Protein AF-0000000077573213 (afdb_homodimer)

Secondary structure (DSSP, 8-state):
---------------------PPPSS--SSPPSEEE-SS-EEEEEEEEEEEEES-TT-HHHHHHHHHHHHHHHH-----SS----PBPSS-EEEEEEEEEETT----TT----EEEEE-SSS-EEEEEEEHHHHHHHHHHHHHTEEEETTEEEEEESEEEEE--S-SEEEEEEE-SSS---HHHHHHHHHHHHHTT--EEEEE---SS---BPPTT-THHHHHHSS-GGG-B-HHHHHHHHHHHHHTT-EEEEE---SSS-GGGTTT-GGGEESTT--SS-TTS--S-SSSS--EE-TT-HHHHHHHHHHHHHHHHH---SEEE-------HHHHHTSHHHHHHHHTT--HHHHHHHHHHHHHHIIIIIS--EEEEETHHHH-SSS---GGGS-GGGEEEEE-SSHHHHHHHHHHTT-EEEE--HHHHBSSTTS----BS-GGGGS----TTTT-TT-S---HHHHHH--TTTT--HHHHTTEEEEEEEE--SS--TTTHHHHHTTHHHHHHHHHHT-SB-TTSSB-HHHHHHHHHHHHHHHHHTT--PPPSS-HHHHHSTTTTBS--/---------------------PPPSS--SSPPSEEE-SS-EEEEEEEEEEEEES-TT-HHHHHHHHHHHHHHHH-----SS----PBPSS-EEEEEEEEEETT----TT----EEEEE-SSS-EEEEEEEHHHHHHHHHHHHHTEEEETTEEEEEESEEEEE--S-SEEEEEEE-SSS---HHHHHHHHHHHHHTT--EEEEE---SS---BPPTT-THHHHHHSS-GGG-B-HHHHHHHHHHHHHTT-EEEEE---SSS-GGGTTT-GGGEESTT--SS-TTS--S-SSSS--EE-TT-HHHHHHHHHHHHHHHHH---SEEE-------HHHHHTSHHHHHHHHTT--HHHHHHHHHHHHHHIIIIIS--EEEEETHHHH-SSS---GGGS-GGGEEEEE-SSHHHHHHHHHHTT-EEEE--HHHHBSSTTS----BS-GGGG-----TTTT-TT-S---HHHHHH--TTTT--HHHHTTEEEEEEEE--SS--TTTHHHHHTTHHHHHHHHHHT-SB-TTSSB-HHHHHHHHHHHHHHHHHTT--PPPSS-HHHHHSTTTTBS--

Sequence (1136 aa):
MDLLYFVFPFFFLASLSSCSPHSLPINVWPKPTQVYWPEPIARTLSPSFYIAASHPKNRLLSAAVRRYKKLALTERHHPIVPPSLPTSSSPLSRLVVSIADSDAPLVHGVDECYSLSIGISGWANLTAATSWGAIRGLESFSQLTWASGPETLAAAGIFIADRPLFPHRGLLLDTSRNFYSLEDIFRTIRAMSYNKMNVLHWHITDSQSFPLILPSLPDLALKGSYGPQMRYSPDDVWRTVHYAMSYGVRVVPEIDAPGHTGSWAEAYPEIVTCANKFWMPVGKPALAAEPGTGQLNPLHPRTYDIIRGVYRDAAELFPEPFFHAGGDEVNAACWEDDPTIAAFMSGGGTHDQLLETFVNRTYPFIAGDLNRTVVYWEDVILGPKIKIPPSALPRETTILQTWNNGPNNTKLLAAAGFRVIVSSWDFYYLDCGHGGWVGNDSQYDTLASGGNGGSWCAPFKTWQRVYDYDITEGLTEREKNLVLGGEVAMWSEQVDGVVVDGVVWPRTSAMSEALWSGNRGTDGKKRYADATDRLNEWRQRMVTRGIAAEPLQPLWCTRNPGMCNLVEMDLLYFVFPFFFLASLSSCSPHSLPINVWPKPTQVYWPEPIARTLSPSFYIAASHPKNRLLSAAVRRYKKLALTERHHPIVPPSLPTSSSPLSRLVVSIADSDAPLVHGVDECYSLSIGISGWANLTAATSWGAIRGLESFSQLTWASGPETLAAAGIFIADRPLFPHRGLLLDTSRNFYSLEDIFRTIRAMSYNKMNVLHWHITDSQSFPLILPSLPDLALKGSYGPQMRYSPDDVWRTVHYAMSYGVRVVPEIDAPGHTGSWAEAYPEIVTCANKFWMPVGKPALAAEPGTGQLNPLHPRTYDIIRGVYRDAAELFPEPFFHAGGDEVNAACWEDDPTIAAFMSGGGTHDQLLETFVNRTYPFIAGDLNRTVVYWEDVILGPKIKIPPSALPRETTILQTWNNGPNNTKLLAAAGFRVIVSSWDFYYLDCGHGGWVGNDSQYDTLASGGNGGSWCAPFKTWQRVYDYDITEGLTEREKNLVLGGEVAMWSEQVDGVVVDGVVWPRTSAMSEALWSGNRGTDGKKRYADATDRLNEWRQRMVTRGIAAEPLQPLWCTRNPGMCNLVE

Organism: Vanilla planifolia (NCBI:txid51239)

Nearest PDB structures (foldseek):
  5bro-assembly1_A-2  TM=8.820E-01  e=1.366E-46  Homo sapiens
  2gjx-assembly1_B  TM=8.847E-01  e=1.149E-46  Homo sapiens
  1o7a-assembly3_E  TM=8.890E-01  e=4.389E-45  Homo sapiens
  2gjx-assembly2_C  TM=8.806E-01  e=1.740E-45  Homo sapiens
  3lmy-assembly1_A-2  TM=8.818E-01  e=1.759E-44  Homo sapiens

InterPro domains:
  IPR015883 Beta-hexosaminidase, catalytic domain [PF00728] (166-518)
  IPR017853 Glycoside hydrolase superfamily [SSF51445] (166-535)
  IPR025705 Beta-hexosaminidase [PIRSF001093] (9-567)
  IPR025705 Beta-hexosaminidase [PR00738] (124-144)
  IPR025705 Beta-hexosaminidase [PR00738] (160-177)
  IPR025705 Beta-hexosaminidase [PR00738] (189-210)
  IPR025705 Beta-hexosaminidase [PR00738] (243-260)
  IPR025705 Beta-hexosaminidase [PR00738] (296-314)
  IPR025705 Beta-hexosaminidase [PR00738] (318-331)
  IPR025705 Beta-hexosaminidase [PR00738] (483-499)
  IPR025705 Beta-hexosaminidase [PR00738] (500-517)
  IPR025705 Beta-hexosaminidase [PTHR22600] (24-561)
  IPR029018 Beta-hexosaminidase-like, domain 2 [G3DSA:3.30.379.10] (25-162)
  IPR029018 Beta-hexosaminidase-like, domain 2 [SSF55545] (28-164)
  IPR029019 Beta-hexosaminidase, eukaryotic type, N-terminal [PF14845] (28-144)

pLDDT: mean 93.95, std 12.82, range [26.8, 98.94]

Solvent-accessible surface area (backbone atoms only — not comparable to full-atom values): 57749 Å² total; per-residue (Å²): 134,82,76,76,76,78,77,72,77,79,75,74,73,70,74,77,70,78,68,71,89,66,81,62,74,68,66,47,69,44,54,64,65,35,77,49,55,90,60,70,28,24,20,39,50,38,95,77,46,45,68,49,60,85,55,74,82,37,59,50,54,45,51,41,48,54,51,45,46,48,44,58,73,63,60,58,42,69,59,90,68,69,64,90,54,58,67,44,91,44,53,38,46,35,38,40,42,48,58,75,34,70,76,63,69,95,52,93,65,53,62,49,33,25,34,40,36,26,48,65,54,66,56,26,41,36,40,19,58,16,50,54,2,39,53,50,42,48,52,48,54,42,47,42,39,33,36,56,87,96,44,42,33,27,62,15,41,35,38,37,45,35,49,62,70,36,71,38,39,30,41,33,42,29,39,18,37,20,63,57,53,68,67,46,52,51,54,50,45,51,53,33,31,62,35,69,26,37,29,39,32,36,34,41,39,26,21,56,8,21,22,56,46,29,88,92,50,43,47,35,20,75,57,11,24,87,43,88,90,47,53,38,44,63,65,52,46,46,50,50,48,53,53,28,45,50,51,52,23,43,52,33,51,28,54,41,35,49,18,44,31,18,16,39,26,74,56,42,51,89,30,31,22,46,50,86,41,64,18,47,42,84,98,51,72,50,32,36,97,51,64,45,13,18,24,53,36,67,83,42,73,65,37,56,60,51,51,50,51,51,50,51,45,50,51,70,66,35,86,47,52,52,37,30,44,26,36,44,80,66,44,68,52,18,48,50,64,26,68,69,48,35,50,41,43,74,71,69,49,50,66,31,54,44,52,40,51,40,47,67,64,45,47,54,47,43,40,57,76,65,59,24,35,38,29,30,34,40,26,42,59,63,31,93,86,45,35,35,64,68,87,78,52,60,48,90,46,33,33,37,30,36,46,55,71,50,60,58,45,50,44,56,43,23,72,72,58,26,31,32,38,42,28,26,44,80,38,26,27,56,63,32,12,63,24,55,57,56,34,56,55,67,79,39,68,54,86,73,74,53,75,47,33,64,18,96,53,29,31,22,50,36,39,60,37,27,23,56,58,60,92,55,56,94,47,52,74,73,34,42,73,27,48,43,31,39,29,40,34,39,61,23,47,50,33,34,61,73,38,40,44,36,57,47,28,50,39,51,50,27,39,34,20,30,40,26,46,42,45,47,45,97,84,65,44,71,37,62,51,66,43,47,59,54,48,54,50,48,38,54,48,39,40,75,70,71,40,43,38,37,49,63,43,29,62,50,37,71,75,36,76,69,45,36,35,60,59,122,137,80,80,77,77,77,78,72,78,80,78,76,74,71,74,77,72,78,67,70,88,65,81,62,75,68,66,47,71,44,55,62,66,37,76,48,55,90,60,72,28,26,20,39,50,37,94,77,45,44,65,48,60,85,52,75,83,38,60,49,55,46,50,42,48,53,51,45,46,49,42,60,74,64,60,58,43,68,59,89,68,67,63,89,54,59,66,44,93,43,52,36,46,35,37,39,42,47,58,76,34,69,75,63,70,96,51,91,66,53,63,50,34,26,36,40,35,26,48,65,51,66,56,27,40,37,40,17,57,17,49,53,1,39,53,50,43,48,51,48,54,42,47,42,41,32,36,56,88,95,44,41,34,27,60,16,40,36,38,35,44,34,49,62,70,36,71,38,38,30,41,33,44,28,40,18,36,19,60,57,53,69,67,45,52,51,53,49,45,51,52,33,32,62,34,67,27,36,30,39,32,36,33,41,40,27,21,56,7,21,23,57,46,31,89,92,50,43,48,35,17,75,57,11,24,86,43,87,90,47,52,38,44,64,65,52,46,46,51,50,48,53,54,27,46,47,51,50,22,44,53,34,51,29,54,41,34,49,17,46,31,19,16,40,27,75,54,41,50,89,31,33,22,46,50,86,41,64,17,50,43,85,98,51,72,48,32,38,96,51,63,45,13,18,24,52,34,67,82,41,73,63,37,55,60,52,51,52,50,51,52,51,46,49,52,70,64,34,86,47,52,51,37,30,45,27,37,43,81,64,45,69,51,18,48,51,65,27,70,70,47,37,49,42,44,74,72,70,49,51,69,30,55,44,52,40,52,40,47,66,65,45,47,54,45,44,40,58,77,63,60,24,36,38,29,29,32,40,26,41,58,65,31,92,86,42,36,34,64,69,87,78,53,60,49,91,47,33,33,36,30,35,45,54,72,48,58,58,46,51,45,55,42,23,71,71,57,28,32,31,38,44,29,26,45,80,38,26,28,57,63,32,13,63,24,54,59,56,34,57,56,68,78,38,68,55,86,74,74,54,75,46,32,64,17,95,54,28,33,21,50,37,40,60,37,26,24,55,60,59,93,56,55,94,47,52,74,73,32,43,73,27,48,43,29,39,28,39,35,37,60,23,46,50,34,33,61,72,40,40,44,36,58,45,26,52,37,52,49,27,39,33,19,30,43,25,47,42,45,46,44,97,84,66,44,72,38,60,52,67,40,46,58,54,48,54,49,47,40,54,48,40,41,74,72,70,40,43,39,38,49,64,44,29,61,49,37,70,76,36,74,69,45,36,36,60,60,122

Structure (mmCIF, N/CA/C/O backbone):
data_AF-0000000077573213-model_v1
#
loop_
_entity.id
_entity.type
_entity.pdbx_description
1 polymer Beta-hexosaminidase
#
loop_
_atom_site.group_PDB
_atom_site.id
_atom_site.type_symbol
_atom_site.label_atom_id
_atom_site.label_alt_id
_atom_site.label_comp_id
_atom_site.label_asym_id
_atom_site.label_entity_id
_atom_site.label_seq_id
_atom_site.pdbx_PDB_ins_code
_atom_site.Cartn_x
_atom_site.Cartn_y
_atom_site.Cartn_z
_atom_site.occupancy
_atom_site.B_iso_or_equiv
_atom_site.auth_seq_id
_atom_site.auth_comp_id
_atom_site.auth_asym_id
_atom_site.auth_atom_id
_atom_site.pdbx_PDB_model_num
ATOM 1 N N . MET A 1 1 ? -61.375 -54.312 -20.469 1 26.8 1 MET A N 1
ATOM 2 C CA . MET A 1 1 ? -60.938 -53.156 -21.219 1 26.8 1 MET A CA 1
ATOM 3 C C . MET A 1 1 ? -60.719 -51.969 -20.312 1 26.8 1 MET A C 1
ATOM 5 O O . MET A 1 1 ? -61.25 -50.875 -20.531 1 26.8 1 MET A O 1
ATOM 9 N N . ASP A 1 2 ? -60.375 -52.219 -19.078 1 29.56 2 ASP A N 1
ATOM 10 C CA . ASP A 1 2 ? -60.25 -51.344 -17.906 1 29.56 2 ASP A CA 1
ATOM 11 C C . ASP A 1 2 ? -59.156 -50.312 -18.109 1 29.56 2 ASP A C 1
ATOM 13 O O . ASP A 1 2 ? -58 -50.656 -18.328 1 29.56 2 ASP A O 1
ATOM 17 N N . LEU A 1 3 ? -59.594 -49.156 -18.719 1 28.56 3 LEU A N 1
ATOM 18 C CA . LEU A 1 3 ? -58.781 -48 -19.109 1 28.56 3 LEU A CA 1
ATOM 19 C C . LEU A 1 3 ? -58.062 -47.406 -17.891 1 28.56 3 LEU A C 1
ATOM 21 O O . LEU A 1 3 ? -58.719 -46.938 -16.953 1 28.56 3 LEU A O 1
ATOM 25 N N . LEU A 1 4 ? -56.938 -47.938 -17.547 1 28.16 4 LEU A N 1
ATOM 26 C CA . LEU A 1 4 ? -56 -47.469 -16.516 1 28.16 4 LEU A CA 1
ATOM 27 C C . LEU A 1 4 ? -55.625 -46 -16.75 1 28.16 4 LEU A C 1
ATOM 29 O O . LEU A 1 4 ? -55.062 -45.656 -17.797 1 28.16 4 LEU A O 1
ATOM 33 N N . TYR A 1 5 ? -56.531 -45.062 -16.328 1 31.5 5 TYR A N 1
ATOM 34 C CA . TYR A 1 5 ? -56.25 -43.625 -16.391 1 31.5 5 TYR A CA 1
ATOM 35 C C . TYR A 1 5 ? -54.938 -43.281 -15.734 1 31.5 5 TYR A C 1
ATOM 37 O O . TYR A 1 5 ? -54.688 -43.625 -14.57 1 31.5 5 TYR A O 1
ATOM 45 N N . PHE A 1 6 ? -53.844 -43.25 -16.547 1 31.03 6 PHE A N 1
ATOM 46 C CA . PHE A 1 6 ? -52.5 -42.781 -16.172 1 31.03 6 PHE A CA 1
ATOM 47 C C . PHE A 1 6 ? -52.562 -41.375 -15.633 1 31.03 6 PHE A C 1
ATOM 49 O O . PHE A 1 6 ? -53 -40.438 -16.344 1 31.03 6 PHE A O 1
ATOM 56 N N . VAL A 1 7 ? -52.906 -41.156 -14.359 1 30.92 7 VAL A N 1
ATOM 57 C CA . VAL A 1 7 ? -52.875 -39.844 -13.727 1 30.92 7 VAL A CA 1
ATOM 58 C C . VAL A 1 7 ? -51.438 -39.312 -13.789 1 30.92 7 VAL A C 1
ATOM 60 O O . VAL A 1 7 ? -50.5 -39.906 -13.25 1 30.92 7 VAL A O 1
ATOM 63 N N . PHE A 1 8 ? -51.125 -38.594 -14.891 1 31.83 8 PHE A N 1
ATOM 64 C CA . PHE A 1 8 ? -49.844 -37.875 -14.961 1 31.83 8 PHE A CA 1
ATOM 65 C C . PHE A 1 8 ? -49.719 -36.875 -13.844 1 31.83 8 PHE A C 1
ATOM 67 O O . PHE A 1 8 ? -50.625 -36.031 -13.648 1 31.83 8 PHE A O 1
ATOM 74 N N . PRO A 1 9 ? -49 -37.188 -12.789 1 32.12 9 PRO A N 1
ATOM 75 C CA . PRO A 1 9 ? -48.812 -36.188 -11.75 1 32.12 9 PRO A CA 1
ATOM 76 C C . PRO A 1 9 ? -48.25 -34.875 -12.297 1 32.12 9 PRO A C 1
ATOM 78 O O . PRO A 1 9 ? -47.344 -34.875 -13.141 1 32.12 9 PRO A O 1
ATOM 81 N N . PHE A 1 10 ? -49.125 -33.812 -12.391 1 32.06 10 PHE A N 1
ATOM 82 C CA . PHE A 1 10 ? -48.688 -32.469 -12.719 1 32.06 10 PHE A CA 1
ATOM 83 C C . PHE A 1 10 ? -47.625 -31.984 -11.75 1 32.06 10 PHE A C 1
ATOM 85 O O . PHE A 1 10 ? -47.875 -31.859 -10.555 1 32.06 10 PHE A O 1
ATOM 92 N N . PHE A 1 11 ? -46.344 -32.281 -12.031 1 30.61 11 PHE A N 1
ATOM 93 C CA . PHE A 1 11 ? -45.25 -31.641 -11.328 1 30.61 11 PHE A CA 1
ATOM 94 C C . PHE A 1 11 ? -45.344 -30.125 -11.445 1 30.61 11 PHE A C 1
ATOM 96 O O . PHE A 1 11 ? -45.312 -29.594 -12.555 1 30.61 11 PHE A O 1
ATOM 103 N N . PHE A 1 12 ? -46.094 -29.547 -10.469 1 28.8 12 PHE A N 1
ATOM 104 C CA . PHE A 1 12 ? -46.062 -28.094 -10.367 1 28.8 12 PHE A CA 1
ATOM 105 C C . PHE A 1 12 ? -44.625 -27.578 -10.344 1 28.8 12 PHE A C 1
ATOM 107 O O . PHE A 1 12 ? -43.875 -27.875 -9.422 1 28.8 12 PHE A O 1
ATOM 114 N N . LEU A 1 13 ? -44.125 -27.312 -11.438 1 27 13 LEU A N 1
ATOM 115 C CA . LEU A 1 13 ? -42.969 -26.438 -11.492 1 27 13 LEU A CA 1
ATOM 116 C C . LEU A 1 13 ? -43.281 -25.094 -10.836 1 27 13 LEU A C 1
ATOM 118 O O . LEU A 1 13 ? -44.062 -24.297 -11.367 1 27 13 LEU A O 1
ATOM 122 N N . ALA A 1 14 ? -43.25 -25.109 -9.492 1 33 14 ALA A N 1
ATOM 123 C CA . ALA A 1 14 ? -43.281 -23.797 -8.859 1 33 14 ALA A CA 1
ATOM 124 C C . ALA A 1 14 ? -42.281 -22.844 -9.539 1 33 14 ALA A C 1
ATOM 126 O O . ALA A 1 14 ? -41.125 -23.156 -9.703 1 33 14 ALA A O 1
ATOM 127 N N . SER A 1 15 ? -42.875 -21.984 -10.258 1 30.59 15 SER A N 1
ATOM 128 C CA . SER A 1 15 ? -42.094 -20.828 -10.719 1 30.59 15 SER A CA 1
ATOM 129 C C . SER A 1 15 ? -41.188 -20.312 -9.617 1 30.59 15 SER A C 1
ATOM 131 O O . SER A 1 15 ? -41.656 -19.938 -8.539 1 30.59 15 SER A O 1
ATOM 133 N N . LEU A 1 16 ? -39.938 -20.75 -9.617 1 34.62 16 LEU A N 1
ATOM 134 C CA . LEU A 1 16 ? -38.938 -20.062 -8.812 1 34.62 16 LEU A CA 1
ATOM 135 C C . LEU A 1 16 ? -39.031 -18.547 -8.992 1 34.62 16 LEU A C 1
ATOM 137 O O . LEU A 1 16 ? -38.812 -18.031 -10.102 1 34.62 16 LEU A O 1
ATOM 141 N N . SER A 1 17 ? -40.031 -17.938 -8.32 1 30.7 17 SER A N 1
ATOM 142 C CA . SER A 1 17 ? -40.062 -16.484 -8.242 1 30.7 17 SER A CA 1
ATOM 143 C C . SER A 1 17 ? -38.656 -15.891 -8.156 1 30.7 17 SER A C 1
ATOM 145 O O . SER A 1 17 ? -37.844 -16.344 -7.348 1 30.7 17 SER A O 1
ATOM 147 N N . SER A 1 18 ? -38.312 -15.227 -9.18 1 31.95 18 SER A N 1
ATOM 148 C CA . SER A 1 18 ? -37.156 -14.328 -9.211 1 31.95 18 SER A CA 1
ATOM 149 C C . SER A 1 18 ? -37.125 -13.406 -7.996 1 31.95 18 SER A C 1
ATOM 151 O O . SER A 1 18 ? -37.969 -12.508 -7.879 1 31.95 18 SER A O 1
ATOM 153 N N . CYS A 1 19 ? -36.75 -13.805 -6.875 1 34.06 19 CYS A N 1
ATOM 154 C CA . CYS A 1 19 ? -36.469 -12.906 -5.758 1 34.06 19 CYS A CA 1
ATOM 155 C C . CYS A 1 19 ? -35.719 -11.672 -6.227 1 34.06 19 CYS A C 1
ATOM 157 O O . CYS A 1 19 ? -34.719 -11.789 -6.969 1 34.06 19 CYS A O 1
ATOM 159 N N . SER A 1 20 ? -36.25 -10.586 -6.258 1 37.69 20 SER A N 1
ATOM 160 C CA . SER A 1 20 ? -35.531 -9.32 -6.398 1 37.69 20 SER A CA 1
ATOM 161 C C . SER A 1 20 ? -34.156 -9.391 -5.754 1 37.69 20 SER A C 1
ATOM 163 O O . SER A 1 20 ? -34 -9.938 -4.66 1 37.69 20 SER A O 1
ATOM 165 N N . PRO A 1 21 ? -33.062 -9.281 -6.473 1 45.56 21 PRO A N 1
ATOM 166 C CA . PRO A 1 21 ? -31.719 -9.367 -5.938 1 45.56 21 PRO A CA 1
ATOM 167 C C . PRO A 1 21 ? -31.531 -8.57 -4.652 1 45.56 21 PRO A C 1
ATOM 169 O O . PRO A 1 21 ? -30.969 -7.469 -4.676 1 45.56 21 PRO A O 1
ATOM 172 N N . HIS A 1 22 ? -32.5 -8.625 -3.73 1 50.75 22 HIS A N 1
ATOM 173 C CA . HIS A 1 22 ? -32.25 -7.973 -2.447 1 50.75 22 HIS A CA 1
ATOM 174 C C . HIS A 1 22 ? -30.953 -8.461 -1.812 1 50.75 22 HIS A C 1
ATOM 176 O O . HIS A 1 22 ? -30.641 -9.656 -1.875 1 50.75 22 HIS A O 1
ATOM 182 N N . SER A 1 23 ? -30.031 -7.539 -1.491 1 64.81 23 SER A N 1
ATOM 183 C CA . SER A 1 23 ? -28.812 -7.805 -0.733 1 64.81 23 SER A CA 1
ATOM 184 C C . SER A 1 23 ? -29.109 -8.617 0.523 1 64.81 23 SER A C 1
ATOM 186 O O . SER A 1 23 ? -30.062 -8.336 1.239 1 64.81 23 SER A O 1
ATOM 188 N N . LEU A 1 24 ? -28.578 -9.773 0.638 1 78.25 24 LEU A N 1
ATOM 189 C CA . LEU A 1 24 ? -28.719 -10.617 1.814 1 78.25 24 LEU A CA 1
ATOM 190 C C . LEU A 1 24 ? -28.188 -9.922 3.059 1 78.25 24 LEU A C 1
ATOM 192 O O . LEU A 1 24 ? -27.234 -9.141 2.977 1 78.25 24 LEU A O 1
ATOM 196 N N . PRO A 1 25 ? -28.859 -10.117 4.148 1 81.12 25 PRO A N 1
ATOM 197 C CA . PRO A 1 25 ? -28.422 -9.469 5.383 1 81.12 25 PRO A CA 1
ATOM 198 C C . PRO A 1 25 ? -27 -9.852 5.77 1 81.12 25 PRO A C 1
ATOM 200 O O . PRO A 1 25 ? -26.312 -9.078 6.449 1 81.12 25 PRO A O 1
ATOM 203 N N . ILE A 1 26 ? -26.625 -11.031 5.469 1 80.25 26 ILE A N 1
ATOM 204 C CA . ILE A 1 26 ? -25.25 -11.492 5.645 1 80.25 26 ILE A CA 1
ATOM 205 C C . ILE A 1 26 ? -24.719 -12.062 4.328 1 80.25 26 ILE A C 1
ATOM 207 O O . ILE A 1 26 ? -25.469 -12.719 3.588 1 80.25 26 ILE A O 1
ATOM 211 N N . ASN A 1 27 ? -23.469 -11.617 4.129 1 86.25 27 ASN A N 1
ATOM 212 C CA . ASN A 1 27 ? -22.922 -12.016 2.834 1 86.25 27 ASN A CA 1
ATOM 213 C C . ASN A 1 27 ? -21.75 -12.977 2.996 1 86.25 27 ASN A C 1
ATOM 215 O O . ASN A 1 27 ? -21.109 -13 4.047 1 86.25 27 ASN A O 1
ATOM 219 N N . VAL A 1 28 ? -21.656 -13.844 2.023 1 95.69 28 VAL A N 1
ATOM 220 C CA . VAL A 1 28 ? -20.531 -14.75 1.877 1 95.69 28 VAL A CA 1
ATOM 221 C C . VAL A 1 28 ? -19.672 -14.32 0.687 1 95.69 28 VAL A C 1
ATOM 223 O O . VAL A 1 28 ? -20.203 -14.016 -0.385 1 95.69 28 VAL A O 1
ATOM 226 N N . TRP A 1 29 ? -18.406 -14.141 0.904 1 97.88 29 TRP A N 1
ATOM 227 C CA . TRP A 1 29 ? -17.453 -13.898 -0.18 1 97.88 29 TRP A CA 1
ATOM 228 C C . TRP A 1 29 ? -16.625 -15.141 -0.474 1 97.88 29 TRP A C 1
ATOM 230 O O . TRP A 1 29 ? -16.062 -15.75 0.438 1 97.88 29 TRP A O 1
ATOM 240 N N . PRO A 1 30 ? -16.422 -15.516 -1.667 1 98.12 30 PRO A N 1
ATOM 241 C CA . PRO A 1 30 ? -17.141 -15.055 -2.855 1 98.12 30 PRO A CA 1
ATOM 242 C C . PRO A 1 30 ? -18.641 -15.352 -2.791 1 98.12 30 PRO A C 1
ATOM 244 O O . PRO A 1 30 ? -19.062 -16.281 -2.098 1 98.12 30 PRO A O 1
ATOM 247 N N . LYS A 1 31 ? -19.391 -14.578 -3.562 1 97.19 31 LYS A N 1
ATOM 248 C CA . LYS A 1 31 ? -20.828 -14.797 -3.635 1 97.19 31 LYS A CA 1
ATOM 249 C C . LYS A 1 31 ? -21.156 -16.203 -4.121 1 97.19 31 LYS A C 1
ATOM 251 O O . LYS A 1 31 ? -20.656 -16.625 -5.168 1 97.19 31 LYS A O 1
ATOM 256 N N . PRO A 1 32 ? -22 -16.953 -3.355 1 97.06 32 PRO A N 1
ATOM 257 C CA . PRO A 1 32 ? -22.344 -18.297 -3.818 1 97.06 32 PRO A CA 1
ATOM 258 C C . PRO A 1 32 ? -23.172 -18.281 -5.109 1 97.06 32 PRO A C 1
ATOM 260 O O . PRO A 1 32 ? -23.891 -17.328 -5.371 1 97.06 32 PRO A O 1
ATOM 263 N N . THR A 1 33 ? -23.094 -19.297 -5.82 1 96.38 33 THR A N 1
ATOM 264 C CA . THR A 1 33 ? -23.797 -19.406 -7.09 1 96.38 33 THR A CA 1
ATOM 265 C C . THR A 1 33 ? -25.297 -19.547 -6.867 1 96.38 33 THR A C 1
ATOM 267 O O . THR A 1 33 ? -26.094 -19.031 -7.652 1 96.38 33 THR A O 1
ATOM 270 N N . GLN A 1 34 ? -25.688 -20.312 -5.809 1 95.62 34 GLN A N 1
ATOM 271 C CA . GLN A 1 34 ? -27.094 -20.484 -5.465 1 95.62 34 GLN A CA 1
ATOM 272 C C . GLN A 1 34 ? -27.312 -20.344 -3.963 1 95.62 34 GLN A C 1
ATOM 274 O O . GLN A 1 34 ? -26.672 -21.031 -3.168 1 95.62 34 GLN A O 1
ATOM 279 N N . VAL A 1 35 ? -28.203 -19.469 -3.602 1 95.75 35 VAL A N 1
ATOM 280 C CA . VAL A 1 35 ? -28.578 -19.266 -2.209 1 95.75 35 VAL A CA 1
ATOM 281 C C . VAL A 1 35 ? -30.109 -19.25 -2.088 1 95.75 35 VAL A C 1
ATOM 283 O O . VAL A 1 35 ? -30.781 -18.578 -2.875 1 95.75 35 VAL A O 1
ATOM 286 N N . TYR A 1 36 ? -30.641 -20.031 -1.238 1 95.81 36 TYR A N 1
ATOM 287 C CA . TYR A 1 36 ? -32.062 -20.031 -0.9 1 95.81 36 TYR A CA 1
ATOM 288 C C . TYR A 1 36 ? -32.281 -19.688 0.568 1 95.81 36 TYR A C 1
ATOM 290 O O . TYR A 1 36 ? -31.922 -20.469 1.455 1 95.81 36 TYR A O 1
ATOM 298 N N . TRP A 1 37 ? -32.75 -18.5 0.841 1 95.06 37 TRP A N 1
ATOM 299 C CA . TRP A 1 37 ? -33.031 -17.984 2.184 1 95.06 37 TRP A CA 1
ATOM 300 C C . TRP A 1 37 ? -34.344 -17.25 2.24 1 95.06 37 TRP A C 1
ATOM 302 O O . TRP A 1 37 ? -34.406 -16.031 2.436 1 95.06 37 TRP A O 1
ATOM 312 N N . PRO A 1 38 ? -35.438 -17.875 2.205 1 92.88 38 PRO A N 1
ATOM 313 C CA . PRO A 1 38 ? -36.75 -17.266 2.049 1 92.88 38 PRO A CA 1
ATOM 314 C C . PRO A 1 38 ? -37.188 -16.453 3.273 1 92.88 38 PRO A C 1
ATOM 316 O O . PRO A 1 38 ? -37.812 -15.398 3.135 1 92.88 38 PRO A O 1
ATOM 319 N N . GLU A 1 39 ? -36.844 -16.922 4.473 1 92.25 39 GLU A N 1
ATOM 320 C CA . GLU A 1 39 ? -37.156 -16.219 5.719 1 92.25 39 GLU A CA 1
ATOM 321 C C . GLU A 1 39 ? -35.906 -16.094 6.59 1 92.25 39 GLU A C 1
ATOM 323 O O . GLU A 1 39 ? -35.688 -16.891 7.504 1 92.25 39 GLU A O 1
ATOM 328 N N . PRO A 1 40 ? -35.188 -15.031 6.328 1 94.31 40 PRO A N 1
ATOM 329 C CA . PRO A 1 40 ? -33.938 -14.867 7.059 1 94.31 40 PRO A CA 1
ATOM 330 C C . PRO A 1 40 ? -34.125 -14.828 8.57 1 94.31 40 PRO A C 1
ATOM 332 O O . PRO A 1 40 ? -34.906 -14.016 9.07 1 94.31 40 PRO A O 1
ATOM 335 N N . ILE A 1 41 ? -33.531 -15.703 9.266 1 95.12 41 ILE A N 1
ATOM 336 C CA . ILE A 1 41 ? -33.531 -15.781 10.727 1 95.12 41 ILE A CA 1
ATOM 337 C C . ILE A 1 41 ? -32.125 -16.125 11.211 1 95.12 41 ILE A C 1
ATOM 339 O O . ILE A 1 41 ? -31.25 -16.5 10.422 1 95.12 41 ILE A O 1
ATOM 343 N N . ALA A 1 42 ? -31.859 -15.836 12.469 1 96.88 42 ALA A N 1
ATOM 344 C CA . ALA A 1 42 ? -30.594 -16.172 13.086 1 96.88 42 ALA A CA 1
ATOM 345 C C . ALA A 1 42 ? -30.781 -17.156 14.25 1 96.88 42 ALA A C 1
ATOM 347 O O . ALA A 1 42 ? -31.891 -17.281 14.781 1 96.88 42 ALA A O 1
ATOM 348 N N . ARG A 1 43 ? -29.734 -17.828 14.516 1 97 43 ARG A N 1
ATOM 349 C CA . ARG A 1 43 ? -29.656 -18.672 15.703 1 97 43 ARG A CA 1
ATOM 350 C C . ARG A 1 43 ? -28.391 -18.391 16.5 1 97 43 ARG A C 1
ATOM 352 O O . ARG A 1 43 ? -27.359 -18.016 15.914 1 97 43 ARG A O 1
ATOM 359 N N . THR A 1 44 ? -28.484 -18.578 17.797 1 96.88 44 THR A N 1
ATOM 360 C CA . THR A 1 44 ? -27.281 -18.484 18.609 1 96.88 44 THR A CA 1
ATOM 361 C C . THR A 1 44 ? -26.375 -19.688 18.391 1 96.88 44 THR A C 1
ATOM 363 O O . THR A 1 44 ? -26.859 -20.828 18.297 1 96.88 44 THR A O 1
ATOM 366 N N . LEU A 1 45 ? -25.125 -19.469 18.312 1 97.06 45 LEU A N 1
ATOM 367 C CA . LEU A 1 45 ? -24.172 -20.578 18.297 1 97.06 45 LEU A CA 1
ATOM 368 C C . LEU A 1 45 ? -23.891 -21.078 19.703 1 97.06 45 LEU A C 1
ATOM 370 O O . LEU A 1 45 ? -23.484 -20.312 20.578 1 97.06 45 LEU A O 1
ATOM 374 N N . SER A 1 46 ? -24.078 -22.328 19.938 1 95.69 46 SER A N 1
ATOM 375 C CA . SER A 1 46 ? -23.844 -22.891 21.266 1 95.69 46 SER A CA 1
ATOM 376 C C . SER A 1 46 ? -22.391 -22.734 21.688 1 95.69 46 SER A C 1
ATOM 378 O O . SER A 1 46 ? -21.484 -22.891 20.875 1 95.69 46 SER A O 1
ATOM 380 N N . PRO A 1 47 ? -22.156 -22.5 22.938 1 92.75 47 PRO A N 1
ATOM 381 C CA . PRO A 1 47 ? -20.781 -22.438 23.422 1 92.75 47 PRO A CA 1
ATOM 382 C C . PRO A 1 47 ? -20.047 -23.766 23.25 1 92.75 47 PRO A C 1
ATOM 384 O O . PRO A 1 47 ? -18.812 -23.797 23.203 1 92.75 47 PRO A O 1
ATOM 387 N N . SER A 1 48 ? -20.812 -24.875 23.172 1 95.19 48 SER A N 1
ATOM 388 C CA . SER A 1 48 ? -20.234 -26.203 22.969 1 95.19 48 SER A CA 1
ATOM 389 C C . SER A 1 48 ? -20.359 -26.656 21.531 1 95.19 48 SER A C 1
ATOM 391 O O . SER A 1 48 ? -20.375 -27.859 21.25 1 95.19 48 SER A O 1
ATOM 393 N N . PHE A 1 49 ? -20.562 -25.688 20.656 1 97.12 49 PHE A N 1
ATOM 394 C CA . PHE A 1 49 ? -20.672 -25.984 19.234 1 97.12 49 PHE A CA 1
ATOM 395 C C . PHE A 1 49 ? -19.484 -26.812 18.766 1 97.12 49 PHE A C 1
ATOM 397 O O . PHE A 1 49 ? -18.359 -26.594 19.188 1 97.12 49 PHE A O 1
ATOM 404 N N . TYR A 1 50 ? -19.766 -27.844 17.953 1 96.5 50 TYR A N 1
ATOM 405 C CA . TYR A 1 50 ? -18.672 -28.609 17.359 1 96.5 50 TYR A CA 1
ATOM 406 C C . TYR A 1 50 ? -19 -29 15.922 1 96.5 50 TYR A C 1
ATOM 408 O O . TYR A 1 50 ? -20.156 -28.859 15.484 1 96.5 50 TYR A O 1
ATOM 416 N N . ILE A 1 51 ? -18.062 -29.344 15.18 1 97.62 51 ILE A N 1
ATOM 417 C CA . ILE A 1 51 ? -18.188 -29.828 13.805 1 97.62 51 ILE A CA 1
ATOM 418 C C . ILE A 1 51 ? -17.859 -31.312 13.742 1 97.62 51 ILE A C 1
ATOM 420 O O . ILE A 1 51 ? -16.781 -31.734 14.156 1 97.62 51 ILE A O 1
ATOM 424 N N . ALA A 1 52 ? -18.812 -32.094 13.273 1 95.56 52 ALA A N 1
ATOM 425 C CA . ALA A 1 52 ? -18.656 -33.531 13.148 1 95.56 52 ALA A CA 1
ATOM 426 C C . ALA A 1 52 ? -18.359 -33.938 11.711 1 95.56 52 ALA A C 1
ATOM 428 O O . ALA A 1 52 ? -19.156 -33.625 10.805 1 95.56 52 ALA A O 1
ATOM 429 N N . ALA A 1 53 ? -17.219 -34.5 11.516 1 91.44 53 ALA A N 1
ATOM 430 C CA . ALA A 1 53 ? -16.859 -35.031 10.195 1 91.44 53 ALA A CA 1
ATOM 431 C C . ALA A 1 53 ? -16.656 -36.531 10.258 1 91.44 53 ALA A C 1
ATOM 433 O O . ALA A 1 53 ? -16.125 -37.062 11.234 1 91.44 53 ALA A O 1
ATOM 434 N N . SER A 1 54 ? -17.141 -37.312 9.344 1 80.62 54 SER A N 1
ATOM 435 C CA . SER A 1 54 ? -17.172 -38.75 9.375 1 80.62 54 SER A CA 1
ATOM 436 C C . SER A 1 54 ? -15.844 -39.344 8.953 1 80.62 54 SER A C 1
ATOM 438 O O . SER A 1 54 ? -15.688 -40.594 8.914 1 80.62 54 SER A O 1
ATOM 440 N N . HIS A 1 55 ? -14.914 -38.656 8.672 1 84.69 55 HIS A N 1
ATOM 441 C CA . HIS A 1 55 ? -13.656 -39.188 8.156 1 84.69 55 HIS A CA 1
ATOM 442 C C . HIS A 1 55 ? -12.484 -38.75 9.039 1 84.69 55 HIS A C 1
ATOM 444 O O . HIS A 1 55 ? -11.555 -38.094 8.57 1 84.69 55 HIS A O 1
ATOM 450 N N . PRO A 1 56 ? -12.367 -39.219 10.203 1 76.56 56 PRO A N 1
ATOM 451 C CA . PRO A 1 56 ? -11.344 -38.75 11.141 1 76.56 56 PRO A CA 1
ATOM 452 C C . PRO A 1 56 ? -9.93 -39.156 10.703 1 76.56 56 PRO A C 1
ATOM 454 O O . PRO A 1 56 ? -8.953 -38.562 11.172 1 76.56 56 PRO A O 1
ATOM 457 N N . LYS A 1 57 ? -9.859 -40.062 9.781 1 83.5 57 LYS A N 1
ATOM 458 C CA . LYS A 1 57 ? -8.531 -40.5 9.367 1 83.5 57 LYS A CA 1
ATOM 459 C C . LYS A 1 57 ? -7.91 -39.531 8.367 1 83.5 57 LYS A C 1
ATOM 461 O O . LYS A 1 57 ? -6.703 -39.562 8.125 1 83.5 57 LYS A O 1
ATOM 466 N N . ASN A 1 58 ? -8.711 -38.75 7.832 1 91.75 58 ASN A N 1
ATOM 467 C CA . ASN A 1 58 ? -8.172 -37.719 6.941 1 91.75 58 ASN A CA 1
ATOM 468 C C . ASN A 1 58 ? -7.609 -36.531 7.723 1 91.75 58 ASN A C 1
ATOM 470 O O . ASN A 1 58 ? -8.359 -35.656 8.156 1 91.75 58 ASN A O 1
ATOM 474 N N . ARG A 1 59 ? -6.375 -36.469 7.801 1 92.06 59 ARG A N 1
ATOM 475 C CA . ARG A 1 59 ? -5.695 -35.531 8.672 1 92.06 59 ARG A CA 1
ATOM 476 C C . ARG A 1 59 ? -5.902 -34.094 8.188 1 92.06 59 ARG A C 1
ATOM 478 O O . ARG A 1 59 ? -5.988 -33.156 8.992 1 92.06 59 ARG A O 1
ATOM 485 N N . LEU A 1 60 ? -5.945 -33.938 6.91 1 93.5 60 LEU A N 1
ATOM 486 C CA . LEU A 1 60 ? -6.121 -32.594 6.363 1 93.5 60 LEU A CA 1
ATOM 487 C C . LEU A 1 60 ? -7.523 -32.062 6.656 1 93.5 60 LEU A C 1
ATOM 489 O O . LEU A 1 60 ? -7.688 -30.906 7.023 1 93.5 60 LEU A O 1
ATOM 493 N N . LEU A 1 61 ? -8.484 -32.906 6.508 1 93.56 61 LEU A N 1
ATOM 494 C CA . LEU A 1 61 ? -9.852 -32.531 6.828 1 93.56 61 LEU A CA 1
ATOM 495 C C . LEU A 1 61 ? -10.008 -32.25 8.32 1 93.56 61 LEU A C 1
ATOM 497 O O . LEU A 1 61 ? -10.68 -31.297 8.719 1 93.56 61 LEU A O 1
ATOM 501 N N . SER A 1 62 ? -9.414 -33.125 9.109 1 94.81 62 SER A N 1
ATOM 502 C CA . SER A 1 62 ? -9.477 -32.938 10.555 1 94.81 62 SER A CA 1
ATOM 503 C C . SER A 1 62 ? -8.875 -31.594 10.961 1 94.81 62 SER A C 1
ATOM 505 O O . SER A 1 62 ? -9.406 -30.906 11.852 1 94.81 62 SER A O 1
ATOM 507 N N . ALA A 1 63 ? -7.816 -31.266 10.328 1 95.38 63 ALA A N 1
ATOM 508 C CA . ALA A 1 63 ? -7.188 -29.969 10.609 1 95.38 63 ALA A CA 1
ATOM 509 C C . ALA A 1 63 ? -8.109 -28.812 10.227 1 95.38 63 ALA A C 1
ATOM 511 O O . ALA A 1 63 ? -8.211 -27.828 10.961 1 95.38 63 ALA A O 1
ATOM 512 N N . ALA A 1 64 ? -8.742 -28.891 9.156 1 96.44 64 ALA A N 1
ATOM 513 C CA . ALA A 1 64 ? -9.672 -27.875 8.703 1 96.44 64 ALA A CA 1
ATOM 514 C C . ALA A 1 64 ? -10.852 -27.734 9.656 1 96.44 64 ALA A C 1
ATOM 516 O O . ALA A 1 64 ? -11.266 -26.625 9.992 1 96.44 64 ALA A O 1
ATOM 517 N N . VAL A 1 65 ? -11.359 -28.875 10.07 1 96.25 65 VAL A N 1
ATOM 518 C CA . VAL A 1 65 ? -12.492 -28.906 10.992 1 96.25 65 VAL A CA 1
ATOM 519 C C . VAL A 1 65 ? -12.117 -28.188 12.289 1 96.25 65 VAL A C 1
ATOM 521 O O . VAL A 1 65 ? -12.891 -27.375 12.797 1 96.25 65 VAL A O 1
ATOM 524 N N . ARG A 1 66 ? -10.969 -28.5 12.797 1 96.56 66 ARG A N 1
ATOM 525 C CA . ARG A 1 66 ? -10.508 -27.859 14.016 1 96.56 66 ARG A CA 1
ATOM 526 C C . ARG A 1 66 ? -10.352 -26.344 13.812 1 96.56 66 ARG A C 1
ATOM 528 O O . ARG A 1 66 ? -10.758 -25.562 14.664 1 96.56 66 ARG A O 1
ATOM 535 N N . ARG A 1 67 ? -9.75 -25.969 12.75 1 97.56 67 ARG A N 1
ATOM 536 C CA . ARG A 1 67 ? -9.508 -24.578 12.43 1 97.56 67 ARG A CA 1
ATOM 537 C C . ARG A 1 67 ? -10.82 -23.797 12.328 1 97.56 67 ARG A C 1
ATOM 539 O O . ARG A 1 67 ? -10.953 -22.719 12.898 1 97.56 67 ARG A O 1
ATOM 546 N N . TYR A 1 68 ? -11.773 -24.297 11.656 1 97.69 68 TYR A N 1
ATOM 547 C CA . TYR A 1 68 ? -13.008 -23.547 11.398 1 97.69 68 TYR A CA 1
ATOM 548 C C . TYR A 1 68 ? -13.922 -23.594 12.617 1 97.69 68 TYR A C 1
ATOM 550 O O . TYR A 1 68 ? -14.719 -22.672 12.836 1 97.69 68 TYR A O 1
ATOM 558 N N . LYS A 1 69 ? -13.836 -24.719 13.414 1 97.06 69 LYS A N 1
ATOM 559 C CA . LYS A 1 69 ? -14.523 -24.688 14.703 1 97.06 69 LYS A CA 1
ATOM 560 C C . LYS A 1 69 ? -14.023 -23.531 15.57 1 97.06 69 LYS A C 1
ATOM 562 O O . LYS A 1 69 ? -14.82 -22.766 16.109 1 97.06 69 LYS A O 1
ATOM 567 N N . LYS A 1 70 ? -12.727 -23.5 15.633 1 97.06 70 LYS A N 1
ATOM 568 C CA . LYS A 1 70 ? -12.117 -22.438 16.406 1 97.06 70 LYS A CA 1
ATOM 569 C C . LYS A 1 70 ? -12.516 -21.062 15.859 1 97.06 70 LYS A C 1
ATOM 571 O O . LYS A 1 70 ? -12.859 -20.156 16.609 1 97.06 70 LYS A O 1
ATOM 576 N N . LEU A 1 71 ? -12.414 -20.891 14.586 1 96.94 71 LEU A N 1
ATOM 577 C CA . LEU A 1 71 ? -12.75 -19.625 13.93 1 96.94 71 LEU A CA 1
ATOM 578 C C . LEU A 1 71 ? -14.195 -19.234 14.219 1 96.94 71 LEU A C 1
ATOM 580 O O . LEU A 1 71 ? -14.469 -18.078 14.555 1 96.94 71 LEU A O 1
ATOM 584 N N . ALA A 1 72 ? -15.117 -20.125 14.109 1 95.5 72 ALA A N 1
ATOM 585 C CA . ALA A 1 72 ? -16.531 -19.859 14.344 1 95.5 72 ALA A CA 1
ATOM 586 C C . ALA A 1 72 ? -16.781 -19.391 15.773 1 95.5 72 ALA A C 1
ATOM 588 O O . ALA A 1 72 ? -17.641 -18.547 16.031 1 95.5 72 ALA A O 1
ATOM 589 N N . LEU A 1 73 ? -16 -19.891 16.703 1 94.75 73 LEU A N 1
ATOM 590 C CA . LEU A 1 73 ? -16.234 -19.641 18.109 1 94.75 73 LEU A CA 1
ATOM 591 C C . LEU A 1 73 ? -15.492 -18.391 18.578 1 94.75 73 LEU A C 1
ATOM 593 O O . LEU A 1 73 ? -15.914 -17.719 19.516 1 94.75 73 LEU A O 1
ATOM 597 N N . THR A 1 74 ? -14.375 -18.094 17.859 1 95.88 74 THR A N 1
ATOM 598 C CA . THR A 1 74 ? -13.492 -17.109 18.469 1 95.88 74 THR A CA 1
ATOM 599 C C . THR A 1 74 ? -13.398 -15.859 17.609 1 95.88 74 THR A C 1
ATOM 601 O O . THR A 1 74 ? -12.961 -14.805 18.078 1 95.88 74 THR A O 1
ATOM 604 N N . GLU A 1 75 ? -13.719 -15.906 16.328 1 96 75 GLU A N 1
ATOM 605 C CA . GLU A 1 75 ? -13.562 -14.758 15.445 1 96 75 GLU A CA 1
ATOM 606 C C . GLU A 1 75 ? -14.391 -13.57 15.922 1 96 75 GLU A C 1
ATOM 608 O O . GLU A 1 75 ? -13.922 -12.438 15.906 1 96 75 GLU A O 1
ATOM 613 N N . ARG A 1 76 ? -15.617 -13.812 16.297 1 94.38 76 ARG A N 1
ATOM 614 C CA . ARG A 1 76 ? -16.547 -12.797 16.781 1 94.38 76 ARG A CA 1
ATOM 615 C C . ARG A 1 76 ? -16.562 -11.578 15.867 1 94.38 76 ARG A C 1
ATOM 617 O O . ARG A 1 76 ? -16.359 -10.453 16.328 1 94.38 76 ARG A O 1
ATOM 624 N N . HIS A 1 77 ? -16.719 -11.742 14.609 1 95.06 77 HIS A N 1
ATOM 625 C CA . HIS A 1 77 ? -16.766 -10.656 13.641 1 95.06 77 HIS A CA 1
ATOM 626 C C . HIS A 1 77 ? -17.953 -9.734 13.891 1 95.06 77 HIS A C 1
ATOM 628 O O . HIS A 1 77 ? -19.078 -10.195 14.047 1 95.06 77 HIS A O 1
ATOM 634 N N . HIS A 1 78 ? -17.672 -8.469 13.977 1 93.62 78 HIS A N 1
ATOM 635 C CA . HIS A 1 78 ? -18.719 -7.449 14.078 1 93.62 78 HIS A CA 1
ATOM 636 C C . HIS A 1 78 ? -18.984 -6.809 12.719 1 93.62 78 HIS A C 1
ATOM 638 O O . HIS A 1 78 ? -18.234 -5.941 12.273 1 93.62 78 HIS A O 1
ATOM 644 N N . PRO A 1 79 ? -20.125 -7.168 12.078 1 93.12 79 PRO A N 1
ATOM 645 C CA . PRO A 1 79 ? -20.438 -6.566 10.781 1 93.12 79 PRO A CA 1
ATOM 646 C C . PRO A 1 79 ? -20.531 -5.043 10.844 1 93.12 79 PRO A C 1
ATOM 648 O O . PRO A 1 79 ? -20.984 -4.496 11.852 1 93.12 79 PRO A O 1
ATOM 651 N N . ILE A 1 80 ? -20.125 -4.383 9.781 1 90.56 80 ILE A N 1
ATOM 652 C CA . ILE A 1 80 ? -20.188 -2.928 9.703 1 90.56 80 ILE A CA 1
ATOM 653 C C . ILE A 1 80 ? -21.641 -2.477 9.898 1 90.56 80 ILE A C 1
ATOM 655 O O . ILE A 1 80 ? -21.906 -1.532 10.641 1 90.56 80 ILE A O 1
ATOM 659 N N . VAL A 1 81 ? -22.469 -3.17 9.164 1 86 81 VAL A N 1
ATOM 660 C CA . VAL A 1 81 ? -23.906 -3.01 9.344 1 86 81 VAL A CA 1
ATOM 661 C C . VAL A 1 81 ? -24.5 -4.285 9.938 1 86 81 VAL A C 1
ATOM 663 O O . VAL A 1 81 ? -24.734 -5.258 9.219 1 86 81 VAL A O 1
ATOM 666 N N . PRO A 1 82 ? -24.781 -4.258 11.164 1 86.94 82 PRO A N 1
ATOM 667 C CA . PRO A 1 82 ? -25.297 -5.477 11.789 1 86.94 82 PRO A CA 1
ATOM 668 C C . PRO A 1 82 ? -26.641 -5.91 11.219 1 86.94 82 PRO A C 1
ATOM 670 O O . PRO A 1 82 ? -27.547 -5.082 11.062 1 86.94 82 PRO A O 1
ATOM 673 N N . PRO A 1 83 ? -26.75 -7.227 10.969 1 89.19 83 PRO A N 1
ATOM 674 C CA . PRO A 1 83 ? -28.047 -7.711 10.484 1 89.19 83 PRO A CA 1
ATOM 675 C C . PRO A 1 83 ? -29.141 -7.66 11.555 1 89.19 83 PRO A C 1
ATOM 677 O O . PRO A 1 83 ? -28.859 -7.941 12.727 1 89.19 83 PRO A O 1
ATOM 680 N N . SER A 1 84 ? -30.266 -7.133 11.141 1 89.19 84 SER A N 1
ATOM 681 C CA . SER A 1 84 ? -31.438 -7.191 12.016 1 89.19 84 SER A CA 1
ATOM 682 C C . SER A 1 84 ? -32.312 -8.406 11.695 1 89.19 84 SER A C 1
ATOM 684 O O . SER A 1 84 ? -33.219 -8.32 10.875 1 89.19 84 SER A O 1
ATOM 686 N N . LEU A 1 85 ? -31.984 -9.516 12.367 1 93.69 85 LEU A N 1
ATOM 687 C CA . LEU A 1 85 ? -32.688 -10.766 12.117 1 93.69 85 LEU A CA 1
ATOM 688 C C . LEU A 1 85 ? -33.344 -11.289 13.398 1 93.69 85 LEU A C 1
ATOM 690 O O . LEU A 1 85 ? -32.75 -11.18 14.477 1 93.69 85 LEU A O 1
ATOM 694 N N . PRO A 1 86 ? -34.594 -11.82 13.273 1 94.19 86 PRO A N 1
ATOM 695 C CA . PRO A 1 86 ? -35.125 -12.539 14.43 1 94.19 86 PRO A CA 1
ATOM 696 C C . PRO A 1 86 ? -34.25 -13.734 14.828 1 94.19 86 PRO A C 1
ATOM 698 O O . PRO A 1 86 ? -33.688 -14.391 13.961 1 94.19 86 PRO A O 1
ATOM 701 N N . THR A 1 87 ? -34.156 -13.906 16.109 1 92.06 87 THR A N 1
ATOM 702 C CA . THR A 1 87 ? -33.344 -15.016 16.609 1 92.06 87 THR A CA 1
ATOM 703 C C . THR A 1 87 ? -34.219 -16.172 17.062 1 92.06 87 THR A C 1
ATOM 705 O O . THR A 1 87 ? -35.188 -15.984 17.812 1 92.06 87 THR A O 1
ATOM 708 N N .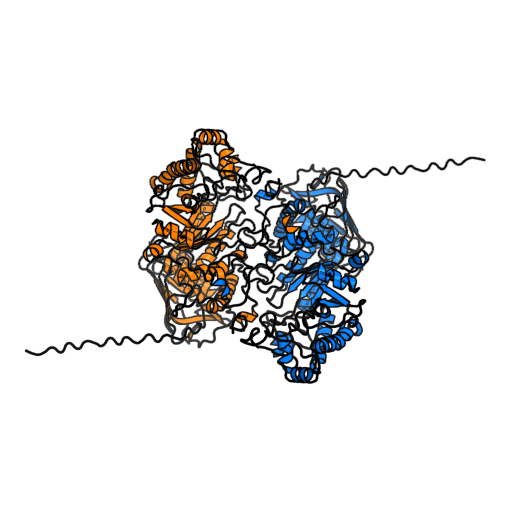 SER A 1 88 ? -33.906 -17.25 16.5 1 88.44 88 SER A N 1
ATOM 709 C CA . SER A 1 88 ? -34.594 -18.469 16.922 1 88.44 88 SER A CA 1
ATOM 710 C C . SER A 1 88 ? -34.25 -18.844 18.359 1 88.44 88 SER A C 1
ATOM 712 O O . SER A 1 88 ? -33.156 -18.484 18.859 1 88.44 88 SER A O 1
ATOM 714 N N . SER A 1 89 ? -35.156 -19.609 18.969 1 85.62 89 SER A N 1
ATOM 715 C CA . SER A 1 89 ? -34.938 -20.031 20.359 1 85.62 89 SER A CA 1
ATOM 716 C C . SER A 1 89 ? -34.031 -21.25 20.422 1 85.62 89 SER A C 1
ATOM 718 O O . SER A 1 89 ? -33.5 -21.594 21.484 1 85.62 89 SER A O 1
ATOM 720 N N . SER A 1 90 ? -33.75 -21.875 19.312 1 92.12 90 SER A N 1
ATOM 721 C CA . SER A 1 90 ? -32.969 -23.094 19.281 1 92.12 90 SER A CA 1
ATOM 722 C C . SER A 1 90 ? -31.516 -22.797 18.906 1 92.12 90 SER A C 1
ATOM 724 O O . SER A 1 90 ? -31.219 -22.469 17.766 1 92.12 90 SER A O 1
ATOM 726 N N . PRO A 1 91 ? -30.609 -23 19.797 1 96.12 91 PRO A N 1
ATOM 727 C CA . PRO A 1 91 ? -29.203 -22.781 19.469 1 96.12 91 PRO A CA 1
ATOM 728 C C . PRO A 1 91 ? -28.656 -23.797 18.469 1 96.12 91 PRO A C 1
ATOM 730 O O . PRO A 1 91 ? -29.172 -24.906 18.375 1 96.12 91 PRO A O 1
ATOM 733 N N . LEU A 1 92 ? -27.734 -23.422 17.672 1 97.88 92 LEU A N 1
ATOM 734 C CA . LEU A 1 92 ? -27.016 -24.328 16.766 1 97.88 92 LEU A CA 1
ATOM 735 C C . LEU A 1 92 ? -25.891 -25.031 17.5 1 97.88 92 LEU A C 1
ATOM 737 O O . LEU A 1 92 ? -24.922 -24.406 17.922 1 97.88 92 LEU A O 1
ATOM 741 N N . SER A 1 93 ? -25.969 -26.391 17.562 1 96.62 93 SER A N 1
ATOM 742 C CA . SER A 1 93 ? -25.031 -27.109 18.422 1 96.62 93 SER A CA 1
ATOM 743 C C . SER A 1 93 ? -23.953 -27.812 17.594 1 96.62 93 SER A C 1
ATOM 745 O O . SER A 1 93 ? -22.891 -28.156 18.109 1 96.62 93 SER A O 1
ATOM 747 N N . ARG A 1 94 ? -24.312 -28.062 16.344 1 96.94 94 ARG A N 1
ATOM 748 C CA . ARG A 1 94 ? -23.312 -28.797 15.594 1 96.94 94 ARG A CA 1
ATOM 749 C C . ARG A 1 94 ? -23.484 -28.594 14.094 1 96.94 94 ARG A C 1
ATOM 751 O O . ARG A 1 94 ? -24.594 -28.281 13.633 1 96.94 94 ARG A O 1
ATOM 758 N N . LEU A 1 95 ? -22.5 -28.703 13.359 1 98.31 95 LEU A N 1
ATOM 759 C CA . LEU A 1 95 ? -22.422 -28.828 11.906 1 98.31 95 LEU A CA 1
ATOM 760 C C . LEU A 1 95 ? -21.906 -30.219 11.508 1 98.31 95 LEU A C 1
ATOM 762 O O . LEU A 1 95 ? -20.844 -30.641 11.953 1 98.31 95 LEU A O 1
ATOM 766 N N . VAL A 1 96 ? -22.703 -30.969 10.719 1 97.94 96 VAL A N 1
ATOM 767 C CA . VAL A 1 96 ? -22.312 -32.281 10.25 1 97.94 96 VAL A CA 1
ATOM 768 C C . VAL A 1 96 ? -21.766 -32.219 8.828 1 97.94 96 VAL A C 1
ATOM 770 O O . VAL A 1 96 ? -22.422 -31.672 7.934 1 97.94 96 VAL A O 1
ATOM 773 N N . VAL A 1 97 ? -20.562 -32.719 8.633 1 97.81 97 VAL A N 1
ATOM 774 C CA . VAL A 1 97 ? -19.891 -32.719 7.336 1 97.81 97 VAL A CA 1
ATOM 775 C C . VAL A 1 97 ? -19.922 -34.094 6.727 1 97.81 97 VAL A C 1
ATOM 777 O O . VAL A 1 97 ? -19.422 -35.062 7.328 1 97.81 97 VAL A O 1
ATOM 780 N N . SER A 1 98 ? -20.484 -34.25 5.543 1 96.44 98 SER A N 1
ATOM 781 C CA . SER A 1 98 ? -20.547 -35.5 4.793 1 96.44 98 SER A CA 1
ATOM 782 C C . SER A 1 98 ? -19.766 -35.406 3.479 1 96.44 98 SER A C 1
ATOM 784 O O . SER A 1 98 ? -20.047 -34.531 2.664 1 96.44 98 SER A O 1
ATOM 786 N N . ILE A 1 99 ? -18.875 -36.344 3.273 1 96.69 99 ILE A N 1
ATOM 787 C CA . ILE A 1 99 ? -18.016 -36.312 2.1 1 96.69 99 ILE A CA 1
ATOM 788 C C . ILE A 1 99 ? -18.094 -37.625 1.366 1 96.69 99 ILE A C 1
ATOM 790 O O . ILE A 1 99 ? -18 -38.688 1.985 1 96.69 99 ILE A O 1
ATOM 794 N N . ALA A 1 100 ? -18.203 -37.656 0.083 1 95.5 100 ALA A N 1
ATOM 795 C CA . ALA A 1 100 ? -18.312 -38.844 -0.725 1 95.5 100 ALA A CA 1
ATOM 796 C C . ALA A 1 100 ? -16.938 -39.5 -0.914 1 95.5 100 ALA A C 1
ATOM 798 O O . ALA A 1 100 ? -16.812 -40.719 -0.763 1 95.5 100 ALA A O 1
ATOM 799 N N . ASP A 1 101 ? -15.93 -38.781 -1.26 1 94.88 101 ASP A N 1
ATOM 800 C CA . ASP A 1 101 ? -14.57 -39.25 -1.478 1 94.88 101 ASP A CA 1
ATOM 801 C C . ASP A 1 101 ? -13.562 -38.406 -0.708 1 94.88 101 ASP A C 1
ATOM 803 O O . ASP A 1 101 ? -13.008 -37.438 -1.25 1 94.88 101 ASP A O 1
ATOM 807 N N . SER A 1 102 ? -13.211 -38.844 0.503 1 91.69 102 SER A N 1
ATOM 808 C CA . SER A 1 102 ? -12.336 -38.062 1.375 1 91.69 102 SER A CA 1
ATOM 809 C C . SER A 1 102 ? -10.875 -38.219 0.954 1 91.69 102 SER A C 1
ATOM 811 O O . SER A 1 102 ? -10.023 -37.438 1.399 1 91.69 102 SER A O 1
ATOM 813 N N . ASP A 1 103 ? -10.602 -39.094 -0.022 1 91.94 103 ASP A N 1
ATOM 814 C CA . ASP A 1 103 ? -9.211 -39.375 -0.365 1 91.94 103 ASP A CA 1
ATOM 815 C C . ASP A 1 103 ? -8.844 -38.781 -1.724 1 91.94 103 ASP A C 1
ATOM 817 O O . ASP A 1 103 ? -7.727 -38.969 -2.205 1 91.94 103 ASP A O 1
ATOM 821 N N . ALA A 1 104 ? -9.812 -38.031 -2.246 1 95.25 104 ALA A N 1
ATOM 822 C CA . ALA A 1 104 ? -9.492 -37.406 -3.521 1 95.25 104 ALA A CA 1
ATOM 823 C C . ALA A 1 104 ? -8.25 -36.531 -3.404 1 95.25 104 ALA A C 1
ATOM 825 O O . ALA A 1 104 ? -8.125 -35.75 -2.465 1 95.25 104 ALA A O 1
ATOM 826 N N . PRO A 1 105 ? -7.305 -36.688 -4.344 1 95.94 105 PRO A N 1
ATOM 827 C CA . PRO A 1 105 ? -6.102 -35.875 -4.27 1 95.94 105 PRO A CA 1
ATOM 828 C C . PRO A 1 105 ? -6.367 -34.406 -4.645 1 95.94 105 PRO A C 1
ATOM 830 O O . PRO A 1 105 ? -7.316 -34.125 -5.375 1 95.94 105 PRO A O 1
ATOM 833 N N . LEU A 1 106 ? -5.613 -33.531 -4.074 1 97.19 106 LEU A N 1
ATOM 834 C CA . LEU A 1 106 ? -5.664 -32.125 -4.465 1 97.19 106 LEU A CA 1
ATOM 835 C C . LEU A 1 106 ? -4.918 -31.891 -5.777 1 97.19 106 LEU A C 1
ATOM 837 O O . LEU A 1 106 ? -3.701 -31.688 -5.773 1 97.19 106 LEU A O 1
ATOM 841 N N . VAL A 1 107 ? -5.605 -31.875 -6.891 1 97 107 VAL A N 1
ATOM 842 C CA . VAL A 1 107 ? -5.047 -31.688 -8.227 1 97 107 VAL A CA 1
ATOM 843 C C . VAL A 1 107 ? -5.941 -30.75 -9.039 1 97 107 VAL A C 1
ATOM 845 O O . VAL A 1 107 ? -7.062 -30.438 -8.625 1 97 107 VAL A O 1
ATOM 848 N N . HIS A 1 108 ? -5.426 -30.297 -10.125 1 97.69 108 HIS A N 1
ATOM 849 C CA . HIS A 1 108 ? -6.219 -29.438 -11 1 97.69 108 HIS A CA 1
ATOM 850 C C . HIS A 1 108 ? -7.527 -30.125 -11.391 1 97.69 108 HIS A C 1
ATOM 852 O O . HIS A 1 108 ? -7.531 -31.281 -11.812 1 97.69 108 HIS A O 1
ATOM 858 N N . GLY A 1 109 ? -8.609 -29.391 -11.18 1 96.56 109 GLY A N 1
ATOM 859 C CA . GLY A 1 109 ? -9.898 -29.875 -11.625 1 96.56 109 GLY A CA 1
ATOM 860 C C . GLY A 1 109 ? -10.625 -30.703 -10.578 1 96.56 109 GLY A C 1
ATOM 861 O O . GLY A 1 109 ? -11.75 -31.141 -10.805 1 96.56 109 GLY A O 1
ATOM 862 N N . VAL A 1 110 ? -10.008 -30.891 -9.43 1 97.75 110 VAL A N 1
ATOM 863 C CA . VAL A 1 110 ? -10.695 -31.625 -8.367 1 97.75 110 VAL A CA 1
ATOM 864 C C . VAL A 1 110 ? -12.008 -30.922 -8.023 1 97.75 110 VAL A C 1
ATOM 866 O O . VAL A 1 110 ? -12.109 -29.703 -8.125 1 97.75 110 VAL A O 1
ATOM 869 N N . ASP A 1 111 ? -12.977 -31.719 -7.637 1 98.38 111 ASP A N 1
ATOM 870 C CA . ASP A 1 111 ? -14.305 -31.172 -7.348 1 98.38 111 ASP A CA 1
ATOM 871 C C . ASP A 1 111 ? -14.289 -30.344 -6.07 1 98.38 111 ASP A C 1
ATOM 873 O O . ASP A 1 111 ? -13.883 -30.828 -5.012 1 98.38 111 ASP A O 1
ATOM 877 N N . GLU A 1 112 ? -14.719 -29.094 -6.184 1 98.56 112 GLU A N 1
ATOM 878 C CA . GLU A 1 112 ? -14.781 -28.188 -5.035 1 98.56 112 GLU A CA 1
ATOM 879 C C . GLU A 1 112 ? -16.219 -27.812 -4.707 1 98.56 112 GLU A C 1
ATOM 881 O O . GLU A 1 112 ? -16.453 -26.875 -3.934 1 98.56 112 GLU A O 1
ATOM 886 N N . CYS A 1 113 ? -17.172 -28.438 -5.23 1 98.31 113 CYS A N 1
ATOM 887 C CA . CYS A 1 113 ? -18.594 -28.156 -4.996 1 98.31 113 CYS A CA 1
ATOM 888 C C . CYS A 1 113 ? -18.984 -28.531 -3.572 1 98.31 113 CYS A C 1
ATOM 890 O O . CYS A 1 113 ? -18.406 -29.438 -2.982 1 98.31 113 CYS A O 1
ATOM 892 N N . TYR A 1 114 ? -19.969 -27.844 -3.064 1 98.56 114 TYR A N 1
ATOM 893 C CA . TYR A 1 114 ? -20.531 -28.172 -1.763 1 98.56 114 TYR A CA 1
ATOM 894 C C . TYR A 1 114 ? -21.969 -27.656 -1.637 1 98.56 114 TYR A C 1
ATOM 896 O O . TYR A 1 114 ? -22.391 -26.781 -2.404 1 98.56 114 TYR A O 1
ATOM 904 N N . SER A 1 115 ? -22.703 -28.188 -0.754 1 98.75 115 SER A N 1
ATOM 905 C CA . SER A 1 115 ? -23.984 -27.688 -0.299 1 98.75 115 SER A CA 1
ATOM 906 C C . SER A 1 115 ? -24.016 -27.516 1.217 1 98.75 115 SER A C 1
ATOM 908 O O . SER A 1 115 ? -23.469 -28.344 1.947 1 98.75 115 SER A O 1
ATOM 910 N N . LEU A 1 116 ? -24.484 -26.438 1.681 1 98.69 116 LEU A N 1
ATOM 911 C CA . LEU A 1 116 ? -24.562 -26.078 3.094 1 98.69 116 LEU A CA 1
ATOM 912 C C . LEU A 1 116 ? -26 -25.734 3.482 1 98.69 116 LEU A C 1
ATOM 914 O O . LEU A 1 116 ? -26.641 -24.906 2.836 1 98.69 116 LEU A O 1
ATOM 918 N N . SER A 1 117 ? -26.531 -26.453 4.461 1 98.44 117 SER A N 1
ATOM 919 C CA . SER A 1 117 ? -27.875 -26.172 4.992 1 98.44 117 SER A CA 1
ATOM 920 C C . SER A 1 117 ? -27.812 -25.906 6.492 1 98.44 117 SER A C 1
ATOM 922 O O . SER A 1 117 ? -27.297 -26.703 7.258 1 98.44 117 SER A O 1
ATOM 924 N N . ILE A 1 118 ? -28.312 -24.797 6.883 1 98 118 ILE A N 1
ATOM 925 C CA . ILE A 1 118 ? -28.484 -24.453 8.289 1 98 118 ILE A CA 1
ATOM 926 C C . ILE A 1 118 ? -29.969 -24.25 8.594 1 98 118 ILE A C 1
ATOM 928 O O . ILE A 1 118 ? -30.516 -23.172 8.336 1 98 118 ILE A O 1
ATOM 932 N N . GLY A 1 119 ? -30.547 -25.172 9.211 1 95.25 119 GLY A N 1
ATOM 933 C CA . GLY A 1 119 ? -31.969 -25.141 9.508 1 95.25 119 GLY A CA 1
ATOM 934 C C . GLY A 1 119 ? -32.312 -24.219 10.672 1 95.25 119 GLY A C 1
ATOM 935 O O . GLY A 1 119 ? -31.422 -23.75 11.375 1 95.25 119 GLY A O 1
ATOM 936 N N . ILE A 1 120 ? -33.594 -24.016 10.852 1 93.94 120 ILE A N 1
ATOM 937 C CA . ILE A 1 120 ? -34.062 -23.156 11.93 1 93.94 120 ILE A CA 1
ATOM 938 C C . ILE A 1 120 ? -34.062 -23.922 13.25 1 93.94 120 ILE A C 1
ATOM 940 O O . ILE A 1 120 ? -34.188 -23.312 14.32 1 93.94 120 ILE A O 1
ATOM 944 N N . SER A 1 121 ? -33.938 -25.188 13.133 1 91.56 121 SER A N 1
ATOM 945 C CA . SER A 1 121 ? -33.75 -26.094 14.266 1 91.56 121 SER A CA 1
ATOM 946 C C . SER A 1 121 ? -32.875 -27.266 13.891 1 91.56 121 SER A C 1
ATOM 948 O O . SER A 1 121 ? -32.469 -27.422 12.734 1 91.56 121 SER A O 1
ATOM 950 N N . GLY A 1 122 ? -32.375 -27.922 14.898 1 91.25 122 GLY A N 1
ATOM 951 C CA . GLY A 1 122 ? -31.5 -29.062 14.633 1 91.25 122 GLY A CA 1
ATOM 952 C C . GLY A 1 122 ? -30.078 -28.656 14.328 1 91.25 122 GLY A C 1
ATOM 953 O O . GLY A 1 122 ? -29.609 -27.609 14.797 1 91.25 122 GLY A O 1
ATOM 954 N N . TRP A 1 123 ? -29.391 -29.578 13.672 1 92.94 123 TRP A N 1
ATOM 955 C CA . TRP A 1 123 ? -27.984 -29.297 13.367 1 92.94 123 TRP A CA 1
ATOM 956 C C . TRP A 1 123 ? -27.828 -28.828 11.922 1 92.94 123 TRP A C 1
ATOM 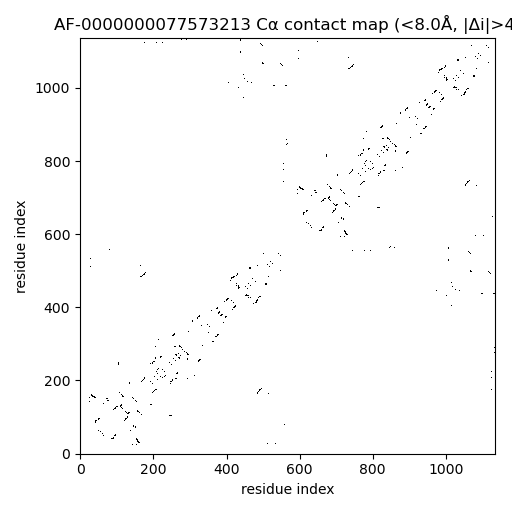958 O O . TRP A 1 123 ? -28.766 -28.938 11.125 1 92.94 123 TRP A O 1
ATOM 968 N N . ALA A 1 124 ? -26.797 -28.172 11.523 1 98.12 124 ALA A N 1
ATOM 969 C CA . ALA A 1 124 ? -26.438 -27.781 10.164 1 98.12 124 ALA A CA 1
ATOM 970 C C . ALA A 1 124 ? -25.766 -28.922 9.414 1 98.12 124 ALA A C 1
ATOM 972 O O . ALA A 1 124 ? -25.188 -29.828 10.039 1 98.12 124 ALA A O 1
ATOM 973 N N . ASN A 1 125 ? -25.875 -28.938 8.094 1 98.38 125 ASN A N 1
ATOM 974 C CA . ASN A 1 125 ? -25.312 -29.984 7.258 1 98.38 125 ASN A CA 1
ATOM 975 C C . ASN A 1 125 ? -24.453 -29.406 6.129 1 98.38 125 ASN A C 1
ATOM 977 O O . ASN A 1 125 ? -24.891 -28.469 5.441 1 98.38 125 ASN A O 1
ATOM 981 N N . LEU A 1 126 ? -23.281 -29.875 5.988 1 98.56 126 LEU A N 1
ATOM 982 C CA . LEU A 1 126 ? -22.375 -29.594 4.871 1 98.56 126 LEU A CA 1
ATOM 983 C C . LEU A 1 126 ? -22.078 -30.859 4.086 1 98.56 126 LEU A C 1
ATOM 985 O O . LEU A 1 126 ? -21.531 -31.828 4.641 1 98.56 126 LEU A O 1
ATOM 989 N N . THR A 1 127 ? -22.438 -30.906 2.828 1 98.19 127 THR A N 1
ATOM 990 C CA . THR A 1 127 ? -22.172 -32.031 1.967 1 98.19 127 THR A CA 1
ATOM 991 C C . THR A 1 127 ? -21.266 -31.656 0.811 1 98.19 127 THR A C 1
ATOM 993 O O . THR A 1 127 ? -21.406 -30.578 0.226 1 98.19 127 THR A O 1
ATOM 996 N N . ALA A 1 128 ? -20.297 -32.469 0.481 1 98.12 128 ALA A N 1
ATOM 997 C CA . ALA A 1 128 ? -19.359 -32.25 -0.625 1 98.12 128 ALA A CA 1
ATOM 998 C C . ALA A 1 128 ? -18.891 -33.594 -1.21 1 98.12 128 ALA A C 1
ATOM 1000 O O . ALA A 1 128 ? -18.938 -34.625 -0.541 1 98.12 128 ALA A O 1
ATOM 1001 N N . ALA A 1 129 ? -18.453 -33.562 -2.451 1 97.56 129 ALA A N 1
ATOM 1002 C CA . ALA A 1 129 ? -17.875 -34.75 -3.078 1 97.56 129 ALA A CA 1
ATOM 1003 C C . ALA A 1 129 ? -16.484 -35.062 -2.527 1 97.56 129 ALA A C 1
ATOM 1005 O O . ALA A 1 129 ? -16.094 -36.219 -2.447 1 97.56 129 ALA A O 1
ATOM 1006 N N . THR A 1 130 ? -15.758 -34.062 -2.229 1 97.5 130 THR A N 1
ATOM 1007 C CA . THR A 1 130 ? -14.375 -34.219 -1.781 1 97.5 130 THR A CA 1
ATOM 1008 C C . THR A 1 130 ? -14.117 -33.406 -0.521 1 97.5 130 THR A C 1
ATOM 1010 O O . THR A 1 130 ? -14.945 -32.562 -0.138 1 97.5 130 THR A O 1
ATOM 1013 N N . SER A 1 131 ? -12.938 -33.656 0.123 1 96.81 131 SER A N 1
ATOM 1014 C CA . SER A 1 131 ? -12.516 -32.844 1.275 1 96.81 131 SER A CA 1
ATOM 1015 C C . SER A 1 131 ? -12.289 -31.391 0.894 1 96.81 131 SER A C 1
ATOM 1017 O O . SER A 1 131 ? -12.508 -30.5 1.708 1 96.81 131 SER A O 1
ATOM 1019 N N . TRP A 1 132 ? -11.906 -31.172 -0.336 1 98.06 132 TRP A N 1
ATOM 1020 C CA . TRP A 1 132 ? -11.609 -29.828 -0.8 1 98.06 132 TRP A CA 1
ATOM 1021 C C . TRP A 1 132 ? -12.883 -29 -0.93 1 98.06 132 TRP A C 1
ATOM 1023 O O . TRP A 1 132 ? -12.914 -27.828 -0.556 1 98.06 132 TRP A O 1
ATOM 1033 N N . GLY A 1 133 ? -13.938 -29.625 -1.465 1 98.25 133 GLY A N 1
ATOM 1034 C CA . GLY A 1 133 ? -15.242 -28.984 -1.434 1 98.25 133 GLY A CA 1
ATOM 1035 C C . GLY A 1 133 ? -15.727 -28.672 -0.027 1 98.25 133 GLY A C 1
ATOM 1036 O O . GLY A 1 133 ? -16.312 -27.625 0.218 1 98.25 133 GLY A O 1
ATOM 1037 N N . ALA A 1 134 ? -15.484 -29.609 0.883 1 98 134 ALA A N 1
ATOM 1038 C CA . ALA A 1 134 ? -15.883 -29.406 2.275 1 98 134 ALA A CA 1
ATOM 1039 C C . ALA A 1 134 ? -15.164 -28.203 2.885 1 98 134 ALA A C 1
ATOM 1041 O O . ALA A 1 134 ? -15.766 -27.438 3.639 1 98 134 ALA A O 1
ATOM 1042 N N . ILE A 1 135 ? -13.93 -28.031 2.588 1 98.06 135 ILE A N 1
ATOM 1043 C CA . ILE A 1 135 ? -13.156 -26.906 3.113 1 98.06 135 ILE A CA 1
ATOM 1044 C C . ILE A 1 135 ? -13.758 -25.594 2.631 1 98.06 135 ILE A C 1
ATOM 1046 O O . ILE A 1 135 ? -13.875 -24.641 3.4 1 98.06 135 ILE A O 1
ATOM 1050 N N . ARG A 1 136 ? -14.148 -25.531 1.335 1 98.75 136 ARG A N 1
ATOM 1051 C CA . ARG A 1 136 ? -14.828 -24.344 0.83 1 98.75 136 ARG A CA 1
ATOM 1052 C C . ARG A 1 136 ? -16.141 -24.094 1.574 1 98.75 136 ARG A C 1
ATOM 1054 O O . ARG A 1 136 ? -16.484 -22.953 1.892 1 98.75 136 ARG A O 1
ATOM 1061 N N . GLY A 1 137 ? -16.859 -25.172 1.809 1 98.69 137 GLY A N 1
ATOM 1062 C CA . GLY A 1 137 ? -18.109 -25.062 2.545 1 98.69 137 GLY A CA 1
ATOM 1063 C C . GLY A 1 137 ? -17.922 -24.578 3.975 1 98.69 137 GLY A C 1
ATOM 1064 O O . GLY A 1 137 ? -18.734 -23.828 4.496 1 98.69 137 GLY A O 1
ATOM 1065 N N . LEU A 1 138 ? -16.875 -25.062 4.629 1 98.56 138 LEU A N 1
ATOM 1066 C CA . LEU A 1 138 ? -16.547 -24.625 5.984 1 98.56 138 LEU A CA 1
ATOM 1067 C C . LEU A 1 138 ? -16.25 -23.141 6.016 1 98.56 138 LEU A C 1
ATOM 1069 O O . LEU A 1 138 ? -16.641 -22.438 6.961 1 98.56 138 LEU A O 1
ATOM 1073 N N . GLU A 1 139 ? -15.539 -22.656 5.004 1 98.69 139 GLU A N 1
ATOM 1074 C CA . GLU A 1 139 ? -15.312 -21.219 4.898 1 98.69 139 GLU A CA 1
ATOM 1075 C C . GLU A 1 139 ? -16.641 -20.469 4.809 1 98.69 139 GLU A C 1
ATOM 1077 O O . GLU A 1 139 ? -16.828 -19.453 5.492 1 98.69 139 GLU A O 1
ATOM 1082 N N . SER A 1 140 ? -17.531 -20.953 3.982 1 98.62 140 SER A N 1
ATOM 1083 C CA . SER A 1 140 ? -18.844 -20.312 3.863 1 98.62 140 SER A CA 1
ATOM 1084 C C . SER A 1 140 ? -19.578 -20.312 5.199 1 98.62 140 SER A C 1
ATOM 1086 O O . SER A 1 140 ? -20.172 -19.297 5.582 1 98.62 140 SER A O 1
ATOM 1088 N N . PHE A 1 141 ? -19.531 -21.469 5.902 1 98.38 141 PHE A N 1
ATOM 1089 C CA . PHE A 1 141 ? -20.188 -21.547 7.203 1 98.38 141 PHE A CA 1
ATOM 1090 C C . PHE A 1 141 ? -19.641 -20.5 8.156 1 98.38 141 PHE A C 1
ATOM 1092 O O . PHE A 1 141 ? -20.406 -19.812 8.828 1 98.38 141 PHE A O 1
ATOM 1099 N N . SER A 1 142 ? -18.359 -20.406 8.195 1 98.12 142 SER A N 1
ATOM 1100 C CA . SER A 1 142 ? -17.734 -19.453 9.109 1 98.12 142 SER A CA 1
ATOM 1101 C C . SER A 1 142 ? -18.188 -18.016 8.82 1 98.12 142 SER A C 1
ATOM 1103 O O . SER A 1 142 ? -18.359 -17.219 9.734 1 98.12 142 SER A O 1
ATOM 1105 N N . GLN A 1 143 ? -18.406 -17.703 7.586 1 97.44 143 GLN A N 1
ATOM 1106 C CA . GLN A 1 143 ? -18.781 -16.344 7.188 1 97.44 143 GLN A CA 1
ATOM 1107 C C . GLN A 1 143 ? -20.25 -16.062 7.492 1 97.44 143 GLN A C 1
ATOM 1109 O O . GLN A 1 143 ? -20.703 -14.914 7.441 1 97.44 143 GLN A O 1
ATOM 1114 N N . LEU A 1 144 ? -20.984 -17.062 7.816 1 97.25 144 LEU A N 1
ATOM 1115 C CA . LEU A 1 144 ? -22.391 -16.906 8.148 1 97.25 144 LEU A CA 1
ATOM 1116 C C . LEU A 1 144 ? -22.594 -16.75 9.648 1 97.25 144 LEU A C 1
ATOM 1118 O O . LEU A 1 144 ? -23.719 -16.719 10.141 1 97.25 144 LEU A O 1
ATOM 1122 N N . THR A 1 145 ? -21.484 -16.641 10.391 1 96.88 145 THR A N 1
ATOM 1123 C CA . THR A 1 145 ? -21.531 -16.359 11.828 1 96.88 145 THR A CA 1
ATOM 1124 C C . THR A 1 145 ? -21.062 -14.945 12.125 1 96.88 145 THR A C 1
ATOM 1126 O O . THR A 1 145 ? -20.219 -14.398 11.414 1 96.88 145 THR A O 1
ATOM 1129 N N . TRP A 1 146 ? -21.562 -14.297 13.125 1 96.19 146 TRP A N 1
ATOM 1130 C CA . TRP A 1 146 ? -21.156 -12.953 13.508 1 96.19 146 TRP A CA 1
ATOM 1131 C C . TRP A 1 146 ? -21.469 -12.695 14.984 1 96.19 146 TRP A C 1
ATOM 1133 O O . TRP A 1 146 ? -22.234 -13.438 15.602 1 96.19 146 TRP A O 1
ATOM 1143 N N . ALA A 1 147 ? -20.828 -11.734 15.5 1 95.44 147 ALA A N 1
ATOM 1144 C CA . ALA A 1 147 ? -21 -11.383 16.906 1 95.44 147 ALA A CA 1
ATOM 1145 C C . ALA A 1 147 ? -22.203 -10.453 17.109 1 95.44 147 ALA A C 1
ATOM 1147 O O . ALA A 1 147 ? -22.453 -9.57 16.297 1 95.44 147 ALA A O 1
ATOM 1148 N N . SER A 1 148 ? -22.938 -10.664 18.078 1 92.94 148 SER A N 1
ATOM 1149 C CA . SER A 1 148 ? -24 -9.805 18.594 1 92.94 148 SER A CA 1
ATOM 1150 C C . SER A 1 148 ? -23.953 -9.703 20.109 1 92.94 148 SER A C 1
ATOM 1152 O O . SER A 1 148 ? -24.469 -10.57 20.812 1 92.94 148 SER A O 1
ATOM 1154 N N . GLY A 1 149 ? -23.391 -8.609 20.625 1 90.94 149 GLY A N 1
ATOM 1155 C CA . GLY A 1 149 ? -23.109 -8.562 22.047 1 90.94 149 GLY A CA 1
ATOM 1156 C C . GLY A 1 149 ? -22.188 -9.672 22.516 1 90.94 149 GLY A C 1
ATOM 1157 O O . GLY A 1 149 ? -21.109 -9.883 21.938 1 90.94 149 GLY A O 1
ATOM 1158 N N . PRO A 1 150 ? -22.562 -10.344 23.547 1 91.81 150 PRO A N 1
ATOM 1159 C CA . PRO A 1 150 ? -21.719 -11.438 24.047 1 91.81 150 PRO A CA 1
ATOM 1160 C C . PRO A 1 150 ? -21.906 -12.734 23.266 1 91.81 150 PRO A C 1
ATOM 1162 O O . PRO A 1 150 ? -21.125 -13.672 23.422 1 91.81 150 PRO A O 1
ATOM 1165 N N . GLU A 1 151 ? -22.969 -12.797 22.422 1 93.56 151 GLU A N 1
ATOM 1166 C CA . GLU A 1 151 ? -23.297 -14.039 21.734 1 93.56 151 GLU A CA 1
ATOM 1167 C C . GLU A 1 151 ? -22.719 -14.055 20.328 1 93.56 151 GLU A C 1
ATOM 1169 O O . GLU A 1 151 ? -22.406 -13 19.766 1 93.56 151 GLU A O 1
ATOM 1174 N N . THR A 1 152 ? -22.531 -15.203 19.859 1 95.88 152 THR A N 1
ATOM 1175 C CA . THR A 1 152 ? -22.281 -15.43 18.438 1 95.88 152 THR A CA 1
ATOM 1176 C C . THR A 1 152 ? -23.531 -15.984 17.75 1 95.88 152 THR A C 1
ATOM 1178 O O . THR A 1 152 ? -24.141 -16.938 18.25 1 95.88 152 THR A O 1
ATOM 1181 N N . LEU A 1 153 ? -23.938 -15.352 16.672 1 96.5 153 LEU A N 1
ATOM 1182 C CA . LEU A 1 153 ? -25.094 -15.773 15.906 1 96.5 153 LEU A CA 1
ATOM 1183 C C . LEU A 1 153 ? -24.672 -16.438 14.602 1 96.5 153 LEU A C 1
ATOM 1185 O O . LEU A 1 153 ? -23.547 -16.234 14.125 1 96.5 153 LEU A O 1
ATOM 1189 N N . ALA A 1 154 ? -25.531 -17.297 14.086 1 96.81 154 ALA A N 1
ATOM 1190 C CA . ALA A 1 154 ? -25.406 -17.906 12.766 1 96.81 154 ALA A CA 1
ATOM 1191 C C . ALA A 1 154 ? -26.688 -17.734 11.953 1 96.81 154 ALA A C 1
ATOM 1193 O O . ALA A 1 154 ? -27.781 -17.781 12.508 1 96.81 154 ALA A O 1
ATOM 1194 N N . ALA A 1 155 ? -26.531 -17.5 10.664 1 96.62 155 ALA A N 1
ATOM 1195 C CA . ALA A 1 155 ? -27.688 -17.516 9.773 1 96.62 155 ALA A CA 1
ATOM 1196 C C . ALA A 1 155 ? -28.422 -18.844 9.859 1 96.62 155 ALA A C 1
ATOM 1198 O O . ALA A 1 155 ? -27.812 -19.891 10 1 96.62 155 ALA A O 1
ATOM 1199 N N . ALA A 1 156 ? -29.75 -18.781 9.797 1 96.62 156 ALA A N 1
ATOM 1200 C CA . ALA A 1 156 ? -30.562 -19.984 9.836 1 96.62 156 ALA A CA 1
ATOM 1201 C C . ALA A 1 156 ? -31.688 -19.906 8.805 1 96.62 156 ALA A C 1
ATOM 1203 O O . ALA A 1 156 ? -32.125 -18.812 8.422 1 96.62 156 ALA A O 1
ATOM 1204 N N . GLY A 1 157 ? -32.188 -21.141 8.422 1 95.81 157 GLY A N 1
ATOM 1205 C CA . GLY A 1 157 ? -33.156 -21.203 7.355 1 95.81 157 GLY A CA 1
ATOM 1206 C C . GLY A 1 157 ? -32.562 -20.969 5.977 1 95.81 157 GLY A C 1
ATOM 1207 O O . GLY A 1 157 ? -33.281 -20.516 5.066 1 95.81 157 GLY A O 1
ATOM 1208 N N . ILE A 1 158 ? -31.266 -21.25 5.848 1 97 158 ILE A N 1
ATOM 1209 C CA . ILE A 1 158 ? -30.562 -20.922 4.617 1 97 158 ILE A CA 1
ATOM 1210 C C . ILE A 1 158 ? -30.031 -22.203 3.973 1 97 158 ILE A C 1
ATOM 1212 O O . ILE A 1 158 ? -29.625 -23.125 4.672 1 97 158 ILE A O 1
ATOM 1216 N N . PHE A 1 159 ? -30.109 -22.297 2.674 1 97.81 159 PHE A N 1
ATOM 1217 C CA . PHE A 1 159 ? -29.516 -23.359 1.859 1 97.81 159 PHE A CA 1
ATOM 1218 C C . PHE A 1 159 ? -28.609 -22.766 0.783 1 97.81 159 PHE A C 1
ATOM 1220 O O . PHE A 1 159 ? -29.016 -21.844 0.069 1 97.81 159 PHE A O 1
ATOM 1227 N N . ILE A 1 160 ? -27.359 -23.219 0.706 1 98.19 160 ILE A N 1
ATOM 1228 C CA . ILE A 1 160 ? -26.375 -22.781 -0.285 1 98.19 160 ILE A CA 1
ATOM 1229 C C . ILE A 1 160 ? -25.891 -23.969 -1.098 1 98.19 160 ILE A C 1
ATOM 1231 O O . ILE A 1 160 ? -25.547 -25.016 -0.535 1 98.19 160 ILE A O 1
ATOM 1235 N N . ALA A 1 161 ? -25.969 -23.953 -2.354 1 98.56 161 ALA A N 1
ATOM 1236 C CA . ALA A 1 161 ? -25.266 -24.828 -3.297 1 98.56 161 ALA A CA 1
ATOM 1237 C C . ALA A 1 161 ? -24.25 -24.031 -4.109 1 98.56 161 ALA A C 1
ATOM 1239 O O . ALA A 1 161 ? -24.594 -23.047 -4.766 1 98.56 161 ALA A O 1
ATOM 1240 N N . ASP A 1 162 ? -22.984 -24.453 -4.031 1 98.38 162 ASP A N 1
ATOM 1241 C CA . ASP A 1 162 ? -21.938 -23.578 -4.543 1 98.38 162 ASP A CA 1
ATOM 1242 C C . ASP A 1 162 ? -20.875 -24.375 -5.281 1 98.38 162 ASP A C 1
ATOM 1244 O O . ASP A 1 162 ? -20.688 -25.562 -5.02 1 98.38 162 ASP A O 1
ATOM 1248 N N . ARG A 1 163 ? -20.312 -23.766 -6.242 1 98.12 163 ARG A N 1
ATOM 1249 C CA . ARG A 1 163 ? -19.25 -24.328 -7.059 1 98.12 163 ARG A CA 1
ATOM 1250 C C . ARG A 1 163 ? -18.469 -23.25 -7.789 1 98.12 163 ARG A C 1
ATOM 1252 O O . ARG A 1 163 ? -19.016 -22.188 -8.117 1 98.12 163 ARG A O 1
ATOM 1259 N N . PRO A 1 164 ? -17.219 -23.484 -8.078 1 98.5 164 PRO A N 1
ATOM 1260 C CA . PRO A 1 164 ? -16.453 -22.469 -8.82 1 98.5 164 PRO A CA 1
ATOM 1261 C C . PRO A 1 164 ? -16.781 -22.469 -10.312 1 98.5 164 PRO A C 1
ATOM 1263 O O . PRO A 1 164 ? -17.047 -23.531 -10.891 1 98.5 164 PRO A O 1
ATOM 1266 N N . LEU A 1 165 ? -16.641 -21.312 -10.898 1 98.12 165 LEU A N 1
ATOM 1267 C CA . LEU A 1 165 ? -16.797 -21.141 -12.344 1 98.12 165 LEU A CA 1
ATOM 1268 C C . LEU A 1 165 ? -15.555 -21.641 -13.078 1 98.12 165 LEU A C 1
ATOM 1270 O O . LEU A 1 165 ? -15.656 -22.203 -14.164 1 98.12 165 LEU A O 1
ATOM 1274 N N . PHE A 1 166 ? -14.375 -21.453 -12.562 1 98.75 166 PHE A N 1
ATOM 1275 C CA . PHE A 1 166 ? -13.109 -21.891 -13.148 1 98.75 166 PHE A CA 1
ATOM 1276 C C . PHE A 1 166 ? -12.336 -22.766 -12.172 1 98.75 166 PHE A C 1
ATOM 1278 O O . PHE A 1 166 ? -12.312 -22.5 -10.969 1 98.75 166 PHE A O 1
ATOM 1285 N N . PRO A 1 167 ? -11.711 -23.75 -12.633 1 98.44 167 PRO A N 1
ATOM 1286 C CA . PRO A 1 167 ? -10.977 -24.656 -11.742 1 98.44 167 PRO A CA 1
ATOM 1287 C C . PRO A 1 167 ? -9.633 -24.078 -11.289 1 98.44 167 PRO A C 1
ATOM 1289 O O . PRO A 1 167 ? -9.023 -24.594 -10.359 1 98.44 167 PRO A O 1
ATOM 1292 N N . HIS A 1 168 ? -9.102 -23.047 -11.977 1 98.81 168 HIS A N 1
ATOM 1293 C CA . HIS A 1 168 ? -7.82 -22.453 -11.648 1 98.81 168 HIS A CA 1
ATOM 1294 C C . HIS A 1 168 ? -7.996 -21 -11.195 1 98.81 168 HIS A C 1
ATOM 1296 O O . HIS A 1 168 ? -8.328 -20.125 -12 1 98.81 168 HIS A O 1
ATOM 1302 N N . ARG A 1 169 ? -7.781 -20.703 -9.953 1 98.94 169 ARG A N 1
ATOM 1303 C CA . ARG A 1 169 ? -7.871 -19.391 -9.336 1 98.94 169 ARG A CA 1
ATOM 1304 C C . ARG A 1 169 ? -6.625 -19.078 -8.516 1 98.94 169 ARG A C 1
ATOM 1306 O O . ARG A 1 169 ? -6.52 -19.5 -7.355 1 98.94 169 ARG A O 1
ATOM 1313 N N . GLY A 1 170 ? -5.68 -18.328 -9.148 1 98.94 170 GLY A N 1
ATOM 1314 C CA . GLY A 1 170 ? -4.352 -18.312 -8.562 1 98.94 170 GLY A CA 1
ATOM 1315 C C . GLY A 1 170 ? -3.867 -16.922 -8.219 1 98.94 170 GLY A C 1
ATOM 1316 O O . GLY A 1 170 ? -4.461 -15.922 -8.656 1 98.94 170 GLY A O 1
ATOM 1317 N N . LEU A 1 171 ? -2.885 -16.828 -7.391 1 98.94 171 LEU A N 1
ATOM 1318 C CA . LEU A 1 171 ? -2.051 -15.672 -7.078 1 98.94 171 LEU A CA 1
ATOM 1319 C C . LEU A 1 171 ? -0.577 -15.984 -7.312 1 98.94 171 LEU A C 1
ATOM 1321 O O . LEU A 1 171 ? -0.036 -16.922 -6.723 1 98.94 171 LEU A O 1
ATOM 1325 N N . LEU A 1 172 ? 0 -15.281 -8.266 1 98.94 172 LEU A N 1
ATOM 1326 C CA . LEU A 1 172 ? 1.448 -15.359 -8.43 1 98.94 172 LEU A CA 1
ATOM 1327 C C . LEU A 1 172 ? 2.156 -14.508 -7.379 1 98.94 172 LEU A C 1
ATOM 1329 O O . LEU A 1 172 ? 1.806 -13.344 -7.184 1 98.94 172 LEU A O 1
ATOM 1333 N N . LEU A 1 173 ? 3.076 -15.055 -6.672 1 98.88 173 LEU A N 1
ATOM 1334 C CA . LEU A 1 173 ? 3.898 -14.359 -5.691 1 98.88 173 LEU A CA 1
ATOM 1335 C C . LEU A 1 173 ? 5.379 -14.5 -6.02 1 98.88 173 LEU A C 1
ATOM 1337 O O . LEU A 1 173 ? 5.918 -15.609 -6 1 98.88 173 LEU A O 1
ATOM 1341 N N . ASP A 1 174 ? 6 -13.438 -6.336 1 98.75 174 ASP A N 1
ATOM 1342 C CA . ASP A 1 174 ? 7.438 -13.414 -6.598 1 98.75 174 ASP A CA 1
ATOM 1343 C C . ASP A 1 174 ? 8.227 -13.211 -5.309 1 98.75 174 ASP A C 1
ATOM 1345 O O . ASP A 1 174 ? 8.125 -12.164 -4.668 1 98.75 174 ASP A O 1
ATOM 1349 N N . THR A 1 175 ? 9.055 -14.195 -4.965 1 98.69 175 THR A N 1
ATOM 1350 C CA . THR A 1 175 ? 9.828 -14.117 -3.732 1 98.69 175 THR A CA 1
ATOM 1351 C C . THR A 1 175 ? 11.32 -13.945 -4.035 1 98.69 175 THR A C 1
ATOM 1353 O O . THR A 1 175 ? 12.156 -14.117 -3.15 1 98.69 175 THR A O 1
ATOM 1356 N N . SER A 1 176 ? 11.617 -13.672 -5.328 1 98.38 176 SER A N 1
ATOM 1357 C CA . SER A 1 176 ? 13.008 -13.484 -5.746 1 98.38 176 SER A CA 1
ATOM 1358 C C . SER A 1 176 ? 13.391 -12.008 -5.727 1 98.38 176 SER A C 1
ATOM 1360 O O . SER A 1 176 ? 14.453 -11.648 -5.215 1 98.38 176 SER A O 1
ATOM 1362 N N . ARG A 1 177 ? 12.617 -11.164 -6.273 1 98 177 ARG A N 1
ATOM 1363 C CA . ARG A 1 177 ? 12.953 -9.75 -6.355 1 98 177 ARG A CA 1
ATOM 1364 C C . ARG A 1 177 ? 13.031 -9.125 -4.965 1 98 177 ARG A C 1
ATOM 1366 O O . ARG A 1 177 ? 13.953 -8.352 -4.68 1 98 177 ARG A O 1
ATOM 1373 N N . ASN A 1 178 ? 12.055 -9.422 -4.152 1 98.12 178 ASN A N 1
ATOM 1374 C CA . ASN A 1 178 ? 12.188 -9.242 -2.709 1 98.12 178 ASN A CA 1
ATOM 1375 C C . ASN A 1 178 ? 11.797 -10.516 -1.955 1 98.12 178 ASN A C 1
ATOM 1377 O O . ASN A 1 178 ? 10.836 -11.188 -2.318 1 98.12 178 ASN A O 1
ATOM 1381 N N . PHE A 1 179 ? 12.617 -10.828 -0.89 1 97.94 179 PHE A N 1
ATOM 1382 C CA . PHE A 1 179 ? 12.445 -12.078 -0.154 1 97.94 179 PHE A CA 1
ATOM 1383 C C . PHE A 1 179 ? 11.234 -12 0.763 1 97.94 179 PHE A C 1
ATOM 1385 O O . PHE A 1 179 ? 10.938 -10.945 1.33 1 97.94 179 PHE A O 1
ATOM 1392 N N . TYR A 1 180 ? 10.523 -13.109 0.893 1 98.69 180 TYR A N 1
ATOM 1393 C CA . TYR A 1 180 ? 9.422 -13.289 1.833 1 98.69 180 TYR A CA 1
ATOM 1394 C C . TYR A 1 180 ? 9.742 -14.383 2.846 1 98.69 180 TYR A C 1
ATOM 1396 O O . TYR A 1 180 ? 10.234 -15.453 2.479 1 98.69 180 TYR A O 1
ATOM 1404 N N . SER A 1 181 ? 9.43 -14.156 4.066 1 98.5 181 SER A N 1
ATOM 1405 C CA . SER A 1 181 ? 9.555 -15.211 5.07 1 98.5 181 SER A CA 1
ATOM 1406 C C . SER A 1 181 ? 8.461 -16.266 4.898 1 98.5 181 SER A C 1
ATOM 1408 O O . SER A 1 181 ? 7.477 -16.031 4.195 1 98.5 181 SER A O 1
ATOM 1410 N N . LEU A 1 182 ? 8.625 -17.406 5.527 1 98.62 182 LEU A N 1
ATOM 1411 C CA . LEU A 1 182 ? 7.59 -18.438 5.492 1 98.62 182 LEU A CA 1
ATOM 1412 C C . LEU A 1 182 ? 6.293 -17.922 6.109 1 98.62 182 LEU A C 1
ATOM 1414 O O . LEU A 1 182 ? 5.207 -18.234 5.621 1 98.62 182 LEU A O 1
ATOM 1418 N N . GLU A 1 183 ? 6.441 -17.156 7.148 1 98.5 183 GLU A N 1
ATOM 1419 C CA . GLU A 1 183 ? 5.25 -16.625 7.797 1 98.5 183 GLU A CA 1
ATOM 1420 C C . GLU A 1 183 ? 4.449 -15.742 6.84 1 98.5 183 GLU A C 1
ATOM 1422 O O . GLU A 1 183 ? 3.217 -15.773 6.848 1 98.5 183 GLU A O 1
ATOM 1427 N N . ASP A 1 184 ? 5.16 -14.922 6.062 1 98.62 184 ASP A N 1
ATOM 1428 C CA . ASP A 1 184 ? 4.5 -14.102 5.055 1 98.62 184 ASP A CA 1
ATOM 1429 C C . ASP A 1 184 ? 3.744 -14.969 4.051 1 98.62 184 ASP A C 1
ATOM 1431 O O . ASP A 1 184 ? 2.607 -14.656 3.686 1 98.62 184 ASP A O 1
ATOM 1435 N N . ILE A 1 185 ? 4.34 -15.977 3.586 1 98.94 185 ILE A N 1
ATOM 1436 C CA . ILE A 1 185 ? 3.762 -16.875 2.59 1 98.94 185 ILE A CA 1
ATOM 1437 C C . ILE A 1 185 ? 2.557 -17.594 3.188 1 98.94 185 ILE A C 1
ATOM 1439 O O . ILE A 1 185 ? 1.511 -17.703 2.545 1 98.94 185 ILE A O 1
ATOM 1443 N N . PHE A 1 186 ? 2.668 -18.078 4.473 1 98.88 186 PHE A N 1
ATOM 1444 C CA . PHE A 1 186 ? 1.572 -18.766 5.137 1 98.88 186 PHE A CA 1
ATOM 1445 C C . PHE A 1 186 ? 0.365 -17.859 5.293 1 98.88 186 PHE A C 1
ATOM 1447 O O . PHE A 1 186 ? -0.772 -18.266 5.062 1 98.88 186 PHE A O 1
ATOM 1454 N N . ARG A 1 187 ? 0.626 -16.625 5.676 1 98.75 187 ARG A N 1
ATOM 1455 C CA . ARG A 1 187 ? -0.454 -15.656 5.809 1 98.75 187 ARG A CA 1
ATOM 1456 C C . ARG A 1 187 ? -1.169 -15.445 4.48 1 98.75 187 ARG A C 1
ATOM 1458 O O . ARG A 1 187 ? -2.396 -15.344 4.438 1 98.75 187 ARG A O 1
ATOM 1465 N N . THR A 1 188 ? -0.397 -15.406 3.426 1 98.88 188 THR A N 1
ATOM 1466 C CA . THR A 1 188 ? -0.959 -15.258 2.088 1 98.88 188 THR A CA 1
ATOM 1467 C C . THR A 1 188 ? -1.819 -16.469 1.729 1 98.88 188 THR A C 1
ATOM 1469 O O . THR A 1 188 ? -2.922 -16.312 1.196 1 98.88 188 THR A O 1
ATOM 1472 N N . ILE A 1 189 ? -1.364 -17.625 2.057 1 98.88 189 ILE A N 1
ATOM 1473 C CA . ILE A 1 189 ? -2.088 -18.859 1.771 1 98.88 189 ILE A CA 1
ATOM 1474 C C . ILE A 1 189 ? -3.406 -18.875 2.541 1 98.88 189 ILE A C 1
ATOM 1476 O O . ILE A 1 189 ? -4.449 -19.25 1.992 1 98.88 189 ILE A O 1
ATOM 1480 N N . ARG A 1 190 ? -3.416 -18.469 3.785 1 98.69 190 ARG A N 1
ATOM 1481 C CA . ARG A 1 190 ? -4.648 -18.406 4.562 1 98.69 190 ARG A CA 1
ATOM 1482 C C . ARG A 1 190 ? -5.668 -17.484 3.895 1 98.69 190 ARG A C 1
ATOM 1484 O O . ARG A 1 190 ? -6.832 -17.844 3.738 1 98.69 190 ARG A O 1
ATOM 1491 N N . ALA A 1 191 ? -5.164 -16.359 3.504 1 98.88 191 ALA A N 1
ATOM 1492 C CA . ALA A 1 191 ? -6.051 -15.391 2.861 1 98.88 191 ALA A CA 1
ATOM 1493 C C . ALA A 1 191 ? -6.621 -15.945 1.562 1 98.88 191 ALA A C 1
ATOM 1495 O O . ALA A 1 191 ? -7.793 -15.727 1.245 1 98.88 191 ALA A O 1
ATOM 1496 N N . MET A 1 192 ? -5.801 -16.641 0.806 1 98.94 192 MET A N 1
ATOM 1497 C CA . MET A 1 192 ? -6.27 -17.281 -0.423 1 98.94 192 MET A CA 1
ATOM 1498 C C . MET A 1 192 ? -7.398 -18.25 -0.131 1 98.94 192 MET A C 1
ATOM 1500 O O . MET A 1 192 ? -8.422 -18.25 -0.812 1 98.94 192 MET A O 1
ATOM 1504 N N . SER A 1 193 ? -7.176 -19.031 0.873 1 98.75 193 SER A N 1
ATOM 1505 C CA . SER A 1 193 ? -8.188 -20.016 1.24 1 98.75 193 SER A CA 1
ATOM 1506 C C . SER A 1 193 ? -9.492 -19.328 1.662 1 98.75 193 SER A C 1
ATOM 1508 O O . SER A 1 193 ? -10.578 -19.781 1.283 1 98.75 193 SER A O 1
ATOM 1510 N N . TYR A 1 194 ? -9.375 -18.219 2.439 1 98.69 194 TYR A N 1
ATOM 1511 C CA . TYR A 1 194 ? -10.555 -17.469 2.836 1 98.69 194 TYR A CA 1
ATOM 1512 C C . TYR A 1 194 ? -11.352 -17.016 1.616 1 98.69 194 TYR A C 1
ATOM 1514 O O . TYR A 1 194 ? -12.57 -16.844 1.688 1 98.69 194 TYR A O 1
ATOM 1522 N N . ASN A 1 195 ? -10.68 -16.844 0.507 1 98.88 195 ASN A N 1
ATOM 1523 C CA . ASN A 1 195 ? -11.289 -16.328 -0.716 1 98.88 195 ASN A CA 1
ATOM 1524 C C . ASN A 1 195 ? -11.555 -17.453 -1.72 1 98.88 195 ASN A C 1
ATOM 1526 O O . ASN A 1 195 ? -11.812 -17.188 -2.895 1 98.88 195 ASN A O 1
ATOM 1530 N N . LYS A 1 196 ? -11.344 -18.688 -1.289 1 98.81 196 LYS A N 1
ATOM 1531 C CA . LYS A 1 196 ? -11.594 -19.922 -2.051 1 98.81 196 LYS A CA 1
ATOM 1532 C C . LYS A 1 196 ? -10.719 -19.969 -3.301 1 98.81 196 LYS A C 1
ATOM 1534 O O . LYS A 1 196 ? -11.164 -20.422 -4.355 1 98.81 196 LYS A O 1
ATOM 1539 N N . MET A 1 197 ? -9.594 -19.359 -3.229 1 98.94 197 MET A N 1
ATOM 1540 C CA . MET A 1 197 ? -8.57 -19.531 -4.254 1 98.94 197 MET A CA 1
ATOM 1541 C C . MET A 1 197 ? -7.797 -20.828 -4.047 1 98.94 197 MET A C 1
ATOM 1543 O O . MET A 1 197 ? -7.723 -21.344 -2.93 1 98.94 197 MET A O 1
ATOM 1547 N N . ASN A 1 198 ? -7.188 -21.344 -5.137 1 98.88 198 ASN A N 1
ATOM 1548 C CA . ASN A 1 198 ? -6.699 -22.703 -4.949 1 98.88 198 ASN A CA 1
ATOM 1549 C C . ASN A 1 198 ? -5.305 -22.891 -5.551 1 98.88 198 ASN A C 1
ATOM 1551 O O . ASN A 1 198 ? -4.801 -24.016 -5.625 1 98.88 198 ASN A O 1
ATOM 1555 N N . VAL A 1 199 ? -4.621 -21.781 -6.004 1 98.94 199 VAL A N 1
ATOM 1556 C CA . VAL A 1 199 ? -3.299 -21.969 -6.586 1 98.94 199 VAL A CA 1
ATOM 1557 C C . VAL A 1 199 ? -2.365 -20.859 -6.121 1 98.94 199 VAL A C 1
ATOM 1559 O O . VAL A 1 199 ? -2.594 -19.688 -6.418 1 98.94 199 VAL A O 1
ATOM 1562 N N . LEU A 1 200 ? -1.385 -21.156 -5.383 1 98.94 200 LEU A N 1
ATOM 1563 C CA . LEU A 1 200 ? -0.232 -20.281 -5.207 1 98.94 200 LEU A CA 1
ATOM 1564 C C . LEU A 1 200 ? 0.807 -20.531 -6.297 1 98.94 200 LEU A C 1
ATOM 1566 O O . LEU A 1 200 ? 1.461 -21.578 -6.316 1 98.94 200 LEU A O 1
ATOM 1570 N N . HIS A 1 201 ? 0.822 -19.672 -7.25 1 98.94 201 HIS A N 1
ATOM 1571 C CA . HIS A 1 201 ? 1.9 -19.656 -8.234 1 98.94 201 HIS A CA 1
ATOM 1572 C C . HIS A 1 201 ? 3.162 -19.016 -7.648 1 98.94 201 HIS A C 1
ATOM 1574 O O . HIS A 1 201 ? 3.277 -17.797 -7.594 1 98.94 201 HIS A O 1
ATOM 1580 N N . TRP A 1 202 ? 4.098 -19.891 -7.242 1 98.94 202 TRP A N 1
ATOM 1581 C CA . TRP A 1 202 ? 5.297 -19.438 -6.543 1 98.94 202 TRP A CA 1
ATOM 1582 C C . TRP A 1 202 ? 6.422 -19.141 -7.527 1 98.94 202 TRP A C 1
ATOM 1584 O O . TRP A 1 202 ? 7.148 -20.047 -7.938 1 98.94 202 TRP A O 1
ATOM 1594 N N . HIS A 1 203 ? 6.535 -17.922 -7.945 1 98.81 203 HIS A N 1
ATOM 1595 C CA . HIS A 1 203 ? 7.68 -17.453 -8.711 1 98.81 203 HIS A CA 1
ATOM 1596 C C . HIS A 1 203 ? 8.914 -17.328 -7.824 1 98.81 203 HIS A C 1
ATOM 1598 O O . HIS A 1 203 ? 9.203 -16.234 -7.305 1 98.81 203 HIS A O 1
ATOM 1604 N N . ILE A 1 204 ? 9.742 -18.281 -7.766 1 98.44 204 ILE A N 1
ATOM 1605 C CA . ILE A 1 204 ? 10.688 -18.469 -6.672 1 98.44 204 ILE A CA 1
ATOM 1606 C C . ILE A 1 204 ? 12.039 -17.875 -7.055 1 98.44 204 ILE A C 1
ATOM 1608 O O . ILE A 1 204 ? 12.773 -17.375 -6.191 1 98.44 204 ILE A O 1
ATOM 1612 N N . THR A 1 205 ? 12.414 -18 -8.312 1 98.31 205 THR A N 1
ATOM 1613 C CA . THR A 1 205 ? 13.727 -17.562 -8.758 1 98.31 205 THR A CA 1
ATOM 1614 C C . THR A 1 205 ? 13.609 -16.531 -9.867 1 98.31 205 THR A C 1
ATOM 1616 O O . THR A 1 205 ? 12.633 -16.531 -10.617 1 98.31 205 THR A O 1
ATOM 1619 N N . ASP A 1 206 ? 14.531 -15.688 -9.93 1 98.44 206 ASP A N 1
ATOM 1620 C CA . ASP A 1 206 ? 14.672 -14.672 -10.977 1 98.44 206 ASP A CA 1
ATOM 1621 C C . ASP A 1 206 ? 16.094 -14.133 -11.016 1 98.44 206 ASP A C 1
ATOM 1623 O O . ASP A 1 206 ? 16.984 -14.648 -10.336 1 98.44 206 ASP A O 1
ATOM 1627 N N . SER A 1 207 ? 16.312 -13.172 -11.836 1 98.12 207 SER A N 1
ATOM 1628 C CA . SER A 1 207 ? 17.656 -12.633 -12.055 1 98.12 207 SER A CA 1
ATOM 1629 C C . SER A 1 207 ? 18.234 -12.055 -10.766 1 98.12 207 SER A C 1
ATOM 1631 O O . SER A 1 207 ? 19.453 -12.086 -10.562 1 98.12 207 SER A O 1
ATOM 1633 N N . GLN A 1 208 ? 17.422 -11.625 -9.875 1 97.44 208 GLN A N 1
ATOM 1634 C CA . GLN A 1 208 ? 17.875 -10.906 -8.688 1 97.44 208 GLN A CA 1
ATOM 1635 C C . GLN A 1 208 ? 18.312 -11.875 -7.59 1 97.44 208 GLN A C 1
ATOM 1637 O O . GLN A 1 208 ? 19.203 -11.562 -6.797 1 97.44 208 GLN A O 1
ATOM 1642 N N . SER A 1 209 ? 17.625 -13.016 -7.578 1 98.5 209 SER A N 1
ATOM 1643 C CA . SER A 1 209 ? 17.938 -13.961 -6.516 1 98.5 209 SER A CA 1
ATOM 1644 C C . SER A 1 209 ? 17.453 -15.367 -6.855 1 98.5 209 SER A C 1
ATOM 1646 O O . SER A 1 209 ? 16.422 -15.523 -7.52 1 98.5 209 SER A O 1
ATOM 1648 N N . PHE A 1 210 ? 18.219 -16.375 -6.488 1 98.75 210 PHE A N 1
ATOM 1649 C CA . PHE A 1 210 ? 17.844 -17.781 -6.504 1 98.75 210 PHE A CA 1
ATOM 1650 C C . PHE A 1 210 ? 17.781 -18.344 -5.086 1 98.75 210 PHE A C 1
ATOM 1652 O O . PHE A 1 210 ? 18.688 -19.047 -4.645 1 98.75 210 PHE A O 1
ATOM 1659 N N . PRO A 1 211 ? 16.656 -18.141 -4.383 1 98.81 211 PRO A N 1
ATOM 1660 C CA . PRO A 1 211 ? 16.609 -18.453 -2.951 1 98.81 211 PRO A CA 1
ATOM 1661 C C . PRO A 1 211 ? 16.297 -19.922 -2.678 1 98.81 211 PRO A C 1
ATOM 1663 O O . PRO A 1 211 ? 16.344 -20.359 -1.526 1 98.81 211 PRO A O 1
ATOM 1666 N N . LEU A 1 212 ? 16.031 -20.719 -3.658 1 98.88 212 LEU A N 1
ATOM 1667 C CA . LEU A 1 212 ? 15.641 -22.125 -3.48 1 98.88 212 LEU A CA 1
ATOM 1668 C C . LEU A 1 212 ? 16.875 -23.016 -3.365 1 98.88 212 LEU A C 1
ATOM 1670 O O . LEU A 1 212 ? 17.656 -23.125 -4.309 1 98.88 212 LEU A O 1
ATOM 1674 N N . ILE A 1 213 ? 17.016 -23.672 -2.285 1 98.81 213 ILE A N 1
ATOM 1675 C CA . ILE A 1 213 ? 18.109 -24.641 -2.139 1 98.81 213 ILE A CA 1
ATOM 1676 C C . ILE A 1 213 ? 17.75 -25.938 -2.855 1 98.81 213 ILE A C 1
ATOM 1678 O O . ILE A 1 213 ? 16.75 -26.578 -2.523 1 98.81 213 ILE A O 1
ATOM 1682 N N . LEU A 1 214 ? 18.484 -26.312 -3.865 1 98.75 214 LEU A N 1
ATOM 1683 C CA . LEU A 1 214 ? 18.344 -27.562 -4.598 1 98.75 214 LEU A CA 1
ATOM 1684 C C . LEU A 1 214 ? 19.422 -28.562 -4.164 1 98.75 214 LEU A C 1
ATOM 1686 O O . LEU A 1 214 ? 20.609 -28.281 -4.27 1 98.75 214 LEU A O 1
ATOM 1690 N N . PRO A 1 215 ? 19.078 -29.688 -3.758 1 98 215 PRO A N 1
ATOM 1691 C CA . PRO A 1 215 ? 20.031 -30.656 -3.197 1 98 215 PRO A CA 1
ATOM 1692 C C . PRO A 1 215 ? 21.156 -31 -4.168 1 98 215 PRO A C 1
ATOM 1694 O O . PRO A 1 215 ? 22.312 -31.125 -3.758 1 98 215 PRO A O 1
ATOM 1697 N N . SER A 1 216 ? 20.891 -31.109 -5.434 1 98.25 216 SER A N 1
ATOM 1698 C CA . SER A 1 216 ? 21.906 -31.531 -6.391 1 98.25 216 SER A CA 1
ATOM 1699 C C . SER A 1 216 ? 22.719 -30.344 -6.883 1 98.25 216 SER A C 1
ATOM 1701 O O . SER A 1 216 ? 23.797 -30.531 -7.469 1 98.25 216 SER A O 1
ATOM 1703 N N . LEU A 1 217 ? 22.234 -29.172 -6.676 1 98.62 217 LEU A N 1
ATOM 1704 C CA . LEU A 1 217 ? 22.891 -27.953 -7.156 1 98.62 217 LEU A CA 1
ATOM 1705 C C . LEU A 1 217 ? 22.812 -26.859 -6.109 1 98.62 217 LEU A C 1
ATOM 1707 O O . LEU A 1 217 ? 22.297 -25.766 -6.387 1 98.62 217 LEU A O 1
ATOM 1711 N N . PRO A 1 218 ? 23.359 -27.078 -4.953 1 98.38 218 PRO A N 1
ATOM 1712 C CA . PRO A 1 218 ? 23.156 -26.141 -3.852 1 98.38 218 PRO A CA 1
ATOM 1713 C C . PRO A 1 218 ? 23.812 -24.781 -4.121 1 98.38 218 PRO A C 1
ATOM 1715 O O . PRO A 1 218 ? 23.406 -23.781 -3.525 1 98.38 218 PRO A O 1
ATOM 1718 N N . ASP A 1 219 ? 24.812 -24.734 -5.07 1 98.62 219 ASP A N 1
ATOM 1719 C CA . ASP A 1 219 ? 25.578 -23.516 -5.312 1 98.62 219 ASP A CA 1
ATOM 1720 C C . ASP A 1 219 ? 24.688 -22.422 -5.895 1 98.62 219 ASP A C 1
ATOM 1722 O O . ASP A 1 219 ? 24.984 -21.234 -5.75 1 98.62 219 ASP A O 1
ATOM 1726 N N . LEU A 1 220 ? 23.578 -22.797 -6.574 1 98.81 220 LEU A N 1
ATOM 1727 C CA . LEU A 1 220 ? 22.672 -21.797 -7.117 1 98.81 220 LEU A CA 1
ATOM 1728 C C . LEU A 1 220 ? 22.125 -20.906 -6.012 1 98.81 220 LEU A C 1
ATOM 1730 O O . LEU A 1 220 ? 22.141 -19.672 -6.133 1 98.81 220 LEU A O 1
ATOM 1734 N N . ALA A 1 221 ? 21.703 -21.484 -4.898 1 98.81 221 ALA A N 1
ATOM 1735 C CA . ALA A 1 221 ? 21.172 -20.719 -3.777 1 98.81 221 ALA A CA 1
ATOM 1736 C C . ALA A 1 221 ? 22.312 -20.125 -2.943 1 98.81 221 ALA A C 1
ATOM 1738 O O . ALA A 1 221 ? 22.219 -18.984 -2.488 1 98.81 221 ALA A O 1
ATOM 1739 N N . LEU A 1 222 ? 23.344 -20.922 -2.76 1 98.56 222 LEU A N 1
ATOM 1740 C CA . LEU A 1 222 ? 24.438 -20.5 -1.896 1 98.56 222 LEU A CA 1
ATOM 1741 C C . LEU A 1 222 ? 25.125 -19.266 -2.461 1 98.56 222 LEU A C 1
ATOM 1743 O O . LEU A 1 222 ? 25.547 -18.391 -1.706 1 98.56 222 LEU A O 1
ATOM 1747 N N . LYS A 1 223 ? 25.188 -19.188 -3.803 1 98.38 223 LYS A N 1
ATOM 1748 C CA . LYS A 1 223 ? 25.906 -18.094 -4.434 1 98.38 223 LYS A CA 1
ATOM 1749 C C . LYS A 1 223 ? 24.953 -17.094 -5.078 1 98.38 223 LYS A C 1
ATOM 1751 O O . LYS A 1 223 ? 25.344 -15.953 -5.371 1 98.38 223 LYS A O 1
ATOM 1756 N N . GLY A 1 224 ? 23.688 -17.516 -5.273 1 98.12 224 GLY A N 1
ATOM 1757 C CA . GLY A 1 224 ? 22.797 -16.688 -6.078 1 98.12 224 GLY A CA 1
ATOM 1758 C C . GLY A 1 224 ? 21.672 -16.062 -5.27 1 98.12 224 GLY A C 1
ATOM 1759 O O . GLY A 1 224 ? 20.844 -15.336 -5.812 1 98.12 224 GLY A O 1
ATOM 1760 N N . SER A 1 225 ? 21.578 -16.344 -3.959 1 98.31 225 SER A N 1
ATOM 1761 C CA . SER A 1 225 ? 20.547 -15.75 -3.113 1 98.31 225 SER A CA 1
ATOM 1762 C C . SER A 1 225 ? 21.062 -14.5 -2.408 1 98.31 225 SER A C 1
ATOM 1764 O O . SER A 1 225 ? 22.234 -14.133 -2.551 1 98.31 225 SER A O 1
ATOM 1766 N N . TYR A 1 226 ? 20.219 -13.844 -1.656 1 96.69 226 TYR A N 1
ATOM 1767 C CA . TYR A 1 226 ? 20.594 -12.633 -0.933 1 96.69 226 TYR A CA 1
ATOM 1768 C C . TYR A 1 226 ? 21.406 -12.969 0.312 1 96.69 226 TYR A C 1
ATOM 1770 O O . TYR A 1 226 ? 21.969 -12.078 0.954 1 96.69 226 TYR A O 1
ATOM 1778 N N . GLY A 1 227 ? 21.438 -14.203 0.654 1 95.06 227 GLY A N 1
ATOM 1779 C CA . GLY A 1 227 ? 22.188 -14.617 1.834 1 95.06 227 GLY A CA 1
ATOM 1780 C C . GLY A 1 227 ? 21.547 -15.781 2.568 1 95.06 227 GLY A C 1
ATOM 1781 O O . GLY A 1 227 ? 20.453 -16.219 2.205 1 95.06 227 GLY A O 1
ATOM 1782 N N . PRO A 1 228 ? 22.141 -16.219 3.613 1 95.31 228 PRO A N 1
ATOM 1783 C CA . PRO A 1 228 ? 21.703 -17.453 4.266 1 95.31 228 PRO A CA 1
ATOM 1784 C C . PRO A 1 228 ? 20.328 -17.344 4.91 1 95.31 228 PRO A C 1
ATOM 1786 O O . PRO A 1 228 ? 19.594 -18.328 5.016 1 95.31 228 PRO A O 1
ATOM 1789 N N . GLN A 1 229 ? 19.984 -16.156 5.32 1 94.81 229 GLN A N 1
ATOM 1790 C CA . GLN A 1 229 ? 18.703 -15.984 5.992 1 94.81 229 GLN A CA 1
ATOM 1791 C C . GLN A 1 229 ? 17.578 -15.781 4.98 1 94.81 229 GLN A C 1
ATOM 1793 O O . GLN A 1 229 ? 16.406 -15.672 5.359 1 94.81 229 GLN A O 1
ATOM 1798 N N . MET A 1 230 ? 17.938 -15.742 3.715 1 97.88 230 MET A N 1
ATOM 1799 C CA . MET A 1 230 ? 16.953 -15.484 2.662 1 97.88 230 MET A CA 1
ATOM 1800 C C . MET A 1 230 ? 16.984 -16.578 1.604 1 97.88 230 MET A C 1
ATOM 1802 O O . MET A 1 230 ? 17.125 -16.297 0.412 1 97.88 230 MET A O 1
ATOM 1806 N N . ARG A 1 231 ? 16.875 -17.781 2.125 1 98.62 231 ARG A N 1
ATOM 1807 C CA . ARG A 1 231 ? 16.812 -19.016 1.335 1 98.62 231 ARG A CA 1
ATOM 1808 C C . ARG A 1 231 ? 15.648 -19.891 1.785 1 98.62 231 ARG A C 1
ATOM 1810 O O . ARG A 1 231 ? 15.164 -19.766 2.912 1 98.62 231 ARG A O 1
ATOM 1817 N N . TYR A 1 232 ? 15.188 -20.703 0.884 1 98.88 232 TYR A N 1
ATOM 1818 C CA . TYR A 1 232 ? 14.188 -21.719 1.198 1 98.88 232 TYR A CA 1
ATOM 1819 C C . TYR A 1 232 ? 14.781 -23.109 1.116 1 98.88 232 TYR A C 1
ATOM 1821 O O . TYR A 1 232 ? 15.148 -23.578 0.034 1 98.88 232 TYR A O 1
ATOM 1829 N N . SER A 1 233 ? 14.859 -23.797 2.176 1 98.75 233 SER A N 1
ATOM 1830 C CA . SER A 1 233 ? 15.352 -25.172 2.23 1 98.75 233 SER A CA 1
ATOM 1831 C C . SER A 1 233 ? 14.289 -26.156 1.755 1 98.75 233 SER A C 1
ATOM 1833 O O . SER A 1 233 ? 13.117 -25.797 1.637 1 98.75 233 SER A O 1
ATOM 1835 N N . PRO A 1 234 ? 14.68 -27.406 1.421 1 98.62 234 PRO A N 1
ATOM 1836 C CA . PRO A 1 234 ? 13.68 -28.422 1.108 1 98.62 234 PRO A CA 1
ATOM 1837 C C . PRO A 1 234 ? 12.617 -28.562 2.193 1 98.62 234 PRO A C 1
ATOM 1839 O O . PRO A 1 234 ? 11.438 -28.734 1.887 1 98.62 234 PRO A O 1
ATOM 1842 N N . ASP A 1 235 ? 13.039 -28.438 3.416 1 98.69 235 ASP A N 1
ATOM 1843 C CA . ASP A 1 235 ? 12.086 -28.5 4.516 1 98.69 235 ASP A CA 1
ATOM 1844 C C . ASP A 1 235 ? 11.109 -27.312 4.461 1 98.69 235 ASP A C 1
ATOM 1846 O O . ASP A 1 235 ? 9.922 -27.484 4.727 1 98.69 235 ASP A O 1
ATOM 1850 N N . ASP A 1 236 ? 11.648 -26.125 4.184 1 98.75 236 ASP A N 1
ATOM 1851 C CA . ASP A 1 236 ? 10.789 -24.953 4.043 1 98.75 236 ASP A CA 1
ATOM 1852 C C . ASP A 1 236 ? 9.742 -25.172 2.955 1 98.75 236 ASP A C 1
ATOM 1854 O O . ASP A 1 236 ? 8.578 -24.812 3.129 1 98.75 236 ASP A O 1
ATOM 1858 N N . VAL A 1 237 ? 10.141 -25.719 1.842 1 98.81 237 VAL A N 1
ATOM 1859 C CA . VAL A 1 237 ? 9.227 -25.984 0.736 1 98.81 237 VAL A CA 1
ATOM 1860 C C . VAL A 1 237 ? 8.188 -27.016 1.167 1 98.81 237 VAL A C 1
ATOM 1862 O O . VAL A 1 237 ? 6.992 -26.844 0.915 1 98.81 237 VAL A O 1
ATOM 1865 N N . TRP A 1 238 ? 8.648 -28.078 1.825 1 98.56 238 TRP A N 1
ATOM 1866 C CA . TRP A 1 238 ? 7.734 -29.109 2.324 1 98.56 238 TRP A CA 1
ATOM 1867 C C . TRP A 1 238 ? 6.688 -28.5 3.254 1 98.56 238 TRP A C 1
ATOM 1869 O O . TRP A 1 238 ? 5.496 -28.781 3.119 1 98.56 238 TRP A O 1
ATOM 1879 N N . ARG A 1 239 ? 7.133 -27.672 4.172 1 98.62 239 ARG A N 1
ATOM 1880 C CA . ARG A 1 239 ? 6.219 -27.016 5.102 1 98.62 239 ARG A CA 1
ATOM 1881 C C . ARG A 1 239 ? 5.211 -26.141 4.359 1 98.62 239 ARG A C 1
ATOM 1883 O O . ARG A 1 239 ? 4.027 -26.125 4.703 1 98.62 239 ARG A O 1
ATOM 1890 N N . THR A 1 240 ? 5.691 -25.422 3.371 1 98.81 240 THR A N 1
ATOM 1891 C CA . THR A 1 240 ? 4.816 -24.531 2.609 1 98.81 240 THR A CA 1
ATOM 1892 C C . THR A 1 240 ? 3.773 -25.328 1.836 1 98.81 240 THR A C 1
ATOM 1894 O O . THR A 1 240 ? 2.584 -25.016 1.874 1 98.81 240 THR A O 1
ATOM 1897 N N . VAL A 1 241 ? 4.18 -26.391 1.154 1 98.62 241 VAL A N 1
ATOM 1898 C CA . VAL A 1 241 ? 3.295 -27.203 0.336 1 98.62 241 VAL A CA 1
ATOM 1899 C C . VAL A 1 241 ? 2.248 -27.875 1.223 1 98.62 241 VAL A C 1
ATOM 1901 O O . VAL A 1 241 ? 1.058 -27.875 0.896 1 98.62 241 VAL A O 1
ATOM 1904 N N . HIS A 1 242 ? 2.633 -28.406 2.355 1 97.56 242 HIS A N 1
ATOM 1905 C CA . HIS A 1 242 ? 1.707 -29.094 3.246 1 97.56 242 HIS A CA 1
ATOM 1906 C C . HIS A 1 242 ? 0.751 -28.125 3.916 1 97.56 242 HIS A C 1
ATOM 1908 O O . HIS A 1 242 ? -0.426 -28.422 4.113 1 97.56 242 HIS A O 1
ATOM 1914 N N . TYR A 1 243 ? 1.365 -27.016 4.305 1 98.19 243 TYR A N 1
ATOM 1915 C CA . TYR A 1 243 ? 0.51 -25.969 4.859 1 98.19 243 TYR A CA 1
ATOM 1916 C C . TYR A 1 243 ? -0.563 -25.562 3.857 1 98.19 243 TYR A C 1
ATOM 1918 O O . TYR A 1 243 ? -1.745 -25.484 4.203 1 98.19 243 TYR A O 1
ATOM 1926 N N . ALA A 1 244 ? -0.147 -25.297 2.656 1 98.69 244 ALA A N 1
ATOM 1927 C CA . ALA A 1 244 ? -1.069 -24.875 1.603 1 98.69 244 ALA A CA 1
ATOM 1928 C C . ALA A 1 244 ? -2.123 -25.953 1.341 1 98.69 244 ALA A C 1
ATOM 1930 O O . ALA A 1 244 ? -3.305 -25.641 1.178 1 98.69 244 ALA A O 1
ATOM 1931 N N . MET A 1 245 ? -1.714 -27.156 1.311 1 97.69 245 MET A N 1
ATOM 1932 C CA . MET A 1 245 ? -2.629 -28.266 1.086 1 97.69 245 MET A CA 1
ATOM 1933 C C . MET A 1 245 ? -3.711 -28.312 2.16 1 97.69 245 MET A C 1
ATOM 1935 O O . MET A 1 245 ? -4.875 -28.594 1.863 1 97.69 245 MET A O 1
ATOM 1939 N N . SER A 1 246 ? -3.311 -28.031 3.354 1 97.25 246 SER A N 1
ATOM 1940 C CA . SER A 1 246 ? -4.27 -28.062 4.453 1 97.25 246 SER A CA 1
ATOM 1941 C C . SER A 1 246 ? -5.34 -26.984 4.281 1 97.25 246 SER A C 1
ATOM 1943 O O . SER A 1 246 ? -6.406 -27.062 4.891 1 97.25 246 SER A O 1
ATOM 1945 N N . TYR A 1 247 ? -5.094 -26.047 3.41 1 98.19 247 TYR A N 1
ATOM 1946 C CA . TYR A 1 247 ? -6.031 -24.969 3.131 1 98.19 247 TYR A CA 1
ATOM 1947 C C . TYR A 1 247 ? -6.676 -25.141 1.762 1 98.19 247 TYR A C 1
ATOM 1949 O O . TYR A 1 247 ? -7.414 -24.266 1.298 1 98.19 247 TYR A O 1
ATOM 1957 N N . GLY A 1 248 ? -6.383 -26.266 1.079 1 98 248 GLY A N 1
ATOM 1958 C CA . GLY A 1 248 ? -6.926 -26.531 -0.24 1 98 248 GLY A CA 1
ATOM 1959 C C . GLY A 1 248 ? -6.285 -25.703 -1.336 1 98 248 GLY A C 1
ATOM 1960 O O . GLY A 1 248 ? -6.938 -25.359 -2.318 1 98 248 GLY A O 1
ATOM 1961 N N . VAL A 1 249 ? -5.031 -25.328 -1.174 1 98.81 249 VAL A N 1
ATOM 1962 C CA . VAL A 1 249 ? -4.305 -24.516 -2.145 1 98.81 249 VAL A CA 1
ATOM 1963 C C . VAL A 1 249 ? -3.137 -25.312 -2.719 1 98.81 249 VAL A C 1
ATOM 1965 O O . VAL A 1 249 ? -2.312 -25.844 -1.97 1 98.81 249 VAL A O 1
ATOM 1968 N N . ARG A 1 250 ? -3.107 -25.406 -4.012 1 98.75 250 ARG A N 1
ATOM 1969 C CA . ARG A 1 250 ? -1.973 -26.016 -4.707 1 98.75 250 ARG A CA 1
ATOM 1970 C C . ARG A 1 250 ? -0.816 -25.016 -4.82 1 98.75 250 ARG A C 1
ATOM 1972 O O . ARG A 1 250 ? -1.032 -23.812 -4.895 1 98.75 250 ARG A O 1
ATOM 1979 N N . VAL A 1 251 ? 0.398 -25.562 -4.816 1 98.88 251 VAL A N 1
ATOM 1980 C CA . VAL A 1 251 ? 1.568 -24.719 -5.008 1 98.88 251 VAL A CA 1
ATOM 1981 C C . VAL A 1 251 ? 2.258 -25.062 -6.324 1 98.88 251 VAL A C 1
ATOM 1983 O O . VAL A 1 251 ? 2.793 -26.172 -6.473 1 98.88 251 VAL A O 1
ATOM 1986 N N . VAL A 1 252 ? 2.225 -24.156 -7.25 1 98.88 252 VAL A N 1
ATOM 1987 C CA . VAL A 1 252 ? 2.85 -24.328 -8.555 1 98.88 252 VAL A CA 1
ATOM 1988 C C . VAL A 1 252 ? 4.184 -23.594 -8.594 1 98.88 252 VAL A C 1
ATOM 1990 O O . VAL A 1 252 ? 4.223 -22.359 -8.555 1 98.88 252 VAL A O 1
ATOM 1993 N N . PRO A 1 253 ? 5.293 -24.312 -8.703 1 98.81 253 PRO A N 1
ATOM 1994 C CA . PRO A 1 253 ? 6.586 -23.625 -8.773 1 98.81 253 PRO A CA 1
ATOM 1995 C C . PRO A 1 253 ? 6.875 -23.062 -10.164 1 98.81 253 PRO A C 1
ATOM 1997 O O . PRO A 1 253 ? 6.504 -23.672 -11.172 1 98.81 253 PRO A O 1
ATOM 2000 N N . GLU A 1 254 ? 7.5 -21.984 -10.203 1 98.88 254 GLU A N 1
ATOM 2001 C CA . GLU A 1 254 ? 8.047 -21.453 -11.445 1 98.88 254 GLU A CA 1
ATOM 2002 C C . GLU A 1 254 ? 9.562 -21.281 -11.352 1 98.88 254 GLU A C 1
ATOM 2004 O O . GLU A 1 254 ? 10.07 -20.625 -10.438 1 98.88 254 GLU A O 1
ATOM 2009 N N . ILE A 1 255 ? 10.227 -21.906 -12.242 1 98.5 255 ILE A N 1
ATOM 2010 C CA . ILE A 1 255 ? 11.633 -21.656 -12.531 1 98.5 255 ILE A CA 1
ATOM 2011 C C . ILE A 1 255 ? 11.773 -21.047 -13.922 1 98.5 255 ILE A C 1
ATOM 2013 O O . ILE A 1 255 ? 11.844 -21.75 -14.922 1 98.5 255 ILE A O 1
ATOM 2017 N N . ASP A 1 256 ? 11.938 -19.781 -13.93 1 98.12 256 ASP A N 1
ATOM 2018 C CA . ASP A 1 256 ? 11.945 -19.062 -15.195 1 98.12 256 ASP A CA 1
ATOM 2019 C C . ASP A 1 256 ? 13.281 -19.219 -15.914 1 98.12 256 ASP A C 1
ATOM 2021 O O . ASP A 1 256 ? 14.336 -18.938 -15.336 1 98.12 256 ASP A O 1
ATOM 2025 N N . ALA A 1 257 ? 13.281 -19.672 -17.125 1 98.5 257 ALA A N 1
ATOM 2026 C CA . ALA A 1 257 ? 14.422 -19.875 -18.031 1 98.5 257 ALA A CA 1
ATOM 2027 C C . ALA A 1 257 ? 13.977 -19.906 -19.484 1 98.5 257 ALA A C 1
ATOM 2029 O O . ALA A 1 257 ? 12.82 -20.219 -19.781 1 98.5 257 ALA A O 1
ATOM 2030 N N . PRO A 1 258 ? 14.773 -19.531 -20.469 1 98.38 258 PRO A N 1
ATOM 2031 C CA . PRO A 1 258 ? 16.188 -19.25 -20.281 1 98.38 258 PRO A CA 1
ATOM 2032 C C . PRO A 1 258 ? 16.453 -17.812 -19.844 1 98.38 258 PRO A C 1
ATOM 2034 O O . PRO A 1 258 ? 17.578 -17.484 -19.438 1 98.38 258 PRO A O 1
ATOM 2037 N N . GLY A 1 259 ? 15.477 -16.922 -20 1 97.81 259 GLY A N 1
ATOM 2038 C CA . GLY A 1 259 ? 15.602 -15.57 -19.453 1 97.81 259 GLY A CA 1
ATOM 2039 C C . GLY A 1 259 ? 15.547 -15.523 -17.938 1 97.81 259 GLY A C 1
ATOM 2040 O O . GLY A 1 259 ? 15.375 -16.562 -17.297 1 97.81 259 GLY A O 1
ATOM 2041 N N . HIS A 1 260 ? 15.781 -14.391 -17.344 1 97.88 260 HIS A N 1
ATOM 2042 C CA . HIS A 1 260 ? 15.594 -14.172 -15.914 1 97.88 260 HIS A CA 1
ATOM 2043 C C . HIS A 1 260 ? 16.484 -15.086 -15.086 1 97.88 260 HIS A C 1
ATOM 2045 O O . HIS A 1 260 ? 16.062 -15.633 -14.07 1 97.88 260 HIS A O 1
ATOM 2051 N N . THR A 1 261 ? 17.719 -15.344 -15.562 1 98.56 261 THR A N 1
ATOM 2052 C CA . THR A 1 261 ? 18.594 -16.297 -14.883 1 98.56 261 THR A CA 1
ATOM 2053 C C . THR A 1 261 ? 19.906 -15.648 -14.477 1 98.56 261 THR A C 1
ATOM 2055 O O . THR A 1 261 ? 20.938 -16.312 -14.391 1 98.56 261 THR A O 1
ATOM 2058 N N . GLY A 1 262 ? 19.859 -14.312 -14.289 1 98.38 262 GLY A N 1
ATOM 2059 C CA . GLY A 1 262 ? 21.047 -13.617 -13.828 1 98.38 262 GLY A CA 1
ATOM 2060 C C . GLY A 1 262 ? 21.625 -14.203 -12.555 1 98.38 262 GLY A C 1
ATOM 2061 O O . GLY A 1 262 ? 22.844 -14.266 -12.391 1 98.38 262 GLY A O 1
ATOM 2062 N N . SER A 1 263 ? 20.844 -14.688 -11.672 1 98.56 263 SER A N 1
ATOM 2063 C CA . SER A 1 263 ? 21.234 -15.188 -10.359 1 98.56 263 SER A CA 1
ATOM 2064 C C . SER A 1 263 ? 21.969 -16.516 -10.461 1 98.56 263 SER A C 1
ATOM 2066 O O . SER A 1 263 ? 22.562 -16.984 -9.492 1 98.56 263 SER A O 1
ATOM 2068 N N . TRP A 1 264 ? 21.969 -17.109 -11.664 1 98.69 264 TRP A N 1
ATOM 2069 C CA . TRP A 1 264 ? 22.656 -18.375 -11.875 1 98.69 264 TRP A CA 1
ATOM 2070 C C . TRP A 1 264 ? 24.141 -18.172 -12.109 1 98.69 264 TRP A C 1
ATOM 2072 O O . TRP A 1 264 ? 24.938 -19.109 -12.008 1 98.69 264 TRP A O 1
ATOM 2082 N N . ALA A 1 265 ? 24.562 -17 -12.453 1 98.38 265 ALA A N 1
ATOM 2083 C CA . ALA A 1 265 ? 25.844 -16.688 -13.062 1 98.38 265 ALA A CA 1
ATOM 2084 C C . ALA A 1 265 ? 26.984 -16.953 -12.078 1 98.38 265 ALA A C 1
ATOM 2086 O O . ALA A 1 265 ? 28.078 -17.359 -12.484 1 98.38 265 ALA A O 1
ATOM 2087 N N . GLU A 1 266 ? 26.781 -16.656 -10.836 1 97.44 266 GLU A N 1
ATOM 2088 C CA . GLU A 1 266 ? 27.875 -16.859 -9.891 1 97.44 266 GLU A CA 1
ATOM 2089 C C . GLU A 1 266 ? 28.188 -18.344 -9.727 1 97.44 266 GLU A C 1
ATOM 2091 O O . GLU A 1 266 ? 29.328 -18.719 -9.523 1 97.44 266 GLU A O 1
ATOM 2096 N N . ALA A 1 267 ? 27.172 -19.156 -9.758 1 98.56 267 ALA A N 1
ATOM 2097 C CA . ALA A 1 267 ? 27.359 -20.594 -9.633 1 98.56 267 ALA A CA 1
ATOM 2098 C C . ALA A 1 267 ? 27.891 -21.203 -10.93 1 98.56 267 ALA A C 1
ATOM 2100 O O . ALA A 1 267 ? 28.781 -22.047 -10.906 1 98.56 267 ALA A O 1
ATOM 2101 N N . TYR A 1 268 ? 27.359 -20.734 -12.016 1 98.5 268 TYR A N 1
ATOM 2102 C CA . TYR A 1 268 ? 27.672 -21.328 -13.305 1 98.5 268 TYR A CA 1
ATOM 2103 C C . TYR A 1 268 ? 27.875 -20.25 -14.367 1 98.5 268 TYR A C 1
ATOM 2105 O O . TYR A 1 268 ? 27.078 -20.141 -15.305 1 98.5 268 TYR A O 1
ATOM 2113 N N . PRO A 1 269 ? 28.969 -19.516 -14.328 1 98 269 PRO A N 1
ATOM 2114 C CA . PRO A 1 269 ? 29.188 -18.391 -15.242 1 98 269 PRO A CA 1
ATOM 2115 C C . PRO A 1 269 ? 29.297 -18.828 -16.703 1 98 269 PRO A C 1
ATOM 2117 O O . PRO A 1 269 ? 28.953 -18.062 -17.609 1 98 269 PRO A O 1
ATOM 2120 N N . GLU A 1 270 ? 29.641 -20.062 -16.938 1 97.44 270 GLU A N 1
ATOM 2121 C CA . GLU A 1 270 ? 29.922 -20.531 -18.297 1 97.44 270 GLU A CA 1
ATOM 2122 C C . GLU A 1 270 ? 28.641 -20.688 -19.109 1 97.44 270 GLU A C 1
ATOM 2124 O O . GLU A 1 270 ? 28.672 -20.719 -20.344 1 97.44 270 GLU A O 1
ATOM 2129 N N . ILE A 1 271 ? 27.5 -20.781 -18.422 1 98.62 271 ILE A N 1
ATOM 2130 C CA . ILE A 1 271 ? 26.281 -21.078 -19.172 1 98.62 271 ILE A CA 1
ATOM 2131 C C . ILE A 1 271 ? 25.375 -19.844 -19.203 1 98.62 271 ILE A C 1
ATOM 2133 O O . ILE A 1 271 ? 24.234 -19.906 -19.672 1 98.62 271 ILE A O 1
ATOM 2137 N N . VAL A 1 272 ? 25.781 -18.703 -18.625 1 98.81 272 VAL A N 1
ATOM 2138 C CA . VAL A 1 272 ? 24.969 -17.5 -18.562 1 98.81 272 VAL A CA 1
ATOM 2139 C C . VAL A 1 272 ? 25.594 -16.406 -19.438 1 98.81 272 VAL A C 1
ATOM 2141 O O . VAL A 1 272 ? 26.766 -16.062 -19.266 1 98.81 272 VAL A O 1
ATOM 2144 N N . THR A 1 273 ? 24.812 -15.898 -20.344 1 98.44 273 THR A N 1
ATOM 2145 C CA . THR A 1 273 ? 25.25 -14.82 -21.219 1 98.44 273 THR A CA 1
ATOM 2146 C C . THR A 1 273 ? 24.969 -13.461 -20.578 1 98.44 273 THR A C 1
ATOM 2148 O O . THR A 1 273 ? 24.016 -13.312 -19.812 1 98.44 273 THR A O 1
ATOM 2151 N N . CYS A 1 274 ? 25.812 -12.461 -20.797 1 97.75 274 CYS A N 1
ATOM 2152 C CA . CYS A 1 274 ? 25.703 -11.047 -20.469 1 97.75 274 CYS A CA 1
ATOM 2153 C C . CYS A 1 274 ? 25.531 -10.859 -18.969 1 97.75 274 CYS A C 1
ATOM 2155 O O . CYS A 1 274 ? 24.859 -9.922 -18.516 1 97.75 274 CYS A O 1
ATOM 2157 N N . ALA A 1 275 ? 25.969 -11.742 -18.125 1 95.56 275 ALA A N 1
ATOM 2158 C CA . ALA A 1 275 ? 25.812 -11.656 -16.672 1 95.56 275 ALA A CA 1
ATOM 2159 C C . ALA A 1 275 ? 26.531 -10.414 -16.125 1 95.56 275 ALA A C 1
ATOM 2161 O O . ALA A 1 275 ? 27.609 -10.047 -16.609 1 95.56 275 ALA A O 1
ATOM 2162 N N . ASN A 1 276 ? 25.953 -9.766 -15.117 1 92.5 276 ASN A N 1
ATOM 2163 C CA . ASN A 1 276 ? 26.547 -8.695 -14.32 1 92.5 276 ASN A CA 1
ATOM 2164 C C . ASN A 1 276 ? 26.844 -7.465 -15.164 1 92.5 276 ASN A C 1
ATOM 2166 O O . ASN A 1 276 ? 27.797 -6.727 -14.883 1 92.5 276 ASN A O 1
ATOM 2170 N N . LYS A 1 277 ? 26.188 -7.387 -16.234 1 96.25 277 LYS A N 1
ATOM 2171 C CA . LYS A 1 277 ? 26.297 -6.188 -17.062 1 96.25 277 LYS A CA 1
ATOM 2172 C C . LYS A 1 277 ? 25.172 -5.199 -16.75 1 96.25 277 LYS A C 1
ATOM 2174 O O . LYS A 1 277 ? 24.141 -5.578 -16.203 1 96.25 277 LYS A O 1
ATOM 2179 N N . PHE A 1 278 ? 25.469 -3.928 -17.062 1 97.19 278 PHE A N 1
ATOM 2180 C CA . PHE A 1 278 ? 24.422 -2.92 -16.953 1 97.19 278 PHE A CA 1
ATOM 2181 C C . PHE A 1 278 ? 23.312 -3.193 -17.953 1 97.19 278 PHE A C 1
ATOM 2183 O O . PHE A 1 278 ? 23.578 -3.531 -19.109 1 97.19 278 PHE A O 1
ATOM 2190 N N . TRP A 1 279 ? 22.094 -3.008 -17.625 1 97.44 279 TRP A N 1
ATOM 2191 C CA . TRP A 1 279 ? 20.953 -3.537 -18.375 1 97.44 279 TRP A CA 1
ATOM 2192 C C . TRP A 1 279 ? 20.641 -2.672 -19.594 1 97.44 279 TRP A C 1
ATOM 2194 O O . TRP A 1 279 ? 20.094 -3.158 -20.594 1 97.44 279 TRP A O 1
ATOM 2204 N N . MET A 1 280 ? 21 -1.374 -19.469 1 96.38 280 MET A N 1
ATOM 2205 C CA . MET A 1 280 ? 20.75 -0.448 -20.578 1 96.38 280 MET A CA 1
ATOM 2206 C C . MET A 1 280 ? 22.016 0.304 -20.953 1 96.38 280 MET A C 1
ATOM 2208 O O . MET A 1 280 ? 22.109 1.517 -20.75 1 96.38 280 MET A O 1
ATOM 2212 N N . PRO A 1 281 ? 22.875 -0.37 -21.547 1 95.12 281 PRO A N 1
ATOM 2213 C CA . PRO A 1 281 ? 24.125 0.306 -21.906 1 95.12 281 PRO A CA 1
ATOM 2214 C C . PRO A 1 281 ? 23.938 1.416 -22.938 1 95.12 281 PRO A C 1
ATOM 2216 O O . PRO A 1 281 ? 23.047 1.316 -23.797 1 95.12 281 PRO A O 1
ATOM 2219 N N . VAL A 1 282 ? 24.75 2.406 -22.875 1 92.56 282 VAL A N 1
ATOM 2220 C CA . VAL A 1 282 ? 24.641 3.584 -23.734 1 92.56 282 VAL A CA 1
ATOM 2221 C C . VAL A 1 282 ? 24.953 3.209 -25.172 1 92.56 282 VAL A C 1
ATOM 2223 O O . VAL A 1 282 ? 25.984 2.578 -25.453 1 92.56 282 VAL A O 1
ATOM 2226 N N . GLY A 1 283 ? 24.172 3.666 -26.062 1 92.81 283 GLY A N 1
ATOM 2227 C CA . GLY A 1 283 ? 24.422 3.531 -27.5 1 92.81 283 GLY A CA 1
ATOM 2228 C C . GLY A 1 283 ? 24.266 2.107 -28 1 92.81 283 GLY A C 1
ATOM 2229 O O . GLY A 1 283 ? 24.641 1.802 -29.125 1 92.81 283 GLY A O 1
ATOM 2230 N N . LYS A 1 284 ? 23.812 1.181 -27.234 1 94.69 284 LYS A N 1
ATOM 2231 C CA . LYS A 1 284 ? 23.625 -0.224 -27.578 1 94.69 284 LYS A CA 1
ATOM 2232 C C . LYS A 1 284 ? 22.219 -0.697 -27.156 1 94.69 284 LYS A C 1
ATOM 2234 O O . LYS A 1 284 ? 21.562 -0.049 -26.359 1 94.69 284 LYS A O 1
ATOM 2239 N N . PRO A 1 285 ? 21.75 -1.786 -27.75 1 96.31 285 PRO A N 1
ATOM 2240 C CA . PRO A 1 285 ? 20.469 -2.322 -27.312 1 96.31 285 PRO A CA 1
ATOM 2241 C C . PRO A 1 285 ? 20.484 -2.764 -25.844 1 96.31 285 PRO A C 1
ATOM 2243 O O . PRO A 1 285 ? 21.516 -3.213 -25.344 1 96.31 285 PRO A O 1
ATOM 2246 N N . ALA A 1 286 ? 19.328 -2.594 -25.234 1 96.81 286 ALA A N 1
ATOM 2247 C CA . ALA A 1 286 ? 19.188 -3.062 -23.859 1 96.81 286 ALA A CA 1
ATOM 2248 C C . ALA A 1 286 ? 19.484 -4.555 -23.75 1 96.81 286 ALA A C 1
ATOM 2250 O O . ALA A 1 286 ? 19.125 -5.332 -24.641 1 96.81 286 ALA A O 1
ATOM 2251 N N . LEU A 1 287 ? 20.062 -4.957 -22.672 1 97.75 287 LEU A N 1
ATOM 2252 C CA . LEU A 1 287 ? 20.469 -6.348 -22.469 1 97.75 287 LEU A CA 1
ATOM 2253 C C . LEU A 1 287 ? 19.422 -7.098 -21.641 1 97.75 287 LEU A C 1
ATOM 2255 O O . LEU A 1 287 ? 19.5 -8.32 -21.5 1 97.75 287 LEU A O 1
ATOM 2259 N N . ALA A 1 288 ? 18.453 -6.367 -21.094 1 96.56 288 ALA A N 1
ATOM 2260 C CA . ALA A 1 288 ? 17.359 -6.918 -20.312 1 96.56 288 ALA A CA 1
ATOM 2261 C C . ALA A 1 288 ? 16.188 -5.941 -20.234 1 96.56 288 ALA A C 1
ATOM 2263 O O . ALA A 1 288 ? 16.344 -4.762 -20.562 1 96.56 288 ALA A O 1
ATOM 2264 N N . ALA A 1 289 ? 15.039 -6.488 -19.828 1 93.44 289 ALA A N 1
ATOM 2265 C CA . ALA A 1 289 ? 13.852 -5.645 -19.656 1 93.44 289 ALA A CA 1
ATOM 2266 C C . ALA A 1 289 ? 13.906 -4.879 -18.344 1 93.44 289 ALA A C 1
ATOM 2268 O O . ALA A 1 289 ? 13.25 -3.846 -18.188 1 93.44 289 ALA A O 1
ATOM 2269 N N . GLU A 1 290 ? 14.633 -5.348 -17.344 1 94.5 290 GLU A N 1
ATOM 2270 C CA . GLU A 1 290 ? 14.867 -4.707 -16.062 1 94.5 290 GLU A CA 1
ATOM 2271 C C . GLU A 1 290 ? 16.266 -5.031 -15.523 1 94.5 290 GLU A C 1
ATOM 2273 O O . GLU A 1 290 ? 16.938 -5.922 -16.047 1 94.5 290 GLU A O 1
ATOM 2278 N N . PRO A 1 291 ? 16.703 -4.32 -14.508 1 95.88 291 PRO A N 1
ATOM 2279 C CA . PRO A 1 291 ? 18.031 -4.578 -13.945 1 95.88 291 PRO A CA 1
ATOM 2280 C C . PRO A 1 291 ? 18.203 -6.02 -13.469 1 95.88 291 PRO A C 1
ATOM 2282 O O . PRO A 1 291 ? 17.266 -6.598 -12.898 1 95.88 291 PRO A O 1
ATOM 2285 N N . GLY A 1 292 ? 19.375 -6.547 -13.625 1 95.56 292 GLY A N 1
ATOM 2286 C CA . GLY A 1 292 ? 19.688 -7.945 -13.375 1 95.56 292 GLY A CA 1
ATOM 2287 C C . GLY A 1 292 ? 19.781 -8.773 -14.641 1 95.56 292 GLY A C 1
ATOM 2288 O O . GLY A 1 292 ? 18.938 -9.641 -14.883 1 95.56 292 GLY A O 1
ATOM 2289 N N . THR A 1 293 ? 20.891 -8.523 -15.438 1 97.38 293 THR A N 1
ATOM 2290 C CA . THR A 1 293 ? 21.047 -9.195 -16.734 1 97.38 293 THR A CA 1
ATOM 2291 C C . THR A 1 293 ? 21.5 -10.633 -16.531 1 97.38 293 THR A C 1
ATOM 2293 O O . THR A 1 293 ? 22.109 -10.969 -15.516 1 97.38 293 THR A O 1
ATOM 2296 N N . GLY A 1 294 ? 21.156 -11.414 -17.578 1 97.69 294 GLY A N 1
ATOM 2297 C CA . GLY A 1 294 ? 21.578 -12.805 -17.594 1 97.69 294 GLY A CA 1
ATOM 2298 C C . GLY A 1 294 ? 20.547 -13.734 -18.219 1 97.69 294 GLY A C 1
ATOM 2299 O O . GLY A 1 294 ? 19.359 -13.633 -17.906 1 97.69 294 GLY A O 1
ATOM 2300 N N . GLN A 1 295 ? 21.016 -14.586 -19.047 1 97.69 295 GLN A N 1
ATOM 2301 C CA . GLN A 1 295 ? 20.172 -15.586 -19.703 1 97.69 295 GLN A CA 1
ATOM 2302 C C . GLN A 1 295 ? 20.984 -16.828 -20.078 1 97.69 295 GLN A C 1
ATOM 2304 O O . GLN A 1 295 ? 22.172 -16.719 -20.391 1 97.69 295 GLN A O 1
ATOM 2309 N N . LEU A 1 296 ? 20.406 -17.969 -20.016 1 98.81 296 LEU A N 1
ATOM 2310 C CA . LEU A 1 296 ? 21.125 -19.219 -20.281 1 98.81 296 LEU A CA 1
ATOM 2311 C C . LEU A 1 296 ? 21.531 -19.312 -21.734 1 98.81 296 LEU A C 1
ATOM 2313 O O . LEU A 1 296 ? 20.781 -18.906 -22.625 1 98.81 296 LEU A O 1
ATOM 2317 N N . ASN A 1 297 ? 22.703 -19.844 -22 1 98.75 297 ASN A N 1
ATOM 2318 C CA . ASN A 1 297 ? 23.219 -20.094 -23.328 1 98.75 297 ASN A CA 1
ATOM 2319 C C . ASN A 1 297 ? 22.734 -21.422 -23.891 1 98.75 297 ASN A C 1
ATOM 2321 O O . ASN A 1 297 ? 23.203 -22.484 -23.469 1 98.75 297 ASN A O 1
ATOM 2325 N N . PRO A 1 298 ? 21.812 -21.453 -24.875 1 98.62 298 PRO A N 1
ATOM 2326 C CA . PRO A 1 298 ? 21.266 -22.703 -25.375 1 98.62 298 PRO A CA 1
ATOM 2327 C C . PRO A 1 298 ? 22.281 -23.531 -26.156 1 98.62 298 PRO A C 1
ATOM 2329 O O . PRO A 1 298 ? 22.047 -24.703 -26.438 1 98.62 298 PRO A O 1
ATOM 2332 N N . LEU A 1 299 ? 23.453 -22.953 -26.484 1 98.56 299 LEU A N 1
ATOM 2333 C CA . LEU A 1 299 ? 24.422 -23.656 -27.312 1 98.56 299 LEU A CA 1
ATOM 2334 C C . LEU A 1 299 ? 25.469 -24.344 -26.422 1 98.56 299 LEU A C 1
ATOM 2336 O O . LEU A 1 299 ? 26.234 -25.188 -26.906 1 98.56 299 LEU A O 1
ATOM 2340 N N . HIS A 1 300 ? 25.531 -24 -25.219 1 98.19 300 HIS A N 1
ATOM 2341 C CA . HIS A 1 300 ? 26.5 -24.609 -24.312 1 98.19 300 HIS A CA 1
ATOM 2342 C C . HIS A 1 300 ? 25.984 -25.953 -23.781 1 98.19 300 HIS A C 1
ATOM 2344 O O . HIS A 1 300 ? 24.938 -26 -23.156 1 98.19 300 HIS A O 1
ATOM 2350 N N . PRO A 1 301 ? 26.719 -27.016 -23.906 1 97.31 301 PRO A N 1
ATOM 2351 C CA . PRO A 1 301 ? 26.203 -28.328 -23.516 1 97.31 301 PRO A CA 1
ATOM 2352 C C . PRO A 1 301 ? 25.922 -28.438 -22.016 1 97.31 301 PRO A C 1
ATOM 2354 O O . PRO A 1 301 ? 24.969 -29.109 -21.609 1 97.31 301 PRO A O 1
ATOM 2357 N N . ARG A 1 302 ? 26.656 -27.781 -21.219 1 98.12 302 ARG A N 1
ATOM 2358 C CA . ARG A 1 302 ? 26.5 -27.859 -19.766 1 98.12 302 ARG A CA 1
ATOM 2359 C C . ARG A 1 302 ? 25.188 -27.234 -19.312 1 98.12 302 ARG A C 1
ATOM 2361 O O . ARG A 1 302 ? 24.688 -27.531 -18.234 1 98.12 302 ARG A O 1
ATOM 2368 N N . THR A 1 303 ? 24.625 -26.344 -20.125 1 98.69 303 THR A N 1
ATOM 2369 C CA . THR A 1 303 ? 23.328 -25.75 -19.844 1 98.69 303 THR A CA 1
ATOM 2370 C C . THR A 1 303 ? 22.297 -26.812 -19.531 1 98.69 303 THR A C 1
ATOM 2372 O O . THR A 1 303 ? 21.547 -26.703 -18.562 1 98.69 303 THR A O 1
ATOM 2375 N N . TYR A 1 304 ? 22.328 -27.859 -20.203 1 98.62 304 TYR A N 1
ATOM 2376 C CA . TYR A 1 304 ? 21.266 -28.859 -20.109 1 98.62 304 TYR A CA 1
ATOM 2377 C C . TYR A 1 304 ? 21.516 -29.812 -18.953 1 98.62 304 TYR A C 1
ATOM 2379 O O . TYR A 1 304 ? 20.562 -30.328 -18.359 1 98.62 304 TYR A O 1
ATOM 2387 N N . ASP A 1 305 ? 22.797 -30.047 -18.562 1 98 305 ASP A N 1
ATOM 2388 C CA . ASP A 1 305 ? 23.078 -30.781 -17.328 1 98 305 ASP A CA 1
ATOM 2389 C C . ASP A 1 305 ? 22.547 -30.031 -16.109 1 98 305 ASP A C 1
ATOM 2391 O O . ASP A 1 305 ? 21.891 -30.625 -15.25 1 98 305 ASP A O 1
ATOM 2395 N N . ILE A 1 306 ? 22.766 -28.781 -16.141 1 98.69 306 ILE A N 1
ATOM 2396 C CA . ILE A 1 306 ? 22.391 -27.953 -15 1 98.69 306 ILE A CA 1
ATOM 2397 C C . ILE A 1 306 ? 20.875 -27.781 -14.945 1 98.69 306 ILE A C 1
ATOM 2399 O O . ILE A 1 306 ? 20.266 -28 -13.898 1 98.69 306 ILE A O 1
ATOM 2403 N N . ILE A 1 307 ? 20.234 -27.422 -16.016 1 98.5 307 ILE A N 1
ATOM 2404 C CA . ILE A 1 307 ? 18.812 -27.109 -15.992 1 98.5 307 ILE A CA 1
ATOM 2405 C C . ILE A 1 307 ? 18.016 -28.375 -15.719 1 98.5 307 ILE A C 1
ATOM 2407 O O . ILE A 1 307 ? 16.969 -28.328 -15.07 1 98.5 307 ILE A O 1
ATOM 2411 N N . ARG A 1 308 ? 18.5 -29.516 -16.25 1 98.31 308 ARG A N 1
ATOM 2412 C CA . ARG A 1 308 ? 17.828 -30.781 -15.938 1 98.31 308 ARG A CA 1
ATOM 2413 C C . ARG A 1 308 ? 17.922 -31.078 -14.445 1 98.31 308 ARG A C 1
ATOM 2415 O O . ARG A 1 308 ? 16.969 -31.578 -13.844 1 98.31 308 ARG A O 1
ATOM 2422 N N . GLY A 1 309 ? 19.094 -30.812 -13.867 1 98.62 309 GLY A N 1
ATOM 2423 C CA . GLY A 1 309 ? 19.219 -30.938 -12.422 1 98.62 309 GLY A CA 1
ATOM 2424 C C . GLY A 1 309 ? 18.266 -30.047 -11.656 1 98.62 309 GLY A C 1
ATOM 2425 O O . GLY A 1 309 ? 17.656 -30.469 -10.672 1 98.62 309 GLY A O 1
ATOM 2426 N N . VAL A 1 310 ? 18.094 -28.797 -12.094 1 98.81 310 VAL A N 1
ATOM 2427 C CA . VAL A 1 310 ? 17.203 -27.828 -11.477 1 98.81 310 VAL A CA 1
ATOM 2428 C C . VAL A 1 310 ? 15.758 -28.328 -11.555 1 98.81 310 VAL A C 1
ATOM 2430 O O . VAL A 1 310 ? 15.047 -28.359 -10.547 1 98.81 310 VAL A O 1
ATOM 2433 N N . TYR A 1 311 ? 15.32 -28.734 -12.75 1 98.69 311 TYR A N 1
ATOM 2434 C CA . TYR A 1 311 ? 13.953 -29.188 -12.953 1 98.69 311 TYR A CA 1
ATOM 2435 C C . TYR A 1 311 ? 13.664 -30.453 -12.141 1 98.69 311 TYR A C 1
ATOM 2437 O O . TYR A 1 311 ? 12.586 -30.578 -11.547 1 98.69 311 TYR A O 1
ATOM 2445 N N . ARG A 1 312 ? 14.625 -31.375 -12.109 1 98.5 312 ARG A N 1
ATOM 2446 C CA . ARG A 1 312 ? 14.445 -32.625 -11.367 1 98.5 312 ARG A CA 1
ATOM 2447 C C . ARG A 1 312 ? 14.273 -32.344 -9.875 1 98.5 312 ARG A C 1
ATOM 2449 O O . ARG A 1 312 ? 13.32 -32.812 -9.258 1 98.5 312 ARG A O 1
ATOM 2456 N N . ASP A 1 313 ? 15.211 -31.547 -9.328 1 98.5 313 ASP A N 1
ATOM 2457 C CA . ASP A 1 313 ? 15.125 -31.219 -7.906 1 98.5 313 ASP A CA 1
ATOM 2458 C C . ASP A 1 313 ? 13.828 -30.484 -7.586 1 98.5 313 ASP A C 1
ATOM 2460 O O . ASP A 1 313 ? 13.172 -30.781 -6.59 1 98.5 313 ASP A O 1
ATOM 2464 N N . ALA A 1 314 ? 13.461 -29.516 -8.398 1 98.44 314 ALA A N 1
ATOM 2465 C CA . ALA A 1 314 ? 12.234 -28.734 -8.172 1 98.44 314 ALA A CA 1
ATOM 2466 C C . ALA A 1 314 ? 11 -29.641 -8.242 1 98.44 314 ALA A C 1
ATOM 2468 O O . ALA A 1 314 ? 10.102 -29.531 -7.406 1 98.44 314 ALA A O 1
ATOM 2469 N N . ALA A 1 315 ? 10.961 -30.469 -9.234 1 98.19 315 ALA A N 1
ATOM 2470 C CA . ALA A 1 315 ? 9.82 -31.359 -9.391 1 98.19 315 ALA A CA 1
ATOM 2471 C C . ALA A 1 315 ? 9.68 -32.281 -8.195 1 98.19 315 ALA A C 1
ATOM 2473 O O . ALA A 1 315 ? 8.57 -32.656 -7.797 1 98.19 315 ALA A O 1
ATOM 2474 N N . GLU A 1 316 ? 10.781 -32.688 -7.648 1 97.69 316 GLU A N 1
ATOM 2475 C CA . GLU A 1 316 ? 10.758 -33.562 -6.473 1 97.69 316 GLU A CA 1
ATOM 2476 C C . GLU A 1 316 ? 10.234 -32.812 -5.25 1 97.69 316 GLU A C 1
ATOM 2478 O O . GLU A 1 316 ? 9.531 -33.375 -4.418 1 97.69 316 GLU A O 1
ATOM 2483 N N . LEU A 1 317 ? 10.578 -31.562 -5.168 1 98.06 317 LEU A N 1
ATOM 2484 C CA . LEU A 1 317 ? 10.188 -30.766 -4.02 1 98.06 317 LEU A CA 1
ATOM 2485 C C . LEU A 1 317 ? 8.703 -30.406 -4.082 1 98.06 317 LEU A C 1
ATOM 2487 O O . LEU A 1 317 ? 8.062 -30.203 -3.047 1 98.06 317 LEU A O 1
ATOM 2491 N N . PHE A 1 318 ? 8.156 -30.312 -5.258 1 98.12 318 PHE A N 1
ATOM 2492 C CA . PHE A 1 318 ? 6.773 -29.891 -5.441 1 98.12 318 PHE A CA 1
ATOM 2493 C C . PHE A 1 318 ? 5.949 -31 -6.086 1 98.12 318 PHE A C 1
ATOM 2495 O O . PHE A 1 318 ? 6.09 -31.281 -7.281 1 98.12 318 PHE A O 1
ATOM 2502 N N . PRO A 1 319 ? 5.047 -31.562 -5.387 1 93.88 319 PRO A N 1
ATOM 2503 C CA . PRO A 1 319 ? 4.25 -32.656 -5.945 1 93.88 319 PRO A CA 1
ATOM 2504 C C . PRO A 1 319 ? 3.25 -32.188 -6.996 1 93.88 319 PRO A C 1
ATOM 2506 O O . PRO A 1 319 ? 2.609 -33 -7.656 1 93.88 319 PRO A O 1
ATOM 2509 N N . GLU A 1 320 ? 3.094 -30.984 -7.242 1 96.19 320 GLU A N 1
ATOM 2510 C CA . GLU A 1 320 ? 2.164 -30.359 -8.18 1 96.19 320 GLU A CA 1
ATOM 2511 C C . GLU A 1 320 ? 2.412 -30.828 -9.602 1 96.19 320 GLU A C 1
ATOM 2513 O O . GLU A 1 320 ? 3.549 -30.828 -10.078 1 96.19 320 GLU A O 1
ATOM 2518 N N . PRO A 1 321 ? 1.347 -31.219 -10.328 1 97.69 321 PRO A N 1
ATOM 2519 C CA . PRO A 1 321 ? 1.514 -31.688 -11.703 1 97.69 321 PRO A CA 1
ATOM 2520 C C . PRO A 1 321 ? 1.878 -30.547 -12.664 1 97.69 321 PRO A C 1
ATOM 2522 O O . PRO A 1 321 ? 2.502 -30.797 -13.703 1 97.69 321 PRO A O 1
ATOM 2525 N N . PHE A 1 322 ? 1.457 -29.359 -12.422 1 98.75 322 PHE A N 1
ATOM 2526 C CA . PHE A 1 322 ? 1.842 -28.219 -13.25 1 98.75 322 PHE A CA 1
ATOM 2527 C C . PHE A 1 322 ? 3.23 -27.719 -12.875 1 98.75 322 PHE A C 1
ATOM 2529 O O . PHE A 1 322 ? 3.57 -27.641 -11.695 1 98.75 322 PHE A O 1
ATOM 2536 N N . PHE A 1 323 ? 4.039 -27.531 -13.789 1 98.81 323 PHE A N 1
ATOM 2537 C CA . PHE A 1 323 ? 5.363 -26.953 -13.602 1 98.81 323 PHE A CA 1
ATOM 2538 C C . PHE A 1 323 ? 5.57 -25.766 -14.539 1 98.81 323 PHE A C 1
ATOM 2540 O O . PHE A 1 323 ? 5.566 -25.922 -15.758 1 98.81 323 PHE A O 1
ATOM 2547 N N . HIS A 1 324 ? 5.711 -24.578 -13.992 1 98.94 324 HIS A N 1
ATOM 2548 C CA . HIS A 1 324 ? 5.906 -23.391 -14.805 1 98.94 324 HIS A CA 1
ATOM 2549 C C . HIS A 1 324 ? 7.375 -23.203 -15.18 1 98.94 324 HIS A C 1
ATOM 2551 O O . HIS A 1 324 ? 8.211 -22.953 -14.305 1 98.94 324 HIS A O 1
ATOM 2557 N N . ALA A 1 325 ? 7.695 -23.234 -16.438 1 98.75 325 ALA A N 1
ATOM 2558 C CA . ALA A 1 325 ? 9.086 -23.25 -16.891 1 98.75 325 ALA A CA 1
ATOM 2559 C C . ALA A 1 325 ? 9.5 -21.906 -17.453 1 98.75 325 ALA A C 1
ATOM 2561 O O . ALA A 1 325 ? 10.57 -21.766 -18.047 1 98.75 325 ALA A O 1
ATOM 2562 N N . GLY A 1 326 ? 8.672 -20.938 -17.297 1 98.44 326 GLY A N 1
ATOM 2563 C CA . GLY A 1 326 ? 9 -19.578 -17.688 1 98.44 326 GLY A CA 1
ATOM 2564 C C . GLY A 1 326 ? 8.906 -19.344 -19.188 1 98.44 326 GLY A C 1
ATOM 2565 O O . GLY A 1 326 ? 7.883 -19.641 -19.797 1 98.44 326 GLY A O 1
ATOM 2566 N N . GLY A 1 327 ? 9.945 -18.844 -19.75 1 97.31 327 GLY A N 1
ATOM 2567 C CA . GLY A 1 327 ? 10.055 -18.672 -21.188 1 97.31 327 GLY A CA 1
ATOM 2568 C C . GLY A 1 327 ? 9.711 -17.266 -21.656 1 97.31 327 GLY A C 1
ATOM 2569 O O . GLY A 1 327 ? 9.539 -17.031 -22.859 1 97.31 327 GLY A O 1
ATOM 2570 N N . ASP A 1 328 ? 9.609 -16.281 -20.656 1 94.69 328 ASP A N 1
ATOM 2571 C CA . ASP A 1 328 ? 9.219 -14.945 -21.078 1 94.69 328 ASP A CA 1
ATOM 2572 C C . ASP A 1 328 ? 10.438 -14.031 -21.234 1 94.69 328 ASP A C 1
ATOM 2574 O O . ASP A 1 328 ? 11.508 -14.328 -20.688 1 94.69 328 ASP A O 1
ATOM 2578 N N . GLU A 1 329 ? 10.383 -13.055 -22.109 1 96 329 GLU A N 1
ATOM 2579 C CA . GLU A 1 329 ? 11.219 -11.867 -22.266 1 96 329 GLU A CA 1
ATOM 2580 C C . GLU A 1 329 ? 12.672 -12.25 -22.547 1 96 329 GLU A C 1
ATOM 2582 O O . GLU A 1 329 ? 13.594 -11.68 -21.953 1 96 329 GLU A O 1
ATOM 2587 N N . VAL A 1 330 ? 12.875 -13.266 -23.344 1 97.75 330 VAL A N 1
ATOM 2588 C CA . VAL A 1 330 ? 14.219 -13.578 -23.828 1 97.75 330 VAL A CA 1
ATOM 2589 C C . VAL A 1 330 ? 14.758 -12.398 -24.641 1 97.75 330 VAL A C 1
ATOM 2591 O O . VAL A 1 330 ? 14.062 -11.852 -25.484 1 97.75 330 VAL A O 1
ATOM 2594 N N . ASN A 1 331 ? 16.016 -12.039 -24.344 1 98 331 ASN A N 1
ATOM 2595 C CA . ASN A 1 331 ? 16.594 -10.836 -24.922 1 98 331 ASN A CA 1
ATOM 2596 C C . ASN A 1 331 ? 17.656 -11.172 -25.969 1 98 331 ASN A C 1
ATOM 2598 O O . ASN A 1 331 ? 18.641 -11.852 -25.672 1 98 331 ASN A O 1
ATOM 2602 N N . ALA A 1 332 ? 17.469 -10.648 -27.172 1 97.94 332 ALA A N 1
ATOM 2603 C CA . ALA A 1 332 ? 18.359 -10.945 -28.297 1 97.94 332 ALA A CA 1
ATOM 2604 C C . ALA A 1 332 ? 19.766 -10.398 -28.062 1 97.94 332 ALA A C 1
ATOM 2606 O O . ALA A 1 332 ? 20.75 -11.086 -28.297 1 97.94 332 ALA A O 1
ATOM 2607 N N . ALA A 1 333 ? 19.859 -9.148 -27.562 1 98 333 ALA A N 1
ATOM 2608 C CA . ALA A 1 333 ? 21.156 -8.492 -27.359 1 98 333 ALA A CA 1
ATOM 2609 C C . ALA A 1 333 ? 21.969 -9.211 -26.297 1 98 333 ALA A C 1
ATOM 2611 O O . ALA A 1 333 ? 23.188 -9.312 -26.406 1 98 333 ALA A O 1
ATOM 2612 N N . CYS A 1 334 ? 21.344 -9.672 -25.281 1 98.38 334 CYS A N 1
ATOM 2613 C CA . CYS A 1 334 ? 22.016 -10.438 -24.234 1 98.38 334 CYS A CA 1
ATOM 2614 C C . CYS A 1 334 ? 22.625 -11.711 -24.781 1 98.38 334 CYS A C 1
ATOM 2616 O O . CYS A 1 334 ? 23.766 -12.047 -24.469 1 98.38 334 CYS A O 1
ATOM 2618 N N . TRP A 1 335 ? 21.922 -12.477 -25.656 1 98.44 335 TRP A N 1
ATOM 2619 C CA . TRP A 1 335 ? 22.453 -13.672 -26.312 1 98.44 335 TRP A CA 1
ATOM 2620 C C . TRP A 1 335 ? 23.609 -13.328 -27.25 1 98.44 335 TRP A C 1
ATOM 2622 O O . TRP A 1 335 ? 24.641 -13.992 -27.219 1 98.44 335 TRP A O 1
ATOM 2632 N N . GLU A 1 336 ? 23.5 -12.297 -27.969 1 97.5 336 GLU A N 1
ATOM 2633 C CA . GLU A 1 336 ? 24.5 -11.93 -28.969 1 97.5 336 GLU A CA 1
ATOM 2634 C C . GLU A 1 336 ? 25.797 -11.477 -28.297 1 97.5 336 GLU A C 1
ATOM 2636 O O . GLU A 1 336 ? 26.844 -11.406 -28.938 1 97.5 336 GLU A O 1
ATOM 2641 N N . ASP A 1 337 ? 25.656 -11.125 -27.031 1 96.31 337 ASP A N 1
ATOM 2642 C CA . ASP A 1 337 ? 26.844 -10.734 -26.281 1 96.31 337 ASP A CA 1
ATOM 2643 C C . ASP A 1 337 ? 27.797 -11.914 -26.094 1 96.31 337 ASP A C 1
ATOM 2645 O O . ASP A 1 337 ? 28.984 -11.719 -25.812 1 96.31 337 ASP A O 1
ATOM 2649 N N . ASP A 1 338 ? 27.359 -13.102 -26.219 1 97.31 338 ASP A N 1
ATOM 2650 C CA . ASP A 1 338 ? 28.172 -14.312 -26.125 1 97.31 338 ASP A CA 1
ATOM 2651 C C . ASP A 1 338 ? 28.844 -14.641 -27.453 1 97.31 338 ASP A C 1
ATOM 2653 O O . ASP A 1 338 ? 28.172 -14.719 -28.484 1 97.31 338 ASP A O 1
ATOM 2657 N N . PRO A 1 339 ? 30.156 -14.914 -27.406 1 97.12 339 PRO A N 1
ATOM 2658 C CA . PRO A 1 339 ? 30.859 -15.133 -28.672 1 97.12 339 PRO A CA 1
ATOM 2659 C C . PRO A 1 339 ? 30.359 -16.359 -29.438 1 97.12 339 PRO A C 1
ATOM 2661 O O . PRO A 1 339 ? 30.328 -16.359 -30.672 1 97.12 339 PRO A O 1
ATOM 2664 N N . THR A 1 340 ? 30.016 -17.375 -28.766 1 97.94 340 THR A N 1
ATOM 2665 C CA . THR A 1 340 ? 2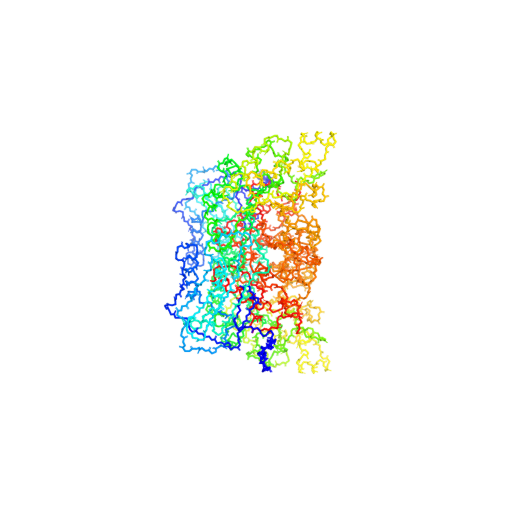9.531 -18.594 -29.438 1 97.94 340 THR A CA 1
ATOM 2666 C C . THR A 1 340 ? 28.188 -18.328 -30.125 1 97.94 340 THR A C 1
ATOM 2668 O O . THR A 1 340 ? 27.938 -18.828 -31.219 1 97.94 340 THR A O 1
ATOM 2671 N N . ILE A 1 341 ? 27.312 -17.578 -29.516 1 98.38 341 ILE A N 1
ATOM 2672 C CA . ILE A 1 341 ? 26.016 -17.25 -30.094 1 98.38 341 ILE A CA 1
ATOM 2673 C C . ILE A 1 341 ? 26.203 -16.266 -31.25 1 98.38 341 ILE A C 1
ATOM 2675 O O . ILE A 1 341 ? 25.547 -16.391 -32.281 1 98.38 341 ILE A O 1
ATOM 2679 N N . ALA A 1 342 ? 27.109 -15.32 -31.016 1 97.75 342 ALA A N 1
ATOM 2680 C CA . ALA A 1 342 ? 27.406 -14.398 -32.094 1 97.75 342 ALA A CA 1
ATOM 2681 C C . ALA A 1 342 ? 27.875 -15.156 -33.344 1 97.75 342 ALA A C 1
ATOM 2683 O O . ALA A 1 342 ? 27.469 -14.836 -34.469 1 97.75 342 ALA A O 1
ATOM 2684 N N . ALA A 1 343 ? 28.703 -16.094 -33.156 1 98.19 343 ALA A N 1
ATOM 2685 C CA . ALA A 1 343 ? 29.188 -16.922 -34.25 1 98.19 343 ALA A CA 1
ATOM 2686 C C . ALA A 1 343 ? 28.047 -17.703 -34.906 1 98.19 343 ALA A C 1
ATOM 2688 O O . ALA A 1 343 ? 27.969 -17.812 -36.125 1 98.19 343 ALA A O 1
ATOM 2689 N N . PHE A 1 344 ? 27.203 -18.281 -34.125 1 98.31 344 PHE A N 1
ATOM 2690 C CA . PHE A 1 344 ? 26.031 -19 -34.625 1 98.31 344 PHE A CA 1
ATOM 2691 C C . PHE A 1 344 ? 25.172 -18.109 -35.5 1 98.31 344 PHE A C 1
ATOM 2693 O O . PHE A 1 344 ? 24.734 -18.516 -36.594 1 98.31 344 PHE A O 1
ATOM 2700 N N . MET A 1 345 ? 24.953 -16.844 -35 1 97.94 345 MET A N 1
ATOM 2701 C CA . MET A 1 345 ? 24.141 -15.875 -35.75 1 97.94 345 MET A CA 1
ATOM 2702 C C . MET A 1 345 ? 24.797 -15.516 -37.062 1 97.94 345 MET A C 1
ATOM 2704 O O . MET A 1 345 ? 24.125 -15.414 -38.094 1 97.94 345 MET A O 1
ATOM 2708 N N . SER A 1 346 ? 26.109 -15.383 -37 1 97.69 346 SER A N 1
ATOM 2709 C CA . SER A 1 346 ? 26.875 -15.062 -38.188 1 97.69 346 SER A CA 1
ATOM 2710 C C . SER A 1 346 ? 26.828 -16.203 -39.219 1 97.69 346 SER A C 1
ATOM 2712 O O . SER A 1 346 ? 26.969 -15.969 -40.406 1 97.69 346 SER A O 1
ATOM 2714 N N . GLY A 1 347 ? 26.609 -17.344 -38.719 1 98.06 347 GLY A N 1
ATOM 2715 C CA . GLY A 1 347 ? 26.547 -18.516 -39.562 1 98.06 347 GLY A CA 1
ATOM 2716 C C . GLY A 1 347 ? 25.156 -18.766 -40.156 1 98.06 347 GLY A C 1
ATOM 2717 O O . GLY A 1 347 ? 24.922 -19.766 -40.812 1 98.06 347 GLY A O 1
ATOM 2718 N N . GLY A 1 348 ? 24.234 -17.859 -39.844 1 97.88 348 GLY A N 1
ATOM 2719 C CA . GLY A 1 348 ? 22.906 -17.953 -40.438 1 97.88 348 GLY A CA 1
ATOM 2720 C C . GLY A 1 348 ? 21.859 -18.422 -39.438 1 97.88 348 GLY A C 1
ATOM 2721 O O . GLY A 1 348 ? 20.688 -18.547 -39.812 1 97.88 348 GLY A O 1
ATOM 2722 N N . GLY A 1 349 ? 22.234 -18.703 -38.219 1 98.12 349 GLY A N 1
ATOM 2723 C CA . GLY A 1 349 ? 21.281 -19.062 -37.188 1 98.12 349 GLY A CA 1
ATOM 2724 C C . GLY A 1 349 ? 20.391 -17.906 -36.781 1 98.12 349 GLY A C 1
ATOM 2725 O O . GLY A 1 349 ? 20.688 -16.75 -37.062 1 98.12 349 GLY A O 1
ATOM 2726 N N . THR A 1 350 ? 19.266 -18.203 -36.156 1 98.44 350 THR A N 1
ATOM 2727 C CA . THR A 1 350 ? 18.344 -17.172 -35.688 1 98.44 350 THR A CA 1
ATOM 2728 C C . THR A 1 350 ? 18.094 -17.312 -34.188 1 98.44 350 THR A C 1
ATOM 2730 O O . THR A 1 350 ? 18.344 -18.359 -33.594 1 98.44 350 THR A O 1
ATOM 2733 N N . HIS A 1 351 ? 17.625 -16.234 -33.594 1 98.44 351 HIS A N 1
ATOM 2734 C CA . HIS A 1 351 ? 17.266 -16.281 -32.188 1 98.44 351 HIS A CA 1
ATOM 2735 C C . HIS A 1 351 ? 16.125 -17.25 -31.938 1 98.44 351 HIS A C 1
ATOM 2737 O O . HIS A 1 351 ? 16.078 -17.922 -30.906 1 98.44 351 HIS A O 1
ATOM 2743 N N . ASP A 1 352 ? 15.156 -17.344 -32.875 1 98.62 352 ASP A N 1
ATOM 2744 C CA . ASP A 1 352 ? 14.078 -18.312 -32.781 1 98.62 352 ASP A CA 1
ATOM 2745 C C . ASP A 1 352 ? 14.625 -19.734 -32.656 1 98.62 352 ASP A C 1
ATOM 2747 O O . ASP A 1 352 ? 14.133 -20.547 -31.859 1 98.62 352 ASP A O 1
ATOM 2751 N N . GLN A 1 353 ? 15.656 -20.016 -33.469 1 98.44 353 GLN A N 1
ATOM 2752 C CA . GLN A 1 353 ? 16.266 -21.344 -33.469 1 98.44 353 GLN A CA 1
ATOM 2753 C C . GLN A 1 353 ? 16.938 -21.625 -32.125 1 98.44 353 GLN A C 1
ATOM 2755 O O . GLN A 1 353 ? 16.938 -22.766 -31.656 1 98.44 353 GLN A O 1
ATOM 2760 N N . LEU A 1 354 ? 17.5 -20.594 -31.562 1 98.62 354 LEU A N 1
ATOM 2761 C CA . LEU A 1 354 ? 18.125 -20.75 -30.25 1 98.62 354 LEU A CA 1
ATOM 2762 C C . LEU A 1 354 ? 17.078 -21.125 -29.203 1 98.62 354 LEU A C 1
ATOM 2764 O O . LEU A 1 354 ? 17.266 -22.062 -28.422 1 98.62 354 LEU A O 1
ATOM 2768 N N . LEU A 1 355 ? 15.945 -20.359 -29.188 1 98.69 355 LEU A N 1
ATOM 2769 C CA . LEU A 1 355 ? 14.875 -20.672 -28.234 1 98.69 355 LEU A CA 1
ATOM 2770 C C . LEU A 1 355 ? 14.297 -22.047 -28.484 1 98.69 355 LEU A C 1
ATOM 2772 O O . LEU A 1 355 ? 14.016 -22.797 -27.547 1 98.69 355 LEU A O 1
ATOM 2776 N N . GLU A 1 356 ? 14.102 -22.359 -29.75 1 98.38 356 GLU A N 1
ATOM 2777 C CA . GLU A 1 356 ? 13.57 -23.672 -30.109 1 98.38 356 GLU A CA 1
ATOM 2778 C C . GLU A 1 356 ? 14.492 -24.797 -29.656 1 98.38 356 GLU A C 1
ATOM 2780 O O . GLU A 1 356 ? 14.023 -25.828 -29.188 1 98.38 356 GLU A O 1
ATOM 2785 N N . THR A 1 357 ? 15.82 -24.609 -29.828 1 98.31 357 THR A N 1
ATOM 2786 C CA . THR A 1 357 ? 16.797 -25.578 -29.344 1 98.31 357 THR A CA 1
ATOM 2787 C C . THR A 1 357 ? 16.641 -25.797 -27.844 1 98.31 357 THR A C 1
ATOM 2789 O O . THR A 1 357 ? 16.609 -26.938 -27.375 1 98.31 357 THR A O 1
ATOM 2792 N N . PHE A 1 358 ? 16.516 -24.75 -27.141 1 98.56 358 PHE A N 1
ATOM 2793 C CA . PHE A 1 358 ? 16.375 -24.812 -25.688 1 98.56 358 PHE A CA 1
ATOM 2794 C C . PHE A 1 358 ? 15.109 -25.562 -25.312 1 98.56 358 PHE A C 1
ATOM 2796 O O . PHE A 1 358 ? 15.148 -26.469 -24.484 1 98.56 358 PHE A O 1
ATOM 2803 N N . VAL A 1 359 ? 13.953 -25.172 -25.906 1 98.5 359 VAL A N 1
ATOM 2804 C CA . VAL A 1 359 ? 12.656 -25.75 -25.594 1 98.5 359 VAL A CA 1
ATOM 2805 C C . VAL A 1 359 ? 12.648 -27.234 -25.969 1 98.5 359 VAL A C 1
ATOM 2807 O O . VAL A 1 359 ? 12.18 -28.078 -25.203 1 98.5 359 VAL A O 1
ATOM 2810 N N . ASN A 1 360 ? 13.234 -27.562 -27.141 1 97.69 360 ASN A N 1
ATOM 2811 C CA . ASN A 1 360 ? 13.266 -28.938 -27.625 1 97.69 360 ASN A CA 1
ATOM 2812 C C . ASN A 1 360 ? 14.07 -29.844 -26.688 1 97.69 360 ASN A C 1
ATOM 2814 O O . ASN A 1 360 ? 13.82 -31.047 -26.609 1 97.69 360 ASN A O 1
ATOM 2818 N N . ARG A 1 361 ? 14.953 -29.25 -26 1 97.75 361 ARG A N 1
ATOM 2819 C CA . ARG A 1 361 ? 15.828 -30.062 -25.156 1 97.75 361 ARG A CA 1
ATOM 2820 C C . ARG A 1 361 ? 15.305 -30.094 -23.719 1 97.75 361 ARG A C 1
ATOM 2822 O O . ARG A 1 361 ? 15.672 -30.969 -22.938 1 97.75 361 ARG A O 1
ATOM 2829 N N . THR A 1 362 ? 14.461 -29.188 -23.312 1 98.44 362 THR A N 1
ATOM 2830 C CA . THR A 1 362 ? 14.023 -29.125 -21.922 1 98.44 362 THR A CA 1
ATOM 2831 C C . THR A 1 362 ? 12.578 -29.609 -21.797 1 98.44 362 THR A C 1
ATOM 2833 O O . THR A 1 362 ? 12.234 -30.281 -20.812 1 98.44 362 THR A O 1
ATOM 2836 N N . TYR A 1 363 ? 11.758 -29.359 -22.75 1 98.25 363 TYR A N 1
ATOM 2837 C CA . TYR A 1 363 ? 10.336 -29.688 -22.688 1 98.25 363 TYR A CA 1
ATOM 2838 C C . TYR A 1 363 ? 10.133 -31.188 -22.516 1 98.25 363 TYR A C 1
ATOM 2840 O O . TYR A 1 363 ? 9.406 -31.625 -21.625 1 98.25 363 TYR A O 1
ATOM 2848 N N . PRO A 1 364 ? 10.805 -32.031 -23.344 1 98.19 364 PRO A N 1
ATOM 2849 C CA . PRO A 1 364 ? 10.586 -33.469 -23.188 1 98.19 364 PRO A CA 1
ATOM 2850 C C . PRO A 1 364 ? 11.023 -34 -21.812 1 98.19 364 PRO A C 1
ATOM 2852 O O . PRO A 1 364 ? 10.453 -34.969 -21.297 1 98.19 364 PRO A O 1
ATOM 2855 N N . PHE A 1 365 ? 11.984 -33.375 -21.297 1 98.44 365 PHE A N 1
ATOM 2856 C CA . PHE A 1 365 ? 12.445 -33.781 -19.984 1 98.44 365 PHE A CA 1
ATOM 2857 C C . PHE A 1 365 ? 11.375 -33.5 -18.922 1 98.44 365 PHE A C 1
ATOM 2859 O O . PHE A 1 365 ? 11.094 -34.375 -18.094 1 98.44 365 PHE A O 1
ATOM 2866 N N . ILE A 1 366 ? 10.727 -32.281 -18.906 1 98.69 366 ILE A N 1
ATOM 2867 C CA . ILE A 1 366 ? 9.711 -31.922 -17.938 1 98.69 366 ILE A CA 1
ATOM 2868 C C . ILE A 1 366 ? 8.453 -32.75 -18.156 1 98.69 366 ILE A C 1
ATOM 2870 O O . ILE A 1 366 ? 7.934 -33.375 -17.234 1 98.69 366 ILE A O 1
ATOM 2874 N N . ALA A 1 367 ? 7.988 -32.812 -19.406 1 98.5 367 ALA A N 1
ATOM 2875 C CA . ALA A 1 367 ? 6.723 -33.438 -19.734 1 98.5 367 ALA A CA 1
ATOM 2876 C C . ALA A 1 367 ? 6.852 -34.969 -19.688 1 98.5 367 ALA A C 1
ATOM 2878 O O . ALA A 1 367 ? 5.922 -35.656 -19.281 1 98.5 367 ALA A O 1
ATOM 2879 N N . GLY A 1 368 ? 7.957 -35.5 -20.172 1 98 368 GLY A N 1
ATOM 2880 C CA . GLY A 1 368 ? 8.141 -36.938 -20.281 1 98 368 GLY A CA 1
ATOM 2881 C C . GLY A 1 368 ? 8.797 -37.562 -19.062 1 98 368 GLY A C 1
ATOM 2882 O O . GLY A 1 368 ? 8.156 -38.281 -18.297 1 98 368 GLY A O 1
ATOM 2883 N N . ASP A 1 369 ? 10.031 -37.156 -18.812 1 97.75 369 ASP A N 1
ATOM 2884 C CA . ASP A 1 369 ? 10.82 -37.75 -17.75 1 97.75 369 ASP A CA 1
ATOM 2885 C C . ASP A 1 369 ? 10.227 -37.438 -16.375 1 97.75 369 ASP A C 1
ATOM 2887 O O . ASP A 1 369 ? 10.172 -38.312 -15.5 1 97.75 369 ASP A O 1
ATOM 2891 N N . LEU A 1 370 ? 9.82 -36.219 -16.172 1 98.38 370 LEU A N 1
ATOM 2892 C CA . LEU A 1 370 ? 9.32 -35.812 -14.875 1 98.38 370 LEU A CA 1
ATOM 2893 C C . LEU A 1 370 ? 7.801 -35.938 -14.805 1 98.38 370 LEU A C 1
ATOM 2895 O O . LEU A 1 370 ? 7.207 -35.812 -13.734 1 98.38 370 LEU A O 1
ATOM 2899 N N . ASN A 1 371 ? 7.188 -36.188 -15.906 1 98 371 ASN A N 1
ATOM 2900 C CA . ASN A 1 371 ? 5.746 -36.406 -16 1 98 371 ASN A CA 1
ATOM 2901 C C . ASN A 1 371 ? 4.969 -35.219 -15.453 1 98 371 ASN A C 1
ATOM 2903 O O . ASN A 1 371 ? 4.117 -35.375 -14.578 1 98 371 ASN A O 1
ATOM 2907 N N . ARG A 1 372 ? 5.301 -34.031 -15.93 1 98.5 372 ARG A N 1
ATOM 2908 C CA . ARG A 1 372 ? 4.617 -32.781 -15.547 1 98.5 372 ARG A CA 1
ATOM 2909 C C . ARG A 1 372 ? 3.982 -32.125 -16.766 1 98.5 372 ARG A C 1
ATOM 2911 O O . ARG A 1 372 ? 4.461 -32.281 -17.891 1 98.5 372 ARG A O 1
ATOM 2918 N N . THR A 1 373 ? 2.871 -31.438 -16.547 1 98.69 373 THR A N 1
ATOM 2919 C CA . THR A 1 373 ? 2.363 -30.484 -17.516 1 98.69 373 THR A CA 1
ATOM 2920 C C . THR A 1 373 ? 3.174 -29.203 -17.484 1 98.69 373 THR A C 1
ATOM 2922 O O . THR A 1 373 ? 3.307 -28.562 -16.438 1 98.69 373 THR A O 1
ATOM 2925 N N . VAL A 1 374 ? 3.682 -28.828 -18.625 1 98.81 374 VAL A N 1
ATOM 2926 C CA . VAL A 1 374 ? 4.555 -27.672 -18.672 1 98.81 374 VAL A CA 1
ATOM 2927 C C . VAL A 1 374 ? 3.715 -26.406 -18.875 1 98.81 374 VAL A C 1
ATOM 2929 O O . VAL A 1 374 ? 2.861 -26.359 -19.766 1 98.81 374 VAL A O 1
ATOM 2932 N N . VAL A 1 375 ? 3.896 -25.422 -18.047 1 98.94 375 VAL A N 1
ATOM 2933 C CA . VAL A 1 375 ? 3.309 -24.094 -18.219 1 98.94 375 VAL A CA 1
ATOM 2934 C C . VAL A 1 375 ? 4.379 -23.109 -18.672 1 98.94 375 VAL A C 1
ATOM 2936 O O . VAL A 1 375 ? 5.492 -23.094 -18.141 1 98.94 375 VAL A O 1
ATOM 2939 N N . TYR A 1 376 ? 4.148 -22.391 -19.734 1 98.88 376 TYR A N 1
ATOM 2940 C CA . TYR A 1 376 ? 5.02 -21.312 -20.219 1 98.88 376 TYR A CA 1
ATOM 2941 C C . TYR A 1 376 ? 4.289 -19.969 -20.219 1 98.88 376 TYR A C 1
ATOM 2943 O O . TYR A 1 376 ? 3.062 -19.938 -20.344 1 98.88 376 TYR A O 1
ATOM 2951 N N . TRP A 1 377 ? 5 -18.938 -20.047 1 98.81 377 TRP A N 1
ATOM 2952 C CA . TRP A 1 377 ? 4.473 -17.641 -20.438 1 98.81 377 TRP A CA 1
ATOM 2953 C C . TRP A 1 377 ? 4.219 -17.594 -21.953 1 98.81 377 TRP A C 1
ATOM 2955 O O . TRP A 1 377 ? 4.945 -18.219 -22.719 1 98.81 377 TRP A O 1
ATOM 2965 N N . GLU A 1 378 ? 3.373 -16.797 -22.359 1 98.75 378 GLU A N 1
ATOM 2966 C CA . GLU A 1 378 ? 2.891 -16.734 -23.734 1 98.75 378 GLU A CA 1
ATOM 2967 C C . GLU A 1 378 ? 4.016 -16.344 -24.703 1 98.75 378 GLU A C 1
ATOM 2969 O O . GLU A 1 378 ? 3.928 -16.609 -25.906 1 98.75 378 GLU A O 1
ATOM 2974 N N . ASP A 1 379 ? 5.066 -15.781 -24.219 1 98.12 379 ASP A N 1
ATOM 2975 C CA . ASP A 1 379 ? 6.164 -15.266 -25.031 1 98.12 379 ASP A CA 1
ATOM 2976 C C . ASP A 1 379 ? 6.762 -16.375 -25.906 1 98.12 379 ASP A C 1
ATOM 2978 O O . ASP A 1 379 ? 7.234 -16.109 -27.016 1 98.12 379 ASP A O 1
ATOM 2982 N N . VAL A 1 380 ? 6.68 -17.578 -25.438 1 98.25 380 VAL A N 1
ATOM 2983 C CA . VAL A 1 380 ? 7.32 -18.688 -26.141 1 98.25 380 VAL A CA 1
ATOM 2984 C C . VAL A 1 380 ? 6.734 -18.812 -27.547 1 98.25 380 VAL A C 1
ATOM 2986 O O . VAL A 1 380 ? 7.438 -19.188 -28.484 1 98.25 380 VAL A O 1
ATOM 2989 N N . ILE A 1 381 ? 5.434 -18.344 -27.656 1 97.62 381 ILE A N 1
ATOM 2990 C CA . ILE A 1 381 ? 4.75 -18.5 -28.938 1 97.62 381 ILE A CA 1
ATOM 2991 C C . ILE A 1 381 ? 4.391 -17.141 -29.5 1 97.62 381 ILE A C 1
ATOM 2993 O O . ILE A 1 381 ? 4.312 -16.953 -30.719 1 97.62 381 ILE A O 1
ATOM 2997 N N . LEU A 1 382 ? 4.258 -16.172 -28.594 1 97.69 382 LEU A N 1
ATOM 2998 C CA . LEU A 1 382 ? 3.725 -14.875 -29.031 1 97.69 382 LEU A CA 1
ATOM 2999 C C . LEU A 1 382 ? 4.758 -13.773 -28.844 1 97.69 382 LEU A C 1
ATOM 3001 O O . LEU A 1 382 ? 4.441 -12.594 -29 1 97.69 382 LEU A O 1
ATOM 3005 N N . GLY A 1 383 ? 5.953 -14.18 -28.531 1 95.31 383 GLY A N 1
ATOM 3006 C CA . GLY A 1 383 ? 6.973 -13.156 -28.359 1 95.31 383 GLY A CA 1
ATOM 3007 C C . GLY A 1 383 ? 7.152 -12.281 -29.578 1 95.31 383 GLY A C 1
ATOM 3008 O O . GLY A 1 383 ? 7.09 -12.773 -30.719 1 95.31 383 GLY A O 1
ATOM 3009 N N . PRO A 1 384 ? 7.395 -11.016 -29.391 1 90 384 PRO A N 1
ATOM 3010 C CA . PRO A 1 384 ? 7.469 -10.109 -30.547 1 90 384 PRO A CA 1
ATOM 3011 C C . PRO A 1 384 ? 8.75 -10.281 -31.344 1 90 384 PRO A C 1
ATOM 3013 O O . PRO A 1 384 ? 8.781 -9.984 -32.562 1 90 384 PRO A O 1
ATOM 3016 N N . LYS A 1 385 ? 9.891 -10.719 -30.766 1 90.75 385 LYS A N 1
ATOM 3017 C CA . LYS A 1 385 ? 11.18 -10.789 -31.453 1 90.75 385 LYS A CA 1
ATOM 3018 C C . LYS A 1 385 ? 11.672 -12.227 -31.531 1 90.75 385 LYS A C 1
ATOM 3020 O O . LYS A 1 385 ? 12.391 -12.586 -32.469 1 90.75 385 LYS A O 1
ATOM 3025 N N . ILE A 1 386 ? 11.359 -12.938 -30.484 1 97.62 386 ILE A N 1
ATOM 3026 C CA . ILE A 1 386 ? 11.836 -14.312 -30.359 1 97.62 386 ILE A CA 1
ATOM 3027 C C . ILE A 1 386 ? 10.688 -15.227 -29.969 1 97.62 386 ILE A C 1
ATOM 3029 O O . ILE A 1 386 ? 10.031 -15.016 -28.938 1 97.62 386 ILE A O 1
ATOM 3033 N N . LYS A 1 387 ? 10.414 -16.25 -30.734 1 98 387 LYS A N 1
ATOM 3034 C CA . LYS A 1 387 ? 9.336 -17.188 -30.469 1 98 387 LYS A CA 1
ATOM 3035 C C . LYS A 1 387 ? 9.555 -18.5 -31.219 1 98 387 LYS A C 1
ATOM 3037 O O . LYS A 1 387 ? 10.391 -18.578 -32.125 1 98 387 LYS A O 1
ATOM 3042 N N . ILE A 1 388 ? 8.883 -19.5 -30.875 1 98.19 388 ILE A N 1
ATOM 3043 C CA . ILE A 1 388 ? 8.914 -20.781 -31.578 1 98.19 388 ILE A CA 1
ATOM 3044 C C . ILE A 1 388 ? 7.559 -21.047 -32.219 1 98.19 388 ILE A C 1
ATOM 3046 O O . ILE A 1 388 ? 6.551 -20.469 -31.828 1 98.19 388 ILE A O 1
ATOM 3050 N N . PRO A 1 389 ? 7.504 -21.875 -33.25 1 97.19 389 PRO A N 1
ATOM 3051 C CA . PRO A 1 389 ? 6.199 -22.188 -33.844 1 97.19 389 PRO A CA 1
ATOM 3052 C C . PRO A 1 389 ? 5.301 -22.969 -32.875 1 97.19 389 PRO A C 1
ATOM 3054 O O . PRO A 1 389 ? 5.781 -23.828 -32.125 1 97.19 389 PRO A O 1
ATOM 3057 N N . PRO A 1 390 ? 4.035 -22.688 -32.875 1 97.25 390 PRO A N 1
ATOM 3058 C CA . PRO A 1 390 ? 3.115 -23.391 -31.984 1 97.25 390 PRO A CA 1
ATOM 3059 C C . PRO A 1 390 ? 3.195 -24.906 -32.125 1 97.25 390 PRO A C 1
ATOM 3061 O O . PRO A 1 390 ? 2.943 -25.625 -31.172 1 97.25 390 PRO A O 1
ATOM 3064 N N . SER A 1 391 ? 3.559 -25.375 -33.281 1 96 391 SER A N 1
ATOM 3065 C CA . SER A 1 391 ? 3.615 -26.812 -33.562 1 96 391 SER A CA 1
ATOM 3066 C C . SER A 1 391 ? 4.727 -27.484 -32.75 1 96 391 SER A C 1
ATOM 3068 O O . SER A 1 391 ? 4.73 -28.703 -32.594 1 96 391 SER A O 1
ATOM 3070 N N . ALA A 1 392 ? 5.582 -26.672 -32.188 1 95.81 392 ALA A N 1
ATOM 3071 C CA . ALA A 1 392 ? 6.711 -27.203 -31.438 1 95.81 392 ALA A CA 1
ATOM 3072 C C . ALA A 1 392 ? 6.27 -27.656 -30.047 1 95.81 392 ALA A C 1
ATOM 3074 O O . ALA A 1 392 ? 6.996 -28.391 -29.375 1 95.81 392 ALA A O 1
ATOM 3075 N N . LEU A 1 393 ? 5.098 -27.297 -29.594 1 97.81 393 LEU A N 1
ATOM 3076 C CA . LEU A 1 393 ? 4.621 -27.641 -28.25 1 97.81 393 LEU A CA 1
ATOM 3077 C C . LEU A 1 393 ? 3.355 -28.484 -28.312 1 97.81 393 LEU A C 1
ATOM 3079 O O . LEU A 1 393 ? 2.332 -28.031 -28.844 1 97.81 393 LEU A O 1
ATOM 3083 N N . PRO A 1 394 ? 3.412 -29.703 -27.781 1 97.94 394 PRO A N 1
ATOM 3084 C CA . PRO A 1 394 ? 2.195 -30.516 -27.734 1 97.94 394 PRO A CA 1
ATOM 3085 C C . PRO A 1 394 ? 1.101 -29.891 -26.875 1 97.94 394 PRO A C 1
ATOM 3087 O O . PRO A 1 394 ? 1.351 -29.531 -25.719 1 97.94 394 PRO A O 1
ATOM 3090 N N . ARG A 1 395 ? -0.083 -29.812 -27.406 1 97.81 395 ARG A N 1
ATOM 3091 C CA . ARG A 1 395 ? -1.194 -29.156 -26.734 1 97.81 395 ARG A CA 1
ATOM 3092 C C . ARG A 1 395 ? -1.599 -29.922 -25.469 1 97.81 395 ARG A C 1
ATOM 3094 O O . ARG A 1 395 ? -2.021 -29.312 -24.484 1 97.81 395 ARG A O 1
ATOM 3101 N N . GLU A 1 396 ? -1.406 -31.188 -25.422 1 97 396 GLU A N 1
ATOM 3102 C CA . GLU A 1 396 ? -1.891 -32.062 -24.359 1 97 396 GLU A CA 1
ATOM 3103 C C . GLU A 1 396 ? -1.09 -31.844 -23.078 1 97 396 GLU A C 1
ATOM 3105 O O . GLU A 1 396 ? -1.611 -32.031 -21.969 1 97 396 GLU A O 1
ATOM 3110 N N . THR A 1 397 ? 0.156 -31.438 -23.203 1 98.31 397 THR A N 1
ATOM 3111 C CA . THR A 1 397 ? 1.016 -31.359 -22.031 1 98.31 397 THR A CA 1
ATOM 3112 C C . THR A 1 397 ? 1.558 -29.938 -21.859 1 98.31 397 THR A C 1
ATOM 3114 O O . THR A 1 397 ? 2.576 -29.734 -21.203 1 98.31 397 THR A O 1
ATOM 3117 N N . THR A 1 398 ? 0.889 -29 -22.562 1 98.69 398 THR A N 1
ATOM 3118 C CA . THR A 1 398 ? 1.335 -27.609 -22.484 1 98.69 398 THR A CA 1
ATOM 3119 C C . THR A 1 398 ? 0.18 -26.688 -22.094 1 98.69 398 THR A C 1
ATOM 3121 O O . THR A 1 398 ? -0.935 -26.844 -22.594 1 98.69 398 THR A O 1
ATOM 3124 N N . ILE A 1 399 ? 0.38 -25.844 -21.141 1 98.88 399 ILE A N 1
ATOM 3125 C CA . ILE A 1 399 ? -0.483 -24.719 -20.797 1 98.88 399 ILE A CA 1
ATOM 3126 C C . ILE A 1 399 ? 0.268 -23.406 -21.016 1 98.88 399 ILE A C 1
ATOM 3128 O O . ILE A 1 399 ? 1.451 -23.312 -20.672 1 98.88 399 ILE A O 1
ATOM 3132 N N . LEU A 1 400 ? -0.342 -22.469 -21.656 1 98.94 400 LEU A N 1
ATOM 3133 C CA . LEU A 1 400 ? 0.263 -21.156 -21.844 1 98.94 400 LEU A CA 1
ATOM 3134 C C . LEU A 1 400 ? -0.416 -20.109 -20.953 1 98.94 400 LEU A C 1
ATOM 3136 O O . LEU A 1 400 ? -1.646 -20.078 -20.859 1 98.94 400 LEU A O 1
ATOM 3140 N N . GLN A 1 401 ? 0.368 -19.297 -20.281 1 98.94 401 GLN A N 1
ATOM 3141 C CA . GLN A 1 401 ? -0.154 -18.234 -19.438 1 98.94 401 GLN A CA 1
ATOM 3142 C C . GLN A 1 401 ? 0.026 -16.875 -20.109 1 98.94 401 GLN A C 1
ATOM 3144 O O . GLN A 1 401 ? 1.144 -16.484 -20.469 1 98.94 401 GLN A O 1
ATOM 3149 N N . THR A 1 402 ? -1.05 -16.125 -20.25 1 98.69 402 THR A N 1
ATOM 3150 C CA . THR A 1 402 ? -1.022 -14.836 -20.906 1 98.69 402 THR A CA 1
ATOM 3151 C C . THR A 1 402 ? -0.681 -13.727 -19.922 1 98.69 402 THR A C 1
ATOM 3153 O O . THR A 1 402 ? -1.007 -13.82 -18.734 1 98.69 402 THR A O 1
ATOM 3156 N N . TRP A 1 403 ? 0.007 -12.711 -20.375 1 98.12 403 TRP A N 1
ATOM 3157 C CA . TRP A 1 403 ? 0.249 -11.555 -19.516 1 98.12 403 TRP A CA 1
ATOM 3158 C C . TRP A 1 403 ? 0.198 -10.258 -20.328 1 98.12 403 TRP A C 1
ATOM 3160 O O . TRP A 1 403 ? 0.139 -9.172 -19.75 1 98.12 403 TRP A O 1
ATOM 3170 N N . ASN A 1 404 ? 0.123 -10.281 -21.656 1 96.62 404 ASN A N 1
ATOM 3171 C CA . ASN A 1 404 ? 0.182 -9.094 -22.516 1 96.62 404 ASN A CA 1
ATOM 3172 C C . ASN A 1 404 ? -0.981 -9.055 -23.5 1 96.62 404 ASN A C 1
ATOM 3174 O O . ASN A 1 404 ? -1.642 -10.07 -23.719 1 96.62 404 ASN A O 1
ATOM 3178 N N . ASN A 1 405 ? -1.281 -7.918 -23.984 1 96.38 405 ASN A N 1
ATOM 3179 C CA . ASN A 1 405 ? -2.232 -7.645 -25.047 1 96.38 405 ASN A CA 1
ATOM 3180 C C . ASN A 1 405 ? -3.639 -8.117 -24.688 1 96.38 405 ASN A C 1
ATOM 3182 O O . ASN A 1 405 ? -4.387 -8.578 -25.547 1 96.38 405 ASN A O 1
ATOM 3186 N N . GLY A 1 406 ? -3.979 -8.203 -23.531 1 95.19 406 GLY A N 1
ATOM 3187 C CA . GLY A 1 406 ? -5.328 -8.383 -23.016 1 95.19 406 GLY A CA 1
ATOM 3188 C C . GLY A 1 406 ? -6.02 -9.609 -23.594 1 95.19 406 GLY A C 1
ATOM 3189 O O . GLY A 1 406 ? -5.422 -10.688 -23.672 1 95.19 406 GLY A O 1
ATOM 3190 N N . PRO A 1 407 ? -7.289 -9.43 -23.906 1 96.94 407 PRO A N 1
ATOM 3191 C CA . PRO A 1 407 ? -8.086 -10.555 -24.391 1 96.94 407 PRO A CA 1
ATOM 3192 C C . PRO A 1 407 ? -7.566 -11.117 -25.719 1 96.94 407 PRO A C 1
ATOM 3194 O O . PRO A 1 407 ? -7.781 -12.289 -26.016 1 96.94 407 PRO A O 1
ATOM 3197 N N . ASN A 1 408 ? -6.855 -10.297 -26.453 1 97.69 408 ASN A N 1
ATOM 3198 C CA . ASN A 1 408 ? -6.387 -10.742 -27.766 1 97.69 408 ASN A CA 1
ATOM 3199 C C . ASN A 1 408 ? -5.457 -11.945 -27.656 1 97.69 408 ASN A C 1
ATOM 3201 O O . ASN A 1 408 ? -5.59 -12.914 -28.406 1 97.69 408 ASN A O 1
ATOM 3205 N N . ASN A 1 409 ? -4.535 -11.898 -26.75 1 98.44 409 ASN A N 1
ATOM 3206 C CA . ASN A 1 409 ? -3.592 -13.008 -26.625 1 98.44 409 ASN A CA 1
ATOM 3207 C C . ASN A 1 409 ? -4.27 -14.266 -26.094 1 98.44 409 ASN A C 1
ATOM 3209 O O . ASN A 1 409 ? -3.9 -15.383 -26.469 1 98.44 409 ASN A O 1
ATOM 3213 N N . THR A 1 410 ? -5.254 -14.102 -25.25 1 98.69 410 THR A N 1
ATOM 3214 C CA . THR A 1 410 ? -6.031 -15.258 -24.812 1 98.69 410 THR A CA 1
ATOM 3215 C C . THR A 1 410 ? -6.715 -15.93 -26 1 98.69 410 THR A C 1
ATOM 3217 O O . THR A 1 410 ? -6.668 -17.156 -26.141 1 98.69 410 THR A O 1
ATOM 3220 N N . LYS A 1 411 ? -7.324 -15.125 -26.859 1 98.62 411 LYS A N 1
ATOM 3221 C CA . LYS A 1 411 ? -8.008 -15.633 -28.047 1 98.62 411 LYS A CA 1
ATOM 3222 C C . LYS A 1 411 ? -7.039 -16.359 -28.969 1 98.62 411 LYS A C 1
ATOM 3224 O O . LYS A 1 411 ? -7.316 -17.469 -29.438 1 98.62 411 LYS A O 1
ATOM 3229 N N . LEU A 1 412 ? -5.898 -15.758 -29.234 1 98.56 412 LEU A N 1
ATOM 3230 C CA . LEU A 1 412 ? -4.918 -16.328 -30.156 1 98.56 412 LEU A CA 1
ATOM 3231 C C . LEU A 1 412 ? -4.469 -17.703 -29.672 1 98.56 412 LEU A C 1
ATOM 3233 O O . LEU A 1 412 ? -4.398 -18.656 -30.453 1 98.56 412 LEU A O 1
ATOM 3237 N N . LEU A 1 413 ? -4.191 -17.859 -28.406 1 98.75 413 LEU A N 1
ATOM 3238 C CA . LEU A 1 413 ? -3.67 -19.109 -27.859 1 98.75 413 LEU A CA 1
ATOM 3239 C C . LEU A 1 413 ? -4.762 -20.156 -27.781 1 98.75 413 LEU A C 1
ATOM 3241 O O . LEU A 1 413 ? -4.535 -21.328 -28.141 1 98.75 413 LEU A O 1
ATOM 3245 N N . ALA A 1 414 ? -5.957 -19.75 -27.328 1 98.81 414 ALA A N 1
ATOM 3246 C CA . ALA A 1 414 ? -7.066 -20.703 -27.281 1 98.81 414 ALA A CA 1
ATOM 3247 C C . ALA A 1 414 ? -7.445 -21.172 -28.688 1 98.81 414 ALA A C 1
ATOM 3249 O O . ALA A 1 414 ? -7.73 -22.359 -28.891 1 98.81 414 ALA A O 1
ATOM 3250 N N . ALA A 1 415 ? -7.473 -20.234 -29.641 1 98.5 415 ALA A N 1
ATOM 3251 C CA . ALA A 1 415 ? -7.785 -20.594 -31.031 1 98.5 415 ALA A CA 1
ATOM 3252 C C . ALA A 1 415 ? -6.766 -21.578 -31.594 1 98.5 415 ALA A C 1
ATOM 3254 O O . ALA A 1 415 ? -7.102 -22.422 -32.406 1 98.5 415 ALA A O 1
ATOM 3255 N N . ALA A 1 416 ? -5.57 -21.5 -31.109 1 98.38 416 ALA A N 1
ATOM 3256 C CA . ALA A 1 416 ? -4.508 -22.406 -31.547 1 98.38 416 ALA A CA 1
ATOM 3257 C C . ALA A 1 416 ? -4.605 -23.75 -30.828 1 98.38 416 ALA A C 1
ATOM 3259 O O . ALA A 1 416 ? -3.814 -24.656 -31.094 1 98.38 416 ALA A O 1
ATOM 3260 N N . GLY A 1 417 ? -5.516 -23.875 -29.859 1 98.38 417 GLY A N 1
ATOM 3261 C CA . GLY A 1 417 ? -5.801 -25.156 -29.234 1 98.38 417 GLY A CA 1
ATOM 3262 C C . GLY A 1 417 ? -5.09 -25.344 -27.906 1 98.38 417 GLY A C 1
ATOM 3263 O O . GLY A 1 417 ? -5.113 -26.453 -27.344 1 98.38 417 GLY A O 1
ATOM 3264 N N . PHE A 1 418 ? -4.438 -24.359 -27.406 1 98.88 418 PHE A N 1
ATOM 3265 C CA . PHE A 1 418 ? -3.727 -24.484 -26.141 1 98.88 418 PHE A CA 1
ATOM 3266 C C . PHE A 1 418 ? -4.66 -24.219 -24.953 1 98.88 418 PHE A C 1
ATOM 3268 O O . PHE A 1 418 ? -5.555 -23.375 -25.047 1 98.88 418 PHE A O 1
ATOM 3275 N N . ARG A 1 419 ? -4.48 -24.906 -23.844 1 98.75 419 ARG A N 1
ATOM 3276 C CA . ARG A 1 419 ? -5.043 -24.484 -22.562 1 98.75 419 ARG A CA 1
ATOM 3277 C C . ARG A 1 419 ? -4.371 -23.203 -22.062 1 98.75 419 ARG A C 1
ATOM 3279 O O . ARG A 1 419 ? -3.166 -23.016 -22.25 1 98.75 419 ARG A O 1
ATOM 3286 N N . VAL A 1 420 ? -5.215 -22.344 -21.438 1 98.88 420 VAL A N 1
ATOM 3287 C CA . VAL A 1 420 ? -4.703 -21.016 -21.156 1 98.88 420 VAL A CA 1
ATOM 3288 C C . VAL A 1 420 ? -5.008 -20.641 -19.703 1 98.88 420 VAL A C 1
ATOM 3290 O O . VAL A 1 420 ? -6.102 -20.906 -19.203 1 98.88 420 VAL A O 1
ATOM 3293 N N . ILE A 1 421 ? -4.055 -20.094 -18.969 1 98.94 421 ILE A N 1
ATOM 3294 C CA . ILE A 1 421 ? -4.23 -19.359 -17.734 1 98.94 421 ILE A CA 1
ATOM 3295 C C . ILE A 1 421 ? -4.098 -17.859 -18 1 98.94 421 ILE A C 1
ATOM 3297 O O . ILE A 1 421 ? -3.152 -17.422 -18.672 1 98.94 421 ILE A O 1
ATOM 3301 N N . VAL A 1 422 ? -4.988 -17.047 -17.531 1 98.88 422 VAL A N 1
ATOM 3302 C CA . VAL A 1 422 ? -5.039 -15.633 -17.906 1 98.88 422 VAL A CA 1
ATOM 3303 C C . VAL A 1 422 ? -4.477 -14.773 -16.781 1 98.88 422 VAL A C 1
ATOM 3305 O O . VAL A 1 422 ? -4.941 -14.859 -15.633 1 98.88 422 VAL A O 1
ATOM 3308 N N . SER A 1 423 ? -3.482 -13.984 -17.062 1 98.69 423 SER A N 1
ATOM 3309 C CA . SER A 1 423 ? -2.877 -13.055 -16.109 1 98.69 423 SER A CA 1
ATOM 3310 C C . SER A 1 423 ? -2.525 -11.727 -16.781 1 98.69 423 SER A C 1
ATOM 3312 O O . SER A 1 423 ? -1.487 -11.133 -16.484 1 98.69 423 SER A O 1
ATOM 3314 N N . SER A 1 424 ? -3.318 -11.195 -17.625 1 97.31 424 SER A N 1
ATOM 3315 C CA . SER A 1 424 ? -3.037 -9.984 -18.391 1 97.31 424 SER A CA 1
ATOM 3316 C C . SER A 1 424 ? -2.762 -8.805 -17.484 1 97.31 424 SER A C 1
ATOM 3318 O O . SER A 1 424 ? -3.582 -8.477 -16.625 1 97.31 424 SER A O 1
ATOM 3320 N N . TRP A 1 425 ? -1.672 -8.102 -17.781 1 97.38 425 TRP A N 1
ATOM 3321 C CA . TRP A 1 425 ? -1.247 -7.027 -16.891 1 97.38 425 TRP A CA 1
ATOM 3322 C C . TRP A 1 425 ? -2.273 -5.898 -16.875 1 97.38 425 TRP A C 1
ATOM 3324 O O . TRP A 1 425 ? -2.412 -5.191 -15.883 1 97.38 425 TRP A O 1
ATOM 3334 N N . ASP A 1 426 ? -3.088 -5.762 -17.906 1 96.25 426 ASP A N 1
ATOM 3335 C CA . ASP A 1 426 ? -4.082 -4.699 -18.031 1 96.25 426 ASP A CA 1
ATOM 3336 C C . ASP A 1 426 ? -5.117 -4.789 -16.906 1 96.25 426 ASP A C 1
ATOM 3338 O O . ASP A 1 426 ? -5.801 -3.809 -16.609 1 96.25 426 ASP A O 1
ATOM 3342 N N . PHE A 1 427 ? -5.145 -5.977 -16.312 1 97.56 427 PHE A N 1
ATOM 3343 C CA . PHE A 1 427 ? -6.23 -6.211 -15.367 1 97.56 427 PHE A CA 1
ATOM 3344 C C . PHE A 1 427 ? -5.703 -6.82 -14.078 1 97.56 427 PHE A C 1
ATOM 3346 O O . PHE A 1 427 ? -6.207 -6.52 -12.992 1 97.56 427 PHE A O 1
ATOM 3353 N N . TYR A 1 428 ? -4.641 -7.613 -14.188 1 98.5 428 TYR A N 1
ATOM 3354 C CA . TYR A 1 428 ? -4.418 -8.57 -13.109 1 98.5 428 TYR A CA 1
ATOM 3355 C C . TYR A 1 428 ? -3.059 -8.344 -12.453 1 98.5 428 TYR A C 1
ATOM 3357 O O . TYR A 1 428 ? -2.68 -9.078 -11.539 1 98.5 428 TYR A O 1
ATOM 3365 N N . TYR A 1 429 ? -2.271 -7.344 -12.883 1 98.12 429 TYR A N 1
ATOM 3366 C CA . TYR A 1 429 ? -1.026 -7.039 -12.188 1 98.12 429 TYR A CA 1
ATOM 3367 C C . TYR A 1 429 ? -1.278 -6.125 -10.992 1 98.12 429 TYR A C 1
ATOM 3369 O O . TYR A 1 429 ? -1.806 -5.02 -11.148 1 98.12 429 TYR A O 1
ATOM 3377 N N . LEU A 1 430 ? -0.825 -6.555 -9.852 1 98 430 LEU A N 1
ATOM 3378 C CA . LEU A 1 430 ? -1.146 -5.855 -8.609 1 98 430 LEU A CA 1
ATOM 3379 C C . LEU A 1 430 ? -0.092 -4.797 -8.297 1 98 430 LEU A C 1
ATOM 3381 O O . LEU A 1 430 ? -0.312 -3.932 -7.445 1 98 430 LEU A O 1
ATOM 3385 N N . ASP A 1 431 ? 1.021 -4.77 -8.992 1 93.88 431 ASP A N 1
ATOM 3386 C CA . ASP A 1 431 ? 2.113 -3.83 -8.758 1 93.88 431 ASP A CA 1
ATOM 3387 C C . ASP A 1 431 ? 2.051 -2.662 -9.742 1 93.88 431 ASP A C 1
ATOM 3389 O O . ASP A 1 431 ? 2.807 -1.697 -9.617 1 93.88 431 ASP A O 1
ATOM 3393 N N . CYS A 1 432 ? 1.187 -2.689 -10.719 1 95 432 CYS A N 1
ATOM 3394 C CA . CYS A 1 432 ? 1.122 -1.68 -11.773 1 95 432 CYS A CA 1
ATOM 3395 C C . CYS A 1 432 ? 0.601 -0.356 -11.227 1 95 432 CYS A C 1
ATOM 3397 O O . CYS A 1 432 ? -0.247 -0.34 -10.328 1 95 432 CYS A O 1
ATOM 3399 N N . GLY A 1 433 ? 1.107 0.753 -11.781 1 94.69 433 GLY A N 1
ATOM 3400 C CA . GLY A 1 433 ? 0.63 2.082 -11.438 1 94.69 433 GLY A CA 1
ATOM 3401 C C . GLY A 1 433 ? 1.226 2.615 -10.148 1 94.69 433 GLY A C 1
ATOM 3402 O O . GLY A 1 433 ? 0.802 3.658 -9.648 1 94.69 433 GLY A O 1
ATOM 3403 N N . HIS A 1 434 ? 2.242 1.987 -9.586 1 93.88 434 HIS A N 1
ATOM 3404 C CA . HIS A 1 434 ? 2.891 2.377 -8.344 1 93.88 434 HIS A CA 1
ATOM 3405 C C . HIS A 1 434 ? 4.184 3.139 -8.609 1 93.88 434 HIS A C 1
ATOM 3407 O O . HIS A 1 434 ? 4.992 3.336 -7.695 1 93.88 434 HIS A O 1
ATOM 3413 N N . GLY A 1 435 ? 4.379 3.572 -9.82 1 92.62 435 GLY A N 1
ATOM 3414 C CA . GLY A 1 435 ? 5.59 4.281 -10.195 1 92.62 435 GLY A CA 1
ATOM 3415 C C . GLY A 1 435 ? 6.746 3.357 -10.531 1 92.62 435 GLY A C 1
ATOM 3416 O O . GLY A 1 435 ? 6.668 2.15 -10.297 1 92.62 435 GLY A O 1
ATOM 3417 N N . GLY A 1 436 ? 7.824 3.926 -11.156 1 91.81 436 GLY A N 1
ATOM 3418 C CA . GLY A 1 436 ? 9.023 3.162 -11.453 1 91.81 436 GLY A CA 1
ATOM 3419 C C . GLY A 1 436 ? 9.945 3.01 -10.258 1 91.81 436 GLY A C 1
ATOM 3420 O O . GLY A 1 436 ? 9.875 3.793 -9.305 1 91.81 436 GLY A O 1
ATOM 3421 N N . TRP A 1 437 ? 10.859 2.008 -10.344 1 94.56 437 TRP A N 1
ATOM 3422 C CA . TRP A 1 437 ? 11.703 1.732 -9.188 1 94.56 437 TRP A CA 1
ATOM 3423 C C . TRP A 1 437 ? 13.18 1.878 -9.547 1 94.56 437 TRP A C 1
ATOM 3425 O O . TRP A 1 437 ? 14.055 1.705 -8.688 1 94.56 437 TRP A O 1
ATOM 3435 N N . VAL A 1 438 ? 13.5 2.221 -10.812 1 95.25 438 VAL A N 1
ATOM 3436 C CA . VAL A 1 438 ? 14.891 2.381 -11.227 1 95.25 438 VAL A CA 1
ATOM 3437 C C . VAL A 1 438 ? 15.43 3.711 -10.711 1 95.25 438 VAL A C 1
ATOM 3439 O O . VAL A 1 438 ? 14.68 4.672 -10.547 1 95.25 438 VAL A O 1
ATOM 3442 N N . GLY A 1 439 ? 16.75 3.697 -10.492 1 93.94 439 GLY A N 1
ATOM 3443 C CA . GLY A 1 439 ? 17.391 4.875 -9.938 1 93.94 439 GLY A CA 1
ATOM 3444 C C . GLY A 1 439 ? 17.781 5.898 -10.984 1 93.94 439 GLY A C 1
ATOM 3445 O O . GLY A 1 439 ? 17.828 5.582 -12.18 1 93.94 439 GLY A O 1
ATOM 3446 N N . ASN A 1 440 ? 17.938 7.055 -10.547 1 92.44 440 ASN A N 1
ATOM 3447 C CA . ASN A 1 440 ? 18.422 8.219 -11.289 1 92.44 440 ASN A CA 1
ATOM 3448 C C . ASN A 1 440 ? 17.547 8.508 -12.508 1 92.44 440 ASN A C 1
ATOM 3450 O O . ASN A 1 440 ? 18.062 8.781 -13.594 1 92.44 440 ASN A O 1
ATOM 3454 N N . ASP A 1 441 ? 16.312 8.305 -12.383 1 92.25 441 ASP A N 1
ATOM 3455 C CA . ASP A 1 441 ? 15.352 8.57 -13.453 1 92.25 441 ASP A CA 1
ATOM 3456 C C . ASP A 1 441 ? 15.062 10.062 -13.57 1 92.25 441 ASP A C 1
ATOM 3458 O O . ASP A 1 441 ? 14.328 10.625 -12.758 1 92.25 441 ASP A O 1
ATOM 3462 N N . SER A 1 442 ? 15.453 10.703 -14.602 1 91.62 442 SER A N 1
ATOM 3463 C CA . SER A 1 442 ? 15.383 12.148 -14.758 1 91.62 442 SER A CA 1
ATOM 3464 C C . SER A 1 442 ? 13.984 12.586 -15.188 1 91.62 442 SER A C 1
ATOM 3466 O O . SER A 1 442 ? 13.695 13.789 -15.258 1 91.62 442 SER A O 1
ATOM 3468 N N . GLN A 1 443 ? 13.102 11.641 -15.438 1 91.62 443 GLN A N 1
ATOM 3469 C CA . GLN A 1 443 ? 11.75 12.016 -15.844 1 91.62 443 GLN A CA 1
ATOM 3470 C C . GLN A 1 443 ? 11.031 12.781 -14.734 1 91.62 443 GLN A C 1
ATOM 3472 O O . GLN A 1 443 ? 10.07 13.5 -14.992 1 91.62 443 GLN A O 1
ATOM 3477 N N . TYR A 1 444 ? 11.477 12.648 -13.531 1 90.88 444 TYR A N 1
ATOM 3478 C CA . TYR A 1 444 ? 10.82 13.266 -12.383 1 90.88 444 TYR A CA 1
ATOM 3479 C C . TYR A 1 444 ? 11.344 14.672 -12.156 1 90.88 444 TYR A C 1
ATOM 3481 O O . TYR A 1 444 ? 10.852 15.391 -11.281 1 90.88 444 TYR A O 1
ATOM 3489 N N . ASP A 1 445 ? 12.297 15.102 -12.945 1 89.56 445 ASP A N 1
ATOM 3490 C CA . ASP A 1 445 ? 12.852 16.438 -12.828 1 89.56 445 ASP A CA 1
ATOM 3491 C C . ASP A 1 445 ? 11.867 17.5 -13.32 1 89.56 445 ASP A C 1
ATOM 3493 O O . ASP A 1 445 ? 11.969 18.672 -12.953 1 89.56 445 ASP A O 1
ATOM 3497 N N . THR A 1 446 ? 10.984 17.062 -14.172 1 88.94 446 THR A N 1
ATOM 3498 C CA . THR A 1 446 ? 10.047 18 -14.758 1 88.94 446 THR A CA 1
ATOM 3499 C C . THR A 1 446 ? 8.984 18.422 -13.742 1 88.94 446 THR A C 1
ATOM 3501 O O . THR A 1 446 ? 8.688 17.672 -12.812 1 88.94 446 THR A O 1
ATOM 3504 N N . LEU A 1 447 ? 8.453 19.594 -13.938 1 90.75 447 LEU A N 1
ATOM 3505 C CA . LEU A 1 447 ? 7.383 20.109 -13.094 1 90.75 447 LEU A CA 1
ATOM 3506 C C . LEU A 1 447 ? 6.02 19.719 -13.648 1 90.75 447 LEU A C 1
ATOM 3508 O O . LEU A 1 447 ? 5 19.859 -12.969 1 90.75 447 LEU A O 1
ATOM 3512 N N . ALA A 1 448 ? 6.012 19.219 -14.812 1 86.5 448 ALA A N 1
ATOM 3513 C CA . ALA A 1 448 ? 4.758 18.844 -15.461 1 86.5 448 ALA A CA 1
ATOM 3514 C C . ALA A 1 448 ? 4.125 17.641 -14.781 1 86.5 448 ALA A C 1
ATOM 3516 O O . ALA A 1 448 ? 4.828 16.703 -14.367 1 86.5 448 ALA A O 1
ATOM 3517 N N . SER A 1 449 ? 2.811 17.734 -14.641 1 82.25 449 SER A N 1
ATOM 3518 C CA . SER A 1 449 ? 2.061 16.609 -14.102 1 82.25 449 SER A CA 1
ATOM 3519 C C . SER A 1 449 ? 1.56 15.688 -15.211 1 82.25 449 SER A C 1
ATOM 3521 O O . SER A 1 449 ? 1.587 16.062 -16.391 1 82.25 449 SER A O 1
ATOM 3523 N N . GLY A 1 450 ? 1.173 14.484 -14.867 1 84.06 450 GLY A N 1
ATOM 3524 C CA . GLY A 1 450 ? 0.592 13.555 -15.82 1 84.06 450 GLY A CA 1
ATOM 3525 C C . GLY A 1 450 ? 1.555 12.469 -16.25 1 84.06 450 GLY A C 1
ATOM 3526 O O . GLY A 1 450 ? 2.562 12.219 -15.586 1 84.06 450 GLY A O 1
ATOM 3527 N N . GLY A 1 451 ? 1.111 11.727 -17.266 1 88.88 451 GLY A N 1
ATOM 3528 C CA . GLY A 1 451 ? 1.895 10.586 -17.719 1 88.88 451 GLY A CA 1
ATOM 3529 C C . GLY A 1 451 ? 1.58 9.305 -16.969 1 88.88 451 GLY A C 1
ATOM 3530 O O . GLY A 1 451 ? 0.483 9.148 -16.422 1 88.88 451 GLY A O 1
ATOM 3531 N N . ASN A 1 452 ? 2.537 8.414 -17 1 90.31 452 ASN A N 1
ATOM 3532 C CA . ASN A 1 452 ? 2.295 7.102 -16.406 1 90.31 452 ASN A CA 1
ATOM 3533 C C . ASN A 1 452 ? 3.027 6.949 -15.07 1 90.31 452 ASN A C 1
ATOM 3535 O O . ASN A 1 452 ? 3.1 5.848 -14.523 1 90.31 452 ASN A O 1
ATOM 3539 N N . GLY A 1 453 ? 3.596 8.023 -14.609 1 89.81 453 GLY A N 1
ATOM 3540 C CA . GLY A 1 453 ? 4.246 8.016 -13.312 1 89.81 453 GLY A CA 1
ATOM 3541 C C . GLY A 1 453 ? 5.457 7.109 -13.25 1 89.81 453 GLY A C 1
ATOM 3542 O O . GLY A 1 453 ? 5.84 6.645 -12.172 1 89.81 453 GLY A O 1
ATOM 3543 N N . GLY A 1 454 ? 6 6.738 -14.445 1 91.75 454 GLY A N 1
ATOM 3544 C CA . GLY A 1 454 ? 7.18 5.887 -14.5 1 91.75 454 GLY A CA 1
ATOM 3545 C C . GLY A 1 454 ? 6.852 4.406 -14.484 1 91.75 454 GLY A C 1
ATOM 3546 O O . GLY A 1 454 ? 7.75 3.564 -14.555 1 91.75 454 GLY A O 1
ATOM 3547 N N . SER A 1 455 ? 5.625 4.047 -14.398 1 93.12 455 SER A N 1
ATOM 3548 C CA . SER A 1 455 ? 5.207 2.648 -14.43 1 93.12 455 SER A CA 1
ATOM 3549 C C . SER A 1 455 ? 4.895 2.199 -15.852 1 93.12 455 SER A C 1
ATOM 3551 O O . SER A 1 455 ? 3.969 2.715 -16.484 1 93.12 455 SER A O 1
ATOM 3553 N N . TRP A 1 456 ? 5.539 1.184 -16.344 1 93.06 456 TRP A N 1
ATOM 3554 C CA . TRP A 1 456 ? 5.363 0.723 -17.703 1 93.06 456 TRP A CA 1
ATOM 3555 C C . TRP A 1 456 ? 3.961 0.165 -17.922 1 93.06 456 TRP A C 1
ATOM 3557 O O . TRP A 1 456 ? 3.461 0.142 -19.047 1 93.06 456 TRP A O 1
ATOM 3567 N N . CYS A 1 457 ? 3.322 -0.195 -16.812 1 95.31 457 CYS A N 1
ATOM 3568 C CA . CYS A 1 457 ? 2.021 -0.847 -16.922 1 95.31 457 CYS A CA 1
ATOM 3569 C C . CYS A 1 457 ? 0.947 -0.044 -16.203 1 95.31 457 CYS A C 1
ATOM 3571 O O . CYS A 1 457 ? -0.03 -0.609 -15.711 1 95.31 457 CYS A O 1
ATOM 3573 N N . ALA A 1 458 ? 1.153 1.245 -15.992 1 94.88 458 ALA A N 1
ATOM 3574 C CA . ALA A 1 458 ? 0.129 2.131 -15.445 1 94.88 458 ALA A CA 1
ATOM 3575 C C . ALA A 1 458 ? -1.145 2.08 -16.281 1 94.88 458 ALA A C 1
ATOM 3577 O O . ALA A 1 458 ? -1.098 1.77 -17.469 1 94.88 458 ALA A O 1
ATOM 3578 N N . PRO A 1 459 ? -2.314 2.381 -15.812 1 95.44 459 PRO A N 1
ATOM 3579 C CA . PRO A 1 459 ? -2.514 2.896 -14.461 1 95.44 459 PRO A CA 1
ATOM 3580 C C . PRO A 1 459 ? -2.682 1.787 -13.422 1 95.44 459 PRO A C 1
ATOM 3582 O O . PRO A 1 459 ? -2.477 0.611 -13.734 1 95.44 459 PRO A O 1
ATOM 3585 N N . PHE A 1 460 ? -2.902 2.154 -12.172 1 96.38 460 PHE A N 1
ATOM 3586 C CA . PHE A 1 460 ? -3.24 1.267 -11.062 1 96.38 460 PHE A CA 1
ATOM 3587 C C . PHE A 1 460 ? -4.465 0.421 -11.398 1 96.38 460 PHE A C 1
ATOM 3589 O O . PHE A 1 460 ? -5.426 0.92 -11.984 1 96.38 460 PHE A O 1
ATOM 3596 N N . LYS A 1 461 ? -4.418 -0.901 -11.078 1 97.06 461 LYS A N 1
ATOM 3597 C CA . LYS A 1 461 ? -5.574 -1.764 -11.305 1 97.06 461 LYS A CA 1
ATOM 3598 C C . LYS A 1 461 ? -6.465 -1.826 -10.07 1 97.06 461 LYS A C 1
ATOM 3600 O O . LYS A 1 461 ? -6.188 -2.58 -9.133 1 97.06 461 LYS A O 1
ATOM 3605 N N . THR A 1 462 ? -7.562 -1.124 -10.039 1 96.25 462 THR A N 1
ATOM 3606 C CA . THR A 1 462 ? -8.5 -1.124 -8.922 1 96.25 462 THR A CA 1
ATOM 3607 C C . THR A 1 462 ? -9.211 -2.469 -8.812 1 96.25 462 THR A C 1
ATOM 3609 O O . THR A 1 462 ? -9.164 -3.277 -9.742 1 96.25 462 THR A O 1
ATOM 3612 N N . TRP A 1 463 ? -9.875 -2.693 -7.633 1 97.56 463 TRP A N 1
ATOM 3613 C CA . TRP A 1 463 ? -10.633 -3.928 -7.469 1 97.56 463 TRP A CA 1
ATOM 3614 C C . TRP A 1 463 ? -11.734 -4.035 -8.516 1 97.56 463 TRP A C 1
ATOM 3616 O O . TRP A 1 463 ? -12.039 -5.129 -9 1 97.56 463 TRP A O 1
ATOM 3626 N N . GLN A 1 464 ? -12.352 -2.9 -8.906 1 96.69 464 GLN A N 1
ATOM 3627 C CA . GLN A 1 464 ? -13.406 -2.922 -9.914 1 96.69 464 GLN A CA 1
ATOM 3628 C C . GLN A 1 464 ? -12.867 -3.348 -11.273 1 96.69 464 GLN A C 1
ATOM 3630 O O . GLN A 1 464 ? -13.516 -4.094 -12 1 96.69 464 GLN A O 1
ATOM 3635 N N . ARG A 1 465 ? -11.648 -2.773 -11.609 1 96.19 465 ARG A N 1
ATOM 3636 C CA . ARG A 1 465 ? -10.969 -3.166 -12.844 1 96.19 465 ARG A CA 1
ATOM 3637 C C . ARG A 1 465 ? -10.727 -4.672 -12.883 1 96.19 465 ARG A C 1
ATOM 3639 O O . ARG A 1 465 ? -10.969 -5.32 -13.898 1 96.19 465 ARG A O 1
ATOM 3646 N N . VAL A 1 466 ? -10.328 -5.23 -11.812 1 97.69 466 VAL A N 1
ATOM 3647 C CA . VAL A 1 466 ? -10.055 -6.66 -11.68 1 97.69 466 VAL A CA 1
ATOM 3648 C C . VAL A 1 466 ? -11.367 -7.441 -11.758 1 97.69 466 VAL A C 1
ATOM 3650 O O . VAL A 1 466 ? -11.469 -8.422 -12.492 1 97.69 466 VAL A O 1
ATOM 3653 N N . TYR A 1 467 ? -12.375 -6.98 -11.055 1 97.69 467 TYR A N 1
ATOM 3654 C CA . TYR A 1 467 ? -13.664 -7.645 -10.914 1 97.69 467 TYR A CA 1
ATOM 3655 C C . TYR A 1 467 ? -14.383 -7.727 -12.258 1 97.69 467 TYR A C 1
ATOM 3657 O O . TYR A 1 467 ? -15.039 -8.727 -12.562 1 97.69 467 TYR A O 1
ATOM 3665 N N . ASP A 1 468 ? -14.273 -6.719 -13.031 1 96.12 468 ASP A N 1
ATOM 3666 C CA . ASP A 1 468 ? -15.109 -6.562 -14.219 1 96.12 468 ASP A CA 1
ATOM 3667 C C . ASP A 1 468 ? -14.523 -7.328 -15.406 1 96.12 468 ASP A C 1
ATOM 3669 O O . ASP A 1 468 ? -15.195 -7.504 -16.422 1 96.12 468 ASP A O 1
ATOM 3673 N N . TYR A 1 469 ? -13.391 -7.812 -15.281 1 96.88 469 TYR A N 1
ATOM 3674 C CA . TYR A 1 469 ? -12.734 -8.469 -16.406 1 96.88 469 TYR A CA 1
ATOM 3675 C C . TYR A 1 469 ? -13.289 -9.875 -16.625 1 96.88 469 TYR A C 1
ATOM 3677 O O . TYR A 1 469 ? -13.266 -10.703 -15.711 1 96.88 469 TYR A O 1
ATOM 3685 N N . ASP A 1 470 ? -13.836 -10.062 -17.797 1 96.88 470 ASP A N 1
ATOM 3686 C CA . ASP A 1 470 ? -14.211 -11.398 -18.25 1 96.88 470 ASP A CA 1
ATOM 3687 C C . ASP A 1 470 ? -13.07 -12.047 -19.031 1 96.88 470 ASP A C 1
ATOM 3689 O O . ASP A 1 470 ? -12.82 -11.695 -20.188 1 96.88 470 ASP A O 1
ATOM 3693 N N . ILE A 1 471 ? -12.492 -13.031 -18.5 1 98.06 471 ILE A N 1
ATOM 3694 C CA . ILE A 1 471 ? -11.266 -13.594 -19.062 1 98.06 471 ILE A CA 1
ATOM 3695 C C . ILE A 1 471 ? -11.609 -14.43 -20.297 1 98.06 471 ILE A C 1
ATOM 3697 O O . ILE A 1 471 ? -10.711 -14.891 -21 1 98.06 471 ILE A O 1
ATOM 3701 N N . THR A 1 472 ? -12.906 -14.609 -20.594 1 97.88 472 THR A N 1
ATOM 3702 C CA . THR A 1 472 ? -13.305 -15.367 -21.781 1 97.88 472 THR A CA 1
ATOM 3703 C C . THR A 1 472 ? -13.922 -14.445 -22.828 1 97.88 472 THR A C 1
ATOM 3705 O O . THR A 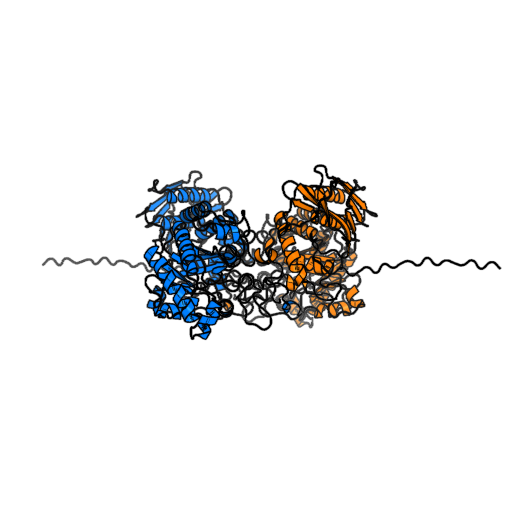1 472 ? -14.578 -14.906 -23.766 1 97.88 472 THR A O 1
ATOM 3708 N N . GLU A 1 473 ? -13.719 -13.195 -22.625 1 95.06 473 GLU A N 1
ATOM 3709 C CA . GLU A 1 473 ? -14.25 -12.195 -23.547 1 95.06 473 GLU A CA 1
ATOM 3710 C C . GLU A 1 473 ? -13.859 -12.516 -24.984 1 95.06 473 GLU A C 1
ATOM 3712 O O . GLU A 1 473 ? -12.68 -12.734 -25.281 1 95.06 473 GLU A O 1
ATOM 3717 N N . GLY A 1 474 ? -14.852 -12.523 -25.859 1 95.88 474 GLY A N 1
ATOM 3718 C CA . GLY A 1 474 ? -14.602 -12.641 -27.281 1 95.88 474 GLY A CA 1
ATOM 3719 C C . GLY A 1 474 ? -14.305 -14.062 -27.719 1 95.88 474 GLY A C 1
ATOM 3720 O O . GLY A 1 474 ? -14.016 -14.312 -28.891 1 95.88 474 GLY A O 1
ATOM 3721 N N . LEU A 1 475 ? -14.438 -15.07 -26.922 1 98.44 475 LEU A N 1
ATOM 3722 C CA . LEU A 1 475 ? -14.07 -16.453 -27.25 1 98.44 475 LEU A CA 1
ATOM 3723 C C . LEU A 1 475 ? -15.289 -17.25 -27.688 1 98.44 475 LEU A C 1
ATOM 3725 O O . LEU A 1 475 ? -16.406 -16.984 -27.219 1 98.44 475 LEU A O 1
ATOM 3729 N N . THR A 1 476 ? -15.117 -18.203 -28.531 1 98.19 476 THR A N 1
ATOM 3730 C CA . THR A 1 476 ? -16.141 -19.203 -28.844 1 98.19 476 THR A CA 1
ATOM 3731 C C . THR A 1 476 ? -16.297 -20.188 -27.688 1 98.19 476 THR A C 1
ATOM 3733 O O . THR A 1 476 ? -15.461 -20.219 -26.766 1 98.19 476 THR A O 1
ATOM 3736 N N . GLU A 1 477 ? -17.328 -20.938 -27.719 1 97.69 477 GLU A N 1
ATOM 3737 C CA . GLU A 1 477 ? -17.562 -21.922 -26.672 1 97.69 477 GLU A CA 1
ATOM 3738 C C . GLU A 1 477 ? -16.406 -22.906 -26.562 1 97.69 477 GLU A C 1
ATOM 3740 O O . GLU A 1 477 ? -15.992 -23.266 -25.469 1 97.69 477 GLU A O 1
ATOM 3745 N N . ARG A 1 478 ? -15.977 -23.328 -27.672 1 97.81 478 ARG A N 1
ATOM 3746 C CA . ARG A 1 478 ? -14.844 -24.25 -27.703 1 97.81 478 ARG A CA 1
ATOM 3747 C C . ARG A 1 478 ? -13.609 -23.625 -27.062 1 97.81 478 ARG A C 1
ATOM 3749 O O . ARG A 1 478 ? -12.914 -24.266 -26.266 1 97.81 478 ARG A O 1
ATOM 3756 N N . GLU A 1 479 ? -13.305 -22.406 -27.422 1 98.5 479 GLU A N 1
ATOM 3757 C CA . GLU A 1 479 ? -12.164 -21.672 -26.875 1 98.5 479 GLU A CA 1
ATOM 3758 C C . GLU A 1 479 ? -12.312 -21.438 -25.375 1 98.5 479 GLU A C 1
ATOM 3760 O O . GLU A 1 479 ? -11.344 -21.547 -24.625 1 98.5 479 GLU A O 1
ATOM 3765 N N . LYS A 1 480 ? -13.492 -21.172 -24.938 1 98.44 480 LYS A N 1
ATOM 3766 C CA . LYS A 1 480 ? -13.766 -20.953 -23.531 1 98.44 480 LYS A CA 1
ATOM 3767 C C . LYS A 1 480 ? -13.383 -22.172 -22.688 1 98.44 480 LYS A C 1
ATOM 3769 O O . LYS A 1 480 ? -12.867 -22.031 -21.578 1 98.44 480 LYS A O 1
ATOM 3774 N N . ASN A 1 481 ? -13.617 -23.281 -23.25 1 97.94 481 ASN A N 1
ATOM 3775 C CA . ASN A 1 481 ? -13.336 -24.516 -22.531 1 97.94 481 ASN A CA 1
ATOM 3776 C C . ASN A 1 481 ? -11.836 -24.734 -22.359 1 97.94 481 ASN A C 1
ATOM 3778 O O . ASN A 1 481 ? -11.422 -25.562 -21.547 1 97.94 481 ASN A O 1
ATOM 3782 N N . LEU A 1 482 ? -11.008 -23.969 -23.094 1 98.69 482 LEU A N 1
ATOM 3783 C CA . LEU A 1 482 ? -9.555 -24.094 -23 1 98.69 482 LEU A CA 1
ATOM 3784 C C . LEU A 1 482 ? -8.984 -23.109 -22 1 98.69 482 LEU A C 1
ATOM 3786 O O . LEU A 1 482 ? -7.809 -23.188 -21.641 1 98.69 482 LEU A O 1
ATOM 3790 N N . VAL A 1 483 ? -9.805 -22.203 -21.516 1 98.88 483 VAL A N 1
ATOM 3791 C CA . VAL A 1 483 ? -9.367 -21.281 -20.484 1 98.88 483 VAL A CA 1
ATOM 3792 C C . VAL A 1 483 ? -9.547 -21.922 -19.109 1 98.88 483 VAL A C 1
ATOM 3794 O O . VAL A 1 483 ? -10.68 -22.094 -18.641 1 98.88 483 VAL A O 1
ATOM 3797 N N . LEU A 1 484 ? -8.492 -22.188 -18.422 1 98.88 484 LEU A N 1
ATOM 3798 C CA . LEU A 1 484 ? -8.523 -22.906 -17.156 1 98.88 484 LEU A CA 1
ATOM 3799 C C . LEU A 1 484 ? -8.93 -21.984 -16.016 1 98.88 484 LEU A C 1
ATOM 3801 O O . LEU A 1 484 ? -9.477 -22.453 -15.008 1 98.88 484 LEU A O 1
ATOM 3805 N N . GLY A 1 485 ? -8.609 -20.719 -16.125 1 98.81 485 GLY A N 1
ATOM 3806 C CA . GLY A 1 485 ? -8.844 -19.719 -15.102 1 98.81 485 GLY A CA 1
ATOM 3807 C C . GLY A 1 485 ? -7.863 -18.547 -15.172 1 98.81 485 GLY A C 1
ATOM 3808 O O . GLY A 1 485 ? -7.34 -18.234 -16.234 1 98.81 485 GLY A O 1
ATOM 3809 N N . GLY A 1 486 ? -7.723 -17.875 -14.07 1 98.81 486 GLY A N 1
ATOM 3810 C CA . GLY A 1 486 ? -6.883 -16.688 -14.039 1 98.81 486 GLY A CA 1
ATOM 3811 C C . GLY A 1 486 ? -6.02 -16.594 -12.789 1 98.81 486 GLY A C 1
ATOM 3812 O O . GLY A 1 486 ? -6.246 -17.328 -11.82 1 98.81 486 GLY A O 1
ATOM 3813 N N . GLU A 1 487 ? -4.984 -15.758 -12.867 1 98.81 487 GLU A N 1
ATOM 3814 C CA . GLU A 1 487 ? -4.078 -15.445 -11.766 1 98.81 487 GLU A CA 1
ATOM 3815 C C . GLU A 1 487 ? -3.783 -13.953 -11.703 1 98.81 487 GLU A C 1
ATOM 3817 O O . GLU A 1 487 ? -3.34 -13.359 -12.688 1 98.81 487 GLU A O 1
ATOM 3822 N N . VAL A 1 488 ? -4.062 -13.352 -10.555 1 98.88 488 VAL A N 1
ATOM 3823 C CA . VAL A 1 488 ? -3.449 -12.055 -10.328 1 98.88 488 VAL A CA 1
ATOM 3824 C C . VAL A 1 488 ? -1.968 -12.227 -10.008 1 98.88 488 VAL A C 1
ATOM 3826 O O . VAL A 1 488 ? -1.549 -13.289 -9.547 1 98.88 488 VAL A O 1
ATOM 3829 N N . ALA A 1 489 ? -1.184 -11.195 -10.32 1 98.88 489 ALA A N 1
ATOM 3830 C CA . ALA A 1 489 ? 0.263 -11.352 -10.195 1 98.88 489 ALA A CA 1
ATOM 3831 C C . ALA A 1 489 ? 0.861 -10.266 -9.305 1 98.88 489 ALA A C 1
ATOM 3833 O O . ALA A 1 489 ? 0.613 -9.078 -9.523 1 98.88 489 ALA A O 1
ATOM 3834 N N . MET A 1 490 ? 1.6 -10.664 -8.305 1 98.69 490 MET A N 1
ATOM 3835 C CA . MET A 1 490 ? 2.414 -9.797 -7.457 1 98.69 490 MET A CA 1
ATOM 3836 C C . MET A 1 490 ? 3.9 -10.031 -7.711 1 98.69 490 MET A C 1
ATOM 3838 O O . MET A 1 490 ? 4.48 -10.977 -7.184 1 98.69 490 MET A O 1
ATOM 3842 N N . TRP A 1 491 ? 4.578 -9.156 -8.422 1 97.94 491 TRP A N 1
ATOM 3843 C CA . TRP A 1 491 ? 5.945 -9.352 -8.883 1 97.94 491 TRP A CA 1
ATOM 3844 C C . TRP A 1 491 ? 6.949 -8.844 -7.852 1 97.94 491 TRP A C 1
ATOM 3846 O O . TRP A 1 491 ? 8.125 -9.227 -7.879 1 97.94 491 TRP A O 1
ATOM 3856 N N . SER A 1 492 ? 6.594 -7.957 -6.906 1 97.31 492 SER A N 1
ATOM 3857 C CA . SER A 1 492 ? 7.281 -7.652 -5.652 1 97.31 492 SER A CA 1
ATOM 3858 C C . SER A 1 492 ? 8.547 -6.84 -5.898 1 97.31 492 SER A C 1
ATOM 3860 O O . SER A 1 492 ? 9.508 -6.941 -5.137 1 97.31 492 SER A O 1
ATOM 3862 N N . GLU A 1 493 ? 8.672 -6.082 -6.992 1 96.94 493 GLU A N 1
ATOM 3863 C CA . GLU A 1 493 ? 9.82 -5.191 -7.129 1 96.94 493 GLU A CA 1
ATOM 3864 C C . GLU A 1 493 ? 9.867 -4.172 -5.996 1 96.94 493 GLU A C 1
ATOM 3866 O O . GLU A 1 493 ? 10.945 -3.826 -5.508 1 96.94 493 GLU A O 1
ATOM 3871 N N . GLN A 1 494 ? 8.656 -3.754 -5.602 1 97.25 494 GLN A N 1
ATOM 3872 C CA . GLN A 1 494 ? 8.547 -2.748 -4.551 1 97.25 494 GLN A CA 1
ATOM 3873 C C . GLN A 1 494 ? 7.652 -3.23 -3.416 1 97.25 494 GLN A C 1
ATOM 3875 O O . GLN A 1 494 ? 6.938 -2.436 -2.801 1 97.25 494 GLN A O 1
ATOM 3880 N N . VAL A 1 495 ? 7.621 -4.516 -3.254 1 98.06 495 VAL A N 1
ATOM 3881 C CA . VAL A 1 495 ? 6.785 -5.117 -2.221 1 98.06 495 VAL A CA 1
ATOM 3882 C C . VAL A 1 495 ? 7.555 -6.227 -1.513 1 98.06 495 VAL A C 1
ATOM 3884 O O . VAL A 1 495 ? 8.281 -6.992 -2.152 1 98.06 495 VAL A O 1
ATOM 3887 N N . ASP A 1 496 ? 7.48 -6.266 -0.223 1 97.94 496 ASP A N 1
ATOM 3888 C CA . ASP A 1 496 ? 7.984 -7.371 0.587 1 97.94 496 ASP A CA 1
ATOM 3889 C C . ASP A 1 496 ? 6.969 -7.777 1.652 1 97.94 496 ASP A C 1
ATOM 3891 O O . ASP A 1 496 ? 5.793 -7.434 1.56 1 97.94 496 ASP A O 1
ATOM 3895 N N . GLY A 1 497 ? 7.422 -8.617 2.561 1 97.75 497 GLY A N 1
ATOM 3896 C CA . GLY A 1 497 ? 6.516 -9.156 3.561 1 97.75 497 GLY A CA 1
ATOM 3897 C C . GLY A 1 497 ? 5.883 -8.086 4.43 1 97.75 497 GLY A C 1
ATOM 3898 O O . GLY A 1 497 ? 4.816 -8.305 5.016 1 97.75 497 GLY A O 1
ATOM 3899 N N . VAL A 1 498 ? 6.434 -6.914 4.445 1 97.44 498 VAL A N 1
ATOM 3900 C CA . VAL A 1 498 ? 6.008 -5.824 5.32 1 97.44 498 VAL A CA 1
ATOM 3901 C C . VAL A 1 498 ? 4.715 -5.211 4.793 1 97.44 498 VAL A C 1
ATOM 3903 O O . VAL A 1 498 ? 3.844 -4.816 5.574 1 97.44 498 VAL A O 1
ATOM 3906 N N . VAL A 1 499 ? 4.5 -5.18 3.443 1 98.06 499 VAL A N 1
ATOM 3907 C CA . VAL A 1 499 ? 3.393 -4.398 2.904 1 98.06 499 VAL A CA 1
ATOM 3908 C C . VAL A 1 499 ? 2.539 -5.277 1.993 1 98.06 499 VAL A C 1
ATOM 3910 O O . VAL A 1 499 ? 1.524 -4.824 1.456 1 98.06 499 VAL A O 1
ATOM 3913 N N . VAL A 1 500 ? 2.814 -6.535 1.813 1 98.56 500 VAL A N 1
ATOM 3914 C CA . VAL A 1 500 ? 2.229 -7.379 0.779 1 98.56 500 VAL A CA 1
ATOM 3915 C C . VAL A 1 500 ? 0.72 -7.48 0.985 1 98.56 500 VAL A C 1
ATOM 3917 O O . VAL A 1 500 ? -0.047 -7.465 0.019 1 98.56 500 VAL A O 1
ATOM 3920 N N . ASP A 1 501 ? 0.24 -7.582 2.221 1 98.56 501 ASP A N 1
ATOM 3921 C CA . ASP A 1 501 ? -1.189 -7.754 2.457 1 98.56 501 ASP A CA 1
ATOM 3922 C C . ASP A 1 501 ? -1.99 -6.605 1.852 1 98.56 501 ASP A C 1
ATOM 3924 O O . ASP A 1 501 ? -2.957 -6.832 1.121 1 98.56 501 ASP A O 1
ATOM 3928 N N . GLY A 1 502 ? -1.527 -5.41 2.115 1 98 502 GLY A N 1
ATOM 3929 C CA . GLY A 1 502 ? -2.273 -4.246 1.662 1 98 502 GLY A CA 1
ATOM 3930 C C . GLY A 1 502 ? -2.248 -4.07 0.155 1 98 502 GLY A C 1
ATOM 3931 O O . GLY A 1 502 ? -3.17 -3.492 -0.424 1 98 502 GLY A O 1
ATOM 3932 N N . VAL A 1 503 ? -1.234 -4.598 -0.504 1 98 503 VAL A N 1
ATOM 3933 C CA . VAL A 1 503 ? -1.102 -4.461 -1.951 1 98 503 VAL A CA 1
ATOM 3934 C C . VAL A 1 503 ? -1.915 -5.547 -2.65 1 98 503 VAL A C 1
ATOM 3936 O O . VAL A 1 503 ? -2.506 -5.305 -3.707 1 98 503 VAL A O 1
ATOM 3939 N N . VAL A 1 504 ? -2.033 -6.684 -2.025 1 98.75 504 VAL A N 1
ATOM 3940 C CA . VAL A 1 504 ? -2.668 -7.84 -2.646 1 98.75 504 VAL A CA 1
ATOM 3941 C C . VAL A 1 504 ? -4.168 -7.82 -2.371 1 98.75 504 VAL A C 1
ATOM 3943 O O . VAL A 1 504 ? -4.973 -8.094 -3.262 1 98.75 504 VAL A O 1
ATOM 3946 N N . TRP A 1 505 ? -4.562 -7.484 -1.149 1 98.75 505 TRP A N 1
ATOM 3947 C CA . TRP A 1 505 ? -5.953 -7.59 -0.721 1 98.75 505 TRP A CA 1
ATOM 3948 C C . TRP A 1 505 ? -6.551 -6.211 -0.458 1 98.75 505 TRP A C 1
ATOM 3950 O O . TRP A 1 505 ? -5.852 -5.301 -0.007 1 98.75 505 TRP A O 1
ATOM 3960 N N . PRO A 1 506 ? -7.793 -6.059 -0.877 1 98.38 506 PRO A N 1
ATOM 3961 C CA . PRO A 1 506 ? -8.75 -7.082 -1.299 1 98.38 506 PRO A CA 1
ATOM 3962 C C . PRO A 1 506 ? -8.938 -7.129 -2.814 1 98.38 506 PRO A C 1
ATOM 3964 O O . PRO A 1 506 ? -9.945 -7.652 -3.301 1 98.38 506 PRO A O 1
ATOM 3967 N N . ARG A 1 507 ? -8.047 -6.527 -3.611 1 98.25 507 ARG A N 1
ATOM 3968 C CA . ARG A 1 507 ? -8.156 -6.562 -5.066 1 98.25 507 ARG A CA 1
ATOM 3969 C C . ARG A 1 507 ? -8.164 -7.996 -5.578 1 98.25 507 ARG A C 1
ATOM 3971 O O . ARG A 1 507 ? -8.883 -8.32 -6.531 1 98.25 507 ARG A O 1
ATOM 3978 N N . THR A 1 508 ? -7.375 -8.836 -4.902 1 98.88 508 THR A N 1
ATOM 3979 C CA . THR A 1 508 ? -7.348 -10.25 -5.254 1 98.88 508 THR A CA 1
ATOM 3980 C C . THR A 1 508 ? -8.688 -10.914 -4.949 1 98.88 508 THR A C 1
ATOM 3982 O O . THR A 1 508 ? -9.125 -11.812 -5.668 1 98.88 508 THR A O 1
ATOM 3985 N N . SER A 1 509 ? -9.375 -10.469 -3.891 1 98.88 509 SER A N 1
ATOM 3986 C CA . SER A 1 509 ? -10.711 -10.969 -3.59 1 98.88 509 SER A CA 1
ATOM 3987 C C . SER A 1 509 ? -11.664 -10.727 -4.754 1 98.88 509 SER A C 1
ATOM 3989 O O . SER A 1 509 ? -12.57 -11.523 -4.992 1 98.88 509 SER A O 1
ATOM 3991 N N . ALA A 1 510 ? -11.469 -9.648 -5.441 1 98.69 510 ALA A N 1
ATOM 3992 C CA . ALA A 1 510 ? -12.305 -9.32 -6.594 1 98.69 510 ALA A CA 1
ATOM 3993 C C . ALA A 1 510 ? -12.188 -10.383 -7.68 1 98.69 510 ALA A C 1
ATOM 3995 O O . ALA A 1 510 ? -13.195 -10.852 -8.211 1 98.69 510 ALA A O 1
ATOM 3996 N N . MET A 1 511 ? -10.984 -10.758 -7.957 1 98.75 511 MET A N 1
ATOM 3997 C CA . MET A 1 511 ? -10.797 -11.805 -8.953 1 98.75 511 MET A CA 1
ATOM 3998 C C . MET A 1 511 ? -11.398 -13.125 -8.477 1 98.75 511 MET A C 1
ATOM 4000 O O . MET A 1 511 ? -12.016 -13.852 -9.258 1 98.75 511 MET A O 1
ATOM 4004 N N . SER A 1 512 ? -11.172 -13.422 -7.184 1 98.81 512 SER A N 1
ATOM 4005 C CA . SER A 1 512 ? -11.656 -14.688 -6.645 1 98.81 512 SER A CA 1
ATOM 4006 C C . SER A 1 512 ? -13.156 -14.852 -6.895 1 98.81 512 SER A C 1
ATOM 4008 O O . SER A 1 512 ? -13.602 -15.922 -7.328 1 98.81 512 SER A O 1
ATOM 4010 N N . GLU A 1 513 ? -13.93 -13.828 -6.641 1 98.56 513 GLU A N 1
ATOM 4011 C CA . GLU A 1 513 ? -15.367 -13.938 -6.863 1 98.56 513 GLU A CA 1
ATOM 4012 C C . GLU A 1 513 ? -15.688 -14.023 -8.352 1 98.56 513 GLU A C 1
ATOM 4014 O O . GLU A 1 513 ? -16.547 -14.805 -8.766 1 98.56 513 GLU A O 1
ATOM 4019 N N . ALA A 1 514 ? -15.008 -13.18 -9.148 1 98.31 514 ALA A N 1
ATOM 4020 C CA . ALA A 1 514 ? -15.266 -13.195 -10.586 1 98.31 514 ALA A CA 1
ATOM 4021 C C . ALA A 1 514 ? -15.031 -14.586 -11.172 1 98.31 514 ALA A C 1
ATOM 4023 O O . ALA A 1 514 ? -15.734 -15 -12.094 1 98.31 514 ALA A O 1
ATOM 4024 N N . LEU A 1 515 ? -14.102 -15.312 -10.617 1 98.75 515 LEU A N 1
ATOM 4025 C CA . LEU A 1 515 ? -13.758 -16.625 -11.156 1 98.75 515 LEU A CA 1
ATOM 4026 C C . LEU A 1 515 ? -14.508 -17.734 -10.422 1 98.75 515 LEU A C 1
ATOM 4028 O O . LEU A 1 515 ? -14.438 -18.906 -10.805 1 98.75 515 LEU A O 1
ATOM 4032 N N . TRP A 1 516 ? -15.172 -17.453 -9.367 1 98.5 516 TRP A N 1
ATOM 4033 C CA . TRP A 1 516 ? -15.961 -18.438 -8.617 1 98.5 516 TRP A CA 1
ATOM 4034 C C . TRP A 1 516 ? -17.422 -18.406 -9.062 1 98.5 516 TRP A C 1
ATOM 4036 O O . TRP A 1 516 ? -17.938 -19.422 -9.547 1 98.5 516 TRP A O 1
ATOM 4046 N N . SER A 1 517 ? -18.078 -17.25 -8.992 1 97 517 SER A N 1
ATOM 4047 C CA . SER A 1 517 ? -19.5 -17.172 -9.297 1 97 517 SER A CA 1
ATOM 4048 C C . SER A 1 517 ? -19.766 -16.156 -10.414 1 97 517 SER A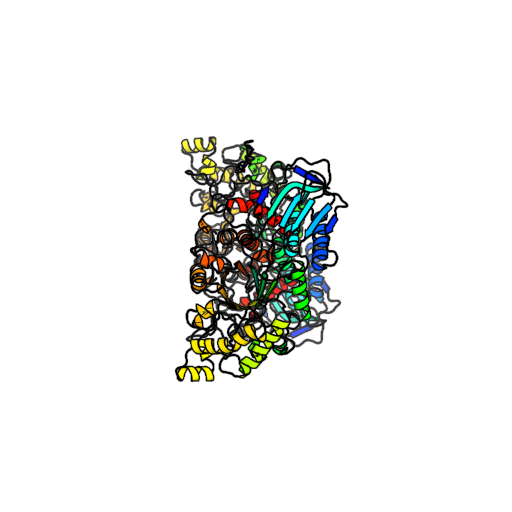 C 1
ATOM 4050 O O . SER A 1 517 ? -20.938 -15.906 -10.75 1 97 517 SER A O 1
ATOM 4052 N N . GLY A 1 518 ? -18.734 -15.586 -10.969 1 96.62 518 GLY A N 1
ATOM 4053 C CA . GLY A 1 518 ? -18.891 -14.664 -12.086 1 96.62 518 GLY A CA 1
ATOM 4054 C C . GLY A 1 518 ? -19 -13.211 -11.656 1 96.62 518 GLY A C 1
ATOM 4055 O O . GLY A 1 518 ? -18.891 -12.906 -10.469 1 96.62 518 GLY A O 1
ATOM 4056 N N . ASN A 1 519 ? -19.078 -12.328 -12.625 1 96.19 519 ASN A N 1
ATOM 4057 C CA . ASN A 1 519 ? -19.156 -10.898 -12.336 1 96.19 519 ASN A CA 1
ATOM 4058 C C . ASN A 1 519 ? -20.438 -10.273 -12.883 1 96.19 519 ASN A C 1
ATOM 4060 O O . ASN A 1 519 ? -20.531 -9.055 -13.008 1 96.19 519 ASN A O 1
ATOM 4064 N N . ARG A 1 520 ? -21.297 -11.148 -13.258 1 94.5 520 ARG A N 1
ATOM 4065 C CA . ARG A 1 520 ? -22.578 -10.688 -13.773 1 94.5 520 ARG A CA 1
ATOM 4066 C C . ARG A 1 520 ? -23.734 -11.258 -12.961 1 94.5 520 ARG A C 1
ATOM 4068 O O . ARG A 1 520 ? -23.625 -12.344 -12.383 1 94.5 520 ARG A O 1
ATOM 4075 N N . GLY A 1 521 ? -24.812 -10.508 -12.938 1 89.56 521 GLY A N 1
ATOM 4076 C CA . GLY A 1 521 ? -26.031 -10.984 -12.305 1 89.56 521 GLY A CA 1
ATOM 4077 C C . GLY A 1 521 ? -26.906 -11.812 -13.234 1 89.56 521 GLY A C 1
ATOM 4078 O O . GLY A 1 521 ? -26.5 -12.109 -14.367 1 89.56 521 GLY A O 1
ATOM 4079 N N . THR A 1 522 ? -28.062 -12.219 -12.711 1 86.38 522 THR A N 1
ATOM 4080 C CA . THR A 1 522 ? -29 -13.039 -13.477 1 86.38 522 THR A CA 1
ATOM 4081 C C . THR A 1 522 ? -29.531 -12.266 -14.68 1 86.38 522 THR A C 1
ATOM 4083 O O . THR A 1 522 ? -29.953 -12.867 -15.672 1 86.38 522 THR A O 1
ATOM 4086 N N . ASP A 1 523 ? -29.438 -10.977 -14.594 1 88.62 523 ASP A N 1
ATOM 4087 C CA . ASP A 1 523 ? -29.906 -10.133 -15.688 1 88.62 523 ASP A CA 1
ATOM 4088 C C . ASP A 1 523 ? -28.812 -9.898 -16.719 1 88.62 523 ASP A C 1
ATOM 4090 O O . ASP A 1 523 ? -29 -9.18 -17.703 1 88.62 523 ASP A O 1
ATOM 4094 N N . GLY A 1 524 ? -27.703 -10.445 -16.453 1 88.56 524 GLY A N 1
ATOM 4095 C CA . GLY A 1 524 ? -26.609 -10.344 -17.391 1 88.56 524 GLY A CA 1
ATOM 4096 C C . GLY A 1 524 ? -25.766 -9.094 -17.203 1 88.56 524 GLY A C 1
ATOM 4097 O O . GLY A 1 524 ? -24.719 -8.938 -17.828 1 88.56 524 GLY A O 1
ATOM 4098 N N . LYS A 1 525 ? -26.109 -8.211 -16.328 1 88.88 525 LYS A N 1
ATOM 4099 C CA . LYS A 1 525 ? -25.359 -6.98 -16.078 1 88.88 525 LYS A CA 1
ATOM 4100 C C . LYS A 1 525 ? -24.25 -7.207 -15.062 1 88.88 525 LYS A C 1
ATOM 4102 O O . LYS A 1 525 ? -24.359 -8.07 -14.188 1 88.88 525 LYS A O 1
ATOM 4107 N N . LYS A 1 526 ? -23.188 -6.438 -15.219 1 91.62 526 LYS A N 1
ATOM 4108 C CA . LYS A 1 526 ? -22.094 -6.512 -14.242 1 91.62 526 LYS A CA 1
ATOM 4109 C C . LYS A 1 526 ? -22.594 -6.172 -12.844 1 91.62 526 LYS A C 1
ATOM 4111 O O . LYS A 1 526 ? -23.438 -5.289 -12.672 1 91.62 526 LYS A O 1
ATOM 4116 N N . ARG A 1 527 ? -22.094 -6.801 -11.867 1 91.38 527 ARG A N 1
ATOM 4117 C CA . ARG A 1 527 ? -22.688 -6.641 -10.539 1 91.38 527 ARG A CA 1
ATOM 4118 C C . ARG A 1 527 ? -21.703 -5.984 -9.578 1 91.38 527 ARG A C 1
ATOM 4120 O O . ARG A 1 527 ? -21.844 -6.117 -8.359 1 91.38 527 ARG A O 1
ATOM 4127 N N . TYR A 1 528 ? -20.641 -5.309 -10.133 1 89.5 528 TYR A N 1
ATOM 4128 C CA . TYR A 1 528 ? -19.656 -4.668 -9.281 1 89.5 528 TYR A CA 1
ATOM 4129 C C . TYR A 1 528 ? -20.297 -3.652 -8.352 1 89.5 528 TYR A C 1
ATOM 4131 O O . TYR A 1 528 ? -19.797 -3.406 -7.246 1 89.5 528 TYR A O 1
ATOM 4139 N N . ALA A 1 529 ? -21.375 -3.004 -8.758 1 86.06 529 ALA A N 1
ATOM 4140 C CA . ALA A 1 529 ? -22.047 -2.037 -7.891 1 86.06 529 ALA A CA 1
ATOM 4141 C C . ALA A 1 529 ? -22.516 -2.691 -6.594 1 86.06 529 ALA A C 1
ATOM 4143 O O . ALA A 1 529 ? -22.25 -2.18 -5.504 1 86.06 529 ALA A O 1
ATOM 4144 N N . ASP A 1 530 ? -23.094 -3.857 -6.707 1 86.88 530 ASP A N 1
ATOM 4145 C CA . ASP A 1 530 ? -23.547 -4.609 -5.547 1 86.88 530 ASP A CA 1
ATOM 4146 C C . ASP A 1 530 ? -22.375 -5.219 -4.785 1 86.88 530 ASP A C 1
ATOM 4148 O O . ASP A 1 530 ? -22.438 -5.383 -3.564 1 86.88 530 ASP A O 1
ATOM 4152 N N . ALA A 1 531 ? -21.359 -5.484 -5.5 1 93.94 531 ALA A N 1
ATOM 4153 C CA . ALA A 1 531 ? -20.203 -6.156 -4.91 1 93.94 531 ALA A CA 1
ATOM 4154 C C . ALA A 1 531 ? -19.422 -5.211 -4.004 1 93.94 531 ALA A C 1
ATOM 4156 O O . ALA A 1 531 ? -18.719 -5.656 -3.094 1 93.94 531 ALA A O 1
ATOM 4157 N N . THR A 1 532 ? -19.578 -3.914 -4.203 1 94.44 532 THR A N 1
ATOM 4158 C CA . THR A 1 532 ? -18.797 -2.936 -3.455 1 94.44 532 THR A CA 1
ATOM 4159 C C . THR A 1 532 ? -19.078 -3.043 -1.959 1 94.44 532 THR A C 1
ATOM 4161 O O . THR A 1 532 ? -18.156 -3.164 -1.152 1 94.44 532 THR A O 1
ATOM 4164 N N . ASP A 1 533 ? -20.312 -3.045 -1.583 1 92.31 533 ASP A N 1
ATOM 4165 C CA . ASP A 1 533 ? -20.688 -3.121 -0.173 1 92.31 533 ASP A CA 1
ATOM 4166 C C . ASP A 1 533 ? -20.266 -4.457 0.433 1 92.31 533 ASP A C 1
ATOM 4168 O O . ASP A 1 533 ? -19.781 -4.508 1.565 1 92.31 533 ASP A O 1
ATOM 4172 N N . ARG A 1 534 ? -20.422 -5.512 -0.357 1 95.12 534 ARG A N 1
ATOM 4173 C CA . ARG A 1 534 ? -20.047 -6.84 0.116 1 95.12 534 ARG A CA 1
ATOM 4174 C C . ARG A 1 534 ? -18.547 -6.934 0.324 1 95.12 534 ARG A C 1
ATOM 4176 O O . ARG A 1 534 ? -18.078 -7.535 1.297 1 95.12 534 ARG A O 1
ATOM 4183 N N . LEU A 1 535 ? -17.828 -6.359 -0.574 1 97.06 535 LEU A N 1
ATOM 4184 C CA . LEU A 1 535 ? -16.375 -6.426 -0.486 1 97.06 535 LEU A CA 1
ATOM 4185 C C . LEU A 1 535 ? -15.867 -5.59 0.685 1 97.06 535 LEU A C 1
ATOM 4187 O O . LEU A 1 535 ? -14.883 -5.961 1.334 1 97.06 535 LEU A O 1
ATOM 4191 N N . ASN A 1 536 ? -16.484 -4.418 0.925 1 96.44 536 ASN A N 1
ATOM 4192 C CA . ASN A 1 536 ? -16.141 -3.637 2.109 1 96.44 536 ASN A CA 1
ATOM 4193 C C . ASN A 1 536 ? -16.312 -4.453 3.387 1 96.44 536 ASN A C 1
ATOM 4195 O O . ASN A 1 536 ? -15.445 -4.426 4.262 1 96.44 536 ASN A O 1
ATOM 4199 N N . GLU A 1 537 ? -17.406 -5.172 3.48 1 95.5 537 GLU A N 1
ATOM 4200 C CA . GLU A 1 537 ? -17.672 -6.031 4.633 1 95.5 537 GLU A CA 1
ATOM 4201 C C . GLU A 1 537 ? -16.625 -7.148 4.73 1 95.5 537 GLU A C 1
ATOM 4203 O O . GLU A 1 537 ? -16.109 -7.434 5.816 1 95.5 537 GLU A O 1
ATOM 4208 N N . TRP A 1 538 ? -16.359 -7.723 3.619 1 97.5 538 TRP A N 1
ATOM 4209 C CA . TRP A 1 538 ? -15.391 -8.805 3.59 1 97.5 538 TRP A CA 1
ATOM 4210 C C . TRP A 1 538 ? -14.008 -8.312 3.994 1 97.5 538 TRP A C 1
ATOM 4212 O O . TRP A 1 538 ? -13.305 -8.961 4.773 1 97.5 538 TRP A O 1
ATOM 4222 N N . ARG A 1 539 ? -13.617 -7.168 3.484 1 98.19 539 ARG A N 1
ATOM 4223 C CA . ARG A 1 539 ? -12.344 -6.566 3.854 1 98.19 539 ARG A CA 1
ATOM 4224 C C . ARG A 1 539 ? -12.234 -6.395 5.363 1 98.19 539 ARG A C 1
ATOM 4226 O O . ARG A 1 539 ? -11.188 -6.684 5.953 1 98.19 539 ARG A O 1
ATOM 4233 N N . GLN A 1 540 ? -13.25 -5.93 5.984 1 96.62 540 GLN A N 1
ATOM 4234 C CA . GLN A 1 540 ? -13.242 -5.766 7.434 1 96.62 540 GLN A CA 1
ATOM 4235 C C . GLN A 1 540 ? -13.008 -7.102 8.141 1 96.62 540 GLN A C 1
ATOM 4237 O O . GLN A 1 540 ? -12.25 -7.172 9.109 1 96.62 540 GLN A O 1
ATOM 4242 N N . ARG A 1 541 ? -13.672 -8.07 7.68 1 97.12 541 ARG A N 1
ATOM 4243 C CA . ARG A 1 541 ? -13.531 -9.391 8.289 1 97.12 541 ARG A CA 1
ATOM 4244 C C . ARG A 1 541 ? -12.125 -9.945 8.078 1 97.12 541 ARG A C 1
ATOM 4246 O O . ARG A 1 541 ? -11.562 -10.586 8.969 1 97.12 541 ARG A O 1
ATOM 4253 N N . MET A 1 542 ? -11.562 -9.781 6.891 1 98.5 542 MET A N 1
ATOM 4254 C CA . MET A 1 542 ? -10.188 -10.211 6.629 1 98.5 542 MET A CA 1
ATOM 4255 C C . MET A 1 542 ? -9.219 -9.57 7.613 1 98.5 542 MET A C 1
ATOM 4257 O O . MET A 1 542 ? -8.305 -10.227 8.109 1 98.5 542 MET A O 1
ATOM 4261 N N . VAL A 1 543 ? -9.438 -8.305 7.891 1 98.06 543 VAL A N 1
ATOM 4262 C CA . VAL A 1 543 ? -8.586 -7.617 8.852 1 98.06 543 VAL A CA 1
ATOM 4263 C C . VAL A 1 543 ? -8.734 -8.25 10.234 1 98.06 543 VAL A C 1
ATOM 4265 O O . VAL A 1 543 ? -7.75 -8.469 10.938 1 98.06 543 VAL A O 1
ATOM 4268 N N . THR A 1 544 ? -9.953 -8.578 10.562 1 96.69 544 THR A N 1
ATOM 4269 C CA . THR A 1 544 ? -10.203 -9.25 11.836 1 96.69 544 THR A CA 1
ATOM 4270 C C . THR A 1 544 ? -9.445 -10.578 11.898 1 96.69 544 THR A C 1
ATOM 4272 O O . THR A 1 544 ? -8.977 -10.977 12.969 1 96.69 544 THR A O 1
ATOM 4275 N N . ARG A 1 545 ? -9.305 -11.18 10.75 1 97.81 545 ARG A N 1
ATOM 4276 C CA . ARG A 1 545 ? -8.641 -12.477 10.672 1 97.81 545 ARG A CA 1
ATOM 4277 C C . ARG A 1 545 ? -7.129 -12.32 10.562 1 97.81 545 ARG A C 1
ATOM 4279 O O . ARG A 1 545 ? -6.414 -13.297 10.328 1 97.81 545 ARG A O 1
ATOM 4286 N N . GLY A 1 546 ? -6.633 -11.156 10.625 1 97.31 546 GLY A N 1
ATOM 4287 C CA . GLY A 1 546 ? -5.199 -10.922 10.68 1 97.31 546 GLY A CA 1
ATOM 4288 C C . GLY A 1 546 ? -4.594 -10.625 9.32 1 97.31 546 GLY A C 1
ATOM 4289 O O . GLY A 1 546 ? -3.369 -10.641 9.164 1 97.31 546 GLY A O 1
ATOM 4290 N N . ILE A 1 547 ? -5.367 -10.406 8.273 1 98.62 547 ILE A N 1
ATOM 4291 C CA . ILE A 1 547 ? -4.891 -10 6.957 1 98.62 547 ILE A CA 1
ATOM 4292 C C . ILE A 1 547 ? -4.98 -8.484 6.82 1 98.62 547 ILE A C 1
ATOM 4294 O O . ILE A 1 547 ? -6.07 -7.914 6.887 1 98.62 547 ILE A O 1
ATOM 4298 N N . ALA A 1 548 ? -3.912 -7.809 6.578 1 98.38 548 ALA A N 1
ATOM 4299 C CA . ALA A 1 548 ? -3.885 -6.348 6.543 1 98.38 548 ALA A CA 1
ATOM 4300 C C . ALA A 1 548 ? -4.336 -5.824 5.184 1 98.38 548 ALA A C 1
ATOM 4302 O O . ALA A 1 548 ? -3.58 -5.137 4.492 1 98.38 548 ALA A O 1
ATOM 4303 N N . ALA A 1 549 ? -5.586 -6.055 4.883 1 98.62 549 ALA A N 1
ATOM 4304 C CA . ALA A 1 549 ? -6.176 -5.625 3.617 1 98.62 549 ALA A CA 1
ATOM 4305 C C . ALA A 1 549 ? -6.484 -4.133 3.635 1 98.62 549 ALA A C 1
ATOM 4307 O O . ALA A 1 549 ? -6.926 -3.596 4.656 1 98.62 549 ALA A O 1
ATOM 4308 N N . GLU A 1 550 ? -6.258 -3.475 2.549 1 97.81 550 GLU A N 1
ATOM 4309 C CA . GLU A 1 550 ? -6.473 -2.033 2.461 1 97.81 550 GLU A CA 1
ATOM 4310 C C . GLU A 1 550 ? -7.957 -1.699 2.371 1 97.81 550 GLU A C 1
ATOM 4312 O O . GLU A 1 550 ? -8.734 -2.453 1.782 1 97.81 550 GLU A O 1
ATOM 4317 N N . PRO A 1 551 ? -8.414 -0.589 2.918 1 97.56 551 PRO A N 1
ATOM 4318 C CA . PRO A 1 551 ? -9.805 -0.187 2.73 1 97.56 551 PRO A CA 1
ATOM 4319 C C . PRO A 1 551 ? -10.102 0.268 1.303 1 97.56 551 PRO A C 1
ATOM 4321 O O . PRO A 1 551 ? -9.234 0.842 0.642 1 97.56 551 PRO A O 1
ATOM 4324 N N . LEU A 1 552 ? -11.359 0.151 0.878 1 96.69 552 LEU A N 1
ATOM 4325 C CA . LEU A 1 552 ? -11.766 0.516 -0.475 1 96.69 552 LEU A CA 1
ATOM 4326 C C . LEU A 1 552 ? -12.336 1.931 -0.508 1 96.69 552 LEU A C 1
ATOM 4328 O O . LEU A 1 552 ? -12.281 2.602 -1.541 1 96.69 552 LEU A O 1
ATOM 4332 N N . GLN A 1 553 ? -12.953 2.303 0.597 1 96.81 553 GLN A N 1
ATOM 4333 C CA . GLN A 1 553 ? -13.727 3.535 0.74 1 96.81 553 GLN A CA 1
ATOM 4334 C C . GLN A 1 553 ? -13.703 4.031 2.182 1 96.81 553 GLN A C 1
ATOM 4336 O O . GLN A 1 553 ? -13.289 3.307 3.088 1 96.81 553 GLN A O 1
ATOM 4341 N N . PRO A 1 554 ? -14.062 5.297 2.357 1 97.31 554 PRO A N 1
ATOM 4342 C CA . PRO A 1 554 ? -14.352 5.699 3.736 1 97.31 554 PRO A CA 1
ATOM 4343 C C . PRO A 1 554 ? -15.445 4.848 4.383 1 97.31 554 PRO A C 1
ATOM 4345 O O . PRO A 1 554 ? -16.375 4.414 3.699 1 97.31 554 PRO A O 1
ATOM 4348 N N . LEU A 1 555 ? -15.297 4.637 5.645 1 95.88 555 LEU A N 1
ATOM 4349 C CA . LEU A 1 555 ? -16.281 3.85 6.379 1 95.88 555 LEU A CA 1
ATOM 4350 C C . LEU A 1 555 ? -17.688 4.418 6.191 1 95.88 555 LEU A C 1
ATOM 4352 O O . LEU A 1 555 ? -18.672 3.672 6.199 1 95.88 555 LEU A O 1
ATOM 4356 N N . TRP A 1 556 ? -17.828 5.703 5.945 1 96.31 556 TRP A N 1
ATOM 4357 C CA . TRP A 1 556 ? -19.094 6.402 5.742 1 96.31 556 TRP A CA 1
ATOM 4358 C C . TRP A 1 556 ? -19.891 5.766 4.609 1 96.31 556 TRP A C 1
ATOM 4360 O O . TRP A 1 556 ? -21.125 5.68 4.684 1 96.31 556 TRP A O 1
ATOM 4370 N N . CYS A 1 557 ? -19.25 5.262 3.633 1 95.38 557 CYS A N 1
ATOM 4371 C CA . CYS A 1 557 ? -19.891 4.754 2.43 1 95.38 557 CYS A CA 1
ATOM 4372 C C . CYS A 1 557 ? -20.719 3.504 2.738 1 95.38 557 CYS A C 1
ATOM 4374 O O . CYS A 1 557 ? -21.859 3.389 2.309 1 95.38 557 CYS A O 1
ATOM 4376 N N . THR A 1 558 ? -20.141 2.615 3.506 1 89.88 558 THR A N 1
ATOM 4377 C CA . THR A 1 558 ? -20.844 1.375 3.818 1 89.88 558 THR A CA 1
ATOM 4378 C C . THR A 1 558 ? -22 1.637 4.773 1 89.88 558 THR A C 1
ATOM 4380 O O . THR A 1 558 ? -22.984 0.902 4.77 1 89.88 558 THR A O 1
ATOM 4383 N N . ARG A 1 559 ? -21.828 2.68 5.477 1 90.81 559 ARG A N 1
ATOM 4384 C CA . ARG A 1 559 ? -22.891 3.016 6.434 1 90.81 559 ARG A CA 1
ATOM 4385 C C . ARG A 1 559 ? -23.984 3.854 5.773 1 90.81 559 ARG A C 1
ATOM 4387 O O . ARG A 1 559 ? -25.031 4.09 6.367 1 90.81 559 ARG A O 1
ATOM 4394 N N . ASN A 1 560 ? -23.719 4.352 4.641 1 92.19 560 ASN A N 1
ATOM 4395 C CA . ASN A 1 560 ? -24.688 5.078 3.814 1 92.19 560 ASN A CA 1
ATOM 4396 C C . ASN A 1 560 ? -24.797 4.469 2.42 1 92.19 560 ASN A C 1
ATOM 4398 O O . ASN A 1 560 ? -24.391 5.09 1.433 1 92.19 560 ASN A O 1
ATOM 4402 N N . PRO A 1 561 ? -25.391 3.32 2.363 1 88.44 561 PRO A N 1
ATOM 4403 C CA . PRO A 1 561 ? -25.406 2.562 1.109 1 88.44 561 PRO A CA 1
ATOM 4404 C C . PRO A 1 561 ? -25.938 3.379 -0.068 1 88.44 561 PRO A C 1
ATOM 4406 O O . PRO A 1 561 ? -26.969 4.051 0.054 1 88.44 561 PRO A O 1
ATOM 4409 N N . GLY A 1 562 ? -25.219 3.346 -1.073 1 91.5 562 GLY A N 1
ATOM 4410 C CA . GLY A 1 562 ? -25.609 3.99 -2.318 1 91.5 562 GLY A CA 1
ATOM 4411 C C . GLY A 1 562 ? -25.109 5.418 -2.43 1 91.5 562 GLY A C 1
ATOM 4412 O O . GLY A 1 562 ? -25.047 5.977 -3.527 1 91.5 562 GLY A O 1
ATOM 4413 N N . MET A 1 563 ? -24.719 6.055 -1.355 1 95.25 563 MET A N 1
ATOM 4414 C CA . MET A 1 563 ? -24.406 7.48 -1.323 1 95.25 563 MET A CA 1
ATOM 4415 C C . MET A 1 563 ? -23.016 7.75 -1.893 1 95.25 563 MET A C 1
ATOM 4417 O O . MET A 1 563 ? -22.688 8.891 -2.229 1 95.25 563 MET A O 1
ATOM 4421 N N . CYS A 1 564 ? -22.188 6.695 -2.035 1 96.25 564 CYS A N 1
ATOM 4422 C CA . CYS A 1 564 ? -20.844 6.879 -2.553 1 96.25 564 CYS A CA 1
ATOM 4423 C C . CYS A 1 564 ? -20.75 6.395 -3.994 1 96.25 564 CYS A C 1
ATOM 4425 O O . CYS A 1 564 ? -19.641 6.219 -4.516 1 96.25 564 CYS A O 1
ATOM 4427 N N . ASN A 1 565 ? -21.891 6.145 -4.641 1 95 565 ASN A N 1
ATOM 4428 C CA . ASN A 1 565 ? -21.891 5.727 -6.039 1 95 565 ASN A CA 1
ATOM 4429 C C . ASN A 1 565 ? -21.609 6.898 -6.977 1 95 565 ASN A C 1
ATOM 4431 O O . ASN A 1 565 ? -21.812 8.055 -6.605 1 95 565 ASN A O 1
ATOM 4435 N N . LEU A 1 566 ? -21.109 6.676 -8.133 1 92.5 566 LEU A N 1
ATOM 4436 C CA . LEU A 1 566 ? -20.906 7.691 -9.156 1 92.5 566 LEU A CA 1
ATOM 4437 C C . LEU A 1 566 ? -22.234 8.117 -9.773 1 92.5 566 LEU A C 1
ATOM 4439 O O . LEU A 1 566 ? -22.422 9.289 -10.109 1 92.5 566 LEU A O 1
ATOM 4443 N N . VAL A 1 567 ? -23.125 7.09 -9.945 1 89.06 567 VAL A N 1
ATOM 4444 C CA . VAL A 1 567 ? -24.453 7.375 -10.484 1 89.06 567 VAL A CA 1
ATOM 4445 C C . VAL A 1 567 ? -25.516 7.09 -9.43 1 89.06 567 VAL A C 1
ATOM 4447 O O . VAL A 1 567 ? -25.453 6.07 -8.742 1 89.06 567 VAL A O 1
ATOM 4450 N N . GLU A 1 568 ? -26.453 7.992 -9.336 1 83.94 568 GLU A N 1
ATOM 4451 C CA . GLU A 1 568 ? -27.5 7.906 -8.32 1 83.94 568 GLU A CA 1
ATOM 4452 C C . GLU A 1 568 ? -28.375 6.676 -8.539 1 83.94 568 GLU A C 1
ATOM 4454 O O . GLU A 1 568 ? -28.719 6.34 -9.68 1 83.94 568 GLU A O 1
ATOM 4459 N N . MET B 1 1 ? 61.438 56.844 15.891 1 27.67 1 MET B N 1
ATOM 4460 C CA . MET B 1 1 ? 60.344 56.656 14.938 1 27.67 1 MET B CA 1
ATOM 4461 C C . MET B 1 1 ? 60.25 55.219 14.484 1 27.67 1 MET B C 1
ATOM 4463 O O . MET B 1 1 ? 60.875 54.812 13.492 1 27.67 1 MET B O 1
ATOM 4467 N N . ASP B 1 2 ? 60.438 54.25 15.391 1 30.05 2 ASP B N 1
ATOM 4468 C CA . ASP B 1 2 ? 60.625 52.812 15.328 1 30.05 2 ASP B CA 1
ATOM 4469 C C . ASP B 1 2 ? 59.375 52.125 14.766 1 30.05 2 ASP B C 1
ATOM 4471 O O . ASP B 1 2 ? 58.281 52.312 15.289 1 30.05 2 ASP B O 1
ATOM 4475 N N . LEU B 1 3 ? 59.469 51.875 13.422 1 30.06 3 LEU B N 1
ATOM 4476 C CA . LEU B 1 3 ? 58.438 51.312 12.555 1 30.06 3 LEU B CA 1
ATOM 4477 C C . LEU B 1 3 ? 58 49.938 13.039 1 30.06 3 LEU B C 1
ATOM 4479 O O . LEU B 1 3 ? 58.812 49 13.102 1 30.06 3 LEU B O 1
ATOM 4483 N N . LEU B 1 4 ? 57 49.812 13.922 1 27.8 4 LEU B N 1
ATOM 4484 C CA . LEU B 1 4 ? 56.312 48.656 14.438 1 27.8 4 LEU B CA 1
ATOM 4485 C C . LEU B 1 4 ? 55.781 47.781 13.305 1 27.8 4 LEU B C 1
ATOM 4487 O O . LEU B 1 4 ? 54.938 48.25 12.523 1 27.8 4 LEU B O 1
ATOM 4491 N N . TYR B 1 5 ? 56.625 46.938 12.68 1 30.66 5 TYR B N 1
ATOM 4492 C CA . TYR B 1 5 ? 56.219 46 11.633 1 30.66 5 TYR B CA 1
ATOM 4493 C C . TYR B 1 5 ? 55.062 45.125 12.109 1 30.66 5 TYR B C 1
ATOM 4495 O O . TYR B 1 5 ? 55.156 44.438 13.125 1 30.66 5 TYR B O 1
ATOM 4503 N N . PHE B 1 6 ? 53.812 45.594 11.883 1 31.02 6 PHE B N 1
ATOM 4504 C CA . PHE B 1 6 ? 52.594 44.844 12.125 1 31.02 6 PHE B CA 1
ATOM 4505 C C . PHE B 1 6 ? 52.594 43.531 11.336 1 31.02 6 PHE B C 1
ATOM 4507 O O . PHE B 1 6 ? 52.719 43.531 10.109 1 31.02 6 PHE B O 1
ATOM 4514 N N . VAL B 1 7 ? 53.219 42.469 11.852 1 31 7 VAL B N 1
ATOM 4515 C CA . VAL B 1 7 ? 53.156 41.125 11.273 1 31 7 VAL B CA 1
ATOM 4516 C C . VAL B 1 7 ? 51.719 40.688 11.164 1 31 7 VAL B C 1
ATOM 4518 O O . VAL B 1 7 ? 51 40.562 12.172 1 31 7 VAL B O 1
ATOM 4521 N N . PHE B 1 8 ? 51.062 40.969 10.023 1 32.81 8 PHE B N 1
ATOM 4522 C CA . PHE B 1 8 ? 49.719 40.438 9.727 1 32.81 8 PHE B CA 1
ATOM 4523 C C . PHE B 1 8 ? 49.75 38.938 9.672 1 32.81 8 PHE B C 1
ATOM 4525 O O . PHE B 1 8 ? 50.594 38.344 8.984 1 32.81 8 PHE B O 1
ATOM 4532 N N . PRO B 1 9 ? 49.281 38.25 10.734 1 33.16 9 PRO B N 1
ATOM 4533 C CA . PRO B 1 9 ? 49.25 36.781 10.641 1 33.16 9 PRO B CA 1
ATOM 4534 C C . PRO B 1 9 ? 48.438 36.312 9.438 1 33.16 9 PRO B C 1
ATOM 4536 O O . PRO B 1 9 ? 47.375 36.875 9.125 1 33.16 9 PRO B O 1
ATOM 4539 N N . PHE B 1 10 ? 49.156 35.75 8.445 1 33 10 PHE B N 1
ATOM 4540 C CA . PHE B 1 10 ? 48.531 35.094 7.297 1 33 10 PHE B CA 1
ATOM 4541 C C . PHE B 1 10 ? 47.594 33.938 7.754 1 33 10 PHE B C 1
ATOM 4543 O O . PHE B 1 10 ? 48.062 33 8.398 1 33 10 PHE B O 1
ATOM 4550 N N . PHE B 1 11 ? 46.344 34.25 8.031 1 31.62 11 PHE B N 1
ATOM 4551 C CA . PHE B 1 11 ? 45.312 33.219 8.18 1 31.62 11 PHE B CA 1
ATOM 4552 C C . PHE B 1 11 ? 45.281 32.312 6.941 1 31.62 11 PHE B C 1
ATOM 4554 O O . PHE B 1 11 ? 45 32.812 5.84 1 31.62 11 PHE B O 1
ATOM 4561 N N . PHE B 1 12 ? 46.094 31.266 6.977 1 29.84 12 PHE B N 1
ATOM 4562 C CA . PHE B 1 12 ? 45.969 30.234 5.945 1 29.84 12 PHE B CA 1
ATOM 4563 C C . PHE B 1 12 ? 44.531 29.75 5.848 1 29.84 12 PHE B C 1
ATOM 4565 O O . PHE B 1 12 ? 44 29.156 6.785 1 29.84 12 PHE B O 1
ATOM 4572 N N . LEU B 1 13 ? 43.812 30.344 5.047 1 27.78 13 LEU B N 1
ATOM 4573 C CA . LEU B 1 13 ? 42.594 29.719 4.566 1 27.78 13 LEU B CA 1
ATOM 4574 C C . LEU B 1 13 ? 42.875 28.391 3.881 1 27.78 13 LEU B C 1
ATOM 4576 O O . LEU B 1 13 ? 43.469 28.359 2.795 1 27.78 13 LEU B O 1
ATOM 4580 N N . ALA B 1 14 ? 43.094 27.359 4.715 1 33.62 14 ALA B N 1
ATOM 4581 C CA . ALA B 1 14 ? 43.125 26.031 4.094 1 33.62 14 ALA B CA 1
ATOM 4582 C C . ALA B 1 14 ? 41.938 25.844 3.154 1 33.62 14 ALA B C 1
ATOM 4584 O O . ALA B 1 14 ? 40.781 26.031 3.553 1 33.62 14 ALA B O 1
ATOM 4585 N N . SER B 1 15 ? 42.25 25.891 1.952 1 31.08 15 SER B N 1
ATOM 4586 C CA . SER B 1 15 ? 41.312 25.438 0.942 1 31.08 15 SER B CA 1
ATOM 4587 C C . SER B 1 15 ? 40.594 24.172 1.39 1 31.08 15 SER B C 1
ATOM 4589 O O . SER B 1 15 ? 41.219 23.141 1.646 1 31.08 15 SER B O 1
ATOM 4591 N N . LEU B 1 16 ? 39.375 24.328 1.97 1 34.91 16 LEU B N 1
ATOM 4592 C CA . LEU B 1 16 ? 38.5 23.172 2.113 1 34.91 16 LEU B CA 1
ATOM 4593 C C . LEU B 1 16 ? 38.438 22.375 0.813 1 34.91 16 LEU B C 1
ATOM 4595 O O . LEU B 1 16 ? 37.938 22.875 -0.196 1 34.91 16 LEU B O 1
ATOM 4599 N N . SER B 1 17 ? 39.469 21.562 0.536 1 30.77 17 SER B N 1
ATOM 4600 C CA . SER B 1 17 ? 39.375 20.594 -0.549 1 30.77 17 SER B CA 1
ATOM 4601 C C . SER B 1 17 ? 37.969 20 -0.648 1 30.77 17 SER B C 1
ATOM 4603 O O . SER B 1 17 ? 37.406 19.562 0.354 1 30.77 17 SER B O 1
ATOM 4605 N N . SER B 1 18 ? 37.312 20.328 -1.696 1 32.44 18 SER B N 1
ATOM 4606 C CA . SER B 1 18 ? 36.094 19.656 -2.16 1 32.44 18 SER B CA 1
ATOM 4607 C C . SER B 1 18 ? 36.281 18.141 -2.135 1 32.44 18 SER B C 1
ATOM 4609 O O . SER B 1 18 ? 37 17.578 -2.941 1 32.44 18 SER B O 1
ATOM 4611 N N . CYS B 1 19 ? 36.156 17.484 -1.089 1 34.03 19 CYS B N 1
ATOM 4612 C CA . CYS B 1 19 ? 36.062 16.031 -1.062 1 34.03 19 CYS B CA 1
ATOM 4613 C C . CYS B 1 19 ? 35.094 15.539 -2.135 1 34.03 19 CYS B C 1
ATOM 4615 O O . CYS B 1 19 ? 34 16.078 -2.283 1 34.03 19 CYS B O 1
ATOM 4617 N N . SER B 1 20 ? 35.5 14.93 -3.105 1 37.91 20 SER B N 1
ATOM 4618 C CA . SER B 1 20 ? 34.656 14.164 -4.016 1 37.91 20 SER B CA 1
ATOM 4619 C C . SER B 1 20 ? 33.438 13.586 -3.289 1 37.91 20 SER B C 1
ATOM 4621 O O . SER B 1 20 ? 33.562 13.086 -2.168 1 37.91 20 SER B O 1
ATOM 4623 N N . PRO B 1 21 ? 32.219 13.938 -3.611 1 45.59 21 PRO B N 1
ATOM 4624 C CA . PRO B 1 21 ? 31.016 13.453 -2.945 1 45.59 21 PRO B CA 1
ATOM 4625 C C . PRO B 1 21 ? 31.016 11.945 -2.73 1 45.59 21 PRO B C 1
ATOM 4627 O O . PRO B 1 21 ? 30.422 11.203 -3.514 1 45.59 21 PRO B O 1
ATOM 4630 N N . HIS B 1 22 ? 32.156 11.375 -2.314 1 50.84 22 HIS B N 1
ATOM 4631 C CA . HIS B 1 22 ? 32.125 9.953 -1.978 1 50.84 22 HIS B CA 1
ATOM 4632 C C . HIS B 1 22 ? 31.031 9.656 -0.945 1 50.84 22 HIS B C 1
ATOM 4634 O O . HIS B 1 22 ? 30.828 10.438 -0.007 1 50.84 22 HIS B O 1
ATOM 4640 N N . SER B 1 23 ? 30.094 8.734 -1.262 1 64.94 23 SER B N 1
ATOM 4641 C CA . SER B 1 23 ? 29.094 8.211 -0.34 1 64.94 23 SER B CA 1
ATOM 4642 C C . SER B 1 23 ? 29.734 7.801 0.988 1 64.94 23 SER B C 1
ATOM 4644 O O . SER B 1 23 ? 30.797 7.176 1.011 1 64.94 23 SER B O 1
ATOM 4646 N N . LEU B 1 24 ? 29.344 8.398 2.043 1 78.12 24 LEU B N 1
ATOM 4647 C CA . LEU B 1 24 ? 29.812 8.055 3.383 1 78.12 24 LEU B CA 1
ATOM 4648 C C . LEU B 1 24 ? 29.484 6.602 3.717 1 78.12 24 LEU B C 1
ATOM 4650 O O . LEU B 1 24 ? 28.469 6.07 3.27 1 78.12 24 LEU B O 1
ATOM 4654 N N . PRO B 1 25 ? 30.391 5.953 4.387 1 80.75 25 PRO B N 1
ATOM 4655 C CA . PRO B 1 25 ? 30.156 4.555 4.738 1 80.75 25 PRO B CA 1
ATOM 4656 C C . PRO B 1 25 ? 28.875 4.359 5.551 1 80.75 25 PRO B C 1
ATOM 4658 O O . PRO B 1 25 ? 28.266 3.283 5.508 1 80.75 25 PRO B O 1
ATOM 4661 N N . ILE B 1 26 ? 28.547 5.293 6.34 1 80.31 26 ILE B N 1
ATOM 4662 C CA . ILE B 1 26 ? 27.281 5.312 7.066 1 80.31 26 ILE B CA 1
ATOM 4663 C C . ILE B 1 26 ? 26.562 6.633 6.805 1 80.31 26 ILE B C 1
ATOM 4665 O O . ILE B 1 26 ? 27.203 7.684 6.695 1 80.31 26 ILE B O 1
ATOM 4669 N N . ASN B 1 27 ? 25.266 6.387 6.609 1 86.38 27 ASN B N 1
ATOM 4670 C CA . ASN B 1 27 ? 24.5 7.578 6.238 1 86.38 27 ASN B CA 1
ATOM 4671 C C . ASN B 1 27 ? 23.484 7.953 7.316 1 86.38 27 ASN B C 1
ATOM 4673 O O . ASN B 1 27 ? 23.094 7.109 8.117 1 86.38 27 ASN B O 1
ATOM 4677 N N . VAL B 1 28 ? 23.281 9.25 7.402 1 95.69 28 VAL B N 1
ATOM 4678 C CA . VAL B 1 28 ? 22.25 9.828 8.242 1 95.69 28 VAL B CA 1
ATOM 4679 C C . VAL B 1 28 ? 21.125 10.391 7.359 1 95.69 28 VAL B C 1
ATOM 4681 O O . VAL B 1 28 ? 21.406 11.07 6.363 1 95.69 28 VAL B O 1
ATOM 4684 N N . TRP B 1 29 ? 19.922 9.992 7.605 1 97.81 29 TRP B N 1
ATOM 4685 C CA . TRP B 1 29 ? 18.766 10.578 6.949 1 97.81 29 TRP B CA 1
ATOM 4686 C C . TRP B 1 29 ? 18.016 11.516 7.895 1 97.81 29 TRP B C 1
ATOM 4688 O O . TRP B 1 29 ? 17.703 11.141 9.023 1 97.81 29 TRP B O 1
ATOM 4698 N N . PRO B 1 30 ? 17.609 12.648 7.492 1 98.12 30 PRO B N 1
ATOM 4699 C CA . PRO B 1 30 ? 18.031 13.336 6.266 1 98.12 30 PRO B CA 1
ATOM 4700 C C . PRO B 1 30 ? 19.531 13.617 6.234 1 98.12 30 PRO B C 1
ATOM 4702 O O . PRO B 1 30 ? 20.172 13.711 7.285 1 98.12 30 PRO B O 1
ATOM 4705 N N . LYS B 1 31 ? 20.031 13.781 5.02 1 97.19 31 LYS B N 1
ATOM 4706 C CA . LYS B 1 31 ? 21.438 14.109 4.852 1 97.19 31 LYS B CA 1
ATOM 4707 C C . LYS B 1 31 ? 21.797 15.414 5.574 1 97.19 31 LYS B C 1
ATOM 4709 O O . LYS B 1 31 ? 21.141 16.438 5.363 1 97.19 31 LYS B O 1
ATOM 4714 N N . PRO B 1 32 ? 22.844 15.383 6.441 1 97.12 32 PRO B N 1
ATOM 4715 C CA . PRO B 1 32 ? 23.219 16.625 7.121 1 97.12 32 PRO B CA 1
ATOM 4716 C C . PRO B 1 32 ? 23.766 17.688 6.156 1 97.12 32 PRO B C 1
ATOM 4718 O O . PRO B 1 32 ? 24.328 17.344 5.117 1 97.12 32 PRO B O 1
ATOM 4721 N N . THR B 1 33 ? 23.641 18.859 6.523 1 96.31 33 THR B N 1
ATOM 4722 C CA . THR B 1 33 ? 24.094 19.969 5.691 1 96.31 33 THR B CA 1
ATOM 4723 C C . THR B 1 33 ? 25.609 20.031 5.625 1 96.31 33 THR B C 1
ATOM 4725 O O . THR B 1 33 ? 26.188 20.391 4.594 1 96.31 33 THR B O 1
ATOM 4728 N N . GLN B 1 34 ? 26.266 19.75 6.781 1 95.56 34 GLN B N 1
ATOM 4729 C CA . GLN B 1 34 ? 27.719 19.734 6.84 1 95.56 34 GLN B CA 1
ATOM 4730 C C . GLN B 1 34 ? 28.234 18.5 7.605 1 95.56 34 GLN B C 1
ATOM 4732 O O . GLN B 1 34 ? 27.828 18.266 8.75 1 95.56 34 GLN B O 1
ATOM 4737 N N . VAL B 1 35 ? 29.078 17.766 6.973 1 95.75 35 VAL B N 1
ATOM 4738 C CA . VAL B 1 35 ? 29.719 16.594 7.578 1 95.75 35 VAL B CA 1
ATOM 4739 C C . VAL B 1 35 ? 31.219 16.641 7.328 1 95.75 35 VAL B C 1
ATOM 4741 O O . VAL B 1 35 ? 31.656 16.891 6.203 1 95.75 35 VAL B O 1
ATOM 4744 N N . TYR B 1 36 ? 32 16.531 8.344 1 95.75 36 TYR B N 1
ATOM 4745 C CA . TYR B 1 36 ? 33.438 16.422 8.266 1 95.75 36 TYR B CA 1
ATOM 4746 C C . TYR B 1 36 ? 33.906 15.086 8.852 1 95.75 36 TYR B C 1
ATOM 4748 O O . TYR B 1 36 ? 33.844 14.875 10.062 1 95.75 36 TYR B O 1
ATOM 4756 N N . TRP B 1 37 ? 34.312 14.172 8.008 1 95 37 TRP B N 1
ATOM 4757 C CA . TRP B 1 37 ? 34.781 12.844 8.391 1 95 37 TRP B CA 1
ATOM 4758 C C . TRP B 1 37 ? 36.031 12.461 7.594 1 95 37 TRP B C 1
ATOM 4760 O O . TRP B 1 37 ? 36 11.547 6.77 1 95 37 TRP B O 1
ATOM 4770 N N . PRO B 1 38 ? 37.156 12.992 7.852 1 92.75 38 PRO B N 1
ATOM 4771 C CA . PRO B 1 38 ? 38.344 12.844 7.016 1 92.75 38 PRO B CA 1
ATOM 4772 C C . PRO B 1 38 ? 38.906 11.438 7.055 1 92.75 38 PRO B C 1
ATOM 4774 O O . PRO B 1 38 ? 39.406 10.938 6.039 1 92.75 38 PRO B O 1
ATOM 4777 N N . GLU B 1 39 ? 38.906 10.781 8.203 1 92.25 39 GLU B N 1
ATOM 4778 C CA . GLU B 1 39 ? 39.375 9.414 8.367 1 92.25 39 GLU B CA 1
ATOM 4779 C C . GLU B 1 39 ? 38.312 8.539 9.047 1 92.25 39 GLU B C 1
ATOM 4781 O O . GLU B 1 39 ? 38.375 8.32 10.258 1 92.25 39 GLU B O 1
ATOM 4786 N N . PRO B 1 40 ? 37.469 7.992 8.203 1 94.31 40 PRO B N 1
ATOM 4787 C CA . PRO B 1 40 ? 36.375 7.211 8.773 1 94.31 40 PRO B CA 1
ATOM 4788 C C . PRO B 1 40 ? 36.875 6.039 9.625 1 94.31 40 PRO B C 1
ATOM 4790 O O . PRO B 1 40 ? 37.656 5.215 9.156 1 94.31 40 PRO B O 1
ATOM 4793 N N . ILE B 1 41 ? 36.5 6.008 10.844 1 95.12 41 ILE B N 1
ATOM 4794 C CA . ILE B 1 41 ? 36.781 4.938 11.789 1 95.12 41 ILE B CA 1
ATOM 4795 C C . ILE B 1 41 ? 35.562 4.645 12.633 1 95.12 41 ILE B C 1
ATOM 4797 O O . ILE B 1 41 ? 34.594 5.414 12.625 1 95.12 41 ILE B O 1
ATOM 4801 N N . ALA B 1 42 ? 35.531 3.473 13.227 1 96.88 42 ALA B N 1
ATOM 4802 C CA . ALA B 1 42 ? 34.438 3.098 14.125 1 96.88 42 ALA B CA 1
ATOM 4803 C C . ALA B 1 42 ? 34.969 2.836 15.539 1 96.88 42 ALA B C 1
ATOM 4805 O O . ALA B 1 42 ? 36.156 2.615 15.734 1 96.88 42 ALA B O 1
ATOM 4806 N N . ARG B 1 43 ? 34.062 2.961 16.438 1 97 43 ARG B N 1
ATOM 4807 C CA . ARG B 1 43 ? 34.312 2.572 17.828 1 97 43 ARG B CA 1
ATOM 4808 C C . ARG B 1 43 ? 33.188 1.661 18.344 1 97 43 ARG B C 1
ATOM 4810 O O . ARG B 1 43 ? 32.031 1.782 17.922 1 97 43 ARG B O 1
ATOM 4817 N N . THR B 1 44 ? 33.562 0.792 19.266 1 96.88 44 THR B N 1
ATOM 4818 C CA . THR B 1 44 ? 32.531 -0.004 19.922 1 96.88 44 THR B CA 1
ATOM 4819 C C . THR B 1 44 ? 31.734 0.85 20.906 1 96.88 44 THR B C 1
ATOM 4821 O O . THR B 1 44 ? 32.312 1.686 21.609 1 96.88 44 THR B O 1
ATOM 4824 N N . LEU B 1 45 ? 30.484 0.651 20.938 1 97.12 45 LEU B N 1
ATOM 4825 C CA . LEU B 1 45 ? 29.641 1.272 21.953 1 97.12 45 LEU B CA 1
ATOM 4826 C C . LEU B 1 45 ? 29.703 0.485 23.266 1 97.12 45 LEU B C 1
ATOM 4828 O O . LEU B 1 45 ? 29.406 -0.711 23.281 1 97.12 45 LEU B O 1
ATOM 4832 N N . SER B 1 46 ? 30.078 1.119 24.328 1 95.69 46 SER B N 1
ATOM 4833 C CA . SER B 1 46 ? 30.172 0.44 25.625 1 95.69 46 SER B CA 1
ATOM 4834 C C . SER B 1 46 ? 28.828 -0.127 26.047 1 95.69 46 SER B C 1
ATOM 4836 O O . SER B 1 46 ? 27.797 0.51 25.859 1 95.69 46 SER B O 1
ATOM 4838 N N . PRO B 1 47 ? 28.812 -1.266 26.672 1 92.81 47 PRO B N 1
ATOM 4839 C CA . PRO B 1 47 ? 27.562 -1.797 27.203 1 92.81 47 PRO B CA 1
ATOM 4840 C C . PRO B 1 47 ? 26.938 -0.893 28.266 1 92.81 47 PRO B C 1
ATOM 4842 O O . PRO B 1 47 ? 25.734 -0.962 28.516 1 92.81 47 PRO B O 1
ATOM 4845 N N . SER B 1 48 ? 27.797 -0.06 28.906 1 95.19 48 SER B N 1
ATOM 4846 C CA . SER B 1 48 ? 27.297 0.868 29.922 1 95.19 48 SER B CA 1
ATOM 4847 C C . SER B 1 48 ? 27.188 2.283 29.375 1 95.19 48 SER B C 1
ATOM 4849 O O . SER B 1 48 ? 27.25 3.258 30.125 1 95.19 48 SER B O 1
ATOM 4851 N N . PHE B 1 49 ? 27.109 2.354 28.062 1 97.12 49 PHE B N 1
ATOM 4852 C CA . PHE B 1 49 ? 26.969 3.643 27.391 1 97.12 49 PHE B CA 1
ATOM 4853 C C . PHE B 1 49 ? 25.797 4.422 27.984 1 97.12 49 PHE B C 1
ATOM 4855 O O . PHE B 1 49 ? 24.75 3.848 28.297 1 97.12 49 PHE B O 1
ATOM 4862 N N . TYR B 1 50 ? 26 5.723 28.219 1 96.5 50 TYR B N 1
ATOM 4863 C CA . TYR B 1 50 ? 24.891 6.562 28.672 1 96.5 50 TYR B CA 1
ATOM 4864 C C . TYR B 1 50 ? 24.969 7.945 28.031 1 96.5 50 TYR B C 1
ATOM 4866 O O . TYR B 1 50 ? 25.984 8.305 27.422 1 96.5 50 TYR B O 1
ATOM 4874 N N . ILE B 1 51 ? 23.922 8.633 28.031 1 97.62 51 ILE B N 1
ATOM 4875 C CA . ILE B 1 51 ? 23.812 10 27.531 1 97.62 51 ILE B CA 1
ATOM 4876 C C . ILE B 1 51 ? 23.625 10.961 28.703 1 97.62 51 ILE B C 1
ATOM 4878 O O . ILE B 1 51 ? 22.703 10.812 29.5 1 97.62 51 ILE B O 1
ATOM 4882 N N . ALA B 1 52 ? 24.531 11.914 28.812 1 95.62 52 ALA B N 1
ATOM 4883 C CA . ALA B 1 52 ? 24.484 12.906 29.891 1 95.62 52 ALA B CA 1
ATOM 4884 C C . ALA B 1 52 ? 23.953 14.234 29.375 1 95.62 52 ALA B C 1
ATOM 4886 O O . ALA B 1 52 ? 24.516 14.82 28.438 1 95.62 52 ALA B O 1
ATOM 4887 N N . ALA B 1 53 ? 22.844 14.633 29.906 1 91.31 53 ALA B N 1
ATOM 4888 C CA . ALA B 1 53 ? 22.281 15.945 29.594 1 91.31 53 ALA B CA 1
ATOM 4889 C C . ALA B 1 53 ? 22.25 16.828 30.844 1 91.31 53 ALA B C 1
ATOM 4891 O O . ALA B 1 53 ? 21.953 16.359 31.938 1 91.31 53 ALA B O 1
ATOM 4892 N N . SER B 1 54 ? 22.609 18.078 30.812 1 80.5 54 SER B N 1
ATOM 4893 C CA . SER B 1 54 ? 22.781 18.969 31.953 1 80.5 54 SER B CA 1
ATOM 4894 C C . SER B 1 54 ? 21.453 19.547 32.406 1 80.5 54 SER B C 1
ATOM 4896 O O . SER B 1 54 ? 21.406 20.344 33.344 1 80.5 54 SER B O 1
ATOM 4898 N N . HIS B 1 55 ? 20.422 19.219 31.875 1 84.81 55 HIS B N 1
ATOM 4899 C CA . HIS B 1 55 ? 19.141 19.812 32.188 1 84.81 55 HIS B CA 1
ATOM 4900 C C . HIS B 1 55 ? 18.125 18.766 32.656 1 84.81 55 HIS B C 1
ATOM 4902 O O . HIS B 1 55 ? 17.062 18.609 32.031 1 84.81 55 HIS B O 1
ATOM 4908 N N . PRO B 1 56 ? 18.297 18.172 33.75 1 76.56 56 PRO B N 1
ATOM 4909 C CA . PRO B 1 56 ? 17.438 17.062 34.156 1 76.56 56 PRO B CA 1
ATOM 4910 C C . PRO B 1 56 ? 16.016 17.5 34.469 1 76.56 56 PRO B C 1
ATOM 4912 O O . PRO B 1 56 ? 15.094 16.688 34.5 1 76.56 56 PRO B O 1
ATOM 4915 N N . LYS B 1 57 ? 15.828 18.781 34.625 1 83.88 57 LYS B N 1
ATOM 4916 C CA . LYS B 1 57 ? 14.5 19.266 34.969 1 83.88 57 LYS B CA 1
ATOM 4917 C C . LYS B 1 57 ? 13.602 19.359 33.719 1 83.88 57 LYS B C 1
ATOM 4919 O O . LYS B 1 57 ? 12.383 19.453 33.844 1 83.88 57 LYS B O 1
ATOM 4924 N N . ASN B 1 58 ? 14.203 19.344 32.656 1 91.81 58 ASN B N 1
ATOM 4925 C CA . ASN B 1 58 ? 13.406 19.328 31.422 1 91.81 58 ASN B CA 1
ATOM 4926 C C . ASN B 1 58 ? 12.906 17.922 31.109 1 91.81 58 ASN B C 1
ATOM 4928 O O . ASN B 1 58 ? 13.641 17.109 30.547 1 91.81 58 ASN B O 1
ATOM 4932 N N . ARG B 1 59 ? 11.703 17.703 31.359 1 92.12 59 ARG B N 1
ATOM 4933 C CA . ARG B 1 59 ? 11.125 16.359 31.297 1 92.12 59 ARG B CA 1
ATOM 4934 C C . ARG B 1 59 ? 11.094 15.844 29.859 1 92.12 59 ARG B C 1
ATOM 4936 O O . ARG B 1 59 ? 11.242 14.648 29.625 1 92.12 59 ARG B O 1
ATOM 4943 N N . LEU B 1 60 ? 10.875 16.719 28.953 1 93.56 60 LEU B N 1
ATOM 4944 C CA . LEU B 1 60 ? 10.812 16.312 27.562 1 93.56 60 LEU B CA 1
ATOM 4945 C C . LEU B 1 60 ? 12.188 15.883 27.047 1 93.56 60 LEU B C 1
ATOM 4947 O O . LEU B 1 60 ? 12.312 14.875 26.359 1 93.56 60 LEU B O 1
ATOM 4951 N N . LEU B 1 61 ? 13.172 16.625 27.391 1 93.62 61 LEU B N 1
ATOM 4952 C CA . LEU B 1 61 ? 14.539 16.266 27.031 1 93.62 61 LEU B CA 1
ATOM 4953 C C . LEU B 1 61 ? 14.961 14.969 27.703 1 93.62 61 LEU B C 1
ATOM 4955 O O . LEU B 1 61 ? 15.609 14.125 27.078 1 93.62 61 LEU B O 1
ATOM 4959 N N . SER B 1 62 ? 14.617 14.867 28.969 1 94.75 62 SER B N 1
ATOM 4960 C CA . SER B 1 62 ? 14.953 13.641 29.688 1 94.75 62 SER B CA 1
ATOM 4961 C C . SER B 1 62 ? 14.32 12.422 29.031 1 94.75 62 SER B C 1
ATOM 4963 O O . SER B 1 62 ? 14.953 11.367 28.953 1 94.75 62 SER B O 1
ATOM 4965 N N . ALA B 1 63 ? 13.141 12.594 28.594 1 95.31 63 ALA B N 1
ATOM 4966 C CA . ALA B 1 63 ? 12.461 11.508 27.906 1 95.31 63 ALA B CA 1
ATOM 4967 C C . ALA B 1 63 ? 13.18 11.148 26.609 1 95.31 63 ALA B C 1
ATOM 4969 O O . ALA B 1 63 ? 13.328 9.977 26.266 1 95.31 63 ALA B O 1
ATOM 4970 N N . ALA B 1 64 ? 13.578 12.086 25.891 1 96.38 64 ALA B N 1
ATOM 4971 C CA . ALA B 1 64 ? 14.297 11.875 24.641 1 96.38 64 ALA B CA 1
ATOM 4972 C C . ALA B 1 64 ? 15.633 11.172 24.891 1 96.38 64 ALA B C 1
ATOM 4974 O O . ALA B 1 64 ? 16 10.25 24.156 1 96.38 64 ALA B O 1
ATOM 4975 N N . VAL B 1 65 ? 16.312 11.625 25.922 1 96.25 65 VAL B N 1
ATOM 4976 C CA . VAL B 1 65 ? 17.609 11.047 26.266 1 96.25 65 VAL B CA 1
ATOM 4977 C C . VAL B 1 65 ? 17.438 9.562 26.594 1 96.25 65 VAL B C 1
ATOM 4979 O O . VAL B 1 65 ? 18.203 8.727 26.109 1 96.25 65 VAL B O 1
ATOM 4982 N N . ARG B 1 66 ? 16.453 9.266 27.375 1 96.56 66 ARG B N 1
ATOM 4983 C CA . ARG B 1 66 ? 16.172 7.871 27.703 1 96.56 66 ARG B CA 1
ATOM 4984 C C . ARG B 1 66 ? 15.844 7.059 26.469 1 96.56 66 ARG B C 1
ATOM 4986 O O . ARG B 1 66 ? 16.328 5.941 26.297 1 96.56 66 ARG B O 1
ATOM 4993 N N . ARG B 1 67 ? 15.008 7.578 25.641 1 97.5 67 ARG B N 1
ATOM 4994 C CA . ARG B 1 67 ? 14.578 6.906 24.422 1 97.5 67 ARG B CA 1
ATOM 4995 C C . ARG B 1 67 ? 15.766 6.621 23.516 1 97.5 67 ARG B C 1
ATOM 4997 O O . ARG B 1 67 ? 15.906 5.508 23 1 97.5 67 ARG B O 1
ATOM 5004 N N . TYR B 1 68 ? 16.594 7.547 23.281 1 97.69 68 TYR B N 1
ATOM 5005 C CA . TYR B 1 68 ? 17.688 7.391 22.312 1 97.69 68 TYR B CA 1
ATOM 5006 C C . TYR B 1 68 ? 18.828 6.566 22.906 1 97.69 68 TYR B C 1
ATOM 5008 O O . TYR B 1 68 ? 19.547 5.891 22.172 1 97.69 68 TYR B O 1
ATOM 5016 N N . LYS B 1 69 ? 19.016 6.672 24.266 1 97.12 69 LYS B N 1
ATOM 5017 C CA . LYS B 1 69 ? 19.938 5.734 24.891 1 97.12 69 LYS B CA 1
ATOM 5018 C C . LYS B 1 69 ? 19.516 4.289 24.641 1 97.12 69 LYS B C 1
ATOM 5020 O O . LYS B 1 69 ? 20.328 3.463 24.219 1 97.12 69 LYS B O 1
ATOM 5025 N N . LYS B 1 70 ? 18.266 4.094 24.906 1 97.12 70 LYS B N 1
ATOM 5026 C CA . LYS B 1 70 ? 17.719 2.758 24.688 1 97.12 70 LYS B CA 1
ATOM 5027 C C . LYS B 1 70 ? 17.859 2.348 23.219 1 97.12 70 LYS B C 1
ATOM 5029 O O . LYS B 1 70 ? 18.266 1.221 22.922 1 97.12 70 LYS B O 1
ATOM 5034 N N . LEU B 1 71 ? 17.5 3.203 22.328 1 96.94 71 LEU B N 1
ATOM 5035 C CA . LEU B 1 71 ? 17.562 2.938 20.906 1 96.94 71 LEU B CA 1
ATOM 5036 C C . LEU B 1 71 ? 19 2.596 20.484 1 96.94 71 LEU B C 1
ATOM 5038 O O . LEU B 1 71 ? 19.219 1.631 19.75 1 96.94 71 LEU B O 1
ATOM 5042 N N . ALA B 1 72 ? 19.969 3.338 20.906 1 95.56 72 ALA B N 1
ATOM 5043 C CA . ALA B 1 72 ? 21.359 3.123 20.562 1 95.56 72 ALA B CA 1
ATOM 5044 C C . ALA B 1 72 ? 21.844 1.755 21.031 1 95.56 72 ALA B C 1
ATOM 5046 O O . ALA B 1 72 ? 22.656 1.106 20.375 1 95.56 72 ALA B O 1
ATOM 5047 N N . LEU B 1 73 ? 21.328 1.298 22.141 1 94.88 73 LEU B N 1
ATOM 5048 C CA . LEU B 1 73 ? 21.812 0.073 22.766 1 94.88 73 LEU B CA 1
ATOM 5049 C C . LEU B 1 73 ? 21.047 -1.143 22.25 1 94.88 73 LEU B C 1
ATOM 5051 O O . LEU B 1 73 ? 21.594 -2.252 22.219 1 94.88 73 LEU B O 1
ATOM 5055 N N . THR B 1 74 ? 19.797 -0.896 21.781 1 96 74 THR B N 1
ATOM 5056 C CA . THR B 1 74 ? 18.969 -2.074 21.578 1 96 74 THR B CA 1
ATOM 5057 C C . THR B 1 74 ? 18.578 -2.211 20.109 1 96 74 THR B C 1
ATOM 5059 O O . THR B 1 74 ? 18.141 -3.281 19.672 1 96 74 THR B O 1
ATOM 5062 N N . GLU B 1 75 ? 18.625 -1.159 19.328 1 96 75 GLU B N 1
ATOM 5063 C CA . GLU B 1 75 ? 18.172 -1.221 17.938 1 96 75 GLU B CA 1
ATOM 5064 C C . GLU B 1 75 ? 18.969 -2.262 17.141 1 96 75 GLU B C 1
ATOM 5066 O O . GLU B 1 75 ? 18.391 -3.021 16.359 1 96 75 GLU B O 1
ATOM 5071 N N . ARG B 1 76 ? 20.281 -2.291 17.312 1 94.38 76 ARG B N 1
ATOM 5072 C CA . ARG B 1 76 ? 21.188 -3.211 16.625 1 94.38 76 ARG B CA 1
ATOM 5073 C C . ARG B 1 76 ? 20.875 -3.277 15.133 1 94.38 76 ARG B C 1
ATOM 5075 O O . ARG B 1 76 ? 20.672 -4.363 14.586 1 94.38 76 ARG B O 1
ATOM 5082 N N . HIS B 1 77 ? 20.797 -2.193 14.461 1 95.06 77 HIS B N 1
ATOM 5083 C CA . HIS B 1 77 ? 20.531 -2.135 13.031 1 95.06 77 HIS B CA 1
ATOM 5084 C C . HIS B 1 77 ? 21.641 -2.803 12.234 1 95.06 77 HIS B C 1
ATOM 5086 O O . HIS B 1 77 ? 22.828 -2.52 12.461 1 95.06 77 HIS B O 1
ATOM 5092 N N . HIS B 1 78 ? 21.312 -3.689 11.383 1 93.69 78 HIS B N 1
ATOM 5093 C CA . HIS B 1 78 ? 22.234 -4.316 10.453 1 93.69 78 HIS B CA 1
ATOM 5094 C C . HIS B 1 78 ? 22.172 -3.66 9.078 1 93.69 78 HIS B C 1
ATOM 5096 O O . HIS B 1 78 ? 21.266 -3.938 8.297 1 93.69 78 HIS B O 1
ATOM 5102 N N . PRO B 1 79 ? 23.172 -2.832 8.75 1 93.12 79 PRO B N 1
ATOM 5103 C CA . PRO B 1 79 ? 23.141 -2.191 7.434 1 93.12 79 PRO B CA 1
ATOM 5104 C C . PRO B 1 79 ? 23.109 -3.199 6.285 1 93.12 79 PRO B C 1
ATOM 5106 O O . PRO B 1 79 ? 23.703 -4.273 6.387 1 93.12 79 PRO B O 1
ATOM 5109 N N . ILE B 1 80 ? 22.438 -2.838 5.203 1 90.5 80 ILE B N 1
ATOM 5110 C CA . ILE B 1 80 ? 22.344 -3.697 4.027 1 90.5 80 ILE B CA 1
ATOM 5111 C C . ILE B 1 80 ? 23.75 -3.992 3.502 1 90.5 80 ILE B C 1
ATOM 5113 O O . ILE B 1 80 ? 24.062 -5.137 3.174 1 90.5 80 ILE B O 1
ATOM 5117 N N . VAL B 1 81 ? 24.469 -2.918 3.422 1 85.81 81 VAL B N 1
ATOM 5118 C CA . VAL B 1 81 ? 25.891 -3.023 3.121 1 85.81 81 VAL B CA 1
ATOM 5119 C C . VAL B 1 81 ? 26.703 -2.605 4.34 1 85.81 81 VAL B C 1
ATOM 5121 O O . VAL B 1 81 ? 26.891 -1.413 4.59 1 85.81 81 VAL B O 1
ATOM 5124 N N . PRO B 1 82 ? 27.219 -3.537 5.004 1 86.88 82 PRO B N 1
ATOM 5125 C CA . PRO B 1 82 ? 27.969 -3.193 6.215 1 86.88 82 PRO B CA 1
ATOM 5126 C C . PRO B 1 82 ? 29.219 -2.35 5.922 1 86.88 82 PRO B C 1
ATOM 5128 O O . PRO B 1 82 ? 29.984 -2.668 5.008 1 86.88 82 PRO B O 1
ATOM 5131 N N . PRO B 1 83 ? 29.406 -1.305 6.742 1 89.19 83 PRO B N 1
ATOM 5132 C CA . PRO B 1 83 ? 30.609 -0.5 6.555 1 89.19 83 PRO B CA 1
ATOM 5133 C C . PRO B 1 83 ? 31.891 -1.25 6.941 1 89.19 83 PRO B C 1
ATOM 5135 O O . PRO B 1 83 ? 31.891 -1.998 7.922 1 89.19 83 PRO B O 1
ATOM 5138 N N . SER B 1 84 ? 32.844 -1.146 6.07 1 89.12 84 SER B N 1
ATOM 5139 C CA . SER B 1 84 ? 34.156 -1.672 6.402 1 89.12 84 SER B CA 1
ATOM 5140 C C . SER B 1 84 ? 35.062 -0.581 6.969 1 89.12 84 SER B C 1
ATOM 5142 O O . SER B 1 84 ? 35.781 0.087 6.223 1 89.12 84 SER B O 1
ATOM 5144 N N . LEU B 1 85 ? 35 -0.417 8.289 1 93.62 85 LEU B N 1
ATOM 5145 C CA . LEU B 1 85 ? 35.781 0.631 8.953 1 93.62 85 LEU B CA 1
ATOM 5146 C C . LEU B 1 85 ? 36.719 0.037 10 1 93.62 85 LEU B C 1
ATOM 5148 O O . LEU B 1 85 ? 36.344 -0.917 10.695 1 93.62 85 LEU B O 1
ATOM 5152 N N . PRO B 1 86 ? 37.969 0.592 10.07 1 94.19 86 PRO B N 1
ATOM 5153 C CA . PRO B 1 86 ? 38.781 0.212 11.227 1 94.19 86 PRO B CA 1
ATOM 5154 C C . PRO B 1 86 ? 38.125 0.58 12.562 1 94.19 86 PRO B C 1
ATOM 5156 O O . PRO B 1 86 ? 37.438 1.604 12.656 1 94.19 86 PRO B O 1
ATOM 5159 N N . THR B 1 87 ? 38.312 -0.32 13.5 1 92.12 87 THR B N 1
ATOM 5160 C CA . THR B 1 87 ? 37.719 -0.078 14.812 1 92.12 87 THR B CA 1
ATOM 5161 C C . THR B 1 87 ? 38.781 0.388 15.805 1 92.12 87 THR B C 1
ATOM 5163 O O . THR B 1 87 ? 39.844 -0.234 15.93 1 92.12 87 THR B O 1
ATOM 5166 N N . SER B 1 88 ? 38.469 1.467 16.375 1 88.5 88 SER B N 1
ATOM 5167 C CA . SER B 1 88 ? 39.344 1.973 17.406 1 88.5 88 SER B CA 1
ATOM 5168 C C . SER B 1 88 ? 39.312 1.076 18.641 1 88.5 88 SER B C 1
ATOM 5170 O O . SER B 1 88 ? 38.344 0.374 18.891 1 88.5 88 SER B O 1
ATOM 5172 N N . SER B 1 89 ? 40.406 1.162 19.422 1 85.62 89 SER B N 1
ATOM 5173 C CA . SER B 1 89 ? 40.5 0.354 20.641 1 85.62 89 SER B CA 1
ATOM 5174 C C . SER B 1 89 ? 39.75 0.994 21.797 1 85.62 89 SER B C 1
ATOM 5176 O O . SER B 1 89 ? 39.469 0.343 22.812 1 85.62 89 SER B O 1
ATOM 5178 N N . SER B 1 90 ? 39.312 2.209 21.656 1 92.06 90 SER B N 1
ATOM 5179 C CA . SER B 1 90 ? 38.656 2.939 22.719 1 92.06 90 SER B CA 1
ATOM 5180 C C . SER B 1 90 ? 37.156 2.896 22.562 1 92.06 90 SER B C 1
ATOM 5182 O O . SER B 1 90 ? 36.594 3.549 21.672 1 92.06 90 SER B O 1
ATOM 5184 N N . PRO B 1 91 ? 36.469 2.248 23.438 1 96.12 91 PRO B N 1
ATOM 5185 C CA . PRO B 1 91 ? 35 2.229 23.344 1 96.12 91 PRO B CA 1
ATOM 5186 C C . PRO B 1 91 ? 34.375 3.592 23.625 1 96.12 91 PRO B C 1
ATOM 5188 O O . PRO B 1 91 ? 34.969 4.41 24.328 1 96.12 91 PRO B O 1
ATOM 5191 N N . LEU B 1 92 ? 33.281 3.893 23.031 1 97.88 92 LEU B N 1
ATOM 5192 C CA . LEU B 1 92 ? 32.5 5.09 23.344 1 97.88 92 LEU B CA 1
ATOM 5193 C C . LEU B 1 92 ? 31.609 4.867 24.562 1 97.88 92 LEU B C 1
ATOM 5195 O O . LEU B 1 92 ? 30.688 4.055 24.516 1 97.88 92 LEU B O 1
ATOM 5199 N N . SER B 1 93 ? 31.828 5.68 25.625 1 96.62 93 SER B N 1
ATOM 5200 C CA . SER B 1 93 ? 31.156 5.387 26.891 1 96.62 93 SER B CA 1
ATOM 5201 C C . SER B 1 93 ? 30.016 6.371 27.141 1 96.62 93 SER B C 1
ATOM 5203 O O . SER B 1 93 ? 29.109 6.086 27.922 1 96.62 93 SER B O 1
ATOM 5205 N N . ARG B 1 94 ? 30.125 7.523 26.5 1 96.94 94 ARG B N 1
ATOM 5206 C CA . ARG B 1 94 ? 29.062 8.469 26.812 1 96.94 94 ARG B CA 1
ATOM 5207 C C . ARG B 1 94 ? 28.922 9.508 25.703 1 96.94 94 ARG B C 1
ATOM 5209 O O . ARG B 1 94 ? 29.875 9.781 24.969 1 96.94 94 ARG B O 1
ATOM 5216 N N . LEU B 1 95 ? 27.812 10.047 25.547 1 98.38 95 LEU B N 1
ATOM 5217 C CA . LEU B 1 95 ? 27.453 11.234 24.766 1 98.38 95 LEU B CA 1
ATOM 5218 C C . LEU B 1 95 ? 27.016 12.359 25.688 1 98.38 95 LEU B C 1
ATOM 5220 O O . LEU B 1 95 ? 26.109 12.188 26.516 1 98.38 95 LEU B O 1
ATOM 5224 N N . VAL B 1 96 ? 27.719 13.523 25.625 1 98 96 VAL B N 1
ATOM 5225 C CA . VAL B 1 96 ? 27.359 14.688 26.453 1 98 96 VAL B CA 1
ATOM 5226 C C . VAL B 1 96 ? 26.531 15.664 25.625 1 98 96 VAL B C 1
ATOM 5228 O O . VAL B 1 96 ? 26.953 16.094 24.547 1 98 96 VAL B O 1
ATOM 5231 N N . VAL B 1 97 ? 25.375 16.031 26.125 1 97.94 97 VAL B N 1
ATOM 5232 C CA . VAL B 1 97 ? 24.469 16.953 25.469 1 97.94 97 VAL B CA 1
ATOM 5233 C C . VAL B 1 97 ? 24.5 18.312 26.156 1 97.94 97 VAL B C 1
ATOM 5235 O O . VAL B 1 97 ? 24.234 18.406 27.359 1 97.94 97 VAL B O 1
ATOM 5238 N N . SER B 1 98 ? 24.844 19.375 25.438 1 96.62 98 SER B N 1
ATOM 5239 C CA . SER B 1 98 ? 24.875 20.75 25.938 1 96.62 98 SER B CA 1
ATOM 5240 C C . SER B 1 98 ? 23.844 21.609 25.203 1 96.62 98 SER B C 1
ATOM 5242 O O . SER B 1 98 ? 23.859 21.703 23.984 1 96.62 98 SER B O 1
ATOM 5244 N N . ILE B 1 99 ? 23.016 22.266 25.969 1 96.75 99 ILE B N 1
ATOM 5245 C CA . ILE B 1 99 ? 21.922 23.078 25.422 1 96.75 99 ILE B CA 1
ATOM 5246 C C . ILE B 1 99 ? 21.984 24.484 25.984 1 96.75 99 ILE B C 1
ATOM 5248 O O . ILE B 1 99 ? 22.125 24.672 27.188 1 96.75 99 ILE B O 1
ATOM 5252 N N . ALA B 1 100 ? 21.828 25.484 25.188 1 95.56 100 ALA B N 1
ATOM 5253 C CA . ALA B 1 100 ? 21.891 26.891 25.594 1 95.56 100 ALA B CA 1
ATOM 5254 C C . ALA B 1 100 ? 20.594 27.312 26.266 1 95.56 100 ALA B C 1
ATOM 5256 O O . ALA B 1 100 ? 20.609 27.953 27.312 1 95.56 100 ALA B O 1
ATOM 5257 N N . ASP B 1 101 ? 19.469 27.016 25.688 1 95 101 ASP B N 1
ATOM 5258 C CA . ASP B 1 101 ? 18.141 27.359 26.203 1 95 101 ASP B CA 1
ATOM 5259 C C . ASP B 1 101 ? 17.234 26.125 26.219 1 95 101 ASP B C 1
ATOM 5261 O O . ASP B 1 101 ? 16.484 25.891 25.25 1 95 101 ASP B O 1
ATOM 5265 N N . SER B 1 102 ? 17.172 25.438 27.359 1 91.81 102 SER B N 1
ATOM 5266 C CA . SER B 1 102 ? 16.422 24.188 27.469 1 91.81 102 SER B CA 1
ATOM 5267 C C . SER B 1 102 ? 14.93 24.469 27.609 1 91.81 102 SER B C 1
ATOM 5269 O O . SER B 1 102 ? 14.109 23.562 27.469 1 91.81 102 SER B O 1
ATOM 5271 N N . ASP B 1 103 ? 14.555 25.75 27.766 1 92.06 103 ASP B N 1
ATOM 5272 C CA . ASP B 1 103 ? 13.156 26.062 28.062 1 92.06 103 ASP B CA 1
ATOM 5273 C C . ASP B 1 103 ? 12.469 26.703 26.844 1 92.06 103 ASP B C 1
ATOM 5275 O O . ASP B 1 103 ? 11.297 27.078 26.922 1 92.06 103 ASP B O 1
ATOM 5279 N N . ALA B 1 104 ? 13.234 26.734 25.766 1 95.25 104 ALA B N 1
ATOM 5280 C CA . ALA B 1 104 ? 12.609 27.281 24.562 1 95.25 104 ALA B CA 1
ATOM 5281 C C . ALA B 1 104 ? 11.336 26.516 24.219 1 95.25 104 ALA B C 1
ATOM 5283 O O . ALA B 1 104 ? 11.32 25.281 24.203 1 95.25 104 ALA B O 1
ATOM 5284 N N . PRO B 1 105 ? 10.242 27.25 23.953 1 96 105 PRO B N 1
ATOM 5285 C CA . PRO B 1 105 ? 9 26.547 23.609 1 96 105 PRO B CA 1
ATOM 5286 C C . PRO B 1 105 ? 9.047 25.938 22.203 1 96 105 PRO B C 1
ATOM 5288 O O . PRO B 1 105 ? 9.797 26.406 21.344 1 96 105 PRO B O 1
ATOM 5291 N N . LEU B 1 106 ? 8.328 24.859 22.016 1 97.19 106 LEU B N 1
ATOM 5292 C CA . LEU B 1 106 ? 8.164 24.281 20.703 1 97.19 106 LEU B CA 1
ATOM 5293 C C . LEU B 1 106 ? 7.152 25.078 19.875 1 97.19 106 LEU B C 1
ATOM 5295 O O . LEU B 1 106 ? 5.949 24.828 19.969 1 97.19 106 LEU B O 1
ATOM 5299 N N . VAL B 1 107 ? 7.598 25.984 19.047 1 97 107 VAL B N 1
ATOM 5300 C CA . VAL B 1 107 ? 6.766 26.844 18.203 1 97 107 VAL B CA 1
ATOM 5301 C C . VAL B 1 107 ? 7.383 26.953 16.812 1 97 107 VAL B C 1
ATOM 5303 O O . VAL B 1 107 ? 8.531 26.547 16.594 1 97 107 VAL B O 1
ATOM 5306 N N . HIS B 1 108 ? 6.609 27.438 15.898 1 97.62 108 HIS B N 1
ATOM 5307 C CA . HIS B 1 108 ? 7.125 27.656 14.555 1 97.62 108 HIS B CA 1
ATOM 5308 C C . HIS B 1 108 ? 8.383 28.516 14.57 1 97.62 108 HIS B C 1
ATOM 5310 O O . HIS B 1 108 ? 8.406 29.578 15.203 1 97.62 108 HIS B O 1
ATOM 5316 N N . GLY B 1 109 ? 9.414 27.984 13.93 1 96.5 109 GLY B N 1
ATOM 5317 C CA . GLY B 1 109 ? 10.633 28.781 13.773 1 96.5 109 GLY B CA 1
ATOM 5318 C C . GLY B 1 109 ? 11.633 28.562 14.891 1 96.5 109 GLY B C 1
ATOM 5319 O O . GLY B 1 109 ? 12.727 29.125 14.867 1 96.5 109 GLY B O 1
ATOM 5320 N N . VAL B 1 110 ? 11.281 27.734 15.852 1 97.75 110 VAL B N 1
ATOM 5321 C CA . VAL B 1 110 ? 12.234 27.453 16.922 1 97.75 110 VAL B CA 1
ATOM 5322 C C . VAL B 1 110 ? 13.516 26.859 16.328 1 97.75 110 VAL B C 1
ATOM 5324 O O . VAL B 1 110 ? 13.477 26.188 15.312 1 97.75 110 VAL B O 1
ATOM 5327 N N . ASP B 1 111 ? 14.617 27.172 16.984 1 98.38 111 ASP B N 1
ATOM 5328 C CA . ASP B 1 111 ? 15.914 26.734 16.484 1 98.38 111 ASP B CA 1
ATOM 5329 C C . ASP B 1 111 ? 16.078 25.219 16.625 1 98.38 111 ASP B C 1
ATOM 5331 O O . ASP B 1 111 ? 15.93 24.672 17.719 1 98.38 111 ASP B O 1
ATOM 5335 N N . GLU B 1 112 ? 16.359 24.547 15.5 1 98.56 112 GLU B N 1
ATOM 5336 C CA . GLU B 1 112 ? 16.562 23.109 15.492 1 98.56 112 GLU B CA 1
ATOM 5337 C C . GLU B 1 112 ? 18 22.75 15.117 1 98.56 112 GLU B C 1
ATOM 5339 O O . GLU B 1 112 ? 18.297 21.578 14.836 1 98.56 112 GLU B O 1
ATOM 5344 N N . CYS B 1 113 ? 18.891 23.656 15.094 1 98.31 113 CYS B N 1
ATOM 5345 C CA . CYS B 1 113 ? 20.281 23.422 14.734 1 98.31 113 CYS B CA 1
ATOM 5346 C C . CYS B 1 113 ? 20.984 22.609 15.805 1 98.31 113 CYS B C 1
ATOM 5348 O O . CYS B 1 113 ? 20.641 22.672 16.984 1 98.31 113 CYS B O 1
ATOM 5350 N N . TYR B 1 114 ? 21.984 21.859 15.375 1 98.56 114 TYR B N 1
ATOM 5351 C CA . TYR B 1 114 ? 22.828 21.125 16.312 1 98.56 114 TYR B CA 1
ATOM 5352 C C . TYR B 1 114 ? 24.203 20.844 15.703 1 98.56 114 TYR B C 1
ATOM 5354 O O . TYR B 1 114 ? 24.359 20.906 14.484 1 98.56 114 TYR B O 1
ATOM 5362 N N . SER B 1 115 ? 25.141 20.578 16.516 1 98.75 115 SER B N 1
ATOM 5363 C CA . SER B 1 115 ? 26.438 20.031 16.141 1 98.75 115 SER B CA 1
ATOM 5364 C C . SER B 1 115 ? 26.75 18.766 16.922 1 98.75 115 SER B C 1
ATOM 5366 O O . SER B 1 115 ? 26.438 18.672 18.125 1 98.75 115 SER B O 1
ATOM 5368 N N . LEU B 1 116 ? 27.188 17.766 16.281 1 98.75 116 LEU B N 1
ATOM 5369 C CA . LEU B 1 116 ? 27.531 16.469 16.859 1 98.75 116 LEU B CA 1
ATOM 5370 C C . LEU B 1 116 ? 28.969 16.078 16.531 1 98.75 116 LEU B C 1
ATOM 5372 O O . LEU B 1 116 ? 29.375 16.109 15.375 1 98.75 116 LEU B O 1
ATOM 5376 N N . SER B 1 117 ? 29.766 15.844 17.578 1 98.44 117 SER B N 1
ATOM 5377 C CA . SER B 1 117 ? 31.141 15.383 17.422 1 98.44 117 SER B CA 1
ATOM 5378 C C . SER B 1 117 ? 31.359 14.047 18.125 1 98.44 117 SER B C 1
ATOM 5380 O O . SER B 1 117 ? 31.062 13.922 19.328 1 98.44 117 SER B O 1
ATOM 5382 N N . ILE B 1 118 ? 31.812 13.094 17.422 1 98 118 ILE B N 1
ATOM 5383 C CA . ILE B 1 118 ? 32.219 11.812 17.984 1 98 118 ILE B CA 1
ATOM 5384 C C . ILE B 1 118 ? 33.719 11.594 17.719 1 98 118 ILE B C 1
ATOM 5386 O O . ILE B 1 118 ? 34.094 11.164 16.625 1 98 118 ILE B O 1
ATOM 5390 N N . GLY B 1 119 ? 34.5 11.766 18.703 1 95.25 119 GLY B N 1
ATOM 5391 C CA . GLY B 1 119 ? 35.938 11.648 18.562 1 95.25 119 GLY B CA 1
ATOM 5392 C C . GLY B 1 119 ? 36.406 10.211 18.5 1 95.25 119 GLY B C 1
ATOM 5393 O O . GLY B 1 119 ? 35.656 9.281 18.734 1 95.25 119 GLY B O 1
ATOM 5394 N N . ILE B 1 120 ? 37.656 10.062 18.156 1 93.81 120 ILE B N 1
ATOM 5395 C CA . ILE B 1 120 ? 38.281 8.734 18.047 1 93.81 120 ILE B CA 1
ATOM 5396 C C . ILE B 1 120 ? 38.594 8.195 19.438 1 93.81 120 ILE B C 1
ATOM 5398 O O . ILE B 1 120 ? 38.875 7.012 19.609 1 93.81 120 ILE B O 1
ATOM 5402 N N . SER B 1 121 ? 38.594 9.086 20.375 1 91.88 121 SER B N 1
ATOM 5403 C CA . SER B 1 121 ? 38.719 8.773 21.797 1 91.88 121 SER B CA 1
ATOM 5404 C C . SER B 1 121 ? 37.875 9.711 22.641 1 91.88 121 SER B C 1
ATOM 5406 O O . SER B 1 121 ? 37.281 10.648 22.125 1 91.88 121 SER B O 1
ATOM 5408 N N . GLY B 1 122 ? 37.688 9.312 23.859 1 91.44 122 GLY B N 1
ATOM 5409 C CA . GLY B 1 122 ? 36.906 10.148 24.75 1 91.44 122 GLY B CA 1
ATOM 5410 C C . GLY B 1 122 ? 35.406 9.984 24.547 1 91.44 122 GLY B C 1
ATOM 5411 O O . GLY B 1 122 ? 34.938 8.914 24.141 1 91.44 122 GLY B O 1
ATOM 5412 N N . TRP B 1 123 ? 34.688 11.016 24.984 1 92.94 123 TRP B N 1
ATOM 5413 C CA . TRP B 1 123 ? 33.219 10.938 24.859 1 92.94 123 TRP B CA 1
ATOM 5414 C C . TRP B 1 123 ? 32.75 11.734 23.656 1 92.94 123 TRP B C 1
ATOM 5416 O O . TRP B 1 123 ? 33.5 12.5 23.062 1 92.94 123 TRP B O 1
ATOM 5426 N N . ALA B 1 124 ? 31.578 11.516 23.141 1 98.12 124 ALA B N 1
ATOM 5427 C CA . ALA B 1 124 ? 30.922 12.281 22.078 1 98.12 124 ALA B CA 1
ATOM 5428 C C . ALA B 1 124 ? 30.234 13.516 22.641 1 98.12 124 ALA B C 1
ATOM 5430 O O . ALA B 1 124 ? 29.875 13.555 23.828 1 98.12 124 ALA B O 1
ATOM 5431 N N . ASN B 1 125 ? 30.094 14.555 21.812 1 98.38 125 ASN B N 1
ATOM 5432 C CA . ASN B 1 125 ? 29.469 15.812 22.234 1 98.38 125 ASN B CA 1
ATOM 5433 C C . ASN B 1 125 ? 28.359 16.234 21.281 1 98.38 125 ASN B C 1
ATOM 5435 O O . ASN B 1 125 ? 28.547 16.219 20.062 1 98.38 125 ASN B O 1
ATOM 5439 N N . LEU B 1 126 ? 27.219 16.516 21.797 1 98.62 126 LEU B N 1
ATOM 5440 C CA . LEU B 1 126 ? 26.094 17.109 21.078 1 98.62 126 LEU B CA 1
ATOM 5441 C C . LEU B 1 126 ? 25.75 18.484 21.641 1 98.62 126 LEU B C 1
ATOM 5443 O O . LEU B 1 126 ? 25.438 18.625 22.828 1 98.62 126 LEU B O 1
ATOM 5447 N N . THR B 1 127 ? 25.875 19.516 20.812 1 98.19 127 THR B N 1
ATOM 5448 C CA . THR B 1 127 ? 25.562 20.875 21.234 1 98.19 127 THR B CA 1
ATOM 5449 C C . THR B 1 127 ? 24.391 21.422 20.406 1 98.19 127 THR B C 1
ATOM 5451 O O . THR B 1 127 ? 24.312 21.203 19.203 1 98.19 127 THR B O 1
ATOM 5454 N N . ALA B 1 128 ? 23.469 22.109 21.047 1 98.12 128 ALA B N 1
ATOM 5455 C CA . ALA B 1 128 ? 22.312 22.734 20.391 1 98.12 128 ALA B CA 1
ATOM 5456 C C . ALA B 1 128 ? 21.859 23.969 21.141 1 98.12 128 ALA B C 1
ATOM 5458 O O . ALA B 1 128 ? 22.141 24.125 22.328 1 98.12 128 ALA B O 1
ATOM 5459 N N . ALA B 1 129 ? 21.172 24.875 20.453 1 97.62 129 ALA B N 1
ATOM 5460 C CA . ALA B 1 129 ? 20.609 26.062 21.094 1 97.62 129 ALA B CA 1
ATOM 5461 C C . ALA B 1 129 ? 19.406 25.688 21.953 1 97.62 129 ALA B C 1
ATOM 5463 O O . ALA B 1 129 ? 19.141 26.328 22.969 1 97.62 129 ALA B O 1
ATOM 5464 N N . THR B 1 130 ? 18.656 24.766 21.516 1 97.5 130 THR B N 1
ATOM 5465 C CA . THR B 1 130 ? 17.406 24.391 22.188 1 97.5 130 THR B CA 1
ATOM 5466 C C . THR B 1 130 ? 17.328 22.875 22.375 1 97.5 130 THR B C 1
ATOM 5468 O O . THR B 1 130 ? 18.125 22.125 21.797 1 97.5 130 THR B O 1
ATOM 5471 N N . SER B 1 131 ? 16.328 22.438 23.203 1 96.88 131 SER B N 1
ATOM 5472 C CA . SER B 1 131 ? 16.062 21 23.391 1 96.88 131 SER B CA 1
ATOM 5473 C C . SER B 1 131 ? 15.633 20.359 22.078 1 96.88 131 SER B C 1
ATOM 5475 O O . SER B 1 131 ? 15.914 19.172 21.844 1 96.88 131 SER B O 1
ATOM 5477 N N . TRP B 1 132 ? 14.992 21.125 21.234 1 98.12 132 TRP B N 1
ATOM 5478 C CA . TRP B 1 132 ? 14.484 20.594 19.969 1 98.12 132 TRP B CA 1
ATOM 5479 C C . TRP B 1 132 ? 15.625 20.297 19 1 98.12 132 TRP B C 1
ATOM 5481 O O . TRP B 1 132 ? 15.609 19.266 18.328 1 98.12 132 TRP B O 1
ATOM 5491 N N . GLY B 1 133 ? 16.594 21.188 18.938 1 98.31 133 GLY B N 1
ATOM 5492 C CA . GLY B 1 133 ? 17.812 20.875 18.203 1 98.31 133 GLY B CA 1
ATOM 5493 C C . GLY B 1 133 ? 18.531 19.656 18.734 1 98.31 133 GLY B C 1
ATOM 5494 O O . GLY B 1 133 ? 19.062 18.859 17.953 1 98.31 133 GLY B O 1
ATOM 5495 N N . ALA B 1 134 ? 18.578 19.531 20.047 1 98 134 ALA B N 1
ATOM 5496 C CA . ALA B 1 134 ? 19.219 18.375 20.672 1 98 134 ALA B CA 1
ATOM 5497 C C . ALA B 1 134 ? 18.531 17.078 20.25 1 98 134 ALA B C 1
ATOM 5499 O O . ALA B 1 134 ? 19.203 16.062 20 1 98 134 ALA B O 1
ATOM 5500 N N . ILE B 1 135 ? 17.25 17.078 20.188 1 98.12 135 ILE B N 1
ATOM 5501 C CA . ILE B 1 135 ? 16.484 15.891 19.812 1 98.12 135 ILE B CA 1
ATOM 5502 C C . ILE B 1 135 ? 16.859 15.484 18.375 1 98.12 135 ILE B C 1
ATOM 5504 O O . ILE B 1 135 ? 17.031 14.297 18.094 1 98.12 135 ILE B O 1
ATOM 5508 N N . ARG B 1 136 ? 16.969 16.469 17.469 1 98.75 136 ARG B N 1
ATOM 5509 C CA . ARG B 1 136 ? 17.406 16.172 16.109 1 98.75 136 ARG B CA 1
ATOM 5510 C C . ARG B 1 136 ? 18.812 15.578 16.109 1 98.75 136 ARG B C 1
ATOM 5512 O O . ARG B 1 136 ? 19.094 14.641 15.359 1 98.75 136 ARG B O 1
ATOM 5519 N N . GLY B 1 137 ? 19.672 16.156 16.922 1 98.69 137 GLY B N 1
ATOM 5520 C CA . GLY B 1 137 ? 21.016 15.633 17.047 1 98.69 137 GLY B CA 1
ATOM 5521 C C . GLY B 1 137 ? 21.078 14.219 17.594 1 98.69 137 GLY B C 1
ATOM 5522 O O . GLY B 1 137 ? 21.906 13.414 17.156 1 98.69 137 GLY B O 1
ATOM 5523 N N . LEU B 1 138 ? 20.234 13.914 18.578 1 98.56 138 LEU B N 1
ATOM 5524 C CA . LEU B 1 138 ? 20.156 12.57 19.125 1 98.56 138 LEU B CA 1
ATOM 5525 C C . LEU B 1 138 ? 19.734 11.57 18.062 1 98.56 138 LEU B C 1
ATOM 5527 O O . LEU B 1 138 ? 20.234 10.445 18.031 1 98.56 138 LEU B O 1
ATOM 5531 N N . GLU B 1 139 ? 18.781 11.977 17.219 1 98.69 139 GLU B N 1
ATOM 5532 C CA . GLU B 1 139 ? 18.406 11.125 16.109 1 98.69 139 GLU B CA 1
ATOM 5533 C C . GLU B 1 139 ? 19.594 10.836 15.195 1 98.69 139 GLU B C 1
ATOM 5535 O O . GLU B 1 139 ? 19.828 9.695 14.797 1 98.69 139 GLU B O 1
ATOM 5540 N N . SER B 1 140 ? 20.344 11.875 14.883 1 98.56 140 SER B N 1
ATOM 5541 C CA . SER B 1 140 ? 21.547 11.688 14.055 1 98.56 140 SER B CA 1
ATOM 5542 C C . SER B 1 140 ? 22.531 10.734 14.719 1 98.56 140 SER B C 1
ATOM 5544 O O . SER B 1 140 ? 23.078 9.852 14.055 1 98.56 140 SER B O 1
ATOM 5546 N N . PHE B 1 141 ? 22.734 10.922 16.031 1 98.44 141 PHE B N 1
ATOM 5547 C CA . PHE B 1 141 ? 23.656 10.047 16.766 1 98.44 141 PHE B CA 1
ATOM 5548 C C . PHE B 1 141 ? 23.203 8.594 16.641 1 98.44 141 PHE B C 1
ATOM 5550 O O . PHE B 1 141 ? 24.016 7.707 16.359 1 98.44 141 PHE B O 1
ATOM 5557 N N . SER B 1 142 ? 21.953 8.367 16.859 1 98.12 142 SER B N 1
ATOM 5558 C CA . SER B 1 142 ? 21.438 7 16.812 1 98.12 142 SER B CA 1
ATOM 5559 C C . SER B 1 142 ? 21.672 6.363 15.453 1 98.12 142 SER B C 1
ATOM 5561 O O . SER B 1 142 ? 21.953 5.168 15.359 1 98.12 142 SER B O 1
ATOM 5563 N N . GLN B 1 143 ? 21.625 7.121 14.398 1 97.44 143 GLN B N 1
ATOM 5564 C CA . GLN B 1 143 ? 21.766 6.605 13.047 1 97.44 143 GLN B CA 1
ATOM 5565 C C . GLN B 1 143 ? 23.234 6.336 12.719 1 97.44 143 GLN B C 1
ATOM 5567 O O . GLN B 1 143 ? 23.547 5.684 11.719 1 97.44 143 GLN B O 1
ATOM 5572 N N . LEU B 1 144 ? 24.109 6.789 13.523 1 97.19 144 LEU B N 1
ATOM 5573 C CA . LEU B 1 144 ? 25.531 6.57 13.328 1 97.19 144 LEU B CA 1
ATOM 5574 C C . LEU B 1 144 ? 26.016 5.332 14.078 1 97.19 144 LEU B C 1
ATOM 5576 O O . LEU B 1 144 ? 27.203 5.043 14.125 1 97.19 144 LEU B O 1
ATOM 5580 N N . THR B 1 145 ? 25.078 4.602 14.68 1 96.88 145 THR B N 1
ATOM 5581 C CA . THR B 1 145 ? 25.375 3.338 15.336 1 96.88 145 THR B CA 1
ATOM 5582 C C . THR B 1 145 ? 24.844 2.158 14.523 1 96.88 145 THR B C 1
ATOM 5584 O O . THR B 1 145 ? 23.828 2.275 13.852 1 96.88 145 THR B O 1
ATOM 5587 N N . TRP B 1 146 ? 25.469 1.035 14.531 1 96.19 146 TRP B N 1
ATOM 5588 C CA . TRP B 1 146 ? 25.016 -0.157 13.812 1 96.19 146 TRP B CA 1
ATOM 5589 C C . TRP B 1 146 ? 25.594 -1.419 14.453 1 96.19 146 TRP B C 1
ATOM 5591 O O . TRP B 1 146 ? 26.531 -1.349 15.25 1 96.19 146 TRP B O 1
ATOM 5601 N N . ALA B 1 147 ? 24.984 -2.484 14.156 1 95.44 147 ALA B N 1
ATOM 5602 C CA . ALA B 1 147 ? 25.391 -3.771 14.711 1 95.44 147 ALA B CA 1
ATOM 5603 C C . ALA B 1 147 ? 26.516 -4.398 13.875 1 95.44 147 ALA B C 1
ATOM 5605 O O . ALA B 1 147 ? 26.5 -4.312 12.648 1 95.44 147 ALA B O 1
ATOM 5606 N N . SER B 1 148 ? 27.438 -4.945 14.477 1 93 148 SER B N 1
ATOM 5607 C CA . SER B 1 148 ? 28.5 -5.781 13.914 1 93 148 SER B CA 1
ATOM 5608 C C . SER B 1 148 ? 28.734 -7.02 14.773 1 93 148 SER B C 1
ATOM 5610 O O . SER B 1 148 ? 29.469 -6.961 15.758 1 93 148 SER B O 1
ATOM 5612 N N . GLY B 1 149 ? 28.203 -8.156 14.359 1 91.06 149 GLY B N 1
ATOM 5613 C CA . GLY B 1 149 ? 28.203 -9.312 15.242 1 91.06 149 GLY B CA 1
ATOM 5614 C C . GLY B 1 149 ? 27.5 -9.055 16.562 1 91.06 149 GLY B C 1
ATOM 5615 O O . GLY B 1 149 ? 26.375 -8.578 16.578 1 91.06 149 GLY B O 1
ATOM 5616 N N . PRO B 1 150 ? 28.141 -9.383 17.641 1 91.81 150 PRO B N 1
ATOM 5617 C CA . PRO B 1 150 ? 27.531 -9.156 18.938 1 91.81 150 PRO B CA 1
ATOM 5618 C C . PRO B 1 150 ? 27.688 -7.719 19.422 1 91.81 150 PRO B C 1
ATOM 5620 O O . PRO B 1 150 ? 27.047 -7.32 20.406 1 91.81 150 PRO B O 1
ATOM 5623 N N . GLU B 1 151 ? 28.562 -6.938 18.75 1 93.62 151 GLU B N 1
ATOM 5624 C CA . GLU B 1 151 ? 28.859 -5.59 19.219 1 93.62 151 GLU B CA 1
ATOM 5625 C C . GLU B 1 151 ? 28.016 -4.547 18.484 1 93.62 151 GLU B C 1
ATOM 5627 O O . GLU B 1 151 ? 27.5 -4.812 17.406 1 93.62 151 GLU B O 1
ATOM 5632 N N . THR B 1 152 ? 27.859 -3.484 19.125 1 95.94 152 THR B N 1
ATOM 5633 C CA . THR B 1 152 ? 27.344 -2.273 18.484 1 95.94 152 THR B CA 1
ATOM 5634 C C . THR B 1 152 ? 28.469 -1.276 18.25 1 95.94 152 THR B C 1
ATOM 5636 O O . THR B 1 152 ? 29.266 -0.999 19.141 1 95.94 152 THR B O 1
ATOM 5639 N N . LEU B 1 153 ? 28.594 -0.811 17.016 1 96.56 153 LEU B N 1
ATOM 5640 C CA . LEU B 1 153 ? 29.625 0.162 16.641 1 96.56 153 LEU B CA 1
ATOM 5641 C C . LEU B 1 153 ? 29 1.545 16.453 1 96.56 153 LEU B C 1
ATOM 5643 O O . LEU B 1 153 ? 27.797 1.667 16.219 1 96.56 153 LEU B O 1
ATOM 5647 N N . ALA B 1 154 ? 29.828 2.562 16.609 1 96.81 154 ALA B N 1
ATOM 5648 C CA . ALA B 1 154 ? 29.484 3.949 16.297 1 96.81 154 ALA B CA 1
ATOM 5649 C C . ALA B 1 154 ? 30.562 4.586 15.422 1 96.81 154 ALA B C 1
ATOM 5651 O O . ALA B 1 154 ? 31.75 4.285 15.562 1 96.81 154 ALA B O 1
ATOM 5652 N N . ALA B 1 155 ? 30.125 5.414 14.484 1 96.62 155 ALA B N 1
ATOM 5653 C CA . ALA B 1 155 ? 31.078 6.219 13.719 1 96.62 155 ALA B CA 1
ATOM 5654 C C . ALA B 1 155 ? 31.953 7.062 14.641 1 96.62 155 ALA B C 1
ATOM 5656 O O . ALA B 1 155 ? 31.469 7.566 15.664 1 96.62 155 ALA B O 1
ATOM 5657 N N . ALA B 1 156 ? 33.219 7.191 14.289 1 96.62 156 ALA B N 1
ATOM 5658 C CA . ALA B 1 156 ? 34.156 8 15.07 1 96.62 156 ALA B CA 1
ATOM 5659 C C . ALA B 1 156 ? 35.031 8.852 14.156 1 96.62 156 ALA B C 1
ATOM 5661 O O . ALA B 1 156 ? 35.281 8.484 13.008 1 96.62 156 ALA B O 1
ATOM 5662 N N . GLY B 1 157 ? 35.531 9.969 14.773 1 95.75 157 GLY B N 1
ATOM 5663 C CA . GLY B 1 157 ? 36.281 10.922 13.984 1 95.75 157 GLY B CA 1
ATOM 5664 C C . GLY B 1 157 ? 35.406 11.773 13.078 1 95.75 157 GLY B C 1
ATOM 5665 O O . GLY B 1 157 ? 35.875 12.242 12.031 1 95.75 157 GLY B O 1
ATOM 5666 N N . ILE B 1 158 ? 34.156 11.922 13.469 1 96.94 158 ILE B N 1
ATOM 5667 C CA . ILE B 1 158 ? 33.156 12.594 12.617 1 96.94 158 ILE B CA 1
ATOM 5668 C C . ILE B 1 158 ? 32.656 13.844 13.312 1 96.94 158 ILE B C 1
ATOM 5670 O O . ILE B 1 158 ? 32.5 13.867 14.531 1 96.94 158 ILE B O 1
ATOM 5674 N N . PHE B 1 159 ? 32.469 14.914 12.586 1 97.81 159 PHE B N 1
ATOM 5675 C CA . PHE B 1 159 ? 31.828 16.156 13.016 1 97.81 159 PHE B CA 1
ATOM 5676 C C . PHE B 1 159 ? 30.688 16.516 12.086 1 97.81 159 PHE B C 1
ATOM 5678 O O . PHE B 1 159 ? 30.844 16.5 10.867 1 97.81 159 PHE B O 1
ATOM 5685 N N . ILE B 1 160 ? 29.484 16.75 12.648 1 98.19 160 ILE B N 1
ATOM 5686 C CA . ILE B 1 160 ? 28.297 17.141 11.898 1 98.19 160 ILE B CA 1
ATOM 5687 C C . ILE B 1 160 ? 27.766 18.469 12.422 1 98.19 160 ILE B C 1
ATOM 5689 O O . ILE B 1 160 ? 27.641 18.672 13.633 1 98.19 160 ILE B O 1
ATOM 5693 N N . ALA B 1 161 ? 27.609 19.422 11.625 1 98.5 161 ALA B N 1
ATOM 5694 C CA . ALA B 1 161 ? 26.812 20.641 11.859 1 98.5 161 ALA B CA 1
ATOM 5695 C C . ALA B 1 161 ? 25.578 20.672 10.961 1 98.5 161 ALA B C 1
ATOM 5697 O O . ALA B 1 161 ? 25.688 20.578 9.742 1 98.5 161 ALA B O 1
ATOM 5698 N N . ASP B 1 162 ? 24.406 20.75 11.594 1 98.38 162 ASP B N 1
ATOM 5699 C CA . ASP B 1 162 ? 23.203 20.484 10.812 1 98.38 162 ASP B CA 1
ATOM 5700 C C . ASP B 1 162 ? 22.078 21.453 11.195 1 98.38 162 ASP B C 1
ATOM 5702 O O . ASP B 1 162 ? 22.078 22 12.297 1 98.38 162 ASP B O 1
ATOM 5706 N N . ARG B 1 163 ? 21.281 21.75 10.242 1 98.12 163 ARG B N 1
ATOM 5707 C CA . ARG B 1 163 ? 20.141 22.641 10.398 1 98.12 163 ARG B CA 1
ATOM 5708 C C . ARG B 1 163 ? 19.125 22.438 9.281 1 98.12 163 ARG B C 1
ATOM 5710 O O . ARG B 1 163 ? 19.5 22.078 8.164 1 98.12 163 ARG B O 1
ATOM 5717 N N . PRO B 1 164 ? 17.859 22.688 9.531 1 98.5 164 PRO B N 1
ATOM 5718 C CA . PRO B 1 164 ? 16.875 22.547 8.461 1 98.5 164 PRO B CA 1
ATOM 5719 C C . PRO B 1 164 ? 16.891 23.719 7.492 1 98.5 164 PRO B C 1
ATOM 5721 O O . PRO B 1 164 ? 17.141 24.859 7.898 1 98.5 164 PRO B O 1
ATOM 5724 N N . LEU B 1 165 ? 16.547 23.422 6.27 1 98.12 165 LEU B N 1
ATOM 5725 C CA . LEU B 1 165 ? 16.375 24.438 5.234 1 98.12 165 LEU B CA 1
ATOM 5726 C C . LEU B 1 165 ? 15.07 25.203 5.422 1 98.12 165 LEU B C 1
ATOM 5728 O O . LEU B 1 165 ? 15.008 26.406 5.16 1 98.12 165 LEU B O 1
ATOM 5732 N N . PHE B 1 166 ? 14 24.578 5.82 1 98.75 166 PHE B N 1
ATOM 5733 C CA . PHE B 1 166 ? 12.695 25.172 6.051 1 98.75 166 PHE B CA 1
ATOM 5734 C C . PHE B 1 166 ? 12.211 24.906 7.473 1 98.75 166 PHE B C 1
ATOM 5736 O O . PHE B 1 166 ? 12.406 23.812 8.008 1 98.75 166 PHE B O 1
ATOM 5743 N N . PRO B 1 167 ? 11.609 25.828 8.078 1 98.44 167 PRO B N 1
ATOM 5744 C CA . PRO B 1 167 ? 11.156 25.641 9.461 1 98.44 167 PRO B CA 1
ATOM 5745 C C . PRO B 1 167 ? 9.883 24.812 9.57 1 98.44 167 PRO B C 1
ATOM 5747 O O . PRO B 1 167 ? 9.523 24.375 10.656 1 98.44 167 PRO B O 1
ATOM 5750 N N . HIS B 1 168 ? 9.133 24.641 8.477 1 98.81 168 HIS B N 1
ATOM 5751 C CA . HIS B 1 168 ? 7.891 23.875 8.469 1 98.81 168 HIS B CA 1
ATOM 5752 C C . HIS B 1 168 ? 8.016 22.625 7.598 1 98.81 168 HIS B C 1
ATOM 5754 O O . HIS B 1 168 ? 8.086 22.719 6.371 1 98.81 168 HIS B O 1
ATOM 5760 N N . ARG B 1 169 ? 8.023 21.469 8.172 1 98.94 169 ARG B N 1
ATOM 5761 C CA . ARG B 1 169 ? 8.109 20.156 7.52 1 98.94 169 ARG B CA 1
ATOM 5762 C C . ARG B 1 169 ? 7.031 19.219 8.031 1 98.94 169 ARG B C 1
ATOM 5764 O O . ARG B 1 169 ? 7.203 18.578 9.07 1 98.94 169 ARG B O 1
ATOM 5771 N N . GLY B 1 170 ? 5.91 19.156 7.258 1 98.94 170 GLY B N 1
ATOM 5772 C CA . GLY B 1 170 ? 4.727 18.562 7.867 1 98.94 170 GLY B CA 1
ATOM 5773 C C . GLY B 1 170 ? 4.191 17.359 7.098 1 98.94 170 GLY B C 1
ATOM 5774 O O . GLY B 1 170 ? 4.594 17.125 5.957 1 98.94 170 GLY B O 1
ATOM 5775 N N . LEU B 1 171 ? 3.395 16.578 7.742 1 98.94 171 LEU B N 1
ATOM 5776 C CA . LEU B 1 171 ? 2.529 15.531 7.215 1 98.94 171 LEU B CA 1
ATOM 5777 C C . LEU B 1 171 ? 1.077 15.773 7.613 1 98.94 171 LEU B C 1
ATOM 5779 O O . LEU B 1 171 ? 0.761 15.867 8.797 1 98.94 171 LEU B O 1
ATOM 5783 N N . LEU B 1 172 ? 0.254 16 6.602 1 98.94 172 LEU B N 1
ATOM 5784 C CA . LEU B 1 172 ? -1.182 16.031 6.859 1 98.94 172 LEU B CA 1
ATOM 5785 C C . LEU B 1 172 ? -1.741 14.617 6.984 1 98.94 172 LEU B C 1
ATOM 5787 O O . LEU B 1 172 ? -1.474 13.758 6.137 1 98.94 172 LEU B O 1
ATOM 5791 N N . LEU B 1 173 ? -2.439 14.328 8.023 1 98.88 173 LEU B N 1
ATOM 5792 C CA . LEU B 1 173 ? -3.111 13.055 8.25 1 98.88 173 LEU B CA 1
ATOM 5793 C C . LEU B 1 173 ? -4.605 13.258 8.461 1 98.88 173 LEU B C 1
ATOM 5795 O O . LEU B 1 173 ? -5.02 13.891 9.438 1 98.88 173 LEU B O 1
ATOM 5799 N N . ASP B 1 174 ? -5.379 12.773 7.582 1 98.75 174 ASP B N 1
ATOM 5800 C CA . ASP B 1 174 ? -6.832 12.82 7.691 1 98.75 174 ASP B CA 1
ATOM 5801 C C . ASP B 1 174 ? -7.363 11.625 8.477 1 98.75 174 ASP B C 1
ATOM 5803 O O . ASP B 1 174 ? -7.234 10.484 8.039 1 98.75 174 ASP B O 1
ATOM 5807 N N . THR B 1 175 ? -8.016 11.906 9.602 1 98.69 175 THR B N 1
ATOM 5808 C CA . THR B 1 175 ? -8.523 10.828 10.445 1 98.69 175 THR B CA 1
ATOM 5809 C C . THR B 1 175 ? -10.055 10.812 10.438 1 98.69 175 THR B C 1
ATOM 5811 O O . THR B 1 175 ? -10.68 10.164 11.273 1 98.69 175 THR B O 1
ATOM 5814 N N . SER B 1 176 ? -10.641 11.602 9.508 1 98.44 176 SER B N 1
ATOM 5815 C CA . SER B 1 176 ? -12.094 11.664 9.383 1 98.44 176 SER B CA 1
ATOM 5816 C C . SER B 1 176 ? -12.602 10.672 8.344 1 98.44 176 SER B C 1
ATOM 5818 O O . SER B 1 176 ? -13.57 9.953 8.594 1 98.44 176 SER B O 1
ATOM 5820 N N . ARG B 1 177 ? -12.047 10.633 7.203 1 98 177 ARG B N 1
ATOM 5821 C CA . ARG B 1 177 ? -12.523 9.766 6.133 1 98 177 ARG B CA 1
ATOM 5822 C C . ARG B 1 177 ? -12.383 8.297 6.516 1 98 177 ARG B C 1
ATOM 5824 O O . ARG B 1 177 ? -13.289 7.496 6.277 1 98 177 ARG B O 1
ATOM 5831 N N . ASN B 1 178 ? -11.234 7.961 7.027 1 98.19 178 ASN B N 1
ATOM 5832 C CA . ASN B 1 178 ? -11.086 6.734 7.801 1 98.19 178 ASN B CA 1
ATOM 5833 C C . ASN B 1 178 ? -10.438 7 9.156 1 98.19 178 ASN B C 1
ATOM 5835 O O . ASN B 1 178 ? -9.492 7.793 9.25 1 98.19 178 ASN B O 1
ATOM 5839 N N . PHE B 1 179 ? -10.961 6.328 10.203 1 98.06 179 PHE B N 1
ATOM 5840 C CA . PHE B 1 179 ? -10.523 6.57 11.578 1 98.06 179 PHE B CA 1
ATOM 5841 C C . PHE B 1 179 ? -9.172 5.93 11.836 1 98.06 179 PHE B C 1
ATOM 5843 O O . PHE B 1 179 ? -8.875 4.855 11.312 1 98.06 179 PHE B O 1
ATOM 5850 N N . TYR B 1 180 ? -8.375 6.574 12.633 1 98.69 180 TYR B N 1
ATOM 5851 C CA . TYR B 1 180 ? -7.098 6.07 13.125 1 98.69 180 TYR B CA 1
ATOM 5852 C C . TYR B 1 180 ? -7.102 5.957 14.648 1 98.69 180 TYR B C 1
ATOM 5854 O O . TYR B 1 180 ? -7.543 6.871 15.344 1 98.69 180 TYR B O 1
ATOM 5862 N N . SER B 1 181 ? -6.562 4.91 15.156 1 98.5 181 SER B N 1
ATOM 5863 C CA . SER B 1 181 ? -6.375 4.801 16.594 1 98.5 181 SER B CA 1
ATOM 5864 C C . SER B 1 181 ? -5.246 5.703 17.078 1 98.5 181 SER B C 1
ATOM 5866 O O . SER B 1 181 ? -4.449 6.191 16.281 1 98.5 181 SER B O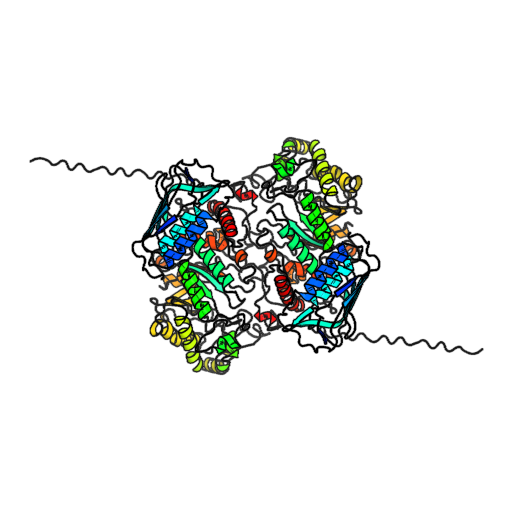 1
ATOM 5868 N N . LEU B 1 182 ? -5.176 5.926 18.375 1 98.62 182 LEU B N 1
ATOM 5869 C CA . LEU B 1 182 ? -4.074 6.703 18.922 1 98.62 182 LEU B CA 1
ATOM 5870 C C . LEU B 1 182 ? -2.736 6.031 18.656 1 98.62 182 LEU B C 1
ATOM 5872 O O . LEU B 1 182 ? -1.742 6.703 18.375 1 98.62 182 LEU B O 1
ATOM 5876 N N . GLU B 1 183 ? -2.744 4.742 18.734 1 98.5 183 GLU B N 1
ATOM 5877 C CA . GLU B 1 183 ? -1.503 4.02 18.484 1 98.5 183 GLU B CA 1
ATOM 5878 C C . GLU B 1 183 ? -0.998 4.27 17.062 1 98.5 183 GLU B C 1
ATOM 5880 O O . GLU B 1 183 ? 0.208 4.402 16.844 1 98.5 183 GLU B O 1
ATOM 5885 N N . ASP B 1 184 ? -1.927 4.27 16.094 1 98.69 184 ASP B N 1
ATOM 5886 C CA . ASP B 1 184 ? -1.561 4.586 14.719 1 98.69 184 ASP B CA 1
ATOM 5887 C C . ASP B 1 184 ? -0.947 5.98 14.625 1 98.69 184 ASP B C 1
ATOM 5889 O O . ASP B 1 184 ? 0.058 6.176 13.938 1 98.69 184 ASP B O 1
ATOM 5893 N N . ILE B 1 185 ? -1.521 6.922 15.234 1 98.94 185 ILE B N 1
ATOM 5894 C CA . ILE B 1 185 ? -1.072 8.312 15.203 1 98.94 185 ILE B CA 1
ATOM 5895 C C . ILE B 1 185 ? 0.291 8.43 15.883 1 98.94 185 ILE B C 1
ATOM 5897 O O . ILE B 1 185 ? 1.192 9.094 15.367 1 98.94 185 ILE B O 1
ATOM 5901 N N . PHE B 1 186 ? 0.489 7.734 17.047 1 98.88 186 PHE B N 1
ATOM 5902 C CA . PHE B 1 186 ? 1.757 7.773 17.766 1 98.88 186 PHE B CA 1
ATOM 5903 C C . PHE B 1 186 ? 2.879 7.188 16.922 1 98.88 186 PHE B C 1
ATOM 5905 O O . PHE B 1 186 ? 3.98 7.738 16.875 1 98.88 186 PHE B O 1
ATOM 5912 N N . ARG B 1 187 ? 2.584 6.09 16.266 1 98.75 187 ARG B N 1
ATOM 5913 C CA . ARG B 1 187 ? 3.574 5.473 15.383 1 98.75 187 ARG B CA 1
ATOM 5914 C C . ARG B 1 187 ? 3.98 6.426 14.266 1 98.75 187 ARG B C 1
ATOM 5916 O O . ARG B 1 187 ? 5.16 6.508 13.914 1 98.75 187 ARG B O 1
ATOM 5923 N N . THR B 1 188 ? 3.01 7.133 13.75 1 98.88 188 THR B N 1
ATOM 5924 C CA . THR B 1 188 ? 3.271 8.117 12.711 1 98.88 188 THR B CA 1
ATOM 5925 C C . THR B 1 188 ? 4.152 9.242 13.242 1 98.88 188 THR B C 1
ATOM 5927 O O . THR B 1 188 ? 5.102 9.664 12.578 1 98.88 188 THR B O 1
ATOM 5930 N N . ILE B 1 189 ? 3.893 9.688 14.422 1 98.88 189 ILE B N 1
ATOM 5931 C CA . ILE B 1 189 ? 4.656 10.758 15.047 1 98.88 189 ILE B CA 1
ATOM 5932 C C . ILE B 1 189 ? 6.102 10.312 15.258 1 98.88 189 ILE B C 1
ATOM 5934 O O . ILE B 1 189 ? 7.039 11.062 14.992 1 98.88 189 ILE B O 1
ATOM 5938 N N . ARG B 1 190 ? 6.32 9.102 15.711 1 98.69 190 ARG B N 1
ATOM 5939 C CA . ARG B 1 190 ? 7.672 8.578 15.875 1 98.69 190 ARG B CA 1
ATOM 5940 C C . ARG B 1 190 ? 8.438 8.609 14.562 1 98.69 190 ARG B C 1
ATOM 5942 O O . ARG B 1 190 ? 9.578 9.07 14.516 1 98.69 190 ARG B O 1
ATOM 5949 N N . ALA B 1 191 ? 7.762 8.141 13.562 1 98.88 191 ALA B N 1
ATOM 5950 C CA . ALA B 1 191 ? 8.398 8.102 12.25 1 98.88 191 ALA B CA 1
ATOM 5951 C C . ALA B 1 191 ? 8.75 9.508 11.773 1 98.88 191 ALA B C 1
ATOM 5953 O O . ALA B 1 191 ? 9.805 9.719 11.164 1 98.88 191 ALA B O 1
ATOM 5954 N N . MET B 1 192 ? 7.863 10.453 12.016 1 98.94 192 MET B N 1
ATOM 5955 C CA . MET B 1 192 ? 8.133 11.844 11.656 1 98.94 192 MET B CA 1
ATOM 5956 C C . MET B 1 192 ? 9.391 12.352 12.359 1 98.94 192 MET B C 1
ATOM 5958 O O . MET B 1 192 ? 10.25 12.969 11.727 1 98.94 192 MET B O 1
ATOM 5962 N N . SER B 1 193 ? 9.453 12.047 13.594 1 98.75 193 SER B N 1
ATOM 5963 C CA . SER B 1 193 ? 10.609 12.484 14.367 1 98.75 193 SER B CA 1
ATOM 5964 C C . SER B 1 193 ? 11.898 11.852 13.844 1 98.75 193 SER B C 1
ATOM 5966 O O . SER B 1 193 ? 12.93 12.523 13.734 1 98.75 193 SER B O 1
ATOM 5968 N N . TYR B 1 194 ? 11.836 10.547 13.492 1 98.69 194 TYR B N 1
ATOM 5969 C CA . TYR B 1 194 ? 12.992 9.867 12.914 1 98.69 194 TYR B CA 1
ATOM 5970 C C . TYR B 1 194 ? 13.484 10.602 11.672 1 98.69 194 TYR B C 1
ATOM 5972 O O . TYR B 1 194 ? 14.672 10.562 11.344 1 98.69 194 TYR B O 1
ATOM 5980 N N . ASN B 1 195 ? 12.578 11.266 10.992 1 98.88 195 ASN B N 1
ATOM 5981 C CA . ASN B 1 195 ? 12.883 11.938 9.734 1 98.88 195 ASN B CA 1
ATOM 5982 C C . ASN B 1 195 ? 13.039 13.445 9.93 1 98.88 195 ASN B C 1
ATOM 5984 O O . ASN B 1 195 ? 13.023 14.203 8.961 1 98.88 195 ASN B O 1
ATOM 5988 N N . LYS B 1 196 ? 13.047 13.891 11.18 1 98.81 196 LYS B N 1
ATOM 5989 C CA . LYS B 1 196 ? 13.25 15.273 11.609 1 98.81 196 LYS B CA 1
ATOM 5990 C C . LYS B 1 196 ? 12.156 16.188 11.062 1 98.81 196 LYS B C 1
ATOM 5992 O O . LYS B 1 196 ? 12.422 17.328 10.68 1 98.81 196 LYS B O 1
ATOM 5997 N N . MET B 1 197 ? 11.016 15.633 10.867 1 98.94 197 MET B N 1
ATOM 5998 C CA . MET B 1 197 ? 9.82 16.422 10.578 1 98.94 197 MET B CA 1
ATOM 5999 C C . MET B 1 197 ? 9.234 17.016 11.852 1 98.94 197 MET B C 1
ATOM 6001 O O . MET B 1 197 ? 9.422 16.469 12.938 1 98.94 197 MET B O 1
ATOM 6005 N N . ASN B 1 198 ? 8.477 18.109 11.711 1 98.88 198 ASN B N 1
ATOM 6006 C CA . ASN B 1 198 ? 8.164 18.781 12.969 1 98.88 198 ASN B CA 1
ATOM 6007 C C . ASN B 1 198 ? 6.707 19.234 13.023 1 98.88 198 ASN B C 1
ATOM 6009 O O . ASN B 1 198 ? 6.305 19.953 13.938 1 98.88 198 ASN B O 1
ATOM 6013 N N . VAL B 1 199 ? 5.84 18.812 12.039 1 98.94 199 VAL B N 1
ATOM 6014 C CA . VAL B 1 199 ? 4.453 19.25 12.094 1 98.94 199 VAL B CA 1
ATOM 6015 C C . VAL B 1 199 ? 3.527 18.094 11.711 1 98.94 199 VAL B C 1
ATOM 6017 O O . VAL B 1 199 ? 3.576 17.609 10.578 1 98.94 199 VAL B O 1
ATOM 6020 N N . LEU B 1 200 ? 2.756 17.641 12.594 1 98.94 200 LEU B N 1
ATOM 6021 C CA . LEU B 1 200 ? 1.581 16.844 12.266 1 98.94 200 LEU B CA 1
ATOM 6022 C C . LEU B 1 200 ? 0.374 17.734 11.992 1 98.94 200 LEU B C 1
ATOM 6024 O O . LEU B 1 200 ? -0.163 18.359 12.914 1 98.94 200 LEU B O 1
ATOM 6028 N N . HIS B 1 201 ? 0.084 17.922 10.766 1 98.94 201 HIS B N 1
ATOM 6029 C CA . HIS B 1 201 ? -1.167 18.562 10.367 1 98.94 201 HIS B CA 1
ATOM 6030 C C . HIS B 1 201 ? -2.34 17.594 10.492 1 98.94 201 HIS B C 1
ATOM 6032 O O . HIS B 1 201 ? -2.557 16.766 9.609 1 98.94 201 HIS B O 1
ATOM 6038 N N . TRP B 1 202 ? -3.084 17.734 11.586 1 98.94 202 TRP B N 1
ATOM 6039 C CA . TRP B 1 202 ? -4.156 16.797 11.906 1 98.94 202 TRP B CA 1
ATOM 6040 C C . TRP B 1 202 ? -5.48 17.266 11.305 1 98.94 202 TRP B C 1
ATOM 6042 O O . TRP B 1 202 ? -6.184 18.078 11.898 1 98.94 202 TRP B O 1
ATOM 6052 N N . HIS B 1 203 ? -5.793 16.797 10.148 1 98.81 203 HIS B N 1
ATOM 6053 C CA . HIS B 1 203 ? -7.109 16.969 9.547 1 98.81 203 HIS B CA 1
ATOM 6054 C C . HIS B 1 203 ? -8.148 16.094 10.234 1 98.81 203 HIS B C 1
ATOM 6056 O O . HIS B 1 203 ? -8.422 14.977 9.781 1 98.81 203 HIS B O 1
ATOM 6062 N N . ILE B 1 204 ? -8.852 16.578 11.172 1 98.44 204 ILE B N 1
ATOM 6063 C CA . ILE B 1 204 ? -9.531 15.766 12.164 1 98.44 204 ILE B CA 1
ATOM 6064 C C . ILE B 1 204 ? -10.984 15.547 11.742 1 98.44 204 ILE B C 1
ATOM 6066 O O . ILE B 1 204 ? -11.578 14.508 12.039 1 98.44 204 ILE B O 1
ATOM 6070 N N . THR B 1 205 ? -11.586 16.562 11.156 1 98.31 205 THR B N 1
ATOM 6071 C CA . THR B 1 205 ? -13.008 16.5 10.82 1 98.31 205 THR B CA 1
ATOM 6072 C C . THR B 1 205 ? -13.211 16.703 9.32 1 98.31 205 THR B C 1
ATOM 6074 O O . THR B 1 205 ? -12.414 17.375 8.664 1 98.31 205 THR B O 1
ATOM 6077 N N . ASP B 1 206 ? -14.211 16.125 8.828 1 98.44 206 ASP B N 1
ATOM 6078 C CA . ASP B 1 206 ? -14.656 16.266 7.445 1 98.44 206 ASP B CA 1
ATOM 6079 C C . ASP B 1 206 ? -16.109 15.82 7.285 1 98.44 206 ASP B C 1
ATOM 6081 O O . ASP B 1 206 ? -16.781 15.539 8.273 1 98.44 206 ASP B O 1
ATOM 6085 N N . SER B 1 207 ? -16.578 15.828 6.105 1 98.19 207 SER B N 1
ATOM 6086 C CA . SER B 1 207 ? -17.984 15.523 5.824 1 98.19 207 SER B CA 1
ATOM 6087 C C . SER B 1 207 ? -18.344 14.117 6.281 1 98.19 207 SER B C 1
ATOM 6089 O O . SER B 1 207 ? -19.484 13.867 6.68 1 98.19 207 SER B O 1
ATOM 6091 N N . GLN B 1 208 ? -17.406 13.234 6.324 1 97.44 208 GLN B N 1
ATOM 6092 C CA . GLN B 1 208 ? -17.688 11.82 6.586 1 97.44 208 GLN B CA 1
ATOM 6093 C C . GLN B 1 208 ? -17.797 11.547 8.078 1 97.44 208 GLN B C 1
ATOM 6095 O O . GLN B 1 208 ? -18.531 10.656 8.5 1 97.44 208 GLN B O 1
ATOM 6100 N N . SER B 1 209 ? -17 12.32 8.828 1 98.5 209 SER B N 1
ATOM 6101 C CA . SER B 1 209 ? -17.016 12.07 10.266 1 98.5 209 SER B CA 1
ATOM 6102 C C . SER B 1 209 ? -16.469 13.266 11.039 1 98.5 209 SER B C 1
ATOM 6104 O O . SER B 1 209 ? -15.586 13.977 10.555 1 98.5 209 SER B O 1
ATOM 6106 N N . PHE B 1 210 ? -17.047 13.555 12.188 1 98.75 210 PHE B N 1
ATOM 6107 C CA . PHE B 1 210 ? -16.547 14.5 13.18 1 98.75 210 PHE B CA 1
ATOM 6108 C C . PHE B 1 210 ? -16.141 13.773 14.461 1 98.75 210 PHE B C 1
ATOM 6110 O O . PHE B 1 210 ? -16.891 13.781 15.445 1 98.75 210 PHE B O 1
ATOM 6117 N N . PRO B 1 211 ? -14.938 13.219 14.516 1 98.81 211 PRO B N 1
ATOM 6118 C CA . PRO B 1 211 ? -14.57 12.32 15.617 1 98.81 211 PRO B CA 1
ATOM 6119 C C . PRO B 1 211 ? -14.07 13.07 16.844 1 98.81 211 PRO B C 1
ATOM 6121 O O . PRO B 1 211 ? -13.852 12.461 17.891 1 98.81 211 PRO B O 1
ATOM 6124 N N . LEU B 1 212 ? -13.93 14.359 16.812 1 98.88 212 LEU B N 1
ATOM 6125 C CA . LEU B 1 212 ? -13.375 15.141 17.906 1 98.88 212 LEU B CA 1
ATOM 6126 C C . LEU B 1 212 ? -14.461 15.508 18.922 1 98.88 212 LEU B C 1
ATOM 6128 O O . LEU B 1 212 ? -15.414 16.219 18.578 1 98.88 212 LEU B O 1
ATOM 6132 N N . ILE B 1 213 ? -14.328 15.086 20.109 1 98.81 213 ILE B N 1
ATOM 6133 C CA . ILE B 1 213 ? -15.266 15.477 21.156 1 98.81 213 ILE B CA 1
ATOM 6134 C C . ILE B 1 213 ? -14.938 16.891 21.656 1 98.81 213 ILE B C 1
ATOM 6136 O O . ILE B 1 213 ? -13.836 17.125 22.156 1 98.81 213 ILE B O 1
ATOM 6140 N N . LEU B 1 214 ? -15.82 17.828 21.469 1 98.75 214 LEU B N 1
ATOM 6141 C CA . LEU B 1 214 ? -15.711 19.188 21.953 1 98.75 214 LEU B CA 1
ATOM 6142 C C . LEU B 1 214 ? -16.578 19.391 23.203 1 98.75 214 LEU B C 1
ATOM 6144 O O . LEU B 1 214 ? -17.781 19.172 23.156 1 98.75 214 LEU B O 1
ATOM 6148 N N . PRO B 1 215 ? -16.047 19.812 24.25 1 98 215 PRO B N 1
ATOM 6149 C CA . PRO B 1 215 ? -16.766 19.891 25.516 1 98 215 PRO B CA 1
ATOM 6150 C C . PRO B 1 215 ? -18.031 20.75 25.422 1 98 215 PRO B C 1
ATOM 6152 O O . PRO B 1 215 ? -19.062 20.406 26.016 1 98 215 PRO B O 1
ATOM 6155 N N . SER B 1 216 ? -18.016 21.828 24.688 1 98.19 216 SER B N 1
ATOM 6156 C CA . SER B 1 216 ? -19.156 22.734 24.641 1 98.19 216 SER B CA 1
ATOM 6157 C C . SER B 1 216 ? -20.172 22.281 23.594 1 98.19 216 SER B C 1
ATOM 6159 O O . SER B 1 216 ? -21.312 22.75 23.594 1 98.19 216 SER B O 1
ATOM 6161 N N . LEU B 1 217 ? -19.766 21.422 22.719 1 98.56 217 LEU B N 1
ATOM 6162 C CA . LEU B 1 217 ? -20.625 20.969 21.625 1 98.56 217 LEU B CA 1
ATOM 6163 C C . LEU B 1 217 ? -20.438 19.469 21.391 1 98.56 217 LEU B C 1
ATOM 6165 O O . LEU B 1 217 ? -20.094 19.047 20.281 1 98.56 217 LEU B O 1
ATOM 6169 N N . PRO B 1 218 ? -20.703 18.672 22.375 1 98.38 218 PRO B N 1
ATOM 6170 C CA . PRO B 1 218 ? -20.391 17.25 22.281 1 98.38 218 PRO B CA 1
ATOM 6171 C C . PRO B 1 218 ? -21.203 16.531 21.203 1 98.38 218 PRO B C 1
ATOM 6173 O O . PRO B 1 218 ? -20.797 15.477 20.703 1 98.38 218 PRO B O 1
ATOM 6176 N N . ASP B 1 219 ? -22.375 17.141 20.797 1 98.56 219 ASP B N 1
ATOM 6177 C CA . ASP B 1 219 ? -23.281 16.469 19.859 1 98.56 219 ASP B CA 1
ATOM 6178 C C . ASP B 1 219 ? -22.641 16.312 18.484 1 98.56 219 ASP B C 1
ATOM 6180 O O . ASP B 1 219 ? -23.016 15.422 17.719 1 98.56 219 ASP B O 1
ATOM 6184 N N . LEU B 1 220 ? -21.672 17.188 18.141 1 98.81 220 LEU B N 1
ATOM 6185 C CA . LEU B 1 220 ? -20.984 17.047 16.859 1 98.81 220 LEU B CA 1
ATOM 6186 C C . LEU B 1 220 ? -20.312 15.688 16.734 1 98.81 220 LEU B C 1
ATOM 6188 O O . LEU B 1 220 ? -20.469 15.008 15.719 1 98.81 220 LEU B O 1
ATOM 6192 N N . ALA B 1 221 ? -19.625 15.25 17.781 1 98.81 221 ALA B N 1
ATOM 6193 C CA . ALA B 1 221 ? -18.969 13.945 17.766 1 98.81 221 ALA B CA 1
ATOM 6194 C C . ALA B 1 221 ? -19.953 12.828 18.047 1 98.81 221 ALA B C 1
ATOM 6196 O O . ALA B 1 221 ? -19.891 11.758 17.438 1 98.81 221 ALA B O 1
ATOM 6197 N N . LEU B 1 222 ? -20.859 13.102 18.984 1 98.56 222 LEU B N 1
ATOM 6198 C CA . LEU B 1 222 ? -21.781 12.062 19.406 1 98.56 222 LEU B CA 1
ATOM 6199 C C . LEU B 1 222 ? -22.688 11.648 18.25 1 98.56 222 LEU B C 1
ATOM 6201 O O . LEU B 1 222 ? -23.047 10.469 18.125 1 98.56 222 LEU B O 1
ATOM 6205 N N . LYS B 1 223 ? -23.031 12.609 17.391 1 98.38 223 LYS B N 1
ATOM 6206 C CA . LYS B 1 223 ? -23.984 12.328 16.312 1 98.38 223 LYS B CA 1
ATOM 6207 C C . LYS B 1 223 ? -23.266 12.289 14.953 1 98.38 223 LYS B C 1
ATOM 6209 O O . LYS B 1 223 ? -23.812 11.758 13.984 1 98.38 223 LYS B O 1
ATOM 6214 N N . GLY B 1 224 ? -22.031 12.82 14.898 1 98.12 224 GLY B N 1
ATOM 6215 C CA . GLY B 1 224 ? -21.406 13 13.602 1 98.12 224 GLY B CA 1
ATOM 6216 C C . GLY B 1 224 ? -20.203 12.102 13.383 1 98.12 224 GLY B C 1
ATOM 6217 O O . GLY B 1 224 ? -19.578 12.133 12.328 1 98.12 224 GLY B O 1
ATOM 6218 N N . SER B 1 225 ? -19.828 11.273 14.375 1 98.31 225 SER B N 1
ATOM 6219 C CA . SER B 1 225 ? -18.703 10.344 14.227 1 98.31 225 SER B CA 1
ATOM 6220 C C . SER B 1 225 ? -19.188 8.961 13.797 1 98.31 225 SER B C 1
ATOM 6222 O O . SER B 1 225 ? -20.391 8.727 13.672 1 98.31 225 SER B O 1
ATOM 6224 N N . TYR B 1 226 ? -18.281 8.047 13.586 1 96.75 226 TYR B N 1
ATOM 6225 C CA . TYR B 1 226 ? -18.609 6.691 13.164 1 96.75 226 TYR B CA 1
ATOM 6226 C C . TYR B 1 226 ? -19.125 5.871 14.344 1 96.75 226 TYR B C 1
ATOM 6228 O O . TYR B 1 226 ? -19.625 4.762 14.164 1 96.75 226 TYR B O 1
ATOM 6236 N N . GLY B 1 227 ? -18.953 6.391 15.516 1 95.19 227 GLY B N 1
ATOM 6237 C CA . GLY B 1 227 ? -19.406 5.676 16.703 1 95.19 227 GLY B CA 1
ATOM 6238 C C . GLY B 1 227 ? -18.516 5.91 17.906 1 95.19 227 GLY B C 1
ATOM 6239 O O . GLY B 1 227 ? -17.484 6.578 17.812 1 95.19 227 GLY B O 1
ATOM 6240 N N . PRO B 1 228 ? -18.828 5.332 19 1 95.31 228 PRO B N 1
ATOM 6241 C CA . PRO B 1 228 ? -18.156 5.656 20.266 1 95.31 228 PRO B CA 1
ATOM 6242 C C . PRO B 1 228 ? -16.703 5.219 20.281 1 95.31 228 PRO B C 1
ATOM 6244 O O . PRO B 1 228 ? -15.875 5.84 20.969 1 95.31 228 PRO B O 1
ATOM 6247 N N . GLN B 1 229 ? -16.406 4.191 19.547 1 94.88 229 GLN B N 1
ATOM 6248 C CA . GLN B 1 229 ? -15.031 3.688 19.562 1 94.88 229 GLN B CA 1
ATOM 6249 C C . GLN B 1 229 ? -14.156 4.445 18.578 1 94.88 229 GLN B C 1
ATOM 6251 O O . GLN B 1 229 ? -12.953 4.191 18.484 1 94.88 229 GLN B O 1
ATOM 6256 N N . MET B 1 230 ? -14.766 5.355 17.859 1 97.94 230 MET B N 1
ATOM 6257 C CA . MET B 1 230 ? -14.047 6.094 16.812 1 97.94 230 MET B CA 1
ATOM 6258 C C . MET B 1 230 ? -14.195 7.598 17.016 1 97.94 230 MET B C 1
ATOM 6260 O O . MET B 1 230 ? -14.594 8.32 16.109 1 97.94 230 MET B O 1
ATOM 6264 N N . ARG B 1 231 ? -13.859 7.973 18.25 1 98.69 231 ARG B N 1
ATOM 6265 C CA . ARG B 1 231 ? -13.836 9.359 18.688 1 98.69 231 ARG B CA 1
ATOM 6266 C C . ARG B 1 231 ? -12.531 9.688 19.406 1 98.69 231 ARG B C 1
ATOM 6268 O O . ARG B 1 231 ? -11.844 8.789 19.906 1 98.69 231 ARG B O 1
ATOM 6275 N N . TYR B 1 232 ? -12.188 10.93 19.391 1 98.88 232 TYR B N 1
ATOM 6276 C CA . TYR B 1 232 ? -11.055 11.43 20.156 1 98.88 232 TYR B CA 1
ATOM 6277 C C . TYR B 1 232 ? -11.523 12.32 21.297 1 98.88 232 TYR B C 1
ATOM 6279 O O . TYR B 1 232 ? -12.055 13.406 21.062 1 98.88 232 TYR B O 1
ATOM 6287 N N . SER B 1 233 ? -11.32 11.945 22.484 1 98.75 233 SER B N 1
ATOM 6288 C CA . SER B 1 233 ? -11.648 12.727 23.672 1 98.75 233 SER B CA 1
ATOM 6289 C C . SER B 1 233 ? -10.617 13.812 23.922 1 98.75 233 SER B C 1
ATOM 6291 O O . SER B 1 233 ? -9.531 13.797 23.344 1 98.75 233 SER B O 1
ATOM 6293 N N . PRO B 1 234 ? -10.945 14.82 24.766 1 98.62 234 PRO B N 1
ATOM 6294 C CA . PRO B 1 234 ? -9.938 15.805 25.156 1 98.62 234 PRO B CA 1
ATOM 6295 C C . PRO B 1 234 ? -8.664 15.164 25.703 1 98.62 234 PRO B C 1
ATOM 6297 O O . PRO B 1 234 ? -7.559 15.625 25.406 1 98.62 234 PRO B O 1
ATOM 6300 N N . ASP B 1 235 ? -8.852 14.109 26.438 1 98.69 235 ASP B N 1
ATOM 6301 C CA . ASP B 1 235 ? -7.688 13.398 26.953 1 98.69 235 ASP B CA 1
ATOM 6302 C C . ASP B 1 235 ? -6.863 12.789 25.828 1 98.69 235 ASP B C 1
ATOM 6304 O O . ASP B 1 235 ? -5.633 12.797 25.875 1 98.69 235 ASP B O 1
ATOM 6308 N N . ASP B 1 236 ? -7.555 12.195 24.844 1 98.75 236 ASP B N 1
ATOM 6309 C CA . ASP B 1 236 ? -6.859 11.641 23.688 1 98.75 236 ASP B CA 1
ATOM 6310 C C . ASP B 1 236 ? -6.035 12.711 22.984 1 98.75 236 ASP B C 1
ATOM 6312 O O . ASP B 1 236 ? -4.898 12.461 22.578 1 98.75 236 ASP B O 1
ATOM 6316 N N . VAL B 1 237 ? -6.602 13.883 22.812 1 98.81 237 VAL B N 1
ATOM 6317 C CA . VAL B 1 237 ? -5.906 14.992 22.172 1 98.81 237 VAL B CA 1
ATOM 6318 C C . VAL B 1 237 ? -4.707 15.406 23.016 1 98.81 237 VAL B C 1
ATOM 6320 O O . VAL B 1 237 ? -3.609 15.609 22.484 1 98.81 237 VAL B O 1
ATOM 6323 N N . TRP B 1 238 ? -4.906 15.531 24.312 1 98.56 238 TRP B N 1
ATOM 6324 C CA . TRP B 1 238 ? -3.818 15.883 25.219 1 98.56 238 TRP B CA 1
ATOM 6325 C C . TRP B 1 238 ? -2.672 14.883 25.109 1 98.56 238 TRP B C 1
ATOM 6327 O O . TRP B 1 238 ? -1.508 15.273 25 1 98.56 238 TRP B O 1
ATOM 6337 N N . ARG B 1 239 ? -3.004 13.609 25.109 1 98.62 239 ARG B N 1
ATOM 6338 C CA . ARG B 1 239 ? -1.993 12.562 25 1 98.62 239 ARG B CA 1
ATOM 6339 C C . ARG B 1 239 ? -1.24 12.68 23.672 1 98.62 239 ARG B C 1
ATOM 6341 O O . ARG B 1 239 ? -0.019 12.523 23.625 1 98.62 239 ARG B O 1
ATOM 6348 N N . THR B 1 240 ? -1.977 12.938 22.609 1 98.81 240 THR B N 1
ATOM 6349 C CA . THR B 1 240 ? -1.365 13.047 21.297 1 98.81 240 THR B CA 1
ATOM 6350 C C . THR B 1 240 ? -0.426 14.242 21.219 1 98.81 240 THR B C 1
ATOM 6352 O O . THR B 1 240 ? 0.71 14.125 20.766 1 98.81 240 THR B O 1
ATOM 6355 N N . VAL B 1 241 ? -0.856 15.398 21.703 1 98.56 241 VAL B N 1
ATOM 6356 C CA . VAL B 1 241 ? -0.078 16.641 21.656 1 98.56 241 VAL B CA 1
ATOM 6357 C C . VAL B 1 241 ? 1.187 16.484 22.5 1 98.56 241 VAL B C 1
ATOM 6359 O O . VAL B 1 241 ? 2.281 16.844 22.062 1 98.56 241 VAL B O 1
ATOM 6362 N N . HIS B 1 242 ? 1.089 15.906 23.672 1 97.5 242 HIS B N 1
ATOM 6363 C CA . HIS B 1 242 ? 2.236 15.75 24.562 1 97.5 242 HIS B CA 1
ATOM 6364 C C . HIS B 1 242 ? 3.209 14.703 24.031 1 97.5 242 HIS B C 1
ATOM 6366 O O . HIS B 1 242 ? 4.426 14.859 24.141 1 97.5 242 HIS B O 1
ATOM 6372 N N . TYR B 1 243 ? 2.586 13.648 23.531 1 98.19 243 TYR B N 1
ATOM 6373 C CA . TYR B 1 243 ? 3.428 12.641 22.906 1 98.19 243 TYR B CA 1
ATOM 6374 C C . TYR B 1 243 ? 4.234 13.25 21.766 1 98.19 243 TYR B C 1
ATOM 6376 O O . TYR B 1 243 ? 5.449 13.055 21.672 1 98.19 243 TYR B O 1
ATOM 6384 N N . ALA B 1 244 ? 3.562 13.969 20.906 1 98.69 244 ALA B N 1
ATOM 6385 C CA . ALA B 1 244 ? 4.211 14.602 19.766 1 98.69 244 ALA B CA 1
ATOM 6386 C C . ALA B 1 244 ? 5.285 15.586 20.219 1 98.69 244 ALA B C 1
ATOM 6388 O O . ALA B 1 244 ? 6.379 15.625 19.641 1 98.69 244 ALA B O 1
ATOM 6389 N N . MET B 1 245 ? 5.004 16.328 21.203 1 97.69 245 MET B N 1
ATOM 6390 C CA . MET B 1 245 ? 5.957 17.297 21.734 1 97.69 245 MET B CA 1
ATOM 6391 C C . MET B 1 245 ? 7.23 16.594 22.203 1 97.69 245 MET B C 1
ATOM 6393 O O . MET B 1 245 ? 8.336 17.109 22.016 1 97.69 245 MET B O 1
ATOM 6397 N N . SER B 1 246 ? 7.055 15.469 22.797 1 97.25 246 SER B N 1
ATOM 6398 C CA . SER B 1 246 ? 8.211 14.734 23.297 1 97.25 246 SER B CA 1
ATOM 6399 C C . SER B 1 246 ? 9.117 14.289 22.141 1 97.25 246 SER B C 1
ATOM 6401 O O . SER B 1 246 ? 10.289 13.977 22.359 1 97.25 246 SER B O 1
ATOM 6403 N N . TYR B 1 247 ? 8.609 14.336 20.938 1 98.19 247 TYR B N 1
ATOM 6404 C CA . TYR B 1 247 ? 9.367 13.961 19.75 1 98.19 247 TYR B CA 1
ATOM 6405 C C . TYR B 1 247 ? 9.734 15.188 18.938 1 98.19 247 TYR B C 1
ATOM 6407 O O . TYR B 1 247 ? 10.281 15.062 17.828 1 98.19 247 TYR B O 1
ATOM 6415 N N . GLY B 1 248 ? 9.414 16.391 19.438 1 98 248 GLY B N 1
ATOM 6416 C CA . GLY B 1 248 ? 9.711 17.641 18.734 1 98 248 GLY B CA 1
ATOM 6417 C C . GLY B 1 248 ? 8.781 17.891 17.562 1 98 248 GLY B C 1
ATOM 6418 O O . GLY B 1 248 ? 9.188 18.484 16.562 1 98 248 GLY B O 1
ATOM 6419 N N . VAL B 1 249 ? 7.547 17.391 17.625 1 98.81 249 VAL B N 1
ATOM 6420 C CA . VAL B 1 249 ? 6.57 17.562 16.547 1 98.81 249 VAL B CA 1
ATOM 6421 C C . VAL B 1 249 ? 5.395 18.391 17.047 1 98.81 249 VAL B C 1
ATOM 6423 O O . VAL B 1 249 ? 4.789 18.078 18.078 1 98.81 249 VAL B O 1
ATOM 6426 N N . ARG B 1 250 ? 5.121 19.438 16.344 1 98.75 250 ARG B N 1
ATOM 6427 C CA . ARG B 1 250 ? 3.932 20.25 16.609 1 98.75 250 ARG B CA 1
ATOM 6428 C C . ARG B 1 250 ? 2.688 19.594 16.016 1 98.75 250 ARG B C 1
ATOM 6430 O O . ARG B 1 250 ? 2.766 18.906 14.992 1 98.75 250 ARG B O 1
ATOM 6437 N N . VAL B 1 251 ? 1.556 19.828 16.672 1 98.88 251 VAL B N 1
ATOM 6438 C CA . VAL B 1 251 ? 0.294 19.328 16.141 1 98.88 251 VAL B CA 1
ATOM 6439 C C . VAL B 1 251 ? -0.609 20.484 15.75 1 98.88 251 VAL B C 1
ATOM 6441 O O . VAL B 1 251 ? -1.061 21.25 16.609 1 98.88 251 VAL B O 1
ATOM 6444 N N . VAL B 1 252 ? -0.846 20.625 14.477 1 98.88 252 VAL B N 1
ATOM 6445 C CA . VAL B 1 252 ? -1.702 21.672 13.945 1 98.88 252 VAL B CA 1
ATOM 6446 C C . VAL B 1 252 ? -3.084 21.109 13.625 1 98.88 252 VAL B C 1
ATOM 6448 O O . VAL B 1 252 ? -3.227 20.297 12.719 1 98.88 252 VAL B O 1
ATOM 6451 N N . PRO B 1 253 ? -4.117 21.547 14.344 1 98.81 253 PRO B N 1
ATOM 6452 C CA . PRO B 1 253 ? -5.457 21.047 14.031 1 98.81 253 PRO B CA 1
ATOM 6453 C C . PRO B 1 253 ? -6.074 21.719 12.812 1 98.81 253 PRO B C 1
ATOM 6455 O O . PRO B 1 253 ? -5.855 22.922 12.594 1 98.81 253 PRO B O 1
ATOM 6458 N N . GLU B 1 254 ? -6.797 21 12.086 1 98.88 254 GLU B N 1
ATOM 6459 C CA . GLU B 1 254 ? -7.637 21.562 11.039 1 98.88 254 GLU B CA 1
ATOM 6460 C C . GLU B 1 254 ? -9.109 21.25 11.273 1 98.88 254 GLU B C 1
ATOM 6462 O O . GLU B 1 254 ? -9.477 20.078 11.438 1 98.88 254 GLU B O 1
ATOM 6467 N N . ILE B 1 255 ? -9.883 22.266 11.336 1 98.5 255 ILE B N 1
ATOM 6468 C CA . ILE B 1 255 ? -11.336 22.203 11.25 1 98.5 255 ILE B CA 1
ATOM 6469 C C . ILE B 1 255 ? -11.812 22.859 9.953 1 98.5 255 ILE B C 1
ATOM 6471 O O . ILE B 1 255 ? -12 24.078 9.906 1 98.5 255 ILE B O 1
ATOM 6475 N N . ASP B 1 256 ? -12.102 22.031 9.016 1 98.19 256 ASP B N 1
ATOM 6476 C CA . ASP B 1 256 ? -12.438 22.562 7.695 1 98.19 256 ASP B CA 1
ATOM 6477 C C . ASP B 1 256 ? -13.867 23.078 7.656 1 98.19 256 ASP B C 1
ATOM 6479 O O . ASP B 1 256 ? -14.805 22.359 8.008 1 98.19 256 ASP B O 1
ATOM 6483 N N . ALA B 1 257 ? -14.062 24.297 7.258 1 98.5 257 ALA B N 1
ATOM 6484 C CA . ALA B 1 257 ? -15.328 25.016 7.094 1 98.5 257 ALA B CA 1
ATOM 6485 C C . ALA B 1 257 ? -15.188 26.188 6.133 1 98.5 257 ALA B C 1
ATOM 6487 O O . ALA B 1 257 ? -14.086 26.719 5.965 1 98.5 257 ALA B O 1
ATOM 6488 N N . PRO B 1 258 ? -16.188 26.641 5.41 1 98.38 258 PRO B N 1
ATOM 6489 C CA . PRO B 1 258 ? -17.578 26.172 5.59 1 98.38 258 PRO B CA 1
ATOM 6490 C C . PRO B 1 258 ? -17.875 24.906 4.809 1 98.38 258 PRO B C 1
ATOM 6492 O O . PRO B 1 258 ? -18.922 24.281 5.027 1 98.38 258 PRO B O 1
ATOM 6495 N N . GLY B 1 259 ? -17.031 24.547 3.834 1 97.81 259 GLY B N 1
ATOM 6496 C CA . GLY B 1 259 ? -17.188 23.266 3.158 1 97.81 259 GLY B CA 1
ATOM 6497 C C . GLY B 1 259 ? -16.828 22.078 4.035 1 97.81 259 GLY B C 1
ATOM 6498 O O . GLY B 1 259 ? -16.438 22.25 5.191 1 97.81 259 GLY B O 1
ATOM 6499 N N . HIS B 1 260 ? -17.047 20.875 3.584 1 97.94 260 HIS B N 1
ATOM 6500 C CA . HIS B 1 260 ? -16.594 19.656 4.246 1 97.94 260 HIS B CA 1
ATOM 6501 C C . HIS B 1 260 ? -17.219 19.516 5.633 1 97.94 260 HIS B C 1
ATOM 6503 O O . HIS B 1 260 ? -16.547 19.141 6.59 1 97.94 260 HIS B O 1
ATOM 6509 N N . THR B 1 261 ? -18.484 19.938 5.789 1 98.62 261 THR B N 1
ATOM 6510 C CA . THR B 1 261 ? -19.109 19.938 7.105 1 98.62 261 THR B CA 1
ATOM 6511 C C . THR B 1 261 ? -20.375 19.094 7.109 1 98.62 261 THR B C 1
ATOM 6513 O O . THR B 1 261 ? -21.297 19.344 7.887 1 98.62 261 THR B O 1
ATOM 6516 N N . GLY B 1 262 ? -20.422 18.094 6.188 1 98.38 262 GLY B N 1
ATOM 6517 C CA . GLY B 1 262 ? -21.547 17.188 6.176 1 98.38 262 GLY B CA 1
ATOM 6518 C C . GLY B 1 262 ? -21.797 16.516 7.516 1 98.38 262 GLY B C 1
ATOM 6519 O O . GLY B 1 262 ? -22.953 16.328 7.91 1 98.38 262 GLY B O 1
ATOM 6520 N N . SER B 1 263 ? -20.828 16.234 8.266 1 98.56 263 SER B N 1
ATOM 6521 C CA . SER B 1 263 ? -20.891 15.5 9.523 1 98.56 263 SER B CA 1
ATOM 6522 C C . SER B 1 263 ? -21.5 16.359 10.633 1 98.56 263 SER B C 1
ATOM 6524 O O . SER B 1 263 ? -21.844 15.852 11.703 1 98.56 263 SER B O 1
ATOM 6526 N N . TRP B 1 264 ? -21.688 17.656 10.359 1 98.69 264 TRP B N 1
ATOM 6527 C CA . TRP B 1 264 ? -22.266 18.547 11.344 1 98.69 264 TRP B CA 1
ATOM 6528 C C . TRP B 1 264 ? -23.781 18.469 11.336 1 98.69 264 TRP B C 1
ATOM 6530 O O . TRP B 1 264 ? -24.438 18.906 12.281 1 98.69 264 TRP B O 1
ATOM 6540 N N . ALA B 1 265 ? -24.359 17.938 10.32 1 98.44 265 ALA B N 1
ATOM 6541 C CA . ALA B 1 265 ? -25.766 18.094 9.969 1 98.44 265 ALA B CA 1
ATOM 6542 C C . ALA B 1 265 ? -26.672 17.406 10.992 1 98.44 265 ALA B C 1
ATOM 6544 O O . ALA B 1 265 ? -27.766 17.875 11.281 1 98.44 265 ALA B O 1
ATOM 6545 N N . GLU B 1 266 ? -26.234 16.281 11.484 1 97.44 266 GLU B N 1
ATOM 6546 C CA . GLU B 1 266 ? -27.094 15.586 12.438 1 97.44 266 GLU B CA 1
ATOM 6547 C C . GLU B 1 266 ? -27.219 16.359 13.742 1 97.44 266 GLU B C 1
ATOM 6549 O O . GLU B 1 266 ? -28.281 16.359 14.383 1 97.44 266 GLU B O 1
ATOM 6554 N N . ALA B 1 267 ? -26.172 16.984 14.141 1 98.56 267 ALA B N 1
ATOM 6555 C CA . ALA B 1 267 ? -26.188 17.781 15.367 1 98.56 267 ALA B CA 1
ATOM 6556 C C . ALA B 1 267 ? -26.891 19.109 15.148 1 98.56 267 ALA B C 1
ATOM 6558 O O . ALA B 1 267 ? -27.672 19.547 16 1 98.56 267 ALA B O 1
ATOM 6559 N N . TYR B 1 268 ? -26.641 19.703 14.023 1 98.5 268 TYR B N 1
ATOM 6560 C CA . TYR B 1 268 ? -27.156 21.047 13.758 1 98.5 268 TYR B CA 1
ATOM 6561 C C . TYR B 1 268 ? -27.672 21.156 12.328 1 98.5 268 TYR B C 1
ATOM 6563 O O . TYR B 1 268 ? -27.094 21.891 11.516 1 98.5 268 TYR B O 1
ATOM 6571 N N . PRO B 1 269 ? -28.812 20.562 12.016 1 98 269 PRO B N 1
ATOM 6572 C CA . PRO B 1 269 ? -29.312 20.531 10.641 1 98 269 PRO B CA 1
ATOM 6573 C C . PRO B 1 269 ? -29.656 21.922 10.117 1 98 269 PRO B C 1
ATOM 6575 O O . PRO B 1 269 ? -29.594 22.156 8.906 1 98 269 PRO B O 1
ATOM 6578 N N . GLU B 1 270 ? -29.922 22.859 10.992 1 97.44 270 GLU B N 1
ATOM 6579 C CA . GLU B 1 270 ? -30.422 24.156 10.578 1 97.44 270 GLU B CA 1
ATOM 6580 C C . GLU B 1 270 ? -29.328 25 9.953 1 97.44 270 GLU B C 1
ATOM 6582 O O . GLU B 1 270 ? -29.609 25.969 9.234 1 97.44 270 GLU B O 1
ATOM 6587 N N . ILE B 1 271 ? -28.062 24.641 10.195 1 98.62 271 ILE B N 1
ATOM 6588 C CA . ILE B 1 271 ? -27 25.516 9.719 1 98.62 271 ILE B CA 1
ATOM 6589 C C . ILE B 1 271 ? -26.25 24.844 8.57 1 98.62 271 ILE B C 1
ATOM 6591 O O . ILE B 1 271 ? -25.234 25.359 8.102 1 98.62 271 ILE B O 1
ATOM 6595 N N . VAL B 1 272 ? -26.641 23.656 8.117 1 98.75 272 VAL B N 1
ATOM 6596 C CA . VAL B 1 272 ? -25.953 22.922 7.059 1 98.75 272 VAL B CA 1
ATOM 6597 C C . VAL B 1 272 ? -26.844 22.844 5.82 1 98.75 272 VAL B C 1
ATOM 6599 O O . VAL B 1 272 ? -27.984 22.375 5.902 1 98.75 272 VAL B O 1
ATOM 6602 N N . THR B 1 273 ? -26.312 23.281 4.723 1 98.44 273 THR B N 1
ATOM 6603 C CA . THR B 1 273 ? -27.031 23.219 3.455 1 98.44 273 THR B CA 1
ATOM 6604 C C . THR B 1 273 ? -26.75 21.891 2.746 1 98.44 273 THR B C 1
ATOM 6606 O O . THR B 1 273 ? -25.672 21.312 2.904 1 98.44 273 THR B O 1
ATOM 6609 N N . CYS B 1 274 ? -27.703 21.359 2.01 1 97.75 274 CYS B N 1
ATOM 6610 C CA . CYS B 1 274 ? -27.672 20.203 1.106 1 97.75 274 CYS B CA 1
ATOM 6611 C C . CYS B 1 274 ? -27.219 18.953 1.837 1 97.75 274 CYS B C 1
ATOM 6613 O O . CYS B 1 274 ? -26.547 18.094 1.254 1 97.75 274 CYS B O 1
ATOM 6615 N N . ALA B 1 275 ? -27.391 18.828 3.111 1 95.62 275 ALA B N 1
ATOM 6616 C CA . ALA B 1 275 ? -26.969 17.672 3.891 1 95.62 275 ALA B CA 1
ATOM 6617 C C . ALA B 1 275 ? -27.672 16.406 3.406 1 95.62 275 ALA B C 1
ATOM 6619 O O . ALA B 1 275 ? -28.844 16.438 3.041 1 95.62 275 ALA B O 1
ATOM 6620 N N . ASN B 1 276 ? -26.969 15.281 3.41 1 92.62 276 ASN B N 1
ATOM 6621 C CA . ASN B 1 276 ? -27.484 13.93 3.191 1 92.62 276 ASN B CA 1
ATOM 6622 C C . ASN B 1 276 ? -28.062 13.773 1.789 1 92.62 276 ASN B C 1
ATOM 6624 O O . ASN B 1 276 ? -29 13 1.584 1 92.62 276 ASN B O 1
ATOM 6628 N N . LYS B 1 277 ? -27.641 14.609 0.952 1 96.25 277 LYS B N 1
ATOM 6629 C CA . LYS B 1 277 ? -28.016 14.477 -0.451 1 96.25 277 LYS B CA 1
ATOM 6630 C C . LYS B 1 277 ? -26.953 13.711 -1.239 1 96.25 277 LYS B C 1
ATOM 6632 O O . LYS B 1 277 ? -25.797 13.633 -0.818 1 96.25 277 LYS B O 1
ATOM 6637 N N . PHE B 1 278 ? -27.422 13.109 -2.348 1 97.19 278 PHE B N 1
ATOM 6638 C CA . PHE B 1 278 ? -26.469 12.5 -3.271 1 97.19 278 PHE B CA 1
ATOM 6639 C C . PHE B 1 278 ? -25.562 13.555 -3.891 1 97.19 278 PHE B C 1
ATOM 6641 O O . PHE B 1 278 ? -26.031 14.633 -4.27 1 97.19 278 PHE B O 1
ATOM 6648 N N . TRP B 1 279 ? -24.328 13.297 -4.082 1 97.44 279 TRP B N 1
ATOM 6649 C CA . TRP B 1 279 ? -23.312 14.32 -4.355 1 97.44 279 TRP B CA 1
ATOM 6650 C C . TRP B 1 279 ? -23.344 14.734 -5.82 1 97.44 279 TRP B C 1
ATOM 6652 O O . TRP B 1 279 ? -22.969 15.859 -6.16 1 97.44 279 TRP B O 1
ATOM 6662 N N . MET B 1 280 ? -23.781 13.797 -6.68 1 96.31 280 MET B N 1
ATOM 6663 C CA . MET B 1 280 ? -23.844 14.078 -8.109 1 96.31 280 MET B CA 1
ATOM 6664 C C . MET B 1 280 ? -25.234 13.766 -8.672 1 96.31 280 MET B C 1
ATOM 6666 O O . MET B 1 280 ? -25.391 12.836 -9.461 1 96.31 280 MET B O 1
ATOM 6670 N N . PRO B 1 281 ? -26.141 14.562 -8.336 1 95.12 281 PRO B N 1
ATOM 6671 C CA . PRO B 1 281 ? -27.484 14.281 -8.82 1 95.12 281 PRO B CA 1
ATOM 6672 C C . PRO B 1 281 ? -27.609 14.391 -10.336 1 95.12 281 PRO B C 1
ATOM 6674 O O . PRO B 1 281 ? -26.906 15.188 -10.961 1 95.12 281 PRO B O 1
ATOM 6677 N N . VAL B 1 282 ? -28.5 13.648 -10.914 1 92.69 282 VAL B N 1
ATOM 6678 C CA . VAL B 1 282 ? -28.672 13.57 -12.359 1 92.69 282 VAL B CA 1
ATOM 6679 C C . VAL B 1 282 ? -29.25 14.891 -12.883 1 92.69 282 VAL B C 1
ATOM 6681 O O . VAL B 1 282 ? -30.25 15.391 -12.352 1 92.69 282 VAL B O 1
ATOM 6684 N N . GLY B 1 283 ? -28.703 15.359 -13.938 1 92.81 283 GLY B N 1
ATOM 6685 C CA . GLY B 1 283 ? -29.234 16.516 -14.648 1 92.81 283 GLY B CA 1
ATOM 6686 C C . GLY B 1 283 ? -29.062 17.812 -13.883 1 92.81 283 GLY B C 1
ATOM 6687 O O . GLY B 1 283 ? -29.625 18.844 -14.258 1 92.81 283 GLY B O 1
ATOM 6688 N N . LYS B 1 284 ? -28.375 17.844 -12.781 1 94.69 284 LYS B N 1
ATOM 6689 C CA . LYS B 1 284 ? -28.109 19.016 -11.945 1 94.69 284 LYS B CA 1
ATOM 6690 C C . LYS B 1 284 ? -26.625 19.141 -11.617 1 94.69 284 LYS B C 1
ATOM 6692 O O . LYS B 1 284 ? -25.875 18.172 -11.758 1 94.69 284 LYS B O 1
ATOM 6697 N N . PRO B 1 285 ? -26.188 20.328 -11.25 1 96.19 285 PRO B N 1
ATOM 6698 C CA . PRO B 1 285 ? -24.797 20.453 -10.828 1 96.19 285 PRO B CA 1
ATOM 6699 C C . PRO B 1 285 ? -24.469 19.609 -9.602 1 96.19 285 PRO B C 1
ATOM 6701 O O . PRO B 1 285 ? -25.344 19.406 -8.742 1 96.19 285 PRO B O 1
ATOM 6704 N N . ALA B 1 286 ? -23.234 19.141 -9.578 1 96.81 286 ALA B N 1
ATOM 6705 C CA . ALA B 1 286 ? -22.766 18.391 -8.414 1 96.81 286 ALA B CA 1
ATOM 6706 C C . ALA B 1 286 ? -22.906 19.219 -7.141 1 96.81 286 ALA B C 1
ATOM 6708 O O . ALA B 1 286 ? -22.656 20.438 -7.152 1 96.81 286 ALA B O 1
ATOM 6709 N N . LEU B 1 287 ? -23.219 18.594 -6.055 1 97.75 287 LEU B N 1
ATOM 6710 C CA . LEU B 1 287 ? -23.438 19.266 -4.781 1 97.75 287 LEU B CA 1
ATOM 6711 C C . LEU B 1 287 ? -22.172 19.219 -3.91 1 97.75 287 LEU B C 1
ATOM 6713 O O . LEU B 1 287 ? -22.109 19.875 -2.871 1 97.75 287 LEU B O 1
ATOM 6717 N N . ALA B 1 288 ? -21.203 18.422 -4.34 1 96.56 288 ALA B N 1
ATOM 6718 C CA . ALA B 1 288 ? -19.906 18.266 -3.658 1 96.56 288 ALA B CA 1
ATOM 6719 C C . ALA B 1 288 ? -18.844 17.719 -4.598 1 96.56 288 ALA B C 1
ATOM 6721 O O . ALA B 1 288 ? -19.172 17.203 -5.676 1 96.56 288 ALA B O 1
ATOM 6722 N N . ALA B 1 289 ? -17.578 17.859 -4.156 1 93.44 289 ALA B N 1
ATOM 6723 C CA . ALA B 1 289 ? -16.484 17.312 -4.945 1 93.44 289 ALA B CA 1
ATOM 6724 C C . ALA B 1 289 ? -16.344 15.812 -4.73 1 93.44 289 ALA B C 1
ATOM 6726 O O . ALA B 1 289 ? -15.766 15.109 -5.566 1 93.44 289 ALA B O 1
ATOM 6727 N N . GLU B 1 290 ? -16.797 15.273 -3.613 1 94.56 290 GLU B N 1
ATOM 6728 C CA . GLU B 1 290 ? -16.844 13.852 -3.287 1 94.56 290 GLU B CA 1
ATOM 6729 C C . GLU B 1 290 ? -18.047 13.516 -2.424 1 94.56 290 GLU B C 1
ATOM 6731 O O . GLU B 1 290 ? -18.734 14.414 -1.919 1 94.56 290 GLU B O 1
ATOM 6736 N N . PRO B 1 291 ? -18.344 12.234 -2.24 1 95.81 291 PRO B N 1
ATOM 6737 C CA . PRO B 1 291 ? -19.5 11.828 -1.428 1 95.81 291 PRO B CA 1
ATOM 6738 C C . PRO B 1 291 ? -19.422 12.367 0.001 1 95.81 291 PRO B C 1
ATOM 6740 O O . PRO B 1 291 ? -18.344 12.391 0.601 1 95.81 291 PRO B O 1
ATOM 6743 N N . GLY B 1 292 ? -20.547 12.711 0.539 1 95.69 292 GLY B N 1
ATOM 6744 C CA . GLY B 1 292 ? -20.672 13.375 1.83 1 95.69 292 GLY B CA 1
ATOM 6745 C C . GLY B 1 292 ? -20.953 14.859 1.72 1 95.69 292 GLY B C 1
ATOM 6746 O O . GLY B 1 292 ? -20.109 15.68 2.09 1 95.69 292 GLY B O 1
ATOM 6747 N N . THR B 1 293 ? -22.219 15.203 1.241 1 97.5 293 THR B N 1
ATOM 6748 C CA . THR B 1 293 ? -22.562 16.594 1.006 1 97.5 293 THR B CA 1
ATOM 6749 C C . THR B 1 293 ? -22.828 17.312 2.324 1 97.5 293 THR B C 1
ATOM 6751 O O . THR B 1 293 ? -23.172 16.688 3.326 1 97.5 293 THR B O 1
ATOM 6754 N N . GLY B 1 294 ? -22.625 18.656 2.225 1 97.75 294 GLY B N 1
ATOM 6755 C CA . GLY B 1 294 ? -22.906 19.5 3.367 1 97.75 294 GLY B CA 1
ATOM 6756 C C . GLY B 1 294 ? -21.938 20.656 3.498 1 97.75 294 GLY B C 1
ATOM 6757 O O . GLY B 1 294 ? -20.719 20.484 3.363 1 97.75 294 GLY B O 1
ATOM 6758 N N . GLN B 1 295 ? -22.484 21.797 3.736 1 97.69 295 GLN B N 1
ATOM 6759 C CA . GLN B 1 295 ? -21.688 23.016 3.939 1 97.69 295 GLN B CA 1
ATOM 6760 C C . GLN B 1 295 ? -22.438 24.016 4.816 1 97.69 295 GLN B C 1
ATOM 6762 O O . GLN B 1 295 ? -23.672 24.078 4.781 1 97.69 295 GLN B O 1
ATOM 6767 N N . LEU B 1 296 ? -21.75 24.766 5.617 1 98.81 296 LEU B N 1
ATOM 6768 C CA . LEU B 1 296 ? -22.375 25.688 6.559 1 98.81 296 LEU B CA 1
ATOM 6769 C C . LEU B 1 296 ? -23.078 26.828 5.82 1 98.81 296 LEU B C 1
ATOM 6771 O O . LEU B 1 296 ? -22.562 27.328 4.82 1 98.81 296 LEU B O 1
ATOM 6775 N N . ASN B 1 297 ? -24.203 27.25 6.316 1 98.75 297 ASN B N 1
ATOM 6776 C CA . ASN B 1 297 ? -24.953 28.375 5.801 1 98.75 297 ASN B CA 1
ATOM 6777 C C . ASN B 1 297 ? -24.469 29.703 6.395 1 98.75 297 ASN B C 1
ATOM 6779 O O . ASN B 1 297 ? -24.734 30 7.559 1 98.75 297 ASN B O 1
ATOM 6783 N N . PRO B 1 298 ? -23.766 30.547 5.633 1 98.62 298 PRO B N 1
ATOM 6784 C CA . PRO B 1 298 ? -23.203 31.797 6.176 1 98.62 298 PRO B CA 1
ATOM 6785 C C . PRO B 1 298 ? -24.266 32.812 6.547 1 98.62 298 PRO B C 1
ATOM 6787 O O . PRO B 1 298 ? -23.984 33.812 7.227 1 98.62 298 PRO B O 1
ATOM 6790 N N . LEU B 1 299 ? -25.531 32.594 6.129 1 98.56 299 LEU B N 1
ATOM 6791 C CA . LEU B 1 299 ? -26.578 33.562 6.375 1 98.56 299 LEU B CA 1
ATOM 6792 C C . LEU B 1 299 ? -27.359 33.25 7.645 1 98.56 299 LEU B C 1
ATOM 6794 O O . LEU B 1 299 ? -28.109 34.062 8.156 1 98.56 299 LEU B O 1
ATOM 6798 N N . HIS B 1 300 ? -27.203 32.094 8.133 1 98.19 300 HIS B N 1
ATOM 6799 C CA . HIS B 1 300 ? -27.906 31.688 9.344 1 98.19 300 HIS B CA 1
ATOM 6800 C C . HIS B 1 300 ? -27.172 32.188 10.594 1 98.19 300 HIS B C 1
ATOM 6802 O O . HIS B 1 300 ? -26 31.828 10.805 1 98.19 300 HIS B O 1
ATOM 6808 N N . PRO B 1 301 ? -27.797 32.875 11.484 1 97.19 301 PRO B N 1
ATOM 6809 C CA . PRO B 1 301 ? -27.094 33.469 12.625 1 97.19 301 PRO B CA 1
ATOM 6810 C C . PRO B 1 301 ? -26.516 32.406 13.562 1 97.19 301 PRO B C 1
ATOM 6812 O O . PRO B 1 301 ? -25.438 32.594 14.133 1 97.19 301 PRO B O 1
ATOM 6815 N N . ARG B 1 302 ? -27.141 31.297 13.695 1 98.12 302 ARG B N 1
ATOM 6816 C CA . ARG B 1 302 ? -26.688 30.25 14.602 1 98.12 302 ARG B CA 1
ATOM 6817 C C . ARG B 1 302 ? -25.375 29.641 14.133 1 98.12 302 ARG B C 1
ATOM 6819 O O . ARG B 1 302 ? -24.641 29.031 14.922 1 98.12 302 ARG B O 1
ATOM 6826 N N . THR B 1 303 ? -25.078 29.75 12.844 1 98.69 303 THR B N 1
ATOM 6827 C CA . THR B 1 303 ? -23.812 29.266 12.297 1 98.69 303 THR B CA 1
ATOM 6828 C C . THR B 1 303 ? -22.641 29.812 13.102 1 98.69 303 THR B C 1
ATOM 6830 O O . THR B 1 303 ? -21.719 29.062 13.445 1 98.69 303 THR B O 1
ATOM 6833 N N . TYR B 1 304 ? -22.703 30.984 13.492 1 98.56 304 TYR B N 1
ATOM 6834 C CA . TYR B 1 304 ? -21.562 31.656 14.102 1 98.56 304 TYR B CA 1
ATOM 6835 C C . TYR B 1 304 ? -21.469 31.344 15.586 1 98.56 304 TYR B C 1
ATOM 6837 O O . TYR B 1 304 ? -20.375 31.312 16.156 1 98.56 304 TYR B O 1
ATOM 6845 N N . ASP B 1 305 ? -22.625 31.062 16.266 1 97.94 305 ASP B N 1
ATOM 6846 C CA . ASP B 1 305 ? -22.578 30.562 17.625 1 97.94 305 ASP B CA 1
ATOM 6847 C C . ASP B 1 305 ? -21.875 29.203 17.688 1 97.94 305 ASP B C 1
ATOM 6849 O O . ASP B 1 305 ? -21.016 28.984 18.531 1 97.94 305 ASP B O 1
ATOM 6853 N N . ILE B 1 306 ? -22.219 28.406 16.75 1 98.62 306 ILE B N 1
ATOM 6854 C CA . ILE B 1 306 ? -21.719 27.031 16.734 1 98.62 306 ILE B CA 1
ATOM 6855 C C . ILE B 1 306 ? -20.25 27.031 16.344 1 98.62 306 ILE B C 1
ATOM 6857 O O . ILE B 1 306 ? -19.406 26.438 17.016 1 98.62 306 ILE B O 1
ATOM 6861 N N . ILE B 1 307 ? -19.875 27.688 15.281 1 98.5 307 ILE B N 1
ATOM 6862 C CA . ILE B 1 307 ? -18.516 27.609 14.766 1 98.5 307 ILE B CA 1
ATOM 6863 C C . ILE B 1 307 ? -17.547 28.281 15.742 1 98.5 307 ILE B C 1
ATOM 6865 O O . ILE B 1 307 ? -16.406 27.844 15.883 1 98.5 307 ILE B O 1
ATOM 6869 N N . ARG B 1 308 ? -18.016 29.375 16.391 1 98.25 308 ARG B N 1
ATOM 6870 C CA . ARG B 1 308 ? -17.172 30 17.422 1 98.25 308 ARG B CA 1
ATOM 6871 C C . ARG B 1 308 ? -16.938 29.031 18.578 1 98.25 308 ARG B C 1
ATOM 6873 O O . ARG B 1 308 ? -15.828 28.984 19.141 1 98.25 308 ARG B O 1
ATOM 6880 N N . GLY B 1 309 ? -17.984 28.312 18.953 1 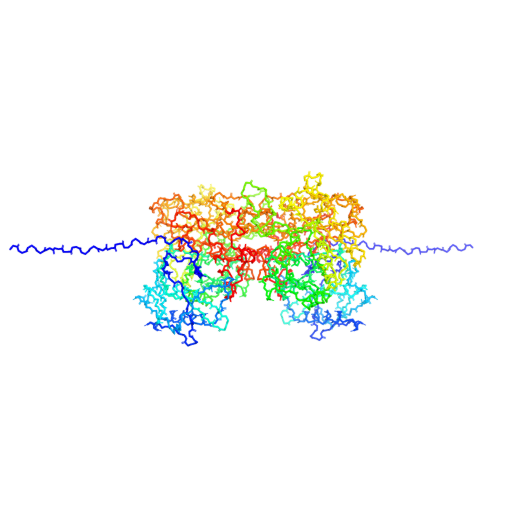98.62 309 GLY B N 1
ATOM 6881 C CA . GLY B 1 309 ? -17.812 27.266 19.969 1 98.62 309 GLY B CA 1
ATOM 6882 C C . GLY B 1 309 ? -16.812 26.203 19.547 1 98.62 309 GLY B C 1
ATOM 6883 O O . GLY B 1 309 ? -15.984 25.766 20.344 1 98.62 309 GLY B O 1
ATOM 6884 N N . VAL B 1 310 ? -16.859 25.766 18.297 1 98.81 310 VAL B N 1
ATOM 6885 C CA . VAL B 1 310 ? -15.953 24.75 17.75 1 98.81 310 VAL B CA 1
ATOM 6886 C C . VAL B 1 310 ? -14.516 25.266 17.797 1 98.81 310 VAL B C 1
ATOM 6888 O O . VAL B 1 310 ? -13.617 24.578 18.281 1 98.81 310 VAL B O 1
ATOM 6891 N N . TYR B 1 311 ? -14.297 26.484 17.297 1 98.69 311 TYR B N 1
ATOM 6892 C CA . TYR B 1 311 ? -12.953 27.062 17.234 1 98.69 311 TYR B CA 1
ATOM 6893 C C . TYR B 1 311 ? -12.391 27.266 18.641 1 98.69 311 TYR B C 1
ATOM 6895 O O . TYR B 1 311 ? -11.219 27 18.891 1 98.69 311 TYR B O 1
ATOM 6903 N N . ARG B 1 312 ? -13.234 27.734 19.562 1 98.5 312 ARG B N 1
ATOM 6904 C CA . ARG B 1 312 ? -12.789 27.953 20.938 1 98.5 312 ARG B CA 1
ATOM 6905 C C . ARG B 1 312 ? -12.344 26.656 21.594 1 98.5 312 ARG B C 1
ATOM 6907 O O . ARG B 1 312 ? -11.242 26.578 22.141 1 98.5 312 ARG B O 1
ATOM 6914 N N . ASP B 1 313 ? -13.227 25.656 21.516 1 98.5 313 ASP B N 1
ATOM 6915 C CA . ASP B 1 313 ? -12.891 24.359 22.109 1 98.5 313 ASP B CA 1
ATOM 6916 C C . ASP B 1 313 ? -11.633 23.766 21.469 1 98.5 313 ASP B C 1
ATOM 6918 O O . ASP B 1 313 ? -10.766 23.25 22.172 1 98.5 313 ASP B O 1
ATOM 6922 N N . ALA B 1 314 ? -11.531 23.812 20.156 1 98.44 314 ALA B N 1
ATOM 6923 C CA . ALA B 1 314 ? -10.367 23.266 19.469 1 98.44 314 ALA B CA 1
ATOM 6924 C C . ALA B 1 314 ? -9.094 24 19.859 1 98.44 314 ALA B C 1
ATOM 6926 O O . ALA B 1 314 ? -8.055 23.391 20.094 1 98.44 314 ALA B O 1
ATOM 6927 N N . ALA B 1 315 ? -9.172 25.312 19.875 1 98.19 315 ALA B N 1
ATOM 6928 C CA . ALA B 1 315 ? -8.008 26.109 20.25 1 98.19 315 ALA B CA 1
ATOM 6929 C C . ALA B 1 315 ? -7.539 25.781 21.656 1 98.19 315 ALA B C 1
ATOM 6931 O O . ALA B 1 315 ? -6.34 25.812 21.953 1 98.19 315 ALA B O 1
ATOM 6932 N N . GLU B 1 316 ? -8.461 25.516 22.516 1 97.69 316 GLU B N 1
ATOM 6933 C CA . GLU B 1 316 ? -8.117 25.156 23.891 1 97.69 316 GLU B CA 1
ATOM 6934 C C . GLU B 1 316 ? -7.438 23.797 23.969 1 97.69 316 GLU B C 1
ATOM 6936 O O . GLU B 1 316 ? -6.531 23.594 24.766 1 97.69 316 GLU B O 1
ATOM 6941 N N . LEU B 1 317 ? -7.859 22.922 23.109 1 98 317 LEU B N 1
ATOM 6942 C CA . LEU B 1 317 ? -7.324 21.562 23.109 1 98 317 LEU B CA 1
ATOM 6943 C C . LEU B 1 317 ? -5.922 21.531 22.516 1 98 317 LEU B C 1
ATOM 6945 O O . LEU B 1 317 ? -5.113 20.672 22.859 1 98 317 LEU B O 1
ATOM 6949 N N . PHE B 1 318 ? -5.633 22.422 21.625 1 98.06 318 PHE B N 1
ATOM 6950 C CA . PHE B 1 318 ? -4.363 22.438 20.906 1 98.06 318 PHE B CA 1
ATOM 6951 C C . PHE B 1 318 ? -3.582 23.719 21.203 1 98.06 318 PHE B C 1
ATOM 6953 O O . PHE B 1 318 ? -3.936 24.797 20.734 1 98.06 318 PHE B O 1
ATOM 6960 N N . PRO B 1 319 ? -2.494 23.625 21.875 1 93.94 319 PRO B N 1
ATOM 6961 C CA . PRO B 1 319 ? -1.724 24.812 22.203 1 93.94 319 PRO B CA 1
ATOM 6962 C C . PRO B 1 319 ? -1.009 25.422 21 1 93.94 319 PRO B C 1
ATOM 6964 O O . PRO B 1 319 ? -0.439 26.516 21.094 1 93.94 319 PRO B O 1
ATOM 6967 N N . GLU B 1 320 ? -1.037 24.859 19.891 1 96.25 320 GLU B N 1
ATOM 6968 C CA . GLU B 1 320 ? -0.383 25.266 18.656 1 96.25 320 GLU B CA 1
ATOM 6969 C C . GLU B 1 320 ? -0.866 26.641 18.203 1 96.25 320 GLU B C 1
ATOM 6971 O O . GLU B 1 320 ? -2.072 26.891 18.141 1 96.25 320 GLU B O 1
ATOM 6976 N N . PRO B 1 321 ? 0.061 27.547 17.844 1 97.69 321 PRO B N 1
ATOM 6977 C CA . PRO B 1 321 ? -0.336 28.875 17.391 1 97.69 321 PRO B CA 1
ATOM 6978 C C . PRO B 1 321 ? -0.991 28.859 16.016 1 97.69 321 PRO B C 1
ATOM 6980 O O . PRO B 1 321 ? -1.786 29.75 15.695 1 97.69 321 PRO B O 1
ATOM 6983 N N . PHE B 1 322 ? -0.645 27.969 15.156 1 98.75 322 PHE B N 1
ATOM 6984 C CA . PHE B 1 322 ? -1.297 27.844 13.859 1 98.75 322 PHE B CA 1
ATOM 6985 C C . PHE B 1 322 ? -2.621 27.109 13.984 1 98.75 322 PHE B C 1
ATOM 6987 O O . PHE B 1 322 ? -2.717 26.109 14.711 1 98.75 322 PHE B O 1
ATOM 6994 N N . PHE B 1 323 ? -3.613 27.609 13.453 1 98.81 323 PHE B N 1
ATOM 6995 C CA . PHE B 1 323 ? -4.922 26.969 13.383 1 98.81 323 PHE B CA 1
ATOM 6996 C C . PHE B 1 323 ? -5.426 26.922 11.945 1 98.81 323 PHE B C 1
ATOM 6998 O O . PHE B 1 323 ? -5.652 27.953 11.32 1 98.81 323 PHE B O 1
ATOM 7005 N N . HIS B 1 324 ? -5.578 25.734 11.406 1 98.94 324 HIS B N 1
ATOM 7006 C CA . HIS B 1 324 ? -6.051 25.578 10.031 1 98.94 324 HIS B CA 1
ATOM 7007 C C . HIS B 1 324 ? -7.574 25.609 9.969 1 98.94 324 HIS B C 1
ATOM 7009 O O . HIS B 1 324 ? -8.234 24.703 10.477 1 98.94 324 HIS B O 1
ATOM 7015 N N . ALA B 1 325 ? -8.133 26.547 9.281 1 98.75 325 ALA B N 1
ATOM 7016 C CA . ALA B 1 325 ? -9.578 26.781 9.297 1 98.75 325 ALA B CA 1
ATOM 7017 C C . ALA B 1 325 ? -10.227 26.312 8 1 98.75 325 ALA B C 1
ATOM 7019 O O . ALA B 1 325 ? -11.406 26.578 7.754 1 98.75 325 ALA B O 1
ATOM 7020 N N . GLY B 1 326 ? -9.477 25.672 7.188 1 98.44 326 GLY B N 1
ATOM 7021 C CA . GLY B 1 326 ? -10.016 25.078 5.969 1 98.44 326 GLY B CA 1
ATOM 7022 C C . GLY B 1 326 ? -10.25 26.094 4.871 1 98.44 326 GLY B C 1
ATOM 7023 O O . GLY B 1 326 ? -9.352 26.859 4.52 1 98.44 326 GLY B O 1
ATOM 7024 N N . GLY B 1 327 ? -11.414 26.094 4.336 1 97.38 327 GLY B N 1
ATOM 7025 C CA . GLY B 1 327 ? -11.836 27.094 3.361 1 97.38 327 GLY B CA 1
ATOM 7026 C C . GLY B 1 327 ? -11.734 26.594 1.93 1 97.38 327 GLY B C 1
ATOM 7027 O O . GLY B 1 327 ? -11.828 27.391 0.988 1 97.38 327 GLY B O 1
ATOM 7028 N N . ASP B 1 328 ? -11.516 25.219 1.75 1 94.88 328 ASP B N 1
ATOM 7029 C CA . ASP B 1 328 ? -11.352 24.734 0.379 1 94.88 328 ASP B CA 1
ATOM 7030 C C . ASP B 1 328 ? -12.656 24.156 -0.158 1 94.88 328 ASP B C 1
ATOM 7032 O O . ASP B 1 328 ? -13.562 23.828 0.614 1 94.88 328 ASP B O 1
ATOM 7036 N N . GLU B 1 329 ? -12.875 24.203 -1.45 1 96 329 GLU B N 1
ATOM 7037 C CA . GLU B 1 329 ? -13.844 23.484 -2.275 1 96 329 GLU B CA 1
ATOM 7038 C C . GLU B 1 329 ? -15.273 23.812 -1.859 1 96 329 GLU B C 1
ATOM 7040 O O . GLU B 1 329 ? -16.109 22.922 -1.744 1 96 329 GLU B O 1
ATOM 7045 N N . VAL B 1 330 ? -15.539 25.047 -1.524 1 97.75 330 VAL B N 1
ATOM 7046 C CA . VAL B 1 330 ? -16.922 25.484 -1.309 1 97.75 330 VAL B CA 1
ATOM 7047 C C . VAL B 1 330 ? -17.719 25.328 -2.594 1 97.75 330 VAL B C 1
ATOM 7049 O O . VAL B 1 330 ? -17.266 25.703 -3.674 1 97.75 330 VAL B O 1
ATOM 7052 N N . ASN B 1 331 ? -18.922 24.75 -2.445 1 98 331 ASN B N 1
ATOM 7053 C CA . ASN B 1 331 ? -19.719 24.375 -3.609 1 98 331 ASN B CA 1
ATOM 7054 C C . ASN B 1 331 ? -20.922 25.297 -3.777 1 98 331 ASN B C 1
ATOM 7056 O O . ASN B 1 331 ? -21.75 25.406 -2.873 1 98 331 ASN B O 1
ATOM 7060 N N . ALA B 1 332 ? -21.031 25.891 -4.953 1 97.88 332 ALA B N 1
ATOM 7061 C CA . ALA B 1 332 ? -22.094 26.859 -5.234 1 97.88 332 ALA B CA 1
ATOM 7062 C C . ALA B 1 332 ? -23.469 26.203 -5.223 1 97.88 332 ALA B C 1
ATOM 7064 O O . ALA B 1 332 ? -24.422 26.719 -4.637 1 97.88 332 ALA B O 1
ATOM 7065 N N . ALA B 1 333 ? -23.578 25.016 -5.852 1 98 333 ALA B N 1
ATOM 7066 C CA . ALA B 1 333 ? -24.859 24.328 -5.977 1 98 333 ALA B CA 1
ATOM 7067 C C . ALA B 1 333 ? -25.375 23.875 -4.609 1 98 333 ALA B C 1
ATOM 7069 O O . ALA B 1 333 ? -26.578 23.906 -4.355 1 98 333 ALA B O 1
ATOM 7070 N N . CYS B 1 334 ? -24.516 23.453 -3.756 1 98.38 334 CYS B N 1
ATOM 7071 C CA . CYS B 1 334 ? -24.891 23.062 -2.4 1 98.38 334 CYS B CA 1
ATOM 7072 C C . CYS B 1 334 ? -25.484 24.25 -1.636 1 98.38 334 CYS B C 1
ATOM 7074 O O . CYS B 1 334 ? -26.5 24.109 -0.963 1 98.38 334 CYS B O 1
ATOM 7076 N N . TRP B 1 335 ? -24.891 25.469 -1.715 1 98.38 335 TRP B N 1
ATOM 7077 C CA . TRP B 1 335 ? -25.422 26.672 -1.088 1 98.38 335 TRP B CA 1
ATOM 7078 C C . TRP B 1 335 ? -26.766 27.062 -1.688 1 98.38 335 TRP B C 1
ATOM 7080 O O . TRP B 1 335 ? -27.703 27.375 -0.958 1 98.38 335 TRP B O 1
ATOM 7090 N N . GLU B 1 336 ? -26.906 26.984 -2.953 1 97.44 336 GLU B N 1
ATOM 7091 C CA . GLU B 1 336 ? -28.125 27.406 -3.637 1 97.44 336 GLU B CA 1
ATOM 7092 C C . GLU B 1 336 ? -29.297 26.484 -3.316 1 97.44 336 GLU B C 1
ATOM 7094 O O . GLU B 1 336 ? -30.453 26.828 -3.549 1 97.44 336 GLU B O 1
ATOM 7099 N N . ASP B 1 337 ? -28.953 25.312 -2.84 1 96.19 337 ASP B N 1
ATOM 7100 C CA . ASP B 1 337 ? -29.984 24.359 -2.441 1 96.19 337 ASP B CA 1
ATOM 7101 C C . ASP B 1 337 ? -30.766 24.875 -1.236 1 96.19 337 ASP B C 1
ATOM 7103 O O . ASP B 1 337 ? -31.891 24.438 -0.975 1 96.19 337 ASP B O 1
ATOM 7107 N N . ASP B 1 338 ? -30.25 25.781 -0.482 1 97.25 338 ASP B N 1
ATOM 7108 C CA . ASP B 1 338 ? -30.906 26.375 0.672 1 97.25 338 ASP B CA 1
ATOM 7109 C C . ASP B 1 338 ? -31.797 27.547 0.248 1 97.25 338 ASP B C 1
ATOM 7111 O O . ASP B 1 338 ? -31.344 28.453 -0.452 1 97.25 338 ASP B O 1
ATOM 7115 N N . PRO B 1 339 ? -33.031 27.578 0.739 1 97.06 339 PRO B N 1
ATOM 7116 C CA . PRO B 1 339 ? -33.969 28.609 0.283 1 97.06 339 PRO B CA 1
ATOM 7117 C C . PRO B 1 339 ? -33.5 30.016 0.663 1 97.06 339 PRO B C 1
ATOM 7119 O O . PRO B 1 339 ? -33.719 30.969 -0.093 1 97.06 339 PRO B O 1
ATOM 7122 N N . THR B 1 340 ? -32.938 30.188 1.782 1 97.88 340 THR B N 1
ATOM 7123 C CA . THR B 1 340 ? -32.469 31.516 2.209 1 97.88 340 THR B CA 1
ATOM 7124 C C . THR B 1 340 ? -31.328 32 1.323 1 97.88 340 THR B C 1
ATOM 7126 O O . THR B 1 340 ? -31.266 33.188 0.993 1 97.88 340 THR B O 1
ATOM 7129 N N . ILE B 1 341 ? -30.438 31.141 0.937 1 98.38 341 ILE B N 1
ATOM 7130 C CA . ILE B 1 341 ? -29.312 31.5 0.073 1 98.38 341 ILE B CA 1
ATOM 7131 C C . ILE B 1 341 ? -29.828 31.734 -1.349 1 98.38 341 ILE B C 1
ATOM 7133 O O . ILE B 1 341 ? -29.375 32.688 -2.018 1 98.38 341 ILE B O 1
ATOM 7137 N N . ALA B 1 342 ? -30.75 30.875 -1.757 1 97.69 342 ALA B N 1
ATOM 7138 C CA . ALA B 1 342 ? -31.359 31.109 -3.066 1 97.69 342 ALA B CA 1
ATOM 7139 C C . ALA B 1 342 ? -31.969 32.5 -3.146 1 97.69 342 ALA B C 1
ATOM 7141 O O . ALA B 1 342 ? -31.828 33.188 -4.16 1 97.69 342 ALA B O 1
ATOM 7142 N N . ALA B 1 343 ? -32.656 32.875 -2.121 1 98.19 343 ALA B N 1
ATOM 7143 C CA . ALA B 1 343 ? -33.281 34.188 -2.062 1 98.19 343 ALA B CA 1
ATOM 7144 C C . ALA B 1 343 ? -32.219 35.281 -2.09 1 98.19 343 ALA B C 1
ATOM 7146 O O . ALA B 1 343 ? -32.375 36.312 -2.762 1 98.19 343 ALA B O 1
ATOM 7147 N N . PHE B 1 344 ? -31.172 35.156 -1.356 1 98.31 344 PHE B N 1
ATOM 7148 C CA . PHE B 1 344 ? -30.062 36.094 -1.335 1 98.31 344 PHE B CA 1
ATOM 7149 C C . PHE B 1 344 ? -29.484 36.281 -2.732 1 98.31 344 PHE B C 1
ATOM 7151 O O . PHE B 1 344 ? -29.25 37.406 -3.168 1 98.31 344 PHE B O 1
ATOM 7158 N N . MET B 1 345 ? -29.297 35.125 -3.443 1 97.88 345 MET B N 1
ATOM 7159 C CA . MET B 1 345 ? -28.75 35.156 -4.797 1 97.88 345 MET B CA 1
ATOM 7160 C C . MET B 1 345 ? -29.688 35.875 -5.75 1 97.88 345 MET B C 1
ATOM 7162 O O . MET B 1 345 ? -29.25 36.656 -6.59 1 97.88 345 MET B O 1
ATOM 7166 N N . SER B 1 346 ? -30.984 35.594 -5.562 1 97.69 346 SER B N 1
ATOM 7167 C CA . SER B 1 346 ? -32 36.25 -6.387 1 97.69 346 SER B CA 1
ATOM 7168 C C . SER B 1 346 ? -32.031 37.75 -6.145 1 97.69 346 SER B C 1
ATOM 7170 O O . SER B 1 346 ? -32.438 38.531 -7.023 1 97.69 346 SER B O 1
ATOM 7172 N N . GLY B 1 347 ? -31.625 38.125 -5.008 1 98.06 347 GLY B N 1
ATOM 7173 C CA . GLY B 1 347 ? -31.609 39.531 -4.645 1 98.06 347 GLY B CA 1
ATOM 7174 C C . GLY B 1 347 ? -30.344 40.25 -5.086 1 98.06 347 GLY B C 1
ATOM 7175 O O . GLY B 1 347 ? -30.156 41.438 -4.77 1 98.06 347 GLY B O 1
ATOM 7176 N N . GLY B 1 348 ? -29.484 39.562 -5.781 1 97.88 348 GLY B N 1
ATOM 7177 C CA . GLY B 1 348 ? -28.297 40.188 -6.336 1 97.88 348 GLY B CA 1
ATOM 7178 C C . GLY B 1 348 ? -27.016 39.812 -5.582 1 97.88 348 GLY B C 1
ATOM 7179 O O . GLY B 1 348 ? -25.938 40.281 -5.938 1 97.88 348 GLY B O 1
ATOM 7180 N N . GLY B 1 349 ? -27.125 39 -4.539 1 98.12 349 GLY B N 1
ATOM 7181 C CA . GLY B 1 349 ? -25.938 38.531 -3.826 1 98.12 349 GLY B CA 1
ATOM 7182 C C . GLY B 1 349 ? -25.109 37.562 -4.633 1 98.12 349 GLY B C 1
ATOM 7183 O O . GLY B 1 349 ? -25.578 37.031 -5.641 1 98.12 349 GLY B O 1
ATOM 7184 N N . THR B 1 350 ? -23.844 37.406 -4.242 1 98.44 350 THR B N 1
ATOM 7185 C CA . THR B 1 350 ? -22.969 36.469 -4.938 1 98.44 350 THR B CA 1
ATOM 7186 C C . THR B 1 350 ? -22.406 35.438 -3.973 1 98.44 350 THR B C 1
ATOM 7188 O O . THR B 1 350 ? -22.438 35.625 -2.756 1 98.44 350 THR B O 1
ATOM 7191 N N . HIS B 1 351 ? -21.938 34.344 -4.539 1 98.44 351 HIS B N 1
ATOM 7192 C CA . HIS B 1 351 ? -21.297 33.312 -3.721 1 98.44 351 HIS B CA 1
ATOM 7193 C C . HIS B 1 351 ? -20.031 33.875 -3.049 1 98.44 351 HIS B C 1
ATOM 7195 O O . HIS B 1 351 ? -19.734 33.5 -1.913 1 98.44 351 HIS B O 1
ATOM 7201 N N . ASP B 1 352 ? -19.281 34.719 -3.748 1 98.62 352 ASP B N 1
ATOM 7202 C CA . ASP B 1 352 ? -18.109 35.375 -3.162 1 98.62 352 ASP B CA 1
ATOM 7203 C C . ASP B 1 352 ? -18.484 36.125 -1.897 1 98.62 352 ASP B C 1
ATOM 7205 O O . ASP B 1 352 ? -17.766 36.062 -0.893 1 98.62 352 ASP B O 1
ATOM 7209 N N . GLN B 1 353 ? -19.625 36.844 -1.964 1 98.44 353 GLN B N 1
ATOM 7210 C CA . GLN B 1 353 ? -20.094 37.625 -0.82 1 98.44 353 GLN B CA 1
ATOM 7211 C C . GLN B 1 353 ? -20.453 36.719 0.353 1 98.44 353 GLN B C 1
ATOM 7213 O O . GLN B 1 353 ? -20.25 37.062 1.513 1 98.44 353 GLN B O 1
ATOM 7218 N N . LEU B 1 354 ? -20.984 35.562 0.025 1 98.62 354 LEU B N 1
ATOM 7219 C CA . LEU B 1 354 ? -21.312 34.594 1.073 1 98.62 354 LEU B CA 1
ATOM 7220 C C . LEU B 1 354 ? -20.047 34.125 1.781 1 98.62 354 LEU B C 1
ATOM 7222 O O . LEU B 1 354 ? -20 34.094 3.012 1 98.62 354 LEU B O 1
ATOM 7226 N N . LEU B 1 355 ? -19.016 33.75 0.984 1 98.69 355 LEU B N 1
ATOM 7227 C CA . LEU B 1 355 ? -17.75 33.312 1.576 1 98.69 355 LEU B CA 1
ATOM 7228 C C . LEU B 1 355 ? -17.094 34.438 2.363 1 98.69 355 LEU B C 1
ATOM 7230 O O . LEU B 1 355 ? -16.562 34.219 3.455 1 98.69 355 LEU B O 1
ATOM 7234 N N . GLU B 1 356 ? -17.125 35.594 1.797 1 98.38 356 GLU B N 1
ATOM 7235 C CA . GLU B 1 356 ? -16.562 36.781 2.469 1 98.38 356 GLU B CA 1
ATOM 7236 C C . GLU B 1 356 ? -17.25 37.031 3.799 1 98.38 356 GLU B C 1
ATOM 7238 O O . GLU B 1 356 ? -16.609 37.375 4.789 1 98.38 356 GLU B O 1
ATOM 7243 N N . THR B 1 357 ? -18.609 36.938 3.822 1 98.31 357 THR B N 1
ATOM 7244 C CA . THR B 1 357 ? -19.359 37.094 5.059 1 98.31 357 THR B CA 1
ATOM 7245 C C . THR B 1 357 ? -18.891 36.094 6.105 1 98.31 357 THR B C 1
ATOM 7247 O O . THR B 1 357 ? -18.656 36.438 7.258 1 98.31 357 THR B O 1
ATOM 7250 N N . PHE B 1 358 ? -18.734 34.906 5.707 1 98.56 358 PHE B N 1
ATOM 7251 C CA . PHE B 1 358 ? -18.297 33.844 6.605 1 98.56 358 PHE B CA 1
ATOM 7252 C C . PHE B 1 358 ? -16.906 34.125 7.16 1 98.56 358 PHE B C 1
ATOM 7254 O O . PHE B 1 358 ? -16.703 34.062 8.375 1 98.56 358 PHE B O 1
ATOM 7261 N N . VAL B 1 359 ? -15.945 34.438 6.266 1 98.44 359 VAL B N 1
ATOM 7262 C CA . VAL B 1 359 ? -14.562 34.719 6.641 1 98.44 359 VAL B CA 1
ATOM 7263 C C . VAL B 1 359 ? -14.484 35.938 7.539 1 98.44 359 VAL B C 1
ATOM 7265 O O . VAL B 1 359 ? -13.797 35.938 8.562 1 98.44 359 VAL B O 1
ATOM 7268 N N . ASN B 1 360 ? -15.25 37 7.195 1 97.69 360 ASN B N 1
ATOM 7269 C CA . ASN B 1 360 ? -15.242 38.219 7.965 1 97.69 360 ASN B CA 1
ATOM 7270 C C . ASN B 1 360 ? -15.758 38 9.383 1 97.69 360 ASN B C 1
ATOM 7272 O O . ASN B 1 360 ? -15.383 38.75 10.305 1 97.69 360 ASN B O 1
ATOM 7276 N N . ARG B 1 361 ? -16.531 37.031 9.531 1 97.69 361 ARG B N 1
ATOM 7277 C CA . ARG B 1 361 ? -17.141 36.812 10.844 1 97.69 361 ARG B CA 1
ATOM 7278 C C . ARG B 1 361 ? -16.344 35.781 11.641 1 97.69 361 ARG B C 1
ATOM 7280 O O . ARG B 1 361 ? -16.453 35.719 12.867 1 97.69 361 ARG B O 1
ATOM 7287 N N . THR B 1 362 ? -15.531 34.969 11.023 1 98.44 362 THR B N 1
ATOM 7288 C CA . THR B 1 362 ? -14.836 33.906 11.727 1 98.44 362 THR B CA 1
ATOM 7289 C C . THR B 1 362 ? -13.352 34.25 11.891 1 98.44 362 THR B C 1
ATOM 7291 O O . THR B 1 362 ? -12.758 33.938 12.93 1 98.44 362 THR B O 1
ATOM 7294 N N . TYR B 1 363 ? -12.766 34.906 10.938 1 98.25 363 TYR B N 1
ATOM 7295 C CA . TYR B 1 363 ? -11.336 35.188 10.945 1 98.25 363 TYR B CA 1
ATOM 7296 C C . TYR B 1 363 ? -10.961 36.031 12.164 1 98.25 363 TYR B C 1
ATOM 7298 O O . TYR B 1 363 ? -10.031 35.688 12.898 1 98.25 363 TYR B O 1
ATOM 7306 N N . PRO B 1 364 ? -11.695 37.156 12.469 1 98.19 364 PRO B N 1
ATOM 7307 C CA . PRO B 1 364 ? -11.305 37.969 13.625 1 98.19 364 PRO B CA 1
ATOM 7308 C C . PRO B 1 364 ? -11.414 37.219 14.938 1 98.19 364 PRO B C 1
ATOM 7310 O O . PRO B 1 364 ? -10.656 37.469 15.875 1 98.19 364 PRO B O 1
ATOM 7313 N N . PHE B 1 365 ? -12.305 36.312 14.938 1 98.5 365 PHE B N 1
ATOM 7314 C CA . PHE B 1 365 ? -12.453 35.5 16.156 1 98.5 365 PHE B CA 1
ATOM 7315 C C . PHE B 1 365 ? -11.227 34.625 16.375 1 98.5 365 PHE B C 1
ATOM 7317 O O . PHE B 1 365 ? -10.703 34.562 17.484 1 98.5 365 PHE B O 1
ATOM 7324 N N . ILE B 1 366 ? -10.703 33.906 15.328 1 98.62 366 ILE B N 1
ATOM 7325 C CA . ILE B 1 366 ? -9.547 33.031 15.438 1 98.62 366 ILE B CA 1
ATOM 7326 C C . ILE B 1 366 ? -8.289 33.844 15.688 1 98.62 366 ILE B C 1
ATOM 7328 O O . ILE B 1 366 ? -7.539 33.594 16.625 1 98.62 366 ILE B O 1
ATOM 7332 N N . ALA B 1 367 ? -8.094 34.875 14.875 1 98.5 367 ALA B N 1
ATOM 7333 C CA . ALA B 1 367 ? -6.863 35.656 14.906 1 98.5 367 ALA B CA 1
ATOM 7334 C C . ALA B 1 367 ? -6.832 36.562 16.125 1 98.5 367 ALA B C 1
ATOM 7336 O O . ALA B 1 367 ? -5.777 36.781 16.734 1 98.5 367 ALA B O 1
ATOM 7337 N N . GLY B 1 368 ? -7.945 37.188 16.469 1 98 368 GLY B N 1
ATOM 7338 C CA . GLY B 1 368 ? -8.008 38.156 17.547 1 98 368 GLY B CA 1
ATOM 7339 C C . GLY B 1 368 ? -8.344 37.531 18.891 1 98 368 GLY B C 1
ATOM 7340 O O . GLY B 1 368 ? -7.496 37.469 19.781 1 98 368 GLY B O 1
ATOM 7341 N N . ASP B 1 369 ? -9.547 37 18.984 1 97.75 369 ASP B N 1
ATOM 7342 C CA . ASP B 1 369 ? -10.039 36.469 20.25 1 97.75 369 ASP B CA 1
ATOM 7343 C C . ASP B 1 369 ? -9.219 35.281 20.734 1 97.75 369 ASP B C 1
ATOM 7345 O O . ASP B 1 369 ? -8.898 35.156 21.906 1 97.75 369 ASP B O 1
ATOM 7349 N N . LEU B 1 370 ? -8.898 34.406 19.828 1 98.38 370 LEU B N 1
ATOM 7350 C CA . LEU B 1 370 ? -8.18 33.188 20.203 1 98.38 370 LEU B CA 1
ATOM 7351 C C . LEU B 1 370 ? -6.676 33.375 20.047 1 98.38 370 LEU B C 1
ATOM 7353 O O . LEU B 1 370 ? -5.891 32.531 20.484 1 98.38 370 LEU B O 1
ATOM 7357 N N . ASN B 1 371 ? -6.281 34.438 19.438 1 98 371 ASN B N 1
ATOM 7358 C CA . ASN B 1 371 ? -4.875 34.781 19.25 1 98 371 ASN B CA 1
ATOM 7359 C C . ASN B 1 371 ? -4.121 33.656 18.516 1 98 371 ASN B C 1
ATOM 7361 O O . ASN B 1 371 ? -3.096 33.188 19 1 98 371 ASN B O 1
ATOM 7365 N N . ARG B 1 372 ? -4.656 33.25 17.375 1 98.5 372 ARG B N 1
ATOM 7366 C CA . ARG B 1 372 ? -4.031 32.25 16.531 1 98.5 372 ARG B CA 1
ATOM 7367 C C . ARG B 1 372 ? -3.723 32.812 15.148 1 98.5 372 ARG B C 1
ATOM 7369 O O . ARG B 1 372 ? -4.398 33.719 14.68 1 98.5 372 ARG B O 1
ATOM 7376 N N . THR B 1 373 ? -2.656 32.312 14.547 1 98.69 373 THR B N 1
ATOM 7377 C CA . THR B 1 373 ? -2.453 32.5 13.117 1 98.69 373 THR B CA 1
ATOM 7378 C C . THR B 1 373 ? -3.361 31.578 12.305 1 98.69 373 THR B C 1
ATOM 7380 O O . THR B 1 373 ? -3.34 30.359 12.492 1 98.69 373 THR B O 1
ATOM 7383 N N . VAL B 1 374 ? -4.121 32.156 11.445 1 98.81 374 VAL B N 1
ATOM 7384 C CA . VAL B 1 374 ? -5.094 31.391 10.688 1 98.81 374 VAL B CA 1
ATOM 7385 C C . VAL B 1 374 ? -4.438 30.828 9.43 1 98.81 374 VAL B C 1
ATOM 7387 O O . VAL B 1 374 ? -3.789 31.562 8.68 1 98.81 374 VAL B O 1
ATOM 7390 N N . VAL B 1 375 ? -4.543 29.531 9.227 1 98.94 375 VAL B N 1
ATOM 7391 C CA . VAL B 1 375 ? -4.133 28.891 7.992 1 98.94 375 VAL B CA 1
ATOM 7392 C C . VAL B 1 375 ? -5.363 28.516 7.172 1 98.94 375 VAL B C 1
ATOM 7394 O O . VAL B 1 375 ? -6.34 27.984 7.711 1 98.94 375 VAL B O 1
ATOM 7397 N N . TYR B 1 376 ? -5.418 28.891 5.914 1 98.88 376 TYR B N 1
ATOM 7398 C CA . TYR B 1 376 ? -6.465 28.484 4.98 1 98.88 376 TYR B CA 1
ATOM 7399 C C . TYR B 1 376 ? -5.879 27.719 3.807 1 98.88 376 TYR B C 1
ATOM 7401 O O . TYR B 1 376 ? -4.715 27.906 3.453 1 98.88 376 TYR B O 1
ATOM 7409 N N . TRP B 1 377 ? -6.645 26.859 3.254 1 98.81 377 TRP B N 1
ATOM 7410 C CA . TRP B 1 377 ? -6.336 26.406 1.907 1 98.81 377 TRP B CA 1
ATOM 7411 C C . TRP B 1 377 ? -6.398 27.547 0.906 1 98.81 377 TRP B C 1
ATOM 7413 O O . TRP B 1 377 ? -7.199 28.469 1.062 1 98.81 377 TRP B O 1
ATOM 7423 N N . GLU B 1 378 ? -5.723 27.438 -0.145 1 98.75 378 GLU B N 1
ATOM 7424 C CA . GLU B 1 378 ? -5.539 28.5 -1.126 1 98.75 378 GLU B CA 1
ATOM 7425 C C . GLU B 1 378 ? -6.863 28.875 -1.78 1 98.75 378 GLU B C 1
ATOM 7427 O O . GLU B 1 378 ? -6.996 29.984 -2.328 1 98.75 378 GLU B O 1
ATOM 7432 N N . ASP B 1 379 ? -7.848 28.062 -1.706 1 98.12 379 ASP B N 1
ATOM 7433 C CA . ASP B 1 379 ? -9.133 28.25 -2.377 1 98.12 379 ASP B CA 1
ATOM 7434 C C . ASP B 1 379 ? -9.781 29.562 -1.94 1 98.12 379 ASP B C 1
ATOM 7436 O O . ASP B 1 379 ? -10.492 30.203 -2.723 1 98.12 379 ASP B O 1
ATOM 7440 N N . VAL B 1 380 ? -9.492 29.969 -0.751 1 98.31 380 VAL B N 1
ATOM 7441 C CA . VAL B 1 380 ? -10.148 31.156 -0.199 1 98.31 380 VAL B CA 1
ATOM 7442 C C . VAL B 1 380 ? -9.852 32.375 -1.074 1 98.31 380 VAL B C 1
ATOM 7444 O O . VAL B 1 380 ? -10.688 33.25 -1.214 1 98.31 380 VAL B O 1
ATOM 7447 N N . ILE B 1 381 ? -8.648 32.281 -1.756 1 97.62 381 ILE B N 1
ATOM 7448 C CA . ILE B 1 381 ? -8.227 33.438 -2.551 1 97.62 381 ILE B CA 1
ATOM 7449 C C . ILE B 1 381 ? -8.117 33.031 -4.02 1 97.62 381 ILE B C 1
ATOM 7451 O O . ILE B 1 381 ? -8.305 33.875 -4.91 1 97.62 381 ILE B O 1
ATOM 7455 N N . LEU B 1 382 ? -7.906 31.734 -4.25 1 97.69 382 LEU B N 1
ATOM 7456 C CA . LEU B 1 382 ? -7.602 31.297 -5.609 1 97.69 382 LEU B CA 1
ATOM 7457 C C . LEU B 1 382 ? -8.68 30.359 -6.133 1 97.69 382 LEU B C 1
ATOM 7459 O O . LEU B 1 382 ? -8.508 29.75 -7.191 1 97.69 382 LEU B O 1
ATOM 7463 N N . GLY B 1 383 ? -9.742 30.25 -5.398 1 95.31 383 GLY B N 1
ATOM 7464 C CA . GLY B 1 383 ? -10.797 29.375 -5.875 1 95.31 383 GLY B CA 1
ATOM 7465 C C . GLY B 1 383 ? -11.305 29.75 -7.254 1 95.31 383 GLY B C 1
ATOM 7466 O O . GLY B 1 383 ? -11.43 30.922 -7.582 1 95.31 383 GLY B O 1
ATOM 7467 N N . PRO B 1 384 ? -11.633 28.781 -8.055 1 90.06 384 PRO B N 1
ATOM 7468 C CA . PRO B 1 384 ? -12.016 29.078 -9.438 1 90.06 384 PRO B CA 1
ATOM 7469 C C . PRO B 1 384 ? -13.422 29.688 -9.539 1 90.06 384 PRO B C 1
ATOM 7471 O O . PRO B 1 384 ? -13.711 30.422 -10.477 1 90.06 384 PRO B O 1
ATOM 7474 N N . LYS B 1 385 ? -14.32 29.391 -8.625 1 91.44 385 LYS B N 1
ATOM 7475 C CA . LYS B 1 385 ? -15.711 29.828 -8.727 1 91.44 385 LYS B CA 1
ATOM 7476 C C . LYS B 1 385 ? -16.078 30.766 -7.574 1 91.44 385 LYS B C 1
ATOM 7478 O O . LYS B 1 385 ? -16.906 31.656 -7.727 1 91.44 385 LYS B O 1
ATOM 7483 N N . ILE B 1 386 ? -15.508 30.469 -6.445 1 97.69 386 ILE B N 1
ATOM 7484 C CA . ILE B 1 386 ? -15.82 31.188 -5.223 1 97.69 386 ILE B CA 1
ATOM 7485 C C . ILE B 1 386 ? -14.531 31.578 -4.512 1 97.69 386 ILE B C 1
ATOM 7487 O O . ILE B 1 386 ? -13.711 30.719 -4.176 1 97.69 386 ILE B O 1
ATOM 7491 N N . LYS B 1 387 ? -14.328 32.844 -4.25 1 98 387 LYS B N 1
ATOM 7492 C CA . LYS B 1 387 ? -13.133 33.312 -3.576 1 98 387 LYS B CA 1
ATOM 7493 C C . LYS B 1 387 ? -13.367 34.719 -2.986 1 98 387 LYS B C 1
ATOM 7495 O O . LYS B 1 387 ? -14.359 35.375 -3.303 1 98 387 LYS B O 1
ATOM 7500 N N . ILE B 1 388 ? -12.547 35.156 -2.137 1 98.19 388 ILE B N 1
ATOM 7501 C CA . ILE B 1 388 ? -12.602 36.5 -1.585 1 98.19 388 ILE B CA 1
ATOM 7502 C C . ILE B 1 388 ? -11.375 37.281 -2.037 1 98.19 388 ILE B C 1
ATOM 7504 O O . ILE B 1 388 ? -10.375 36.719 -2.451 1 98.19 388 ILE B O 1
ATOM 7508 N N . PRO B 1 389 ? -11.453 38.594 -2.055 1 97.19 389 PRO B N 1
ATOM 7509 C CA . PRO B 1 389 ? -10.266 39.375 -2.43 1 97.19 389 PRO B CA 1
ATOM 7510 C C . PRO B 1 389 ? -9.125 39.219 -1.428 1 97.19 389 PRO B C 1
ATOM 7512 O O . PRO B 1 389 ? -9.359 39.156 -0.219 1 97.19 389 PRO B O 1
ATOM 7515 N N . PRO B 1 390 ? -7.918 39.188 -1.905 1 97.25 390 PRO B N 1
ATOM 7516 C CA . PRO B 1 390 ? -6.773 39.031 -1.006 1 97.25 390 PRO B CA 1
ATOM 7517 C C . PRO B 1 390 ? -6.738 40.094 0.09 1 97.25 390 PRO B C 1
ATOM 7519 O O . PRO B 1 390 ? -6.234 39.844 1.187 1 97.25 390 PRO B O 1
ATOM 7522 N N . SER B 1 391 ? -7.273 41.25 -0.171 1 95.88 391 SER B N 1
ATOM 7523 C CA . SER B 1 391 ? -7.246 42.344 0.774 1 95.88 391 SER B CA 1
ATOM 7524 C C . SER B 1 391 ? -8.102 42.062 2 1 95.88 391 SER B C 1
ATOM 7526 O O . SER B 1 391 ? -7.957 42.719 3.037 1 95.88 391 SER B O 1
ATOM 7528 N N . ALA B 1 392 ? -8.898 41.031 1.882 1 95.75 392 ALA B N 1
ATOM 7529 C CA . ALA B 1 392 ? -9.797 40.688 2.982 1 95.75 392 ALA B CA 1
ATOM 7530 C C . ALA B 1 392 ? -9.047 39.969 4.09 1 95.75 392 ALA B C 1
ATOM 7532 O O . ALA B 1 392 ? -9.547 39.844 5.211 1 95.75 392 ALA B O 1
ATOM 7533 N N . LEU B 1 393 ? -7.848 39.5 3.861 1 97.81 393 LEU B N 1
ATOM 7534 C CA . LEU B 1 393 ? -7.086 38.719 4.84 1 97.81 393 LEU B CA 1
ATOM 7535 C C . LEU B 1 393 ? -5.781 39.438 5.191 1 97.81 393 LEU B C 1
ATOM 7537 O O . LEU B 1 393 ? -4.934 39.625 4.324 1 97.81 393 LEU B O 1
ATOM 7541 N N . PRO B 1 394 ? -5.609 39.781 6.473 1 97.88 394 PRO B N 1
ATOM 7542 C CA . PRO B 1 394 ? -4.336 40.375 6.883 1 97.88 394 PRO B CA 1
ATOM 7543 C C . PRO B 1 394 ? -3.156 39.438 6.711 1 97.88 394 PRO B C 1
ATOM 7545 O O . PRO B 1 394 ? -3.209 38.281 7.18 1 97.88 394 PRO B O 1
ATOM 7548 N N . ARG B 1 395 ? -2.131 39.906 6.078 1 97.81 395 ARG B N 1
ATOM 7549 C CA . ARG B 1 395 ? -0.976 39.062 5.762 1 97.81 395 ARG B CA 1
ATOM 7550 C C . ARG B 1 395 ? -0.255 38.625 7.031 1 97.81 395 ARG B C 1
ATOM 7552 O O . ARG B 1 395 ? 0.295 37.531 7.086 1 97.81 395 ARG B O 1
ATOM 7559 N N . GLU B 1 396 ? -0.299 39.375 8.078 1 96.94 396 GLU B N 1
ATOM 7560 C CA . GLU B 1 396 ? 0.472 39.156 9.297 1 96.94 396 GLU B CA 1
ATOM 7561 C C . GLU B 1 396 ? -0.073 37.969 10.078 1 96.94 396 GLU B C 1
ATOM 7563 O O . GLU B 1 396 ? 0.673 37.281 10.789 1 96.94 396 GLU B O 1
ATOM 7568 N N . THR B 1 397 ? -1.358 37.688 9.938 1 98.31 397 THR B N 1
ATOM 7569 C CA . THR B 1 397 ? -1.971 36.656 10.758 1 98.31 397 THR B CA 1
ATOM 7570 C C . THR B 1 397 ? -2.602 35.562 9.891 1 98.31 397 THR B C 1
ATOM 7572 O O . THR B 1 397 ? -3.48 34.812 10.336 1 98.31 397 THR B O 1
ATOM 7575 N N . THR B 1 398 ? -2.174 35.562 8.594 1 98.69 398 THR B N 1
ATOM 7576 C CA . THR B 1 398 ? -2.727 34.594 7.672 1 98.69 398 THR B CA 1
ATOM 7577 C C . THR B 1 398 ? -1.61 33.812 6.977 1 98.69 398 THR B C 1
ATOM 7579 O O . THR B 1 398 ? -0.612 34.406 6.551 1 98.69 398 THR B O 1
ATOM 7582 N N . ILE B 1 399 ? -1.697 32.531 6.949 1 98.88 399 ILE B N 1
ATOM 7583 C CA . ILE B 1 399 ? -0.894 31.641 6.125 1 98.88 399 ILE B CA 1
ATOM 7584 C C . ILE B 1 399 ? -1.796 30.891 5.141 1 98.88 399 ILE B C 1
ATOM 7586 O O . ILE B 1 399 ? -2.891 30.453 5.5 1 98.88 399 ILE B O 1
ATOM 7590 N N . LEU B 1 400 ? -1.416 30.844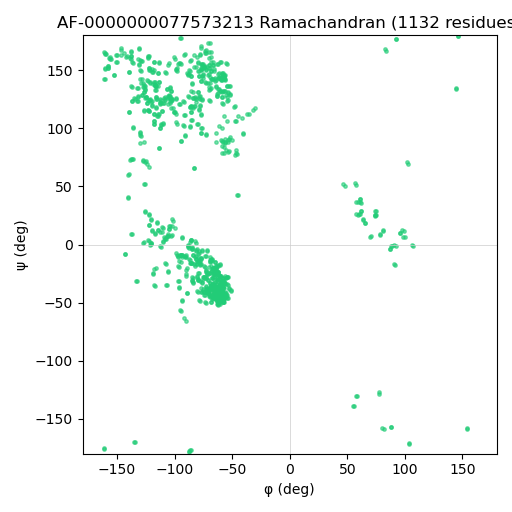 3.896 1 98.94 400 LEU B N 1
ATOM 7591 C CA . LEU B 1 400 ? -2.168 30.094 2.898 1 98.94 400 LEU B CA 1
ATOM 7592 C C . LEU B 1 400 ? -1.428 28.812 2.506 1 98.94 400 LEU B C 1
ATOM 7594 O O . LEU B 1 400 ? -0.217 28.844 2.275 1 98.94 400 LEU B O 1
ATOM 7598 N N . GLN B 1 401 ? -2.137 27.719 2.449 1 98.94 401 GLN B N 1
ATOM 7599 C CA . GLN B 1 401 ? -1.562 26.438 2.035 1 98.94 401 GLN B CA 1
ATOM 7600 C C . GLN B 1 401 ? -2.004 26.078 0.621 1 98.94 401 GLN B C 1
ATOM 7602 O O . GLN B 1 401 ? -3.201 26 0.338 1 98.94 401 GLN B O 1
ATOM 7607 N N . THR B 1 402 ? -1.05 25.812 -0.251 1 98.69 402 THR B N 1
ATOM 7608 C CA . THR B 1 402 ? -1.336 25.516 -1.647 1 98.69 402 THR B CA 1
ATOM 7609 C C . THR B 1 402 ? -1.578 24.016 -1.831 1 98.69 402 THR B C 1
ATOM 7611 O O . THR B 1 402 ? -1.013 23.188 -1.104 1 98.69 402 THR B O 1
ATOM 7614 N N . TRP B 1 403 ? -2.441 23.656 -2.752 1 98.12 403 TRP B N 1
ATOM 7615 C CA . TRP B 1 403 ? -2.617 22.234 -3.07 1 98.12 403 TRP B CA 1
ATOM 7616 C C . TRP B 1 403 ? -2.855 22.047 -4.562 1 98.12 403 TRP B C 1
ATOM 7618 O O . TRP B 1 403 ? -2.795 20.922 -5.066 1 98.12 403 TRP B O 1
ATOM 7628 N N . ASN B 1 404 ? -3.045 23.094 -5.371 1 96.62 404 ASN B N 1
ATOM 7629 C CA . ASN B 1 404 ? -3.387 22.984 -6.785 1 96.62 404 ASN B CA 1
ATOM 7630 C C . ASN B 1 404 ? -2.453 23.828 -7.652 1 96.62 404 ASN B C 1
ATOM 7632 O O . ASN B 1 404 ? -1.755 24.703 -7.148 1 96.62 404 ASN B O 1
ATOM 7636 N N . ASN B 1 405 ? -2.361 23.484 -8.875 1 96.38 405 ASN B N 1
ATOM 7637 C CA . ASN B 1 405 ? -1.676 24.234 -9.93 1 96.38 405 ASN B CA 1
ATOM 7638 C C . ASN B 1 405 ? -0.188 24.391 -9.625 1 96.38 405 ASN B C 1
ATOM 7640 O O . ASN B 1 405 ? 0.412 25.406 -9.961 1 96.38 405 ASN B O 1
ATOM 7644 N N . GLY B 1 406 ? 0.385 23.578 -8.922 1 95.25 406 GLY B N 1
ATOM 7645 C CA . GLY B 1 406 ? 1.82 23.438 -8.742 1 95.25 406 GLY B CA 1
ATOM 7646 C C . GLY B 1 406 ? 2.496 24.719 -8.297 1 95.25 406 GLY B C 1
ATOM 7647 O O . GLY B 1 406 ? 2.004 25.406 -7.398 1 95.25 406 GLY B O 1
ATOM 7648 N N . PRO B 1 407 ? 3.658 24.969 -8.875 1 96.94 407 PRO B N 1
ATOM 7649 C CA . PRO B 1 407 ? 4.445 26.141 -8.477 1 96.94 407 PRO B CA 1
ATOM 7650 C C . PRO B 1 407 ? 3.725 27.453 -8.75 1 96.94 407 PRO B C 1
ATOM 7652 O O . PRO B 1 407 ? 3.984 28.453 -8.086 1 96.94 407 PRO B O 1
ATOM 7655 N N . ASN B 1 408 ? 2.799 27.438 -9.688 1 97.69 408 ASN B N 1
ATOM 7656 C CA . ASN B 1 408 ? 2.117 28.672 -10.055 1 97.69 408 ASN B CA 1
ATOM 7657 C C . ASN B 1 408 ? 1.351 29.266 -8.875 1 97.69 408 ASN B C 1
ATOM 7659 O O . ASN B 1 408 ? 1.421 30.469 -8.625 1 97.69 408 ASN B O 1
ATOM 7663 N N . ASN B 1 409 ? 0.626 28.453 -8.18 1 98.5 409 ASN B N 1
ATOM 7664 C CA . ASN B 1 409 ? -0.161 28.969 -7.062 1 98.5 409 ASN B CA 1
ATOM 7665 C C . ASN B 1 409 ? 0.729 29.422 -5.91 1 98.5 409 ASN B C 1
ATOM 7667 O O . ASN B 1 409 ? 0.403 30.391 -5.211 1 98.5 409 ASN B O 1
ATOM 7671 N N . THR B 1 410 ? 1.842 28.766 -5.707 1 98.69 410 THR B N 1
ATOM 7672 C CA . THR B 1 410 ? 2.801 29.234 -4.711 1 98.69 410 THR B CA 1
ATOM 7673 C C . THR B 1 410 ? 3.295 30.641 -5.055 1 98.69 410 THR B C 1
ATOM 7675 O O . THR B 1 410 ? 3.342 31.516 -4.191 1 98.69 410 THR B O 1
ATOM 7678 N N . LYS B 1 411 ? 3.639 30.844 -6.32 1 98.62 411 LYS B N 1
ATOM 7679 C CA . LYS B 1 411 ? 4.117 32.156 -6.793 1 98.62 411 LYS B CA 1
ATOM 7680 C C . LYS B 1 411 ? 3.053 33.219 -6.609 1 98.62 411 LYS B C 1
ATOM 7682 O O . LYS B 1 411 ? 3.342 34.312 -6.102 1 98.62 411 LYS B O 1
ATOM 7687 N N . LEU B 1 412 ? 1.832 32.938 -7.004 1 98.56 412 LEU B N 1
ATOM 7688 C CA . LEU B 1 412 ? 0.746 33.906 -6.918 1 98.56 412 LEU B CA 1
ATOM 7689 C C . LEU B 1 412 ? 0.538 34.375 -5.477 1 98.56 412 LEU B C 1
ATOM 7691 O O . LEU B 1 412 ? 0.404 35.562 -5.215 1 98.56 412 LEU B O 1
ATOM 7695 N N . LEU B 1 413 ? 0.535 33.469 -4.535 1 98.75 413 LEU B N 1
ATOM 7696 C CA . LEU B 1 413 ? 0.257 33.781 -3.141 1 98.75 413 LEU B CA 1
ATOM 7697 C C . LEU B 1 413 ? 1.44 34.5 -2.506 1 98.75 413 LEU B C 1
ATOM 7699 O O . LEU B 1 413 ? 1.259 35.5 -1.779 1 98.75 413 LEU B O 1
ATOM 7703 N N . ALA B 1 414 ? 2.652 34 -2.789 1 98.81 414 ALA B N 1
ATOM 7704 C CA . ALA B 1 414 ? 3.838 34.688 -2.26 1 98.81 414 ALA B CA 1
ATOM 7705 C C . ALA B 1 414 ? 3.969 36.094 -2.826 1 98.81 414 ALA B C 1
ATOM 7707 O O . ALA B 1 414 ? 4.316 37.031 -2.102 1 98.81 414 ALA B O 1
ATOM 7708 N N . ALA B 1 415 ? 3.711 36.25 -4.125 1 98.5 415 ALA B N 1
ATOM 7709 C CA . ALA B 1 415 ? 3.771 37.562 -4.762 1 98.5 415 ALA B CA 1
ATOM 7710 C C . ALA B 1 415 ? 2.756 38.531 -4.145 1 98.5 415 ALA B C 1
ATOM 7712 O O . ALA B 1 415 ? 2.994 39.719 -4.07 1 98.5 415 ALA B O 1
ATOM 7713 N N . ALA B 1 416 ? 1.68 38 -3.664 1 98.38 416 ALA B N 1
ATOM 7714 C CA . ALA B 1 416 ? 0.643 38.781 -3.023 1 98.38 416 ALA B CA 1
ATOM 7715 C C . ALA B 1 416 ? 1.011 39.125 -1.577 1 98.38 416 ALA B C 1
ATOM 7717 O O . ALA B 1 416 ? 0.275 39.812 -0.884 1 98.38 416 ALA B O 1
ATOM 7718 N N . GLY B 1 417 ? 2.104 38.531 -1.076 1 98.38 417 GLY B N 1
ATOM 7719 C CA . GLY B 1 417 ? 2.633 38.906 0.228 1 98.38 417 GLY B CA 1
ATOM 7720 C C . GLY B 1 417 ? 2.227 37.938 1.329 1 98.38 417 GLY B C 1
ATOM 7721 O O . GLY B 1 417 ? 2.471 38.188 2.51 1 98.38 417 GLY B O 1
ATOM 7722 N N . PHE B 1 418 ? 1.595 36.844 1.009 1 98.88 418 PHE B N 1
ATOM 7723 C CA . PHE B 1 418 ? 1.172 35.875 2.021 1 98.88 418 PHE B CA 1
ATOM 7724 C C . PHE B 1 418 ? 2.295 34.906 2.346 1 98.88 418 PHE B C 1
ATOM 7726 O O . PHE B 1 418 ? 3.07 34.531 1.463 1 98.88 418 PHE B O 1
ATOM 7733 N N . ARG B 1 419 ? 2.404 34.469 3.594 1 98.69 419 ARG B N 1
ATOM 7734 C CA . ARG B 1 419 ? 3.17 33.281 3.932 1 98.69 419 ARG B CA 1
ATOM 7735 C C . ARG B 1 419 ? 2.492 32.031 3.398 1 98.69 419 ARG B C 1
ATOM 7737 O O . ARG B 1 419 ? 1.263 31.938 3.391 1 98.69 419 ARG B O 1
ATOM 7744 N N . VAL B 1 420 ? 3.361 31.078 2.959 1 98.88 420 VAL B N 1
ATOM 7745 C CA . VAL B 1 420 ? 2.791 29.953 2.207 1 98.88 420 VAL B CA 1
ATOM 7746 C C . VAL B 1 420 ? 3.344 28.641 2.74 1 98.88 420 VAL B C 1
ATOM 7748 O O . VAL B 1 420 ? 4.539 28.531 3.033 1 98.88 420 VAL B O 1
ATOM 7751 N N . ILE B 1 421 ? 2.512 27.641 2.959 1 98.94 421 ILE B N 1
ATOM 7752 C CA . ILE B 1 421 ? 2.863 26.234 3.109 1 98.94 421 ILE B CA 1
ATOM 7753 C C . ILE B 1 421 ? 2.533 25.484 1.823 1 98.94 421 ILE B C 1
ATOM 7755 O O . ILE B 1 421 ? 1.434 25.625 1.282 1 98.94 421 ILE B O 1
ATOM 7759 N N . VAL B 1 422 ? 3.428 24.688 1.307 1 98.88 422 VAL B N 1
ATOM 7760 C CA . VAL B 1 422 ? 3.262 24.094 -0.014 1 98.88 422 VAL B CA 1
ATOM 7761 C C . VAL B 1 422 ? 2.859 22.625 0.129 1 98.88 422 VAL B C 1
ATOM 7763 O O . VAL B 1 422 ? 3.549 21.844 0.792 1 98.88 422 VAL B O 1
ATOM 7766 N N . SER B 1 423 ? 1.756 22.25 -0.457 1 98.69 423 SER B N 1
ATOM 7767 C CA . SER B 1 423 ? 1.269 20.875 -0.471 1 98.69 423 SER B CA 1
ATOM 7768 C C . SER B 1 423 ? 0.664 20.516 -1.824 1 98.69 423 SER B C 1
ATOM 7770 O O . SER B 1 423 ? -0.344 19.812 -1.893 1 98.69 423 SER B O 1
ATOM 7772 N N . SER B 1 424 ? 1.219 20.922 -2.904 1 97.25 424 SER B N 1
ATOM 7773 C CA . SER B 1 424 ? 0.677 20.703 -4.242 1 97.25 424 SER B CA 1
ATOM 7774 C C . SER B 1 424 ? 0.479 19.219 -4.531 1 97.25 424 SER B C 1
ATOM 7776 O O . SER B 1 424 ? 1.422 18.438 -4.43 1 97.25 424 SER B O 1
ATOM 7778 N N . TRP B 1 425 ? -0.719 18.906 -5.043 1 97.38 425 TRP B N 1
ATOM 7779 C CA . TRP B 1 425 ? -1.06 17.5 -5.238 1 97.38 425 TRP B CA 1
ATOM 7780 C C . TRP B 1 425 ? -0.164 16.859 -6.297 1 97.38 425 TRP B C 1
ATOM 7782 O O . TRP B 1 425 ? 0.103 15.656 -6.25 1 97.38 425 TRP B O 1
ATOM 7792 N N . ASP B 1 426 ? 0.414 17.641 -7.195 1 96.25 426 ASP B N 1
ATOM 7793 C CA . ASP B 1 426 ? 1.253 17.141 -8.281 1 96.25 426 ASP B CA 1
ATOM 7794 C C . ASP B 1 426 ? 2.496 16.438 -7.738 1 96.25 426 ASP B C 1
ATOM 7796 O O . ASP B 1 426 ? 3.129 15.656 -8.445 1 96.25 426 ASP B O 1
ATOM 7800 N N . PHE B 1 427 ? 2.756 16.734 -6.465 1 97.62 427 PHE B N 1
ATOM 7801 C CA . PHE B 1 427 ? 4.027 16.266 -5.934 1 97.62 427 PHE B CA 1
ATOM 7802 C C . PHE B 1 427 ? 3.838 15.617 -4.57 1 97.62 427 PHE B C 1
ATOM 7804 O O . PHE B 1 427 ? 4.516 14.641 -4.242 1 97.62 427 PHE B O 1
ATOM 7811 N N . TYR B 1 428 ? 2.855 16.109 -3.818 1 98.44 428 TYR B N 1
ATOM 7812 C CA . TYR B 1 428 ? 2.947 15.867 -2.383 1 98.44 428 TYR B CA 1
ATOM 7813 C C . TYR B 1 428 ? 1.733 15.094 -1.882 1 98.44 428 TYR B C 1
ATOM 7815 O O . TYR B 1 428 ? 1.622 14.805 -0.688 1 98.44 428 TYR B O 1
ATOM 7823 N N . TYR B 1 429 ? 0.779 14.711 -2.74 1 98.12 429 TYR B N 1
ATOM 7824 C CA . TYR B 1 429 ? -0.326 13.867 -2.299 1 98.12 429 TYR B CA 1
ATOM 7825 C C . TYR B 1 429 ? 0.067 12.398 -2.324 1 98.12 429 TYR B C 1
ATOM 7827 O O . TYR B 1 429 ? 0.449 11.867 -3.373 1 98.12 429 TYR B O 1
ATOM 7835 N N . LEU B 1 430 ? -0.11 11.75 -1.214 1 98 430 LEU B N 1
ATOM 7836 C CA . LEU B 1 430 ? 0.374 10.375 -1.059 1 98 430 LEU B CA 1
ATOM 7837 C C . LEU B 1 430 ? -0.701 9.375 -1.457 1 98 430 LEU B C 1
ATOM 7839 O O . LEU B 1 430 ? -0.41 8.188 -1.645 1 98 430 LEU B O 1
ATOM 7843 N N . ASP B 1 431 ? -1.929 9.805 -1.688 1 94 431 ASP B N 1
ATOM 7844 C CA . ASP B 1 431 ? -3.053 8.945 -2.053 1 94 431 ASP B CA 1
ATOM 7845 C C . ASP B 1 431 ? -3.258 8.922 -3.566 1 94 431 ASP B C 1
ATOM 7847 O O . ASP B 1 431 ? -4.043 8.125 -4.082 1 94 431 ASP B O 1
ATOM 7851 N N . CYS B 1 432 ? -2.605 9.758 -4.316 1 95.06 432 CYS B N 1
ATOM 7852 C CA . CYS B 1 432 ? -2.848 9.922 -5.746 1 95.06 432 CYS B CA 1
ATOM 7853 C C . CYS B 1 432 ? -2.365 8.703 -6.527 1 95.06 432 CYS B C 1
ATOM 7855 O O . CYS B 1 432 ? -1.366 8.078 -6.16 1 95.06 432 CYS B O 1
ATOM 7857 N N . GLY B 1 433 ? -3.08 8.383 -7.613 1 94.81 433 GLY B N 1
ATOM 7858 C CA . GLY B 1 433 ? -2.676 7.324 -8.523 1 94.81 433 GLY B CA 1
ATOM 7859 C C . GLY B 1 433 ? -3.051 5.938 -8.031 1 94.81 433 GLY B C 1
ATOM 7860 O O . GLY B 1 433 ? -2.629 4.934 -8.609 1 94.81 433 GLY B O 1
ATOM 7861 N N . HIS B 1 434 ? -3.891 5.809 -7.012 1 93.88 434 HIS B N 1
ATOM 7862 C CA . HIS B 1 434 ? -4.309 4.539 -6.43 1 93.88 434 HIS B CA 1
ATOM 7863 C C . HIS B 1 434 ? -5.707 4.152 -6.898 1 93.88 434 HIS B C 1
ATOM 7865 O O . HIS B 1 434 ? -6.348 3.283 -6.305 1 93.88 434 HIS B O 1
ATOM 7871 N N . GLY B 1 435 ? -6.172 4.793 -7.941 1 92.69 435 GLY B N 1
ATOM 7872 C CA . GLY B 1 435 ? -7.508 4.535 -8.453 1 92.69 435 GLY B CA 1
ATOM 7873 C C . GLY B 1 435 ? -8.594 5.281 -7.703 1 92.69 435 GLY B C 1
ATOM 7874 O O . GLY B 1 435 ? -8.32 5.91 -6.676 1 92.69 435 GLY B O 1
ATOM 7875 N N . GLY B 1 436 ? -9.836 5.289 -8.258 1 91.81 436 GLY B N 1
ATOM 7876 C CA . GLY B 1 436 ? -10.977 5.898 -7.59 1 91.81 436 GLY B CA 1
ATOM 7877 C C . GLY B 1 436 ? -11.633 4.992 -6.566 1 91.81 436 GLY B C 1
ATOM 7878 O O . GLY B 1 436 ? -11.438 3.773 -6.594 1 91.81 436 GLY B O 1
ATOM 7879 N N . TRP B 1 437 ? -12.438 5.586 -5.68 1 94.56 437 TRP B N 1
ATOM 7880 C CA . TRP B 1 437 ? -13.016 4.793 -4.598 1 94.56 437 TRP B CA 1
ATOM 7881 C C . TRP B 1 437 ? -14.539 4.832 -4.652 1 94.56 437 TRP B C 1
ATOM 7883 O O . TRP B 1 437 ? -15.211 4.211 -3.824 1 94.56 437 TRP B O 1
ATOM 7893 N N . VAL B 1 438 ? -15.125 5.551 -5.641 1 95.12 438 VAL B N 1
ATOM 7894 C CA . VAL B 1 438 ? -16.578 5.625 -5.75 1 95.12 438 VAL B CA 1
ATOM 7895 C C . VAL B 1 438 ? -17.125 4.332 -6.352 1 95.12 438 VAL B C 1
ATOM 7897 O O . VAL B 1 438 ? -16.438 3.668 -7.133 1 95.12 438 VAL B O 1
ATOM 7900 N N . GLY B 1 439 ? -18.375 4.047 -5.961 1 93.75 439 GLY B N 1
ATOM 7901 C CA . GLY B 1 439 ? -19 2.814 -6.41 1 93.75 439 GLY B CA 1
ATOM 7902 C C . GLY B 1 439 ? -19.688 2.945 -7.758 1 93.75 439 GLY B C 1
ATOM 7903 O O . GLY B 1 439 ? -19.922 4.059 -8.234 1 93.75 439 GLY B O 1
ATOM 7904 N N . ASN B 1 440 ? -19.844 1.859 -8.352 1 92.06 440 ASN B N 1
ATOM 7905 C CA . ASN B 1 440 ? -20.578 1.661 -9.594 1 92.06 440 ASN B CA 1
ATOM 7906 C C . ASN B 1 440 ? -19.984 2.502 -10.727 1 92.06 440 ASN B C 1
ATOM 7908 O O . ASN B 1 440 ? -20.719 3.141 -11.477 1 92.06 440 ASN B O 1
ATOM 7912 N N . ASP B 1 441 ? -18.734 2.645 -10.75 1 92.06 441 ASP B N 1
ATOM 7913 C CA . ASP B 1 441 ? -18.031 3.389 -11.789 1 92.06 441 ASP B CA 1
ATOM 7914 C C . ASP B 1 441 ? -17.922 2.564 -13.07 1 92.06 441 ASP B C 1
ATOM 7916 O O . ASP B 1 441 ? -17.078 1.66 -13.156 1 92.06 441 ASP B O 1
ATOM 7920 N N . SER B 1 442 ? -18.578 2.916 -14.102 1 91.5 442 SER B N 1
ATOM 7921 C CA . SER B 1 442 ? -18.672 2.119 -15.328 1 91.5 442 SER B CA 1
ATOM 7922 C C . SER B 1 442 ? -17.438 2.303 -16.203 1 91.5 442 SER B C 1
ATOM 7924 O O . SER B 1 442 ? -17.281 1.621 -17.219 1 91.5 442 SER B O 1
ATOM 7926 N N . GLN B 1 443 ? -16.531 3.178 -15.797 1 91.5 443 GLN B N 1
ATOM 7927 C CA . GLN B 1 443 ? -15.32 3.365 -16.594 1 91.5 443 GLN B CA 1
ATOM 7928 C C . GLN B 1 443 ? -14.477 2.094 -16.625 1 91.5 443 GLN B C 1
ATOM 7930 O O . GLN B 1 443 ? -13.648 1.914 -17.516 1 91.5 443 GLN B O 1
ATOM 7935 N N . TYR B 1 444 ? -14.664 1.22 -15.703 1 90.81 444 TYR B N 1
ATOM 7936 C CA . TYR B 1 444 ? -13.867 0.005 -15.602 1 90.81 444 TYR B CA 1
ATOM 7937 C C . TYR B 1 444 ? -14.461 -1.116 -16.438 1 90.81 444 TYR B C 1
ATOM 7939 O O . TYR B 1 444 ? -13.875 -2.193 -16.562 1 90.81 444 TYR B O 1
ATOM 7947 N N . ASP B 1 445 ? -15.586 -0.867 -17.062 1 89.38 445 ASP B N 1
ATOM 7948 C CA . ASP B 1 445 ? -16.234 -1.864 -17.906 1 89.38 445 ASP B CA 1
ATOM 7949 C C . ASP B 1 445 ? -15.469 -2.061 -19.219 1 89.38 445 ASP B C 1
ATOM 7951 O O . ASP B 1 445 ? -15.617 -3.092 -19.875 1 89.38 445 ASP B O 1
ATOM 7955 N N . THR B 1 446 ? -14.734 -1.047 -19.578 1 88.69 446 THR B N 1
ATOM 7956 C CA . THR B 1 446 ? -14.031 -1.107 -20.844 1 88.69 446 THR B CA 1
ATOM 7957 C C . THR B 1 446 ? -12.836 -2.057 -20.766 1 88.69 446 THR B C 1
ATOM 7959 O O . THR B 1 446 ? -12.281 -2.266 -19.688 1 88.69 446 THR B O 1
ATOM 7962 N N . LEU B 1 447 ? -12.484 -2.609 -21.891 1 90.69 447 LEU B N 1
ATOM 7963 C CA . LEU B 1 447 ? -11.312 -3.48 -21.984 1 90.69 447 LEU B CA 1
ATOM 7964 C C . LEU B 1 447 ? -10.062 -2.674 -22.312 1 90.69 447 LEU B C 1
ATOM 7966 O O . LEU B 1 447 ? -8.945 -3.189 -22.219 1 90.69 447 LEU B O 1
ATOM 7970 N N . ALA B 1 448 ? -10.25 -1.457 -22.625 1 86.5 448 ALA B N 1
ATOM 7971 C CA . ALA B 1 448 ? -9.117 -0.607 -23 1 86.5 448 ALA B CA 1
ATOM 7972 C C . ALA B 1 448 ? -8.25 -0.296 -21.781 1 86.5 448 ALA B C 1
ATOM 7974 O O . ALA B 1 448 ? -8.758 -0.088 -20.688 1 86.5 448 ALA B O 1
ATOM 7975 N N . SER B 1 449 ? -6.938 -0.341 -22.031 1 82.5 449 SER B N 1
ATOM 7976 C CA . SER B 1 449 ? -5.988 0.036 -20.984 1 82.5 449 SER B CA 1
ATOM 7977 C C . SER B 1 449 ? -5.648 1.521 -21.062 1 82.5 449 SER B C 1
ATOM 7979 O O . SER B 1 449 ? -5.961 2.188 -22.047 1 82.5 449 SER B O 1
ATOM 7981 N N . GLY B 1 450 ? -5.078 2.062 -20.016 1 84.25 450 GLY B N 1
ATOM 7982 C CA . GLY B 1 450 ? -4.621 3.443 -20 1 84.25 450 GLY B CA 1
ATOM 7983 C C . GLY B 1 450 ? -5.543 4.371 -19.234 1 84.25 450 GLY B C 1
ATOM 7984 O O . GLY B 1 450 ? -6.375 3.916 -18.438 1 84.25 450 GLY B O 1
ATOM 7985 N N . GLY B 1 451 ? -5.242 5.656 -19.359 1 89.31 451 GLY B N 1
ATOM 7986 C CA . GLY B 1 451 ? -5.992 6.652 -18.609 1 89.31 451 GLY B CA 1
ATOM 7987 C C . GLY B 1 451 ? -5.414 6.918 -17.234 1 89.31 451 GLY B C 1
ATOM 7988 O O . GLY B 1 451 ? -4.219 6.715 -17 1 89.31 451 GLY B O 1
ATOM 7989 N N . ASN B 1 452 ? -6.27 7.414 -16.375 1 90.62 452 ASN B N 1
ATOM 7990 C CA . ASN B 1 452 ? -5.789 7.812 -15.055 1 90.62 452 ASN B CA 1
ATOM 7991 C C . ASN B 1 452 ? -6.215 6.812 -13.977 1 90.62 452 ASN B C 1
ATOM 7993 O O . ASN B 1 452 ? -6.059 7.074 -12.781 1 90.62 452 ASN B O 1
ATOM 7997 N N . GLY B 1 453 ? -6.777 5.73 -14.406 1 90.19 453 GLY B N 1
ATOM 7998 C CA . GLY B 1 453 ? -7.145 4.66 -13.492 1 90.19 453 GLY B CA 1
ATOM 7999 C C . GLY B 1 453 ? -8.227 5.062 -12.508 1 90.19 453 GLY B C 1
ATOM 8000 O O . GLY B 1 453 ? -8.344 4.473 -11.43 1 90.19 453 GLY B O 1
ATOM 8001 N N . GLY B 1 454 ? -8.961 6.152 -12.82 1 91.94 454 GLY B N 1
ATOM 8002 C CA . GLY B 1 454 ? -10.039 6.609 -11.953 1 91.94 454 GLY B CA 1
ATOM 8003 C C . GLY B 1 454 ? -9.57 7.574 -10.883 1 91.94 454 GLY B C 1
ATOM 8004 O O . GLY B 1 454 ? -10.383 8.07 -10.094 1 91.94 454 GLY B O 1
ATOM 8005 N N . SER B 1 455 ? -8.328 7.879 -10.812 1 93.31 455 SER B N 1
ATOM 8006 C CA . SER B 1 455 ? -7.793 8.828 -9.844 1 93.31 455 SER B CA 1
ATOM 8007 C C . SER B 1 455 ? -7.738 10.242 -10.43 1 93.31 455 SER B C 1
ATOM 8009 O O . SER B 1 455 ? -7.023 10.484 -11.398 1 93.31 455 SER B O 1
ATOM 8011 N N . TRP B 1 456 ? -8.352 11.195 -9.805 1 93.19 456 TRP B N 1
ATOM 8012 C CA . TRP B 1 456 ? -8.422 12.555 -10.32 1 93.19 456 TRP B CA 1
ATOM 8013 C C . TRP B 1 456 ? -7.039 13.211 -10.312 1 93.19 456 TRP B C 1
ATOM 8015 O O . TRP B 1 456 ? -6.777 14.141 -11.078 1 93.19 456 TRP B O 1
ATOM 8025 N N . CYS B 1 457 ? -6.168 12.656 -9.492 1 95.44 457 CYS B N 1
ATOM 8026 C CA . CYS B 1 457 ? -4.859 13.273 -9.328 1 95.44 457 CYS B CA 1
ATOM 8027 C C . CYS B 1 457 ? -3.744 12.312 -9.727 1 95.44 457 CYS B C 1
ATOM 8029 O O . CYS B 1 457 ? -2.637 12.383 -9.188 1 95.44 457 CYS B O 1
ATOM 8031 N N . ALA B 1 458 ? -4.035 11.297 -10.531 1 94.94 458 ALA B N 1
ATOM 8032 C CA . ALA B 1 458 ? -3.012 10.414 -11.086 1 94.94 458 ALA B CA 1
ATOM 8033 C C . ALA B 1 458 ? -1.935 11.219 -11.812 1 94.94 458 ALA B C 1
ATOM 8035 O O . ALA B 1 458 ? -2.189 12.32 -12.289 1 94.94 458 ALA B O 1
ATOM 8036 N N . PRO B 1 459 ? -0.724 10.781 -11.992 1 95.44 459 PRO B N 1
ATOM 8037 C CA . PRO B 1 459 ? -0.304 9.43 -11.602 1 95.44 459 PRO B CA 1
ATOM 8038 C C . PRO B 1 459 ? 0.174 9.359 -10.156 1 95.44 459 PRO B C 1
ATOM 8040 O O . PRO B 1 459 ? 0.021 10.328 -9.398 1 95.44 459 PRO B O 1
ATOM 8043 N N . PHE B 1 460 ? 0.617 8.188 -9.711 1 96.44 460 PHE B N 1
ATOM 8044 C CA . PHE B 1 460 ? 1.256 7.938 -8.43 1 96.44 460 PHE B CA 1
ATOM 8045 C C . PHE B 1 460 ? 2.459 8.852 -8.234 1 96.44 460 PHE B C 1
ATOM 8047 O O . PHE B 1 460 ? 3.23 9.078 -9.164 1 96.44 460 PHE B O 1
ATOM 8054 N N . LYS B 1 461 ? 2.613 9.43 -7.016 1 97.06 461 LYS B N 1
ATOM 8055 C CA . LYS B 1 461 ? 3.777 10.258 -6.727 1 97.06 461 LYS B CA 1
ATOM 8056 C C . LYS B 1 461 ? 4.902 9.43 -6.105 1 97.06 461 LYS B C 1
ATOM 8058 O O . LYS B 1 461 ? 4.887 9.156 -4.906 1 97.06 461 LYS B O 1
ATOM 8063 N N . THR B 1 462 ? 5.91 9.078 -6.836 1 96.31 462 THR B N 1
ATOM 8064 C CA . THR B 1 462 ? 7.051 8.312 -6.344 1 96.31 462 THR B CA 1
ATOM 8065 C C . THR B 1 462 ? 7.895 9.156 -5.395 1 96.31 462 THR B C 1
ATOM 8067 O O . THR B 1 462 ? 7.734 10.375 -5.324 1 96.31 462 THR B O 1
ATOM 8070 N N . TRP B 1 463 ? 8.805 8.461 -4.645 1 97.62 463 TRP B N 1
ATOM 8071 C CA . TRP B 1 463 ? 9.695 9.195 -3.754 1 97.62 463 TRP B CA 1
ATOM 8072 C C . TRP B 1 463 ? 10.562 10.18 -4.535 1 97.62 463 TRP B C 1
ATOM 8074 O O . TRP B 1 463 ? 10.859 11.273 -4.055 1 97.62 463 TRP B O 1
ATOM 8084 N N . GLN B 1 464 ? 10.969 9.812 -5.766 1 96.75 464 GLN B N 1
ATOM 8085 C CA . GLN B 1 464 ? 11.797 10.703 -6.578 1 96.75 464 GLN B CA 1
ATOM 8086 C C . GLN B 1 464 ? 11.031 11.961 -6.977 1 96.75 464 GLN B C 1
ATOM 8088 O O . GLN B 1 464 ? 11.586 13.055 -6.984 1 96.75 464 GLN B O 1
ATOM 8093 N N . ARG B 1 465 ? 9.719 11.734 -7.371 1 96.25 465 ARG B N 1
ATOM 8094 C CA . ARG B 1 465 ? 8.844 12.859 -7.684 1 96.25 465 ARG B CA 1
ATOM 8095 C C . ARG B 1 465 ? 8.742 13.82 -6.504 1 96.25 465 ARG B C 1
ATOM 8097 O O . ARG B 1 465 ? 8.828 15.039 -6.68 1 96.25 465 ARG B O 1
ATOM 8104 N N . VAL B 1 466 ? 8.641 13.32 -5.336 1 97.75 466 VAL B N 1
ATOM 8105 C CA . VAL B 1 466 ? 8.547 14.109 -4.113 1 97.75 466 VAL B CA 1
ATOM 8106 C C . VAL B 1 466 ? 9.883 14.789 -3.828 1 97.75 466 VAL B C 1
ATOM 8108 O O . VAL B 1 466 ? 9.93 15.984 -3.547 1 97.75 466 VAL B O 1
ATOM 8111 N N . TYR B 1 467 ? 10.961 14.055 -3.963 1 97.75 467 TYR B N 1
ATOM 8112 C CA . TYR B 1 467 ? 12.312 14.492 -3.631 1 97.75 467 TYR B CA 1
ATOM 8113 C C . TYR B 1 467 ? 12.75 15.641 -4.535 1 97.75 467 TYR B C 1
ATOM 8115 O O . TYR B 1 467 ? 13.422 16.578 -4.082 1 97.75 467 TYR B O 1
ATOM 8123 N N . ASP B 1 468 ? 12.383 15.586 -5.754 1 96.25 468 ASP B N 1
ATOM 8124 C CA . ASP B 1 468 ? 12.945 16.469 -6.77 1 96.25 468 ASP B CA 1
ATOM 8125 C C . ASP B 1 468 ? 12.211 17.812 -6.785 1 96.25 468 ASP B C 1
ATOM 8127 O O . ASP B 1 468 ? 12.672 18.766 -7.41 1 96.25 468 ASP B O 1
ATOM 8131 N N . TYR B 1 469 ? 11.18 17.922 -6.105 1 97 469 TYR B N 1
ATOM 8132 C CA . TYR B 1 469 ? 10.375 19.141 -6.156 1 97 469 TYR B CA 1
ATOM 8133 C C . TYR B 1 469 ? 11.016 20.25 -5.324 1 97 469 TYR B C 1
ATOM 8135 O O . TYR B 1 469 ? 11.25 20.078 -4.129 1 97 469 TYR B O 1
ATOM 8143 N N . ASP B 1 470 ? 11.328 21.312 -6.004 1 96.94 470 ASP B N 1
ATOM 8144 C CA . ASP B 1 470 ? 11.727 22.562 -5.336 1 96.94 470 ASP B CA 1
ATOM 8145 C C . ASP B 1 470 ? 10.516 23.453 -5.082 1 96.94 470 ASP B C 1
ATOM 8147 O O . ASP B 1 470 ? 10.008 24.094 -6.004 1 96.94 470 ASP B O 1
ATOM 8151 N N . ILE B 1 471 ? 10.164 23.609 -3.879 1 98.06 471 ILE B N 1
ATOM 8152 C CA . ILE B 1 471 ? 8.906 24.281 -3.549 1 98.06 471 ILE B CA 1
ATOM 8153 C C . ILE B 1 471 ? 9.07 25.797 -3.727 1 98.06 471 ILE B C 1
ATOM 8155 O O . ILE B 1 471 ? 8.102 26.547 -3.619 1 98.06 471 ILE B O 1
ATOM 8159 N N . THR B 1 472 ? 10.297 26.266 -4.035 1 97.88 472 THR B N 1
ATOM 8160 C CA . THR B 1 472 ? 10.516 27.688 -4.258 1 97.88 472 THR B CA 1
ATOM 8161 C C . THR B 1 472 ? 10.82 27.969 -5.727 1 97.88 472 THR B C 1
ATOM 8163 O O . THR B 1 472 ? 11.328 29.047 -6.07 1 97.88 472 THR B O 1
ATOM 8166 N N . GLU B 1 473 ? 10.539 27 -6.512 1 95.12 473 GLU B N 1
ATOM 8167 C CA . GLU B 1 473 ? 10.773 27.125 -7.945 1 95.12 473 GLU B CA 1
ATOM 8168 C C . GLU B 1 473 ? 10.141 28.391 -8.5 1 95.12 473 GLU B C 1
ATOM 8170 O O . GLU B 1 473 ? 8.953 28.656 -8.273 1 95.12 473 GLU B O 1
ATOM 8175 N N . GLY B 1 474 ? 10.938 29.156 -9.219 1 96 474 GLY B N 1
ATOM 8176 C CA . GLY B 1 474 ? 10.422 30.312 -9.945 1 96 474 GLY B CA 1
ATOM 8177 C C . GLY B 1 474 ? 10.18 31.516 -9.062 1 96 474 GLY B C 1
ATOM 8178 O O . GLY B 1 474 ? 9.688 32.562 -9.531 1 96 474 GLY B O 1
ATOM 8179 N N . LEU B 1 475 ? 10.562 31.562 -7.832 1 98.44 475 LEU B N 1
ATOM 8180 C CA . LEU B 1 475 ? 10.273 32.656 -6.902 1 98.44 475 LEU B CA 1
ATOM 8181 C C . LEU B 1 475 ? 11.453 33.594 -6.797 1 98.44 475 LEU B C 1
ATOM 8183 O O . LEU B 1 475 ? 12.609 33.188 -6.938 1 98.44 475 LEU B O 1
ATOM 8187 N N . THR B 1 476 ? 11.203 34.844 -6.543 1 98.19 476 THR B N 1
ATOM 8188 C CA . THR B 1 476 ? 12.234 35.812 -6.172 1 98.19 476 THR B CA 1
ATOM 8189 C C . THR B 1 476 ? 12.719 35.562 -4.746 1 98.19 476 THR B C 1
ATOM 8191 O O . THR B 1 476 ? 12.094 34.812 -3.996 1 98.19 476 THR B O 1
ATOM 8194 N N . GLU B 1 477 ? 13.789 36.188 -4.402 1 97.69 477 GLU B N 1
ATOM 8195 C CA . GLU B 1 477 ? 14.32 36 -3.055 1 97.69 477 GLU B CA 1
ATOM 8196 C C . GLU B 1 477 ? 13.312 36.438 -1.999 1 97.69 477 GLU B C 1
ATOM 8198 O O . GLU B 1 477 ? 13.156 35.781 -0.969 1 97.69 477 GLU B O 1
ATOM 8203 N N . ARG B 1 478 ? 12.695 37.531 -2.262 1 97.81 478 ARG B N 1
ATOM 8204 C CA . ARG B 1 478 ? 11.68 38 -1.337 1 97.81 478 ARG B CA 1
ATOM 8205 C C . ARG B 1 478 ? 10.547 37 -1.186 1 97.81 478 ARG B C 1
ATOM 8207 O O . ARG B 1 478 ? 10.086 36.75 -0.073 1 97.81 478 ARG B O 1
ATOM 8214 N N . GLU B 1 479 ? 10.062 36.469 -2.279 1 98.5 479 GLU B N 1
ATOM 8215 C CA . GLU B 1 479 ? 8.984 35.5 -2.277 1 98.5 479 GLU B CA 1
ATOM 8216 C C . GLU B 1 479 ? 9.414 34.219 -1.572 1 98.5 479 GLU B C 1
ATOM 8218 O O . GLU B 1 479 ? 8.633 33.594 -0.839 1 98.5 479 GLU B O 1
ATOM 8223 N N . LYS B 1 480 ? 10.625 33.812 -1.747 1 98.44 480 LYS B N 1
ATOM 8224 C CA . LYS B 1 480 ? 11.156 32.625 -1.109 1 98.44 480 LYS B CA 1
ATOM 8225 C C . LYS B 1 480 ? 11.07 32.719 0.411 1 98.44 480 LYS B C 1
ATOM 8227 O O . LYS B 1 480 ? 10.781 31.719 1.087 1 98.44 480 LYS B O 1
ATOM 8232 N N . ASN B 1 481 ? 11.281 33.875 0.876 1 97.88 481 ASN B N 1
ATOM 8233 C CA . ASN B 1 481 ? 11.273 34.094 2.32 1 97.88 481 ASN B CA 1
ATOM 8234 C C . ASN B 1 481 ? 9.867 33.938 2.898 1 97.88 481 ASN B C 1
ATOM 8236 O O . ASN B 1 481 ? 9.703 33.781 4.109 1 97.88 481 ASN B O 1
ATOM 8240 N N . LEU B 1 482 ? 8.836 33.938 2.021 1 98.69 482 LEU B N 1
ATOM 8241 C CA . LEU B 1 482 ? 7.449 33.812 2.463 1 98.69 482 LEU B CA 1
ATOM 8242 C C . LEU B 1 482 ? 7 32.344 2.43 1 98.69 482 LEU B C 1
ATOM 8244 O O . LEU B 1 482 ? 5.934 32 2.951 1 98.69 482 LEU B O 1
ATOM 8248 N N . VAL B 1 483 ? 7.816 31.5 1.868 1 98.88 483 VAL B N 1
ATOM 8249 C CA . VAL B 1 483 ? 7.512 30.062 1.874 1 98.88 483 VAL B CA 1
ATOM 8250 C C . VAL B 1 483 ? 8.023 29.438 3.166 1 98.88 483 VAL B C 1
ATOM 8252 O O . VAL B 1 483 ? 9.234 29.297 3.361 1 98.88 483 VAL B O 1
ATOM 8255 N N . LEU B 1 484 ? 7.156 28.984 3.99 1 98.88 484 LEU B N 1
ATOM 8256 C CA . LEU B 1 484 ? 7.504 28.469 5.312 1 98.88 484 LEU B CA 1
ATOM 8257 C C . LEU B 1 484 ? 8.047 27.047 5.223 1 98.88 484 LEU B C 1
ATOM 8259 O O . LEU B 1 484 ? 8.812 26.625 6.086 1 98.88 484 LEU B O 1
ATOM 8263 N N . GLY B 1 485 ? 7.586 26.297 4.254 1 98.81 485 GLY B N 1
ATOM 8264 C CA . GLY B 1 485 ? 7.922 24.891 4.062 1 98.81 485 GLY B CA 1
ATOM 8265 C C . GLY B 1 485 ? 6.848 24.109 3.328 1 98.81 485 GLY B C 1
ATOM 8266 O O . GLY B 1 485 ? 6.094 24.688 2.535 1 98.81 485 GLY B O 1
ATOM 8267 N N . GLY B 1 486 ? 6.875 22.828 3.502 1 98.81 486 GLY B N 1
ATOM 8268 C CA . GLY B 1 486 ? 5.949 21.969 2.777 1 98.81 486 GLY B CA 1
ATOM 8269 C C . GLY B 1 486 ? 5.352 20.875 3.641 1 98.81 486 GLY B C 1
ATOM 8270 O O . GLY B 1 486 ? 5.844 20.609 4.738 1 98.81 486 GLY B O 1
ATOM 8271 N N . GLU B 1 487 ? 4.242 20.297 3.152 1 98.81 487 GLU B N 1
ATOM 8272 C CA . GLU B 1 487 ? 3.545 19.172 3.766 1 98.81 487 GLU B CA 1
ATOM 8273 C C . GLU B 1 487 ? 3.129 18.141 2.717 1 98.81 487 GLU B C 1
ATOM 8275 O O . GLU B 1 487 ? 2.441 18.484 1.75 1 98.81 487 GLU B O 1
ATOM 8280 N N . VAL B 1 488 ? 3.58 16.906 2.91 1 98.88 488 VAL B N 1
ATOM 8281 C CA . VAL B 1 488 ? 2.9 15.844 2.174 1 98.88 488 VAL B CA 1
ATOM 8282 C C . VAL B 1 488 ? 1.538 15.57 2.805 1 98.88 488 VAL B C 1
ATOM 8284 O O . VAL B 1 488 ? 1.327 15.852 3.986 1 98.88 488 VAL B O 1
ATOM 8287 N N . ALA B 1 489 ? 0.608 15.078 1.977 1 98.88 489 ALA B N 1
ATOM 8288 C CA . ALA B 1 489 ? -0.762 14.953 2.465 1 98.88 489 ALA B CA 1
ATOM 8289 C C . ALA B 1 489 ? -1.273 13.523 2.289 1 98.88 489 ALA B C 1
ATOM 8291 O O . ALA B 1 489 ? -1.194 12.961 1.194 1 98.88 489 ALA B O 1
ATOM 8292 N N . MET B 1 490 ? -1.753 12.93 3.359 1 98.69 490 MET B N 1
ATOM 8293 C CA . MET B 1 490 ? -2.463 11.656 3.379 1 98.69 490 MET B CA 1
ATOM 8294 C C . MET B 1 490 ? -3.938 11.859 3.707 1 98.69 490 MET B C 1
ATOM 8296 O O . MET B 1 490 ? -4.305 12.008 4.875 1 98.69 490 MET B O 1
ATOM 8300 N N . TRP B 1 491 ? -4.82 11.773 2.748 1 98 491 TRP B N 1
ATOM 8301 C CA . TRP B 1 491 ? -6.227 12.125 2.893 1 98 491 TRP B CA 1
ATOM 8302 C C . TRP B 1 491 ? -7.047 10.922 3.342 1 98 491 TRP B C 1
ATOM 8304 O O . TRP B 1 491 ? -8.156 11.078 3.857 1 98 491 TRP B O 1
ATOM 8314 N N . SER B 1 492 ? -6.594 9.656 3.143 1 97.44 492 SER B N 1
ATOM 8315 C CA . SER B 1 492 ? -7.039 8.438 3.812 1 97.44 492 SER B CA 1
ATOM 8316 C C . SER B 1 492 ? -8.406 7.996 3.299 1 97.44 492 SER B C 1
ATOM 8318 O O . SER B 1 492 ? -9.18 7.383 4.039 1 97.44 492 SER B O 1
ATOM 8320 N N . GLU B 1 493 ? -8.812 8.336 2.072 1 97 493 GLU B N 1
ATOM 8321 C CA . GLU B 1 493 ? -10.047 7.773 1.538 1 97 493 GLU B CA 1
ATOM 8322 C C . GLU B 1 493 ? -9.969 6.25 1.449 1 97 493 GLU B C 1
ATOM 8324 O O . GLU B 1 493 ? -10.953 5.555 1.691 1 97 493 GLU B O 1
ATOM 8329 N N . GLN B 1 494 ? -8.75 5.801 1.122 1 97.31 494 GLN B N 1
ATOM 8330 C CA . GLN B 1 494 ? -8.531 4.367 0.965 1 97.31 494 GLN B CA 1
ATOM 8331 C C . GLN B 1 494 ? -7.383 3.887 1.845 1 97.31 494 GLN B C 1
ATOM 8333 O O . GLN B 1 494 ? -6.641 2.98 1.463 1 97.31 494 GLN B O 1
ATOM 8338 N N . VAL B 1 495 ? -7.195 4.57 2.924 1 98.06 495 VAL B N 1
ATOM 8339 C CA . VAL B 1 495 ? -6.113 4.238 3.846 1 98.06 495 VAL B CA 1
ATOM 8340 C C . VAL B 1 495 ? -6.613 4.328 5.285 1 98.06 495 VAL B C 1
ATOM 8342 O O . VAL B 1 495 ? -7.379 5.23 5.629 1 98.06 495 VAL B O 1
ATOM 8345 N N . ASP B 1 496 ? -6.266 3.367 6.098 1 97.94 496 ASP B N 1
ATOM 8346 C CA . ASP B 1 496 ? -6.496 3.398 7.539 1 97.94 496 ASP B CA 1
ATOM 8347 C C . ASP B 1 496 ? -5.254 2.938 8.305 1 97.94 496 ASP B C 1
ATOM 8349 O O . ASP B 1 496 ? -4.156 2.908 7.746 1 97.94 496 ASP B O 1
ATOM 8353 N N . GLY B 1 497 ? -5.441 2.73 9.586 1 97.81 497 GLY B N 1
ATOM 8354 C CA . GLY B 1 497 ? -4.309 2.389 10.43 1 97.81 497 GLY B CA 1
ATOM 8355 C C . GLY B 1 497 ? -3.617 1.105 10.016 1 97.81 497 GLY B C 1
ATOM 8356 O O . GLY B 1 497 ? -2.439 0.901 10.312 1 97.81 497 GLY B O 1
ATOM 8357 N N . VAL B 1 498 ? -4.258 0.304 9.227 1 97.5 498 VAL B N 1
ATOM 8358 C CA . VAL B 1 498 ? -3.773 -1.016 8.836 1 97.5 498 VAL B CA 1
ATOM 8359 C C . VAL B 1 498 ? -2.672 -0.873 7.789 1 97.5 498 VAL B C 1
ATOM 8361 O O . VAL B 1 498 ? -1.703 -1.636 7.793 1 97.5 498 VAL B O 1
ATOM 8364 N N . VAL B 1 499 ? -2.744 0.161 6.895 1 98.12 499 VAL B N 1
ATOM 8365 C CA . VAL B 1 499 ? -1.846 0.187 5.746 1 98.12 499 VAL B CA 1
ATOM 8366 C C . VAL B 1 499 ? -1.111 1.524 5.695 1 98.12 499 VAL B C 1
ATOM 8368 O O . VAL B 1 499 ? -0.272 1.746 4.82 1 98.12 499 VAL B O 1
ATOM 8371 N N . VAL B 1 500 ? -1.289 2.441 6.613 1 98.62 500 VAL B N 1
ATOM 8372 C CA . VAL B 1 500 ? -0.845 3.826 6.516 1 98.62 500 VAL B CA 1
ATOM 8373 C C . VAL B 1 500 ? 0.678 3.875 6.414 1 98.62 500 VAL B C 1
ATOM 8375 O O . VAL B 1 500 ? 1.231 4.684 5.664 1 98.62 500 VAL B O 1
ATOM 8378 N N . ASP B 1 501 ? 1.397 3.023 7.145 1 98.62 501 ASP B N 1
ATOM 8379 C CA . ASP B 1 501 ? 2.855 3.09 7.137 1 98.62 501 ASP B CA 1
ATOM 8380 C C . ASP B 1 501 ? 3.406 2.9 5.723 1 98.62 501 ASP B C 1
ATOM 8382 O O . ASP B 1 501 ? 4.23 3.693 5.262 1 98.62 501 ASP B O 1
ATOM 8386 N N . GLY B 1 502 ? 2.895 1.901 5.055 1 98 502 GLY B N 1
ATOM 8387 C CA . GLY B 1 502 ? 3.42 1.582 3.736 1 98 502 GLY B CA 1
ATOM 8388 C C . GLY B 1 502 ? 3.078 2.625 2.689 1 98 502 GLY B C 1
ATOM 8389 O O . GLY B 1 502 ? 3.805 2.785 1.706 1 98 502 GLY B O 1
ATOM 8390 N N . VAL B 1 503 ? 2.004 3.375 2.9 1 98 503 VAL B N 1
ATOM 8391 C CA . VAL B 1 503 ? 1.572 4.383 1.938 1 98 503 VAL B CA 1
ATOM 8392 C C . VAL B 1 503 ? 2.326 5.688 2.184 1 98 503 VAL B C 1
ATOM 8394 O O . VAL B 1 503 ? 2.666 6.402 1.238 1 98 503 VAL B O 1
ATOM 8397 N N . VAL B 1 504 ? 2.682 5.938 3.408 1 98.75 504 VAL B N 1
ATOM 8398 C CA . VAL B 1 504 ? 3.283 7.211 3.791 1 98.75 504 VAL B CA 1
ATOM 8399 C C . VAL B 1 504 ? 4.801 7.133 3.643 1 98.75 504 VAL B C 1
ATOM 8401 O O . VAL B 1 504 ? 5.434 8.07 3.156 1 98.75 504 VAL B O 1
ATOM 8404 N N . TRP B 1 505 ? 5.398 6.016 4.055 1 98.75 505 TRP B N 1
ATOM 8405 C CA . TRP B 1 505 ? 6.848 5.891 4.117 1 98.75 505 TRP B CA 1
ATOM 8406 C C . TRP B 1 505 ? 7.348 4.867 3.102 1 98.75 505 TRP B C 1
ATOM 8408 O O . TRP B 1 505 ? 6.668 3.879 2.818 1 98.75 505 TRP B O 1
ATOM 8418 N N . PRO B 1 506 ? 8.477 5.207 2.475 1 98.38 506 PRO B N 1
ATOM 8419 C CA . PRO B 1 506 ? 9.422 6.273 2.809 1 98.38 506 PRO B CA 1
ATOM 8420 C C . PRO B 1 506 ? 9.305 7.48 1.881 1 98.38 506 PRO B C 1
ATOM 8422 O O . PRO B 1 506 ? 10.234 8.281 1.78 1 98.38 506 PRO B O 1
ATOM 8425 N N . ARG B 1 507 ? 8.203 7.625 1.11 1 98.25 507 ARG B N 1
ATOM 8426 C CA . ARG B 1 507 ? 8.016 8.773 0.227 1 98.25 507 ARG B CA 1
ATOM 8427 C C . ARG B 1 507 ? 8.062 10.078 1.01 1 98.25 507 ARG B C 1
ATOM 8429 O O . ARG B 1 507 ? 8.602 11.078 0.529 1 98.25 507 ARG B O 1
ATOM 8436 N N . THR B 1 508 ? 7.512 10.016 2.223 1 98.88 508 THR B N 1
ATOM 8437 C CA . THR B 1 508 ? 7.551 11.18 3.1 1 98.88 508 THR B CA 1
ATOM 8438 C C . THR B 1 508 ? 8.984 11.5 3.523 1 98.88 508 THR B C 1
ATOM 8440 O O . THR B 1 508 ? 9.344 12.664 3.689 1 98.88 508 THR B O 1
ATOM 8443 N N . SER B 1 509 ? 9.812 10.469 3.689 1 98.88 509 SER B N 1
ATOM 8444 C CA . SER B 1 509 ? 11.227 10.688 3.988 1 98.88 509 SER B CA 1
ATOM 8445 C C . SER B 1 509 ? 11.898 11.516 2.9 1 98.88 509 SER B C 1
ATOM 8447 O O . SER B 1 509 ? 12.812 12.297 3.184 1 98.88 509 SER B O 1
ATOM 8449 N N . ALA B 1 510 ? 11.469 11.344 1.701 1 98.69 510 ALA B N 1
ATOM 8450 C CA . ALA B 1 510 ? 12.023 12.102 0.579 1 98.69 510 ALA B CA 1
ATOM 8451 C C . ALA B 1 510 ? 11.789 13.602 0.755 1 98.69 510 ALA B C 1
ATOM 8453 O O . ALA B 1 510 ? 12.711 14.398 0.583 1 98.69 510 ALA B O 1
ATOM 8454 N N . MET B 1 511 ? 10.602 13.93 1.114 1 98.75 511 MET B N 1
ATOM 8455 C CA . MET B 1 511 ? 10.32 15.344 1.351 1 98.75 511 MET B CA 1
ATOM 8456 C C . MET B 1 511 ? 11.133 15.875 2.527 1 98.75 511 MET B C 1
ATOM 8458 O O . MET B 1 511 ? 11.648 16.984 2.482 1 98.75 511 MET B O 1
ATOM 8462 N N . SER B 1 512 ? 11.195 15.047 3.584 1 98.81 512 SER B N 1
ATOM 8463 C CA . SER B 1 512 ? 11.906 15.484 4.785 1 98.81 512 SER B CA 1
ATOM 8464 C C . SER B 1 512 ? 13.328 15.922 4.461 1 98.81 512 SER B C 1
ATOM 8466 O O . SER B 1 512 ? 13.781 16.969 4.922 1 98.81 512 SER B O 1
ATOM 8468 N N . GLU B 1 513 ? 14.031 15.148 3.678 1 98.56 513 GLU B N 1
ATOM 8469 C CA . GLU B 1 513 ? 15.398 15.523 3.33 1 98.56 513 GLU B CA 1
ATOM 8470 C C . GLU B 1 513 ? 15.422 16.75 2.424 1 98.56 513 GLU B C 1
ATOM 8472 O O . GLU B 1 513 ? 16.25 17.656 2.607 1 98.56 513 GLU B O 1
ATOM 8477 N N . ALA B 1 514 ? 14.516 16.766 1.431 1 98.38 514 ALA B N 1
ATOM 8478 C CA . ALA B 1 514 ? 14.477 17.906 0.517 1 98.38 514 ALA B CA 1
ATOM 8479 C C . ALA B 1 514 ? 14.266 19.219 1.277 1 98.38 514 ALA B C 1
ATOM 8481 O O . ALA B 1 514 ? 14.805 20.25 0.894 1 98.38 514 ALA B O 1
ATOM 8482 N N . LEU B 1 515 ? 13.539 19.156 2.357 1 98.75 515 LEU B N 1
ATOM 8483 C CA . LEU B 1 515 ? 13.219 20.375 3.104 1 98.75 515 LEU B CA 1
ATOM 8484 C C . LEU B 1 515 ? 14.203 20.578 4.246 1 98.75 515 LEU B C 1
ATOM 8486 O O . LEU B 1 515 ? 14.172 21.609 4.922 1 98.75 515 LEU B O 1
ATOM 8490 N N . TRP B 1 516 ? 15.039 19.656 4.547 1 98.56 516 TRP B N 1
ATOM 8491 C CA . TRP B 1 516 ? 16.047 19.781 5.59 1 98.56 516 TRP B CA 1
ATOM 8492 C C . TRP B 1 516 ? 17.375 20.25 5.004 1 98.56 516 TRP B C 1
ATOM 8494 O O . TRP B 1 516 ? 17.891 21.312 5.367 1 98.56 516 TRP B O 1
ATOM 8504 N N . SER B 1 517 ? 17.938 19.516 4.02 1 97 517 SER B N 1
ATOM 8505 C CA . SER B 1 517 ? 19.25 19.828 3.488 1 97 517 SER B CA 1
ATOM 8506 C C . SER B 1 517 ? 19.203 20.078 1.983 1 97 517 SER B C 1
ATOM 8508 O O . SER B 1 517 ? 20.234 20.281 1.344 1 97 517 SER B O 1
ATOM 8510 N N . GLY B 1 518 ? 18.016 20.047 1.412 1 96.75 518 GLY B N 1
ATOM 8511 C CA . GLY B 1 518 ? 17.859 20.328 -0.004 1 96.75 518 GLY B CA 1
ATOM 8512 C C . GLY B 1 518 ? 17.906 19.094 -0.875 1 96.75 518 GLY B C 1
ATOM 8513 O O . GLY B 1 518 ? 18.031 17.969 -0.367 1 96.75 518 GLY B O 1
ATOM 8514 N N . ASN B 1 519 ? 17.703 19.266 -2.166 1 96.31 519 ASN B N 1
ATOM 8515 C CA . ASN B 1 519 ? 17.688 18.156 -3.102 1 96.31 519 ASN B CA 1
ATOM 8516 C C . ASN B 1 519 ? 18.766 18.297 -4.168 1 96.31 519 ASN B C 1
ATOM 8518 O O . ASN B 1 519 ? 18.734 17.625 -5.199 1 96.31 519 ASN B O 1
ATOM 8522 N N . ARG B 1 520 ? 19.625 19.234 -3.904 1 94.56 520 ARG B N 1
ATOM 8523 C CA . ARG B 1 520 ? 20.734 19.453 -4.828 1 94.56 520 ARG B CA 1
ATOM 8524 C C . ARG B 1 520 ? 22.078 19.312 -4.125 1 94.56 520 ARG B C 1
ATOM 8526 O O . ARG B 1 520 ? 22.172 19.547 -2.92 1 94.56 520 ARG B O 1
ATOM 8533 N N . GLY B 1 521 ? 23.047 18.922 -4.898 1 89.75 521 GLY B N 1
ATOM 8534 C CA . GLY B 1 521 ? 24.422 18.859 -4.395 1 89.75 521 GLY B CA 1
ATOM 8535 C C . GLY B 1 521 ? 25.156 20.188 -4.5 1 89.75 521 GLY B C 1
ATOM 8536 O O . GLY B 1 521 ? 24.562 21.203 -4.883 1 89.75 521 GLY B O 1
ATOM 8537 N N . THR B 1 522 ? 26.438 20.156 -4.105 1 86.38 522 THR B N 1
ATOM 8538 C CA . THR B 1 522 ? 27.266 21.344 -4.133 1 86.38 522 THR B CA 1
ATOM 8539 C C . THR B 1 522 ? 27.469 21.828 -5.562 1 86.38 522 THR B C 1
ATOM 8541 O O . THR B 1 522 ? 27.734 23.016 -5.793 1 86.38 522 THR B O 1
ATOM 8544 N N . ASP B 1 523 ? 27.281 20.953 -6.473 1 88.69 523 ASP B N 1
ATOM 8545 C CA . ASP B 1 523 ? 27.438 21.297 -7.883 1 88.69 523 ASP B CA 1
ATOM 8546 C C . ASP B 1 523 ? 26.125 21.828 -8.469 1 88.69 523 ASP B C 1
ATOM 8548 O O . ASP B 1 523 ? 26.062 22.141 -9.656 1 88.69 523 ASP B O 1
ATOM 8552 N N . GLY B 1 524 ? 25.156 21.875 -7.68 1 88.69 524 GLY B N 1
ATOM 8553 C CA . GLY B 1 524 ? 23.891 22.422 -8.109 1 88.69 524 GLY B CA 1
ATOM 8554 C C . GLY B 1 524 ? 22.984 21.406 -8.773 1 88.69 524 GLY B C 1
ATOM 8555 O O . GLY B 1 524 ? 21.828 21.688 -9.07 1 88.69 524 GLY B O 1
ATOM 8556 N N . LYS B 1 525 ? 23.406 20.203 -8.977 1 89.31 525 LYS B N 1
ATOM 8557 C CA . LYS B 1 525 ? 22.609 19.156 -9.625 1 89.31 525 LYS B CA 1
ATOM 8558 C C . LYS B 1 525 ? 21.75 18.422 -8.609 1 89.31 525 LYS B C 1
ATOM 8560 O O . LYS B 1 525 ? 22.125 18.297 -7.441 1 89.31 525 LYS B O 1
ATOM 8565 N N . LYS B 1 526 ? 20.609 17.938 -9.078 1 92.06 526 LYS B N 1
ATOM 8566 C CA . LYS B 1 526 ? 19.75 17.125 -8.211 1 92.06 526 LYS B CA 1
ATOM 8567 C C . LYS B 1 526 ? 20.484 15.883 -7.723 1 92.06 526 LYS B C 1
ATOM 8569 O O . LYS B 1 526 ? 21.25 15.273 -8.469 1 92.06 526 LYS B O 1
ATOM 8574 N N . ARG B 1 527 ? 20.266 15.484 -6.539 1 91.69 527 ARG B N 1
ATOM 8575 C CA . ARG B 1 527 ? 21.094 14.422 -5.977 1 91.69 527 ARG B CA 1
ATOM 8576 C C . ARG B 1 527 ? 20.266 13.172 -5.703 1 91.69 527 ARG B C 1
ATOM 8578 O O . ARG B 1 527 ? 20.656 12.336 -4.883 1 91.69 527 ARG B O 1
ATOM 8585 N N . TYR B 1 528 ? 19.062 13.062 -6.359 1 89.81 528 TYR B N 1
ATOM 8586 C CA . TYR B 1 528 ? 18.203 11.906 -6.141 1 89.81 528 TYR B CA 1
ATOM 8587 C C . TYR B 1 528 ? 18.938 10.609 -6.48 1 89.81 528 TYR B C 1
ATOM 8589 O O . TYR B 1 528 ? 18.656 9.562 -5.895 1 89.81 528 TYR B O 1
ATOM 8597 N N . ALA B 1 529 ? 19.844 10.609 -7.43 1 86.62 529 ALA B N 1
ATOM 8598 C CA . ALA B 1 529 ? 20.578 9.406 -7.777 1 86.62 529 ALA B CA 1
ATOM 8599 C C . ALA B 1 529 ? 21.359 8.867 -6.574 1 86.62 529 ALA B C 1
ATOM 8601 O O . ALA B 1 529 ? 21.281 7.68 -6.258 1 86.62 529 ALA B O 1
ATOM 8602 N N . ASP B 1 530 ? 21.984 9.758 -5.863 1 87.06 530 ASP B N 1
ATOM 8603 C CA . ASP B 1 530 ? 22.75 9.383 -4.672 1 87.06 530 ASP B CA 1
ATOM 8604 C C . ASP B 1 530 ? 21.812 9.078 -3.504 1 87.06 530 ASP B C 1
ATOM 8606 O O . ASP B 1 530 ? 22.125 8.25 -2.645 1 87.06 530 ASP B O 1
ATOM 8610 N N . ALA B 1 531 ? 20.703 9.688 -3.539 1 94 531 ALA B N 1
ATOM 8611 C CA . ALA B 1 531 ? 19.75 9.555 -2.434 1 94 531 ALA B CA 1
ATOM 8612 C C . ALA B 1 531 ? 19.094 8.188 -2.447 1 94 531 ALA B C 1
ATOM 8614 O O . ALA B 1 531 ? 18.625 7.703 -1.413 1 94 531 ALA B O 1
ATOM 8615 N N . THR B 1 532 ? 19.078 7.527 -3.59 1 94.5 532 THR B N 1
ATOM 8616 C CA . THR B 1 532 ? 18.375 6.254 -3.729 1 94.5 532 THR B CA 1
ATOM 8617 C C . THR B 1 532 ? 18.953 5.211 -2.783 1 94.5 532 THR B C 1
ATOM 8619 O O . THR B 1 532 ? 18.234 4.582 -2.014 1 94.5 532 THR B O 1
ATOM 8622 N N . ASP B 1 533 ? 20.234 5.035 -2.799 1 92.19 533 ASP B N 1
ATOM 8623 C CA . ASP B 1 533 ? 20.891 4.039 -1.949 1 92.19 533 ASP B CA 1
ATOM 8624 C C . ASP B 1 533 ? 20.719 4.387 -0.472 1 92.19 533 ASP B C 1
ATOM 8626 O O . ASP B 1 533 ? 20.484 3.504 0.355 1 92.19 533 ASP B O 1
ATOM 8630 N N . ARG B 1 534 ? 20.828 5.68 -0.178 1 95.06 534 ARG B N 1
ATOM 8631 C CA . ARG B 1 534 ? 20.672 6.125 1.203 1 95.06 534 ARG B CA 1
ATOM 8632 C C . ARG B 1 534 ? 19.25 5.879 1.704 1 95.06 534 ARG B C 1
ATOM 8634 O O . ARG B 1 534 ? 19.047 5.473 2.85 1 95.06 534 ARG B O 1
ATOM 8641 N N . LEU B 1 535 ? 18.328 6.145 0.851 1 97.06 535 LEU B N 1
ATOM 8642 C CA . LEU B 1 535 ? 16.938 5.98 1.244 1 97.06 535 LEU B CA 1
ATOM 8643 C C . LEU B 1 535 ? 16.594 4.504 1.421 1 97.06 535 LEU B C 1
ATOM 8645 O O . LEU B 1 535 ? 15.805 4.145 2.299 1 97.06 535 LEU B O 1
ATOM 8649 N N . ASN B 1 536 ? 17.141 3.629 0.546 1 96.5 536 ASN B N 1
ATOM 8650 C CA . ASN B 1 536 ? 16.969 2.193 0.74 1 96.5 536 ASN B CA 1
ATOM 8651 C C . ASN B 1 536 ? 17.453 1.748 2.111 1 96.5 536 ASN B C 1
ATOM 8653 O O . ASN B 1 536 ? 16.797 0.974 2.799 1 96.5 536 ASN B O 1
ATOM 8657 N N . GLU B 1 537 ? 18.625 2.236 2.504 1 95.5 537 GLU B N 1
ATOM 8658 C CA . GLU B 1 537 ? 19.188 1.923 3.814 1 95.5 537 GLU B CA 1
ATOM 8659 C C . GLU B 1 537 ? 18.297 2.457 4.938 1 95.5 537 GLU B C 1
ATOM 8661 O O . GLU B 1 537 ? 18.047 1.758 5.922 1 95.5 537 GLU B O 1
ATOM 8666 N N . TRP B 1 538 ? 17.875 3.648 4.75 1 97.5 538 TRP B N 1
ATOM 8667 C CA . TRP B 1 538 ? 17.016 4.27 5.754 1 97.5 538 TRP B CA 1
ATOM 8668 C C . TRP B 1 538 ? 15.703 3.51 5.895 1 97.5 538 TRP B C 1
ATOM 8670 O O . TRP B 1 538 ? 15.242 3.262 7.008 1 97.5 538 TRP B O 1
ATOM 8680 N N . ARG B 1 539 ? 15.109 3.156 4.758 1 98.12 539 ARG B N 1
ATOM 8681 C CA . ARG B 1 539 ? 13.883 2.369 4.777 1 98.12 539 ARG B CA 1
ATOM 8682 C C . ARG B 1 539 ? 14.062 1.094 5.594 1 98.12 539 ARG B C 1
ATOM 8684 O O . ARG B 1 539 ? 13.195 0.73 6.387 1 98.12 539 ARG B O 1
ATOM 8691 N N . GLN B 1 540 ? 15.141 0.413 5.438 1 96.75 540 GLN B N 1
ATOM 8692 C CA . GLN B 1 540 ? 15.406 -0.805 6.195 1 96.75 540 GLN B CA 1
ATOM 8693 C C . GLN B 1 540 ? 15.453 -0.519 7.695 1 96.75 540 GLN B C 1
ATOM 8695 O O . GLN B 1 540 ? 14.906 -1.283 8.492 1 96.75 540 GLN B O 1
ATOM 8700 N N . ARG B 1 541 ? 16.094 0.501 8.039 1 97.12 541 ARG B N 1
ATOM 8701 C CA . ARG B 1 541 ? 16.203 0.859 9.445 1 97.12 541 ARG B CA 1
ATOM 8702 C C . ARG B 1 541 ? 14.852 1.237 10.023 1 97.12 541 ARG B C 1
ATOM 8704 O O . ARG B 1 541 ? 14.547 0.911 11.172 1 97.12 541 ARG B O 1
ATOM 8711 N N . MET B 1 542 ? 14.047 1.992 9.289 1 98.5 542 MET B N 1
ATOM 8712 C CA . MET B 1 542 ? 12.695 2.332 9.734 1 98.5 542 MET B CA 1
ATOM 8713 C C . MET B 1 542 ? 11.891 1.074 10.039 1 98.5 542 MET B C 1
ATOM 8715 O O . MET B 1 542 ? 11.156 1.021 11.031 1 98.5 542 MET B O 1
ATOM 8719 N N . VAL B 1 543 ? 12.031 0.081 9.203 1 98.12 543 VAL B N 1
ATOM 8720 C CA . VAL B 1 543 ? 11.328 -1.177 9.43 1 98.12 543 VAL B CA 1
ATOM 8721 C C . VAL B 1 543 ? 11.82 -1.814 10.727 1 98.12 543 VAL B C 1
ATOM 8723 O O . VAL B 1 543 ? 11.016 -2.318 11.523 1 98.12 543 VAL B O 1
ATOM 8726 N N . THR B 1 544 ? 13.109 -1.757 10.93 1 96.75 544 THR B N 1
ATOM 8727 C CA . THR B 1 544 ? 13.672 -2.273 12.172 1 96.75 544 THR B CA 1
ATOM 8728 C C . THR B 1 544 ? 13.078 -1.556 13.375 1 96.75 544 THR B C 1
ATOM 8730 O O . THR B 1 544 ? 12.867 -2.164 14.43 1 96.75 544 THR B O 1
ATOM 8733 N N . ARG B 1 545 ? 12.758 -0.3 13.172 1 97.81 545 ARG B N 1
ATOM 8734 C CA . ARG B 1 545 ? 12.227 0.524 14.25 1 97.81 545 ARG B CA 1
ATOM 8735 C C . ARG B 1 545 ? 10.711 0.363 14.367 1 97.81 545 ARG B C 1
ATOM 8737 O O . ARG B 1 545 ? 10.062 1.093 15.125 1 97.81 545 ARG B O 1
ATOM 8744 N N . GLY B 1 546 ? 10.125 -0.474 13.617 1 97.31 546 GLY B N 1
ATOM 8745 C CA . GLY B 1 546 ? 8.719 -0.805 13.758 1 97.31 546 GLY B CA 1
ATOM 8746 C C . GLY B 1 546 ? 7.82 -0.01 12.828 1 97.31 546 GLY B C 1
ATOM 8747 O O . GLY B 1 546 ? 6.598 0.003 12.992 1 97.31 546 GLY B O 1
ATOM 8748 N N . ILE B 1 547 ? 8.352 0.722 11.867 1 98.62 547 ILE B N 1
ATOM 8749 C CA . ILE B 1 547 ? 7.578 1.429 10.844 1 98.62 547 ILE B CA 1
ATOM 8750 C C . ILE B 1 547 ? 7.492 0.577 9.586 1 98.62 547 ILE B C 1
ATOM 8752 O O . ILE B 1 547 ? 8.516 0.267 8.961 1 98.62 547 ILE B O 1
ATOM 8756 N N . ALA B 1 548 ? 6.34 0.229 9.125 1 98.38 548 ALA B N 1
ATOM 8757 C CA . ALA B 1 548 ? 6.168 -0.674 7.988 1 98.38 548 ALA B CA 1
ATOM 8758 C C . ALA B 1 548 ? 6.285 0.079 6.664 1 98.38 548 ALA B C 1
ATOM 8760 O O . ALA B 1 548 ? 5.344 0.102 5.871 1 98.38 548 ALA B O 1
ATOM 8761 N N . ALA B 1 549 ? 7.465 0.576 6.414 1 98.69 549 ALA B N 1
ATOM 8762 C CA . ALA B 1 549 ? 7.746 1.335 5.199 1 98.69 549 ALA B CA 1
ATOM 8763 C C . ALA B 1 549 ? 7.906 0.407 3.998 1 98.69 549 ALA B C 1
ATOM 8765 O O . ALA B 1 549 ? 8.492 -0.672 4.117 1 98.69 549 ALA B O 1
ATOM 8766 N N . GLU B 1 550 ? 7.402 0.808 2.887 1 97.81 550 GLU B N 1
ATOM 8767 C CA . GLU B 1 550 ? 7.449 -0.012 1.679 1 97.81 550 GLU B CA 1
ATOM 8768 C C . GLU B 1 550 ? 8.844 -0.016 1.067 1 97.81 550 GLU B C 1
ATOM 8770 O O . GLU B 1 550 ? 9.555 0.99 1.12 1 97.81 550 GLU B O 1
ATOM 8775 N N . PRO B 1 551 ? 9.305 -1.104 0.46 1 97.56 551 PRO B N 1
ATOM 8776 C CA . PRO B 1 551 ? 10.586 -1.082 -0.246 1 97.56 551 PRO B CA 1
ATOM 8777 C C . PRO B 1 551 ? 10.539 -0.249 -1.525 1 97.56 551 PRO B C 1
ATOM 8779 O O . PRO B 1 551 ? 9.5 -0.185 -2.189 1 97.56 551 PRO B O 1
ATOM 8782 N N . LEU B 1 552 ? 11.695 0.264 -1.953 1 96.69 552 LEU B N 1
ATOM 8783 C CA . LEU B 1 552 ? 11.781 1.113 -3.137 1 96.69 552 LEU B CA 1
ATOM 8784 C C . LEU B 1 552 ? 12.195 0.302 -4.359 1 96.69 552 LEU B C 1
ATOM 8786 O O . LEU B 1 552 ? 11.875 0.669 -5.492 1 96.69 552 LEU B O 1
ATOM 8790 N N . GLN B 1 553 ? 12.984 -0.714 -4.105 1 96.81 553 GLN B N 1
ATOM 8791 C CA . GLN B 1 553 ? 13.648 -1.532 -5.121 1 96.81 553 GLN B CA 1
ATOM 8792 C C . GLN B 1 553 ? 13.859 -2.957 -4.621 1 96.81 553 GLN B C 1
ATOM 8794 O O . GLN B 1 553 ? 13.711 -3.234 -3.43 1 96.81 553 GLN B O 1
ATOM 8799 N N . PRO B 1 554 ? 14.117 -3.871 -5.559 1 97.31 554 PRO B N 1
ATOM 8800 C CA . PRO B 1 554 ? 14.633 -5.156 -5.086 1 97.31 554 PRO B CA 1
ATOM 8801 C C . PRO B 1 554 ? 15.906 -5.012 -4.254 1 97.31 554 PRO B C 1
ATOM 8803 O O . PRO B 1 554 ? 16.719 -4.129 -4.52 1 97.31 554 PRO B O 1
ATOM 8806 N N . LEU B 1 555 ? 16.031 -5.863 -3.287 1 95.88 555 LEU B N 1
ATOM 8807 C CA . LEU B 1 555 ? 17.203 -5.836 -2.428 1 95.88 555 LEU B CA 1
ATOM 8808 C C . LEU B 1 555 ? 18.484 -5.922 -3.256 1 95.88 555 LEU B C 1
ATOM 8810 O O . LEU B 1 555 ? 19.516 -5.363 -2.871 1 95.88 555 LEU B O 1
ATOM 8814 N N . TRP B 1 556 ? 18.469 -6.535 -4.418 1 96.31 556 TRP B N 1
ATOM 8815 C CA . TRP B 1 556 ? 19.594 -6.707 -5.328 1 96.31 556 TRP B CA 1
ATOM 8816 C C . TRP B 1 556 ? 20.203 -5.359 -5.691 1 96.31 556 TRP B C 1
ATOM 8818 O O . TRP B 1 556 ? 21.422 -5.242 -5.82 1 96.31 556 TRP B O 1
ATOM 8828 N N . CYS B 1 557 ? 19.422 -4.359 -5.777 1 95.38 557 CYS B N 1
ATOM 8829 C CA . CYS B 1 557 ? 19.859 -3.051 -6.242 1 95.38 557 CYS B CA 1
ATOM 8830 C C . CYS B 1 557 ? 20.844 -2.42 -5.254 1 95.38 557 CYS B C 1
ATOM 8832 O O . CYS B 1 557 ? 21.891 -1.902 -5.648 1 95.38 557 CYS B O 1
ATOM 8834 N N . THR B 1 558 ? 20.5 -2.51 -4 1 90 558 THR B N 1
ATOM 8835 C CA . THR B 1 558 ? 21.359 -1.901 -2.988 1 90 558 THR B CA 1
ATOM 8836 C C . THR B 1 558 ? 22.656 -2.686 -2.836 1 90 558 THR B C 1
ATOM 8838 O O . THR B 1 558 ? 23.688 -2.119 -2.471 1 90 558 THR B O 1
ATOM 8841 N N . ARG B 1 559 ? 22.547 -3.9 -3.168 1 91 559 ARG B N 1
ATOM 8842 C CA . ARG B 1 559 ? 23.734 -4.742 -3.051 1 91 559 ARG B CA 1
ATOM 8843 C C . ARG B 1 559 ? 24.578 -4.668 -4.312 1 91 559 ARG B C 1
ATOM 8845 O O . ARG B 1 559 ? 25.703 -5.191 -4.348 1 91 559 ARG B O 1
ATOM 8852 N N . ASN B 1 560 ? 24.078 -4.129 -5.344 1 92.31 560 ASN B N 1
ATOM 8853 C CA . ASN B 1 560 ? 24.781 -3.857 -6.594 1 92.31 560 ASN B CA 1
ATOM 8854 C C . ASN B 1 560 ? 24.656 -2.391 -6.992 1 92.31 560 ASN B C 1
ATOM 8856 O O . ASN B 1 560 ? 24.031 -2.062 -7.996 1 92.31 560 ASN B O 1
ATOM 8860 N N . PRO B 1 561 ? 25.344 -1.558 -6.242 1 88.5 561 PRO B N 1
ATOM 8861 C CA . PRO B 1 561 ? 25.172 -0.113 -6.426 1 88.5 561 PRO B CA 1
ATOM 8862 C C . PRO B 1 561 ? 25.391 0.328 -7.871 1 88.5 561 PRO B C 1
ATOM 8864 O O . PRO B 1 561 ? 26.344 -0.089 -8.516 1 88.5 561 PRO B O 1
ATOM 8867 N N . GLY B 1 562 ? 24.5 1.053 -8.32 1 91.44 562 GLY B N 1
ATOM 8868 C CA . GLY B 1 562 ? 24.562 1.639 -9.648 1 91.44 562 GLY B CA 1
ATOM 8869 C C . GLY B 1 562 ? 23.922 0.776 -10.719 1 91.44 562 GLY B C 1
ATOM 8870 O O . GLY B 1 562 ? 23.594 1.265 -11.805 1 91.44 562 GLY B O 1
ATOM 8871 N N . MET B 1 563 ? 23.688 -0.494 -10.477 1 95.31 563 MET B N 1
ATOM 8872 C CA . MET B 1 563 ? 23.266 -1.449 -11.5 1 95.31 563 MET B CA 1
ATOM 8873 C C . MET B 1 563 ? 21.766 -1.312 -11.773 1 95.31 563 MET B C 1
ATOM 8875 O O . MET B 1 563 ? 21.266 -1.803 -12.789 1 95.31 563 MET B O 1
ATOM 8879 N N . CYS B 1 564 ? 21.031 -0.627 -10.883 1 96.31 564 CYS B N 1
ATOM 8880 C CA . CYS B 1 564 ? 19.594 -0.471 -11.078 1 96.31 564 CYS B CA 1
ATOM 8881 C C . CYS B 1 564 ? 19.25 0.936 -11.555 1 96.31 564 CYS B C 1
ATOM 8883 O O . CYS B 1 564 ? 18.094 1.349 -11.516 1 96.31 564 CYS B O 1
ATOM 8885 N N . ASN B 1 565 ? 20.266 1.705 -11.992 1 95.19 565 ASN B N 1
ATOM 8886 C CA . ASN B 1 565 ? 20.031 3.045 -12.516 1 95.19 565 ASN B CA 1
ATOM 8887 C C . ASN B 1 565 ? 19.469 3 -13.93 1 95.19 565 ASN B C 1
ATOM 8889 O O . ASN B 1 565 ? 19.609 2 -14.641 1 95.19 565 ASN B O 1
ATOM 8893 N N . LEU B 1 566 ? 18.766 3.979 -14.367 1 92.81 566 LEU B N 1
ATOM 8894 C CA . LEU B 1 566 ? 18.266 4.105 -15.734 1 92.81 566 LEU B CA 1
ATOM 8895 C C . LEU B 1 566 ? 19.391 4.422 -16.703 1 92.81 566 LEU B C 1
ATOM 8897 O O . LEU B 1 566 ? 19.391 3.949 -17.844 1 92.81 566 LEU B O 1
ATOM 8901 N N . VAL B 1 567 ? 20.344 5.285 -16.203 1 89.62 567 VAL B N 1
ATOM 8902 C CA . VAL B 1 567 ? 21.5 5.633 -17.016 1 89.62 567 VAL B CA 1
ATOM 8903 C C . VAL B 1 567 ? 22.781 5.113 -16.344 1 89.62 567 VAL B C 1
ATOM 8905 O O . VAL B 1 567 ? 22.953 5.242 -15.133 1 89.62 567 VAL B O 1
ATOM 8908 N N . GLU B 1 568 ? 23.625 4.543 -17.156 1 84.69 568 GLU B N 1
ATOM 8909 C CA . GLU B 1 568 ? 24.859 3.924 -16.672 1 84.69 568 GLU B CA 1
ATOM 8910 C C . GLU B 1 568 ? 25.781 4.957 -16.031 1 84.69 568 GLU B C 1
ATOM 8912 O O . GLU B 1 568 ? 25.922 6.07 -16.531 1 84.69 568 GLU B O 1
#

Foldseek 3Di:
DPPPPPPPPPPPPPPPPPPDPPDDLFAAFLGFQDKDAPAKAKEFADLQEAEAEPCVVLPLLVLLRVVLVCLLNPLQADFLDHRDHHYAPAHARYEYEEEQEAPDDLAQPPWQKWKWAAASHDYIYIYGHYSNNSSLVSLRQSRQWHHDVPTIMGIHRMMGTGWWQFRAQEAEDECALPHADLVLLLLVLLVCLNNPHAEYEYAQAFLRANQEQFPVQRCLNCQLHPHDVRHAYLVNLVCSQVSSVSSNHAYEYEDAAQHRRLSRCRSPVPFKFPHPHAQPDPPDDGQFPDPRHIGGFLVDPVSLVVVLSVLVRVLVSGVHQEYEYELPGDDPRRNCRDPVSVVCVVVVDFLQVSLLSNCLSVVCCSCPVSVHQYEYELCQDPNPRYHYPPVSDDQVRYEYEYAEDALVSLQVQLVVPHQYAYAHLLAFELCAQVADDDPPDCVVVDPDDDDSNHGPSDDHHALVSNLVDDSCPPHDPSSVVSYNYYYRYYNANPHYSVCVLQSCPDSSSSRSSCRTNRQADPVRHGCVLVVLLVRQSVQSSSVSVVRPYHHDDPSVDNVVDPPPDPPD/DPPPPPPPPPPPPPDPPPPDPPDDLFAAFLGFQDKDAPAKAKEFADLQEAEAEPCVVLPLLVLLRVVLRCLLNPLQADFLDHRDHHYAPAHARYEYEAEQEAPDDLAQPPWQKWKWAAASHDYIYIYGHYSNNSSLVSLRQSRQWHHDVPTIMGIHRMMGTGWWQFRAQEAEDECQLPHADLVLLLLVLLVCLNNPHAEYEYAQAFLQANQEQFPVQRCLNCQLHPHDVRHAYLVNLVCSQVSSVSSNHAYEYEDAAQHRSLSNCRSPVPFKFPHPHAQPDPPDHGQFPDPRHIGGFLPDPVSLVVVLSVLVRVLVSGVHQEYEYELPGDDPRRNCRDPVSVVCVVVVDDLQVSLLSNCLSVVCCSCPVSVHQYEYELCQDPNPRYHYDPVSDDQVRYEYEYAEDALVSLQVQLVVPHQYAYAHLLAFELCAQVADDDPPDCVVVDPDDDDSRHGPSDDHHALVSNLVDDSCPPHDPSSVVSYNYYYRYYNANPHYSVCVLQSCPDSSSSRSSCRTNRQADPVGHGCVLVVLLVRQSVQSSSVSVVRPYHHDDPSVDNVVDPPPDPPD

Radius of gyration: 32.27 Å; Cα contacts (8 Å, |Δi|>4): 2516; chains: 2; bounding box: 122×110×75 Å